Protein AF-A0A8X7XD67-F1 (afdb_monomer_lite)

InterPro domains:
  IPR020864 Membrane attack complex component/perforin (MACPF) domain [PF01823] (267-447)
  IPR057365 Up-regulator of cell proliferation-like domain [PF25496] (959-1195)
  IPR059914 Interferon-induced very large GTPase 1, N-terminal domain [PF26771] (10-146)
  IPR060180 Up-regulator of cell proliferation-like, N-terminal [PF26773] (855-926)

pLDDT: mean 71.25, std 17.4, range [23.64, 95.75]

Organism: Polypterus senegalus (NCBI:txid55291)

Secondary structure (DSSP, 8-state):
-------HHHHHHHHHHHHHTT--HHHHHHHHHHHH---SGGGGGG--HHHHHHHGGG-SSHHHHHHHHHHHT---HHHHHHHHHHHHHHHHHHHHHHHHHHHHHHHHHHHTT--TT-HHHHHHHHHHHHHTT--GGGS--TTS-HHHHHHHHHHHHHHHHHHHT------HHHHHHHGGGTGGGB-B--SS-HHHHHS---B-EEPPSS--PBPPSSPPEEEEEEESSHHHHHHHHHHHHHHBHHHHHHHHTTTTS--TTTSHHHHHHHS-SS--------EEEEEEEEEEEEEEEE---GGG-EE-HHHHHHHHHHHHHHHH---HHHHHHHHHHHHHHT-SEEEEE-EEEEEEEEEEEEEEEE-GGGHHHHHHHHHHHHHHHHHHHHHT------TT-----------TTHHHHHHHHTTEEEEEEEESS-TT--SHHHHHHHHHH-GGG-EEEE--SEEEEHHHHHHHHSTTSSSSHHHHHHHHHHHHHHHH-PPPPSS-HHHHHHHHHHHHHHHHHHTT--TTSHHHHHHHHHHHHHHHHHHHSSSHHIIIIITT-HHHHHHHHHHHHHHHHS--TTHHHHHHHHHHHHTTGGGT-S--TTHHHHHHHHHHGGG-S-SS----SHHHHHHHHHHHHHHHHH--SHHHHHHHHHHHHHHHHHHHHHHHHHHHHTT-HHHHHHHHHHHHHTTEETTTTEESSPPPHHHHHHHHHHHHHHHHHHHHHHHH-HHHHHHHHHHHHHH--SSSSPPPHHHHHHHHHHHHHHHTTT--HHHHHHHHHHHTS---HHHHHHHHHHHHTT------TT-TTHHHHHHHHHHT--PPPP----------PPP--S-HHHHHHHHTT-GGGTTTTB-HHHHSS--HHHHS-PPPSSGGGHHHHHHHHHHTT-TTTT-PPP--S------------------TTSSS----------------PPPPHHHHHHHHHHHB-HHHHHHHHHHHHHTTPPEEEEEE-TTT-PEE--HHHHTT-EEEEEE--TTSTT----EEEEEETTTS---EEEEEE-S--SS-HHHHHHHHT---SS-SS--TTSTT--S--SSSTTPEEEEEE---S-TT-S-SS-EEEEEE-S-GGG-HHHHHHHHHH-SEEEEEE-GGG--HHHHHHHHHHHHSSS-EEEEESS-S-----S-SSEEEEE-TT--HHHH-

Radius of gyration: 40.37 Å; chains: 1; bounding box: 104×101×108 Å

Foldseek 3Di:
DDDPDDPVVFLVVVCVLCVVLPHHSVLVVVVCCVQQVDDGLVLLQVQFPVSLVSCVVVDPDPSVSVSSCVSSVPDDQQVVLVVVLVVVVVLLVVLLVVLVVLLVVLVVCVVVVDFCPDPVNVVSLVVSCVSLVPDPLLADDPPDGSVLLSVLSVVLSVLLVVLLVDADADAQVCLCCPFLNNLQQFAAADFLDLVSRLDDADGWFDFDPDDDWGFDPDAKDKDKDKDWDPVLVVSLVSCQSRAFDPVSVCLCVCNSNHHSPPVVVVVVPPPDPDDDDDDFQKTKMKMKMKIDHFGTWDFADLQRGDTDPVLLVLLQVLLVCLVPHPPLVVSLVSLVVSCSHRRFWRFRDRWTKFKMKMKMKMFIRDAPQCVVVLVVLSVVVSSNVSSCLSSSVDPPDDPPDFDQDDDDDDDPVVPVSRVSNSRMDIDMDMRFFDPPQPGPSSRRSRRSRYSVRMHGNHRDDDIGGPLSSCVNHVVPVHPHSLSSSLSSQVSSCVVRVDHDPDAGSVLVVVLLVVLVVLLVCLLVDDLPDCQVVLVVLLVNQVVCCVSVVDNVCCLPPVQLDPSNLVSLVSNLVVCVVPPDPCPLLVLQSVLLNCPPSVVVHSRRPSCSVSVVSSVVPLPPPDPDDQLQDVVVLLVLLVVLLVVLVPDDDPVVNVVSLSVSQSVSLSNLLSNLVNCVVVVVLLLNLLSCLQVVLLQADPVSSGRNDRDDNLSSVSSSVVSVVLVVLLVVLVVVDPQLSLLSSLLCSLADHSDPDGRDPVNSVVSNVVSCVSCVVPDDPVVVVLVVVQVPDDHPPVVSNVQSVCSNVVVDDDDDPDCPPPVVVVVLVVLQDDDDDDDDDDDDDDDDADPDDPDVLVVLLVQLPLVSLAAANDEPVSQPGCHPLLPDVDADPGSVCLLNNLSNCLVVLPLCSLQRADDPPDDDDDDDDDDDDDDDDDDCVVVDDDDDDDDPDDPDDDDPFQAQSVSSVLSSVRSHHLVVLLVSQQSLVSSLAWHWQWFQDPRPRDIDGSLVSQQVDKDKAWAFDPPDPRRGDTDIDIDRPSPDDAAEEEEAEADDFPDWRQVLVQLLLDDDPDRRYDTCPRNRHGPDDDRLQQTKTKGWRGHRPHPPRPDRHIYIYIYGHHHVLVHVPSLVVCLVRHQEYEYEYEPVRCDPSNVVSVVSVVPRPHAYEYEHRPDPDDDADPDPRYGYHYDPPDDSVRVD

Structure (mmCIF, N/CA/C/O backbone):
data_AF-A0A8X7XD67-F1
#
_entry.id   AF-A0A8X7XD67-F1
#
loop_
_atom_site.group_PDB
_atom_site.id
_atom_site.type_symbol
_atom_site.label_atom_id
_atom_site.label_alt_id
_atom_site.label_comp_id
_atom_site.label_asym_id
_atom_site.label_entity_id
_atom_site.label_seq_id
_atom_site.pdbx_PDB_ins_code
_atom_site.Cartn_x
_atom_site.Cartn_y
_atom_site.Cartn_z
_atom_site.occupancy
_atom_site.B_iso_or_equiv
_atom_site.auth_seq_id
_atom_site.auth_comp_id
_atom_site.auth_asym_id
_atom_site.auth_atom_id
_atom_site.pdbx_PDB_model_num
ATOM 1 N N . MET A 1 1 ? 4.253 32.088 -60.524 1.00 39.94 1 MET A N 1
ATOM 2 C CA . MET A 1 1 ? 2.808 32.058 -60.224 1.00 39.94 1 MET A CA 1
ATOM 3 C C . MET A 1 1 ? 2.293 30.677 -60.571 1.00 39.94 1 MET A C 1
ATOM 5 O O . MET A 1 1 ? 2.347 30.355 -61.746 1.00 39.94 1 MET A O 1
ATOM 9 N N . SER A 1 2 ? 1.889 29.899 -59.561 1.00 25.52 2 SER A N 1
ATOM 10 C CA . SER A 1 2 ? 0.824 28.875 -59.599 1.00 25.52 2 SER A CA 1
ATOM 11 C C . SER A 1 2 ? 0.939 27.979 -58.355 1.00 25.52 2 SER A C 1
ATOM 13 O O . SER A 1 2 ? 1.775 27.080 -58.300 1.00 25.52 2 SER A O 1
ATOM 15 N N . ASP A 1 3 ? 0.150 28.329 -57.341 1.00 34.78 3 ASP A N 1
ATOM 16 C CA . ASP A 1 3 ? -0.615 27.446 -56.453 1.00 34.78 3 ASP A CA 1
ATOM 17 C C . ASP A 1 3 ? 0.008 26.113 -56.007 1.00 34.78 3 ASP A C 1
ATOM 19 O O . ASP A 1 3 ? -0.166 25.072 -56.634 1.00 34.78 3 ASP A O 1
ATOM 23 N N . SER A 1 4 ? 0.601 26.122 -54.809 1.00 32.75 4 SER A N 1
ATOM 24 C CA . SER A 1 4 ? 0.446 24.993 -53.882 1.00 32.75 4 SER A CA 1
ATOM 25 C C . SER A 1 4 ? -0.585 25.410 -52.837 1.00 32.75 4 SER A C 1
ATOM 27 O O . SER A 1 4 ? -0.278 26.033 -51.821 1.00 32.75 4 SER A O 1
ATOM 29 N N . SER A 1 5 ? -1.850 25.150 -53.159 1.00 34.75 5 SER A N 1
ATOM 30 C CA . SER A 1 5 ? -2.978 25.327 -52.253 1.00 34.75 5 SER A CA 1
ATOM 31 C C . SER A 1 5 ? -2.705 24.558 -50.959 1.00 34.75 5 SER A C 1
ATOM 33 O O . SER A 1 5 ? -2.696 23.324 -50.940 1.00 34.75 5 SER A O 1
ATOM 35 N N . ILE A 1 6 ? -2.464 25.300 -49.880 1.00 39.66 6 ILE A N 1
ATOM 36 C CA . ILE A 1 6 ? -2.603 24.805 -48.510 1.00 39.66 6 ILE A CA 1
ATOM 37 C C . ILE A 1 6 ? -4.014 24.204 -48.435 1.00 39.66 6 ILE A C 1
ATOM 39 O O . ILE A 1 6 ? -4.943 24.883 -48.874 1.00 39.66 6 ILE A O 1
ATOM 43 N N . PRO A 1 7 ? -4.225 22.970 -47.942 1.00 41.72 7 PRO A N 1
ATOM 44 C CA . PRO A 1 7 ? -5.586 22.501 -47.735 1.00 41.72 7 PRO A CA 1
ATOM 45 C C . PRO A 1 7 ? -6.246 23.467 -46.745 1.00 41.72 7 PRO A C 1
ATOM 47 O O . PRO A 1 7 ? -5.810 23.561 -45.595 1.00 41.72 7 PRO A O 1
ATOM 50 N N . GLU A 1 8 ? -7.238 24.228 -47.219 1.00 47.94 8 GLU A N 1
ATOM 51 C CA . GLU A 1 8 ? -7.879 25.348 -46.508 1.00 47.94 8 GLU A CA 1
ATOM 52 C C . GLU A 1 8 ? -8.275 24.975 -45.066 1.00 47.94 8 GLU A C 1
ATOM 54 O O . GLU A 1 8 ? -8.147 25.794 -44.159 1.00 47.94 8 GLU A O 1
ATOM 59 N N . GLN A 1 9 ? -8.583 23.697 -44.821 1.00 48.31 9 GLN A N 1
ATOM 60 C CA . GLN A 1 9 ? -8.954 23.131 -43.521 1.00 48.31 9 GLN A CA 1
ATOM 61 C C . GLN A 1 9 ? -7.887 23.234 -42.405 1.00 48.31 9 GLN A C 1
ATOM 63 O O . GLN A 1 9 ? -8.247 23.397 -41.238 1.00 48.31 9 GLN A O 1
ATOM 68 N N . GLU A 1 10 ? -6.580 23.147 -42.694 1.00 46.81 10 GLU A N 1
ATOM 69 C CA . GLU A 1 10 ? -5.537 23.207 -41.639 1.00 46.81 10 GLU A CA 1
ATOM 70 C C . GLU A 1 10 ? -5.157 24.649 -41.274 1.00 46.81 10 GLU A C 1
ATOM 72 O O . GLU A 1 10 ? -4.902 24.950 -40.102 1.00 46.81 10 GLU A O 1
ATOM 77 N N . ALA A 1 11 ? -5.185 25.551 -42.261 1.00 55.28 11 ALA A N 1
ATOM 78 C CA . ALA A 1 11 ? -5.056 26.986 -42.031 1.00 55.28 11 ALA A CA 1
ATOM 79 C C . ALA A 1 11 ? -6.266 27.520 -41.249 1.00 55.28 11 ALA A C 1
ATOM 81 O O . ALA A 1 11 ? -6.082 28.315 -40.330 1.00 55.28 11 ALA A O 1
ATOM 82 N N . GLU A 1 12 ? -7.475 27.030 -41.538 1.00 60.22 12 GLU A N 1
ATOM 83 C CA . GLU A 1 12 ? -8.691 27.357 -40.785 1.00 60.22 12 GLU A CA 1
ATOM 84 C C . GLU A 1 12 ? -8.606 26.943 -39.312 1.00 60.22 12 GLU A C 1
ATOM 86 O O . GLU A 1 12 ? -8.985 27.726 -38.442 1.00 60.22 12 GLU A O 1
ATOM 91 N N . GLY A 1 13 ? -8.060 25.763 -38.998 1.00 65.00 13 GLY A N 1
ATOM 92 C CA . GLY A 1 13 ? -7.904 25.308 -37.610 1.00 65.00 13 GLY A CA 1
ATOM 93 C C . GLY A 1 13 ? -6.952 26.185 -36.785 1.00 65.00 13 GLY A C 1
ATOM 94 O O . GLY A 1 13 ? -7.247 26.528 -35.638 1.00 65.00 13 GLY A O 1
ATOM 95 N N . LEU A 1 14 ? -5.829 26.596 -37.380 1.00 70.38 14 LEU A N 1
ATOM 96 C CA . LEU A 1 14 ? -4.864 27.517 -36.767 1.00 70.38 14 LEU A CA 1
ATOM 97 C C . LEU A 1 14 ? -5.452 28.930 -36.645 1.00 70.38 14 LEU A C 1
ATOM 99 O O . LEU A 1 14 ? -5.344 29.552 -35.590 1.00 70.38 14 LEU A O 1
ATOM 103 N N . GLN A 1 15 ? -6.137 29.415 -37.685 1.00 76.00 15 GLN A N 1
ATOM 104 C CA . GLN A 1 15 ? -6.839 30.699 -37.651 1.00 76.00 15 GLN A CA 1
ATOM 105 C C . GLN A 1 15 ? -7.918 30.733 -36.569 1.00 76.00 15 GLN A C 1
ATOM 107 O O . GLN A 1 15 ? -8.034 31.735 -35.866 1.00 76.00 15 GLN A O 1
ATOM 112 N N . LYS A 1 16 ? -8.683 29.649 -36.412 1.00 77.88 16 LYS A N 1
ATOM 113 C CA . LYS A 1 16 ? -9.718 29.522 -35.385 1.00 77.88 16 LYS A CA 1
ATOM 114 C C . LYS A 1 16 ? -9.111 29.607 -33.987 1.00 77.88 16 LYS A C 1
ATOM 116 O O . LYS A 1 16 ? -9.526 30.454 -33.210 1.00 77.88 16 LYS A O 1
ATOM 121 N N . ARG A 1 17 ? -8.044 28.848 -33.713 1.00 76.25 17 ARG A N 1
ATOM 122 C CA . ARG A 1 17 ? -7.380 28.851 -32.398 1.00 76.25 17 ARG A CA 1
ATOM 123 C C . ARG A 1 17 ? -6.777 30.211 -32.024 1.00 76.25 17 ARG A C 1
ATOM 125 O O . ARG A 1 17 ? -6.766 30.561 -30.853 1.00 76.25 17 ARG A O 1
ATOM 132 N N . PHE A 1 18 ? -6.287 30.980 -32.998 1.00 78.19 18 PHE A N 1
ATOM 133 C CA . PHE A 1 18 ? -5.796 32.345 -32.763 1.00 78.19 18 PHE A CA 1
ATOM 134 C C . PHE A 1 18 ? -6.949 33.337 -32.549 1.00 78.19 18 PHE A C 1
ATOM 136 O O . PHE A 1 18 ? -6.882 34.142 -31.621 1.00 78.19 18 PHE A O 1
ATOM 143 N N . LYS A 1 19 ? -8.037 33.224 -33.327 1.00 79.94 19 LYS A N 1
ATOM 144 C CA . LYS A 1 19 ? -9.262 34.021 -33.134 1.00 79.94 19 LYS A CA 1
ATOM 145 C C . LYS A 1 19 ? -9.919 33.771 -31.776 1.00 79.94 19 LYS A C 1
ATOM 147 O O . LYS A 1 19 ? -10.340 34.733 -31.144 1.00 79.94 19 LYS A O 1
ATOM 152 N N . ASP A 1 20 ? -9.952 32.523 -31.312 1.00 79.31 20 ASP A N 1
ATOM 153 C CA . ASP A 1 20 ? -10.550 32.132 -30.027 1.00 79.31 20 ASP A CA 1
ATOM 154 C C . ASP A 1 20 ? -9.861 32.812 -28.828 1.00 79.31 20 ASP A C 1
ATOM 156 O O . ASP A 1 20 ? -10.491 33.042 -27.798 1.00 79.31 20 ASP A O 1
ATOM 160 N N . VAL A 1 21 ? -8.584 33.189 -28.970 1.00 75.69 21 VAL A N 1
ATOM 161 C CA . VAL A 1 21 ? -7.804 33.907 -27.943 1.00 75.69 21 VAL A CA 1
ATOM 162 C C . VAL A 1 21 ? -7.593 35.390 -28.312 1.00 75.69 21 VAL A C 1
ATOM 164 O O . VAL A 1 21 ? -6.815 36.103 -27.680 1.00 75.69 21 VAL A O 1
ATOM 167 N N . GLY A 1 22 ? -8.299 35.886 -29.335 1.00 78.44 22 GLY A N 1
ATOM 168 C CA . GLY A 1 22 ? -8.300 37.295 -29.743 1.00 78.44 22 GLY A CA 1
ATOM 169 C C . GLY A 1 22 ? -7.055 37.769 -30.503 1.00 78.44 22 GLY A C 1
ATOM 170 O O . GLY A 1 22 ? -6.882 38.973 -30.681 1.00 78.44 22 GLY A O 1
ATOM 171 N N . LEU A 1 23 ? -6.185 36.863 -30.959 1.00 83.56 23 LEU A N 1
ATOM 172 C CA . LEU A 1 23 ? -5.009 37.197 -31.767 1.00 83.56 23 LEU A CA 1
ATOM 173 C C . LEU A 1 23 ? -5.374 37.273 -33.252 1.00 83.56 23 LEU A C 1
ATOM 175 O O . LEU A 1 23 ? -6.033 36.377 -33.775 1.00 83.56 23 LEU A O 1
ATOM 179 N N . ASP A 1 24 ? -4.885 38.303 -33.951 1.00 83.62 24 ASP A N 1
ATOM 180 C CA . ASP A 1 24 ? -5.079 38.444 -35.398 1.00 83.62 24 ASP A CA 1
ATOM 181 C C . ASP A 1 24 ? -4.300 37.358 -36.171 1.00 83.62 24 ASP A C 1
ATOM 183 O O . ASP A 1 24 ? -3.059 37.391 -36.209 1.00 83.62 24 ASP A O 1
ATOM 187 N N . PRO A 1 25 ? -4.986 36.403 -36.828 1.00 78.94 25 PRO A N 1
ATOM 188 C CA . PRO A 1 25 ? -4.314 35.338 -37.558 1.00 78.94 25 PRO A CA 1
ATOM 189 C C . PRO A 1 25 ? -3.517 35.845 -38.763 1.00 78.94 25 PRO A C 1
ATOM 191 O O . PRO A 1 25 ? -2.508 35.233 -39.118 1.00 78.94 25 PRO A O 1
ATOM 194 N N . ALA A 1 26 ? -3.929 36.959 -39.381 1.00 78.31 26 ALA A N 1
ATOM 195 C CA . ALA A 1 26 ? -3.240 37.518 -40.543 1.00 78.31 26 ALA A CA 1
ATOM 196 C C . ALA A 1 26 ? -1.841 38.039 -40.175 1.00 78.31 26 ALA A C 1
ATOM 198 O O . ALA A 1 26 ? -0.909 37.951 -40.975 1.00 78.31 26 ALA A O 1
ATOM 199 N N . TYR A 1 27 ? -1.675 38.521 -38.941 1.00 82.31 27 TYR A N 1
ATOM 200 C CA . TYR A 1 27 ? -0.399 38.998 -38.417 1.00 82.31 27 TYR A CA 1
ATOM 201 C C . TYR A 1 27 ? 0.482 37.869 -37.850 1.00 82.31 27 TYR A C 1
ATOM 203 O O . TYR A 1 27 ? 1.698 37.860 -38.076 1.00 82.31 27 TYR A O 1
ATOM 211 N N . TRP A 1 28 ? -0.103 36.905 -37.128 1.00 82.62 28 TRP A N 1
ATOM 212 C CA . TRP A 1 28 ? 0.661 35.897 -36.377 1.00 82.62 28 TRP A CA 1
ATOM 213 C C . TRP A 1 28 ? 1.049 34.646 -37.178 1.00 82.62 28 TRP A C 1
ATOM 215 O O . TRP A 1 28 ? 2.154 34.129 -36.989 1.00 82.62 28 TRP A O 1
ATOM 225 N N . LEU A 1 29 ? 0.216 34.177 -38.115 1.00 78.12 29 LEU A N 1
ATOM 226 C CA . LEU A 1 29 ? 0.505 32.956 -38.886 1.00 78.12 29 LEU A CA 1
ATOM 227 C C . LEU A 1 29 ? 1.773 33.046 -39.755 1.00 78.12 29 LEU A C 1
ATOM 229 O O . LEU A 1 29 ? 2.564 32.099 -39.741 1.00 78.12 29 LEU A O 1
ATOM 233 N N . PRO A 1 30 ? 2.059 34.164 -40.456 1.00 77.50 30 PRO A N 1
ATOM 234 C CA . PRO A 1 30 ? 3.307 34.299 -41.208 1.00 77.50 30 PRO A CA 1
ATOM 235 C C . PRO A 1 30 ? 4.548 34.262 -40.306 1.00 77.50 30 PRO A C 1
ATOM 237 O O . PRO A 1 30 ? 5.578 33.709 -40.687 1.00 77.50 30 PRO A O 1
ATOM 240 N N . LYS A 1 31 ? 4.459 34.815 -39.089 1.00 80.06 31 LYS A N 1
ATOM 241 C CA . LYS A 1 31 ? 5.576 34.852 -38.133 1.00 80.06 31 LYS A CA 1
ATOM 242 C C . LYS A 1 31 ? 5.866 33.480 -37.538 1.00 80.06 31 LYS A C 1
ATOM 244 O O . LYS A 1 31 ? 7.032 33.113 -37.436 1.00 80.06 31 LYS A O 1
ATOM 249 N N . LEU A 1 32 ? 4.826 32.711 -37.226 1.00 74.31 32 LEU A N 1
ATOM 250 C CA . LEU A 1 32 ? 4.948 31.318 -36.786 1.00 74.31 32 LEU A CA 1
ATOM 251 C C . LEU A 1 32 ? 5.610 30.444 -37.846 1.00 74.31 32 LEU A C 1
ATOM 253 O O . LEU A 1 32 ? 6.533 29.693 -37.538 1.00 74.31 32 LEU A O 1
ATOM 257 N N . LYS A 1 33 ? 5.205 30.617 -39.107 1.00 72.00 33 LYS A N 1
ATOM 258 C CA . LYS A 1 33 ? 5.792 29.900 -40.239 1.00 72.00 33 LYS A CA 1
ATOM 259 C C . LYS A 1 33 ? 7.269 30.243 -40.443 1.00 72.00 33 LYS A C 1
ATOM 261 O O . LYS A 1 33 ? 8.074 29.348 -40.659 1.00 72.00 33 LYS A O 1
ATOM 266 N N . VAL A 1 34 ? 7.634 31.524 -40.375 1.00 72.75 34 VAL A N 1
ATOM 267 C CA . VAL A 1 34 ? 9.013 31.978 -40.637 1.00 72.75 34 VAL A CA 1
ATOM 268 C C . VAL A 1 34 ? 9.956 31.706 -39.464 1.00 72.75 34 VAL A C 1
ATOM 270 O O . VAL A 1 34 ? 11.125 31.417 -39.693 1.00 72.75 34 VAL A O 1
ATOM 273 N N . LYS A 1 35 ? 9.486 31.832 -38.218 1.00 72.31 35 LYS A N 1
ATOM 274 C CA . LYS A 1 35 ? 10.349 31.745 -37.028 1.00 72.31 35 LYS A CA 1
ATOM 275 C C . LYS A 1 35 ? 10.373 30.377 -36.369 1.00 72.31 35 LYS A C 1
ATOM 277 O O . LYS A 1 35 ? 11.411 30.023 -35.830 1.00 72.31 35 LYS A O 1
ATOM 282 N N . LEU A 1 36 ? 9.270 29.634 -36.421 1.00 67.44 36 LEU A N 1
ATOM 283 C CA . LEU A 1 36 ? 9.145 28.323 -35.777 1.00 67.44 36 LEU A CA 1
ATOM 284 C C . LEU A 1 36 ? 8.804 27.197 -36.768 1.00 67.44 36 LEU A C 1
ATOM 286 O O . LEU A 1 36 ? 8.666 26.049 -36.364 1.00 67.44 36 LEU A O 1
ATOM 290 N N . GLY A 1 37 ? 8.633 27.498 -38.062 1.00 63.41 37 GLY A N 1
ATOM 291 C CA . GLY A 1 37 ? 8.278 26.495 -39.075 1.00 63.41 37 GLY A CA 1
ATOM 292 C C . GLY A 1 37 ? 6.864 25.920 -38.929 1.00 63.41 37 GLY A C 1
ATOM 293 O O . GLY A 1 37 ? 6.525 24.957 -39.613 1.00 63.41 37 GLY A O 1
ATOM 294 N N . ILE A 1 38 ? 6.029 26.497 -38.059 1.00 69.75 38 ILE A N 1
ATOM 295 C CA . ILE A 1 38 ? 4.715 25.948 -37.714 1.00 69.75 38 ILE A CA 1
ATOM 296 C C . ILE A 1 38 ? 3.708 26.270 -38.816 1.00 69.75 38 ILE A C 1
ATOM 298 O O . ILE A 1 38 ? 3.419 27.433 -39.101 1.00 69.75 38 ILE A O 1
ATOM 302 N N . ILE A 1 39 ? 3.149 25.216 -39.407 1.00 62.94 39 ILE A N 1
ATOM 303 C CA . ILE A 1 39 ? 2.135 25.290 -40.468 1.00 62.94 39 ILE A CA 1
ATOM 304 C C . ILE A 1 39 ? 0.844 24.526 -40.137 1.00 62.94 39 ILE A C 1
ATOM 306 O O . ILE A 1 39 ? -0.133 24.674 -40.865 1.00 62.94 39 ILE A O 1
ATOM 310 N N . SER A 1 40 ? 0.804 23.747 -39.047 1.00 64.12 40 SER A N 1
ATOM 311 C CA . SER A 1 40 ? -0.374 22.966 -38.636 1.00 64.12 40 SER A CA 1
ATOM 312 C C . SER A 1 40 ? -0.681 23.094 -37.136 1.00 64.12 40 SER A C 1
ATOM 314 O O . SER A 1 40 ? 0.205 23.334 -36.315 1.00 64.12 40 SER A O 1
ATOM 316 N N . VAL A 1 41 ? -1.955 22.902 -36.766 1.00 60.69 41 VAL A N 1
ATOM 317 C CA . VAL A 1 41 ? -2.435 22.918 -35.365 1.00 60.69 41 VAL A CA 1
ATOM 318 C C . VAL A 1 41 ? -1.756 21.831 -34.520 1.00 60.69 41 VAL A C 1
ATOM 320 O O . VAL A 1 41 ? -1.542 22.014 -33.325 1.00 60.69 41 VAL A O 1
ATOM 323 N N . GLN A 1 42 ? -1.377 20.716 -35.147 1.00 56.06 42 GLN A N 1
ATOM 324 C CA . GLN A 1 42 ? -0.753 19.555 -34.504 1.00 56.06 42 GLN A CA 1
ATOM 325 C C . GLN A 1 42 ? 0.664 19.841 -33.994 1.00 56.06 42 GLN A C 1
ATOM 327 O O . GLN A 1 42 ? 1.158 19.101 -33.153 1.00 56.06 42 GLN A O 1
ATOM 332 N N . ALA A 1 43 ? 1.312 20.906 -34.473 1.00 62.00 43 ALA A N 1
ATOM 333 C CA . ALA A 1 43 ? 2.626 21.324 -33.993 1.00 62.00 43 ALA A CA 1
ATOM 334 C C . ALA A 1 43 ? 2.555 22.173 -32.706 1.00 62.00 43 ALA A C 1
ATOM 336 O O . ALA A 1 43 ? 3.553 22.302 -32.004 1.00 62.00 43 ALA A O 1
ATOM 337 N N . LEU A 1 44 ? 1.381 22.730 -32.371 1.00 68.75 44 LEU A N 1
ATOM 338 C CA . LEU A 1 44 ? 1.201 23.634 -31.227 1.00 68.75 44 LEU A CA 1
ATOM 339 C C . LEU A 1 44 ? 1.475 23.003 -29.844 1.00 68.75 44 LEU A C 1
ATOM 341 O O . LEU A 1 44 ? 1.997 23.727 -29.001 1.00 68.75 44 LEU A O 1
ATOM 345 N N . PRO A 1 45 ? 1.171 21.713 -29.575 1.00 61.34 45 PRO A N 1
ATOM 346 C CA . PRO A 1 45 ? 1.494 21.072 -28.294 1.00 61.34 45 PRO A CA 1
ATOM 347 C C . PRO A 1 45 ? 2.995 20.902 -28.033 1.00 61.34 45 PRO A C 1
ATOM 349 O O . PRO A 1 45 ? 3.385 20.658 -26.898 1.00 61.34 45 PRO A O 1
ATOM 352 N N . TYR A 1 46 ? 3.829 21.003 -29.070 1.00 59.50 46 TYR A N 1
ATOM 353 C CA . TYR A 1 46 ? 5.276 20.799 -28.974 1.00 59.50 46 TYR A CA 1
ATOM 354 C C . TYR A 1 46 ? 6.054 22.110 -28.791 1.00 59.50 46 TYR A C 1
ATOM 356 O O . TYR A 1 46 ? 7.281 22.084 -28.761 1.00 59.50 46 TYR A O 1
ATOM 364 N N . VAL A 1 47 ? 5.358 23.249 -28.687 1.00 65.56 47 VAL A N 1
ATOM 365 C CA . VAL A 1 47 ? 5.964 24.576 -28.515 1.00 65.56 47 VAL A CA 1
ATOM 366 C C . VAL A 1 47 ? 6.328 24.785 -27.045 1.00 65.56 47 VAL A C 1
ATOM 368 O O . VAL A 1 47 ? 5.453 24.980 -26.202 1.00 65.56 47 VAL A O 1
ATOM 371 N N . GLY A 1 48 ? 7.628 24.743 -26.747 1.00 59.44 48 GLY A N 1
ATOM 372 C CA . GLY A 1 48 ? 8.173 24.955 -25.405 1.00 59.44 48 GLY A CA 1
ATOM 373 C C . GLY A 1 48 ? 8.350 26.433 -25.027 1.00 59.44 48 GLY A C 1
ATOM 374 O O . GLY A 1 48 ? 8.084 27.347 -25.813 1.00 59.44 48 GLY A O 1
ATOM 375 N N . ARG A 1 49 ? 8.843 26.679 -23.804 1.00 58.88 49 ARG A N 1
ATOM 376 C CA . ARG A 1 49 ? 9.091 28.035 -23.269 1.00 58.88 49 ARG A CA 1
ATOM 377 C C . ARG A 1 49 ? 10.113 28.814 -24.111 1.00 58.88 49 ARG A C 1
ATOM 379 O O . ARG A 1 49 ? 9.904 29.995 -24.370 1.00 58.88 49 ARG A O 1
ATOM 386 N N . GLU A 1 50 ? 11.146 28.144 -24.608 1.00 54.50 50 GLU A N 1
ATOM 387 C CA . GLU A 1 50 ? 12.213 28.745 -25.422 1.00 54.50 50 GLU A CA 1
ATOM 388 C C . GLU A 1 50 ? 11.727 29.178 -26.819 1.00 54.50 50 GLU A C 1
ATOM 390 O O . GLU A 1 50 ? 12.094 30.239 -27.325 1.00 54.50 50 GLU A O 1
ATOM 395 N N . ASP A 1 51 ? 10.828 28.409 -27.439 1.00 66.06 51 ASP A N 1
ATOM 396 C CA . ASP A 1 51 ? 10.212 28.777 -28.720 1.00 66.06 51 ASP A CA 1
ATOM 397 C C . ASP A 1 51 ? 9.219 29.936 -28.571 1.00 66.06 51 ASP A C 1
ATOM 399 O O . ASP A 1 51 ? 9.122 30.806 -29.443 1.00 66.06 51 ASP A O 1
ATOM 403 N N . TYR A 1 52 ? 8.523 29.997 -27.435 1.00 73.44 52 TYR A N 1
ATOM 404 C CA . TYR A 1 52 ? 7.702 31.145 -27.062 1.00 73.44 52 TYR A CA 1
ATOM 405 C C . TYR A 1 52 ? 8.548 32.417 -26.874 1.00 73.44 52 TYR A C 1
ATOM 407 O O . TYR A 1 52 ? 8.147 33.493 -27.327 1.00 73.44 52 TYR A O 1
ATOM 415 N N . GLU A 1 53 ? 9.749 32.310 -26.299 1.00 69.88 53 GLU A N 1
ATOM 416 C CA . GLU A 1 53 ? 10.673 33.441 -26.149 1.00 69.88 53 GLU A CA 1
ATOM 417 C C . GLU A 1 53 ? 11.143 34.015 -27.492 1.00 69.88 53 GLU A C 1
ATOM 419 O O . GLU A 1 53 ? 11.216 35.237 -27.639 1.00 69.88 53 GLU A O 1
ATOM 424 N N . LYS A 1 54 ? 11.337 33.179 -28.523 1.00 74.69 54 LYS A N 1
ATOM 425 C CA . LYS A 1 54 ? 11.652 33.634 -29.896 1.00 74.69 54 LYS A CA 1
ATOM 426 C C . LYS A 1 54 ? 10.530 34.487 -30.517 1.00 74.69 54 LYS A C 1
ATOM 428 O O . LYS A 1 54 ? 10.790 35.270 -31.436 1.00 74.69 54 LYS A O 1
ATOM 433 N N . LEU A 1 55 ? 9.289 34.355 -30.034 1.00 76.69 55 LEU A N 1
ATOM 434 C CA . LEU A 1 55 ? 8.119 35.108 -30.504 1.00 76.69 55 LEU A CA 1
ATOM 435 C C . LEU A 1 55 ? 7.853 36.398 -29.710 1.00 76.69 55 LEU A C 1
ATOM 437 O O . LEU A 1 55 ? 7.240 37.319 -30.257 1.00 76.69 55 LEU A O 1
ATOM 441 N N . LEU A 1 56 ? 8.350 36.503 -28.471 1.00 76.81 56 LEU A N 1
ATOM 442 C CA . LEU A 1 56 ? 8.166 37.668 -27.591 1.00 76.81 56 LEU A CA 1
ATOM 443 C C . LEU A 1 56 ? 8.534 39.026 -28.222 1.00 76.81 56 LEU A C 1
ATOM 445 O O . LEU A 1 56 ? 7.783 39.979 -27.997 1.00 76.81 56 LEU A O 1
ATOM 449 N N . PRO A 1 57 ? 9.609 39.159 -29.031 1.00 79.88 57 PRO A N 1
ATOM 450 C CA . PRO A 1 57 ? 9.971 40.432 -29.664 1.00 79.88 57 PRO A CA 1
ATOM 451 C C . PRO A 1 57 ? 8.942 40.945 -30.680 1.00 79.88 57 PRO A C 1
ATOM 453 O O . PRO A 1 57 ? 9.007 42.100 -31.093 1.00 79.88 57 PRO A O 1
ATOM 456 N N . TYR A 1 58 ? 8.010 40.095 -31.122 1.00 78.88 58 TYR A N 1
ATOM 457 C CA . TYR A 1 58 ? 6.996 40.445 -32.117 1.00 78.88 58 TYR A CA 1
ATOM 458 C C . TYR A 1 58 ? 5.629 40.783 -31.504 1.00 78.88 58 TYR A C 1
ATOM 460 O O . TYR A 1 58 ? 4.732 41.195 -32.250 1.00 78.88 58 TYR A O 1
ATOM 468 N N . CYS A 1 59 ? 5.485 40.630 -30.180 1.00 81.31 59 CYS A N 1
ATOM 469 C CA . CYS A 1 59 ? 4.306 41.032 -29.416 1.00 81.31 59 CYS A CA 1
ATOM 470 C C . CYS A 1 59 ? 4.289 42.554 -29.248 1.00 81.31 59 CYS A C 1
ATOM 472 O O . CYS A 1 59 ? 5.231 43.140 -28.717 1.00 81.31 59 CYS A O 1
ATOM 474 N N . LYS A 1 60 ? 3.196 43.193 -29.658 1.00 79.06 60 LYS A N 1
ATOM 475 C CA . LYS A 1 60 ? 2.978 44.638 -29.530 1.00 79.06 60 LYS A CA 1
ATOM 476 C C . LYS A 1 60 ? 2.409 45.021 -28.164 1.00 79.06 60 LYS A C 1
ATOM 478 O O . LYS A 1 60 ? 2.565 46.164 -27.749 1.00 79.06 60 LYS A O 1
ATOM 483 N N . ALA A 1 61 ? 1.757 44.086 -27.468 1.00 73.94 61 ALA A N 1
ATOM 484 C CA . ALA A 1 61 ? 1.151 44.327 -26.160 1.00 73.94 61 ALA A CA 1
ATOM 485 C C . ALA A 1 61 ? 1.260 43.115 -25.217 1.00 73.94 61 ALA A C 1
ATOM 487 O O . ALA A 1 61 ? 1.323 41.964 -25.648 1.00 73.94 61 ALA A O 1
ATOM 488 N N . ASP A 1 62 ? 1.227 43.358 -23.903 1.00 66.31 62 ASP A N 1
ATOM 489 C CA . ASP A 1 62 ? 1.386 42.305 -22.885 1.00 66.31 62 ASP A CA 1
ATOM 490 C C . ASP A 1 62 ? 0.216 41.313 -22.815 1.00 66.31 62 ASP A C 1
ATOM 492 O O . ASP A 1 62 ? 0.356 40.201 -22.302 1.00 66.31 62 ASP A O 1
ATOM 496 N N . TRP A 1 63 ? -0.954 41.675 -23.343 1.00 76.81 63 TRP A N 1
ATOM 497 C CA . TRP A 1 63 ? -2.060 40.729 -23.479 1.00 76.81 63 TRP A CA 1
ATOM 498 C C . TRP A 1 63 ? -1.813 39.720 -24.611 1.00 76.81 63 TRP A C 1
ATOM 500 O O . TRP A 1 63 ? -2.200 38.566 -24.458 1.00 76.81 63 TRP A O 1
ATOM 510 N N . GLU A 1 64 ? -1.095 40.094 -25.681 1.00 79.69 64 GLU A N 1
ATOM 511 C CA . GLU A 1 64 ? -0.744 39.173 -26.774 1.00 79.69 64 GLU A CA 1
ATOM 512 C C . GLU A 1 64 ? 0.230 38.094 -26.294 1.00 79.69 64 GLU A C 1
ATOM 514 O O . GLU A 1 64 ? 0.110 36.932 -26.671 1.00 79.69 64 GLU A O 1
ATOM 519 N N . LYS A 1 65 ? 1.142 38.456 -25.382 1.00 76.75 65 LYS A N 1
ATOM 520 C CA . LYS A 1 65 ? 2.029 37.513 -24.683 1.00 76.75 65 LYS A CA 1
ATOM 521 C C . LYS A 1 65 ? 1.214 36.448 -23.938 1.00 76.75 65 LYS A C 1
ATOM 523 O O . LYS A 1 65 ? 1.428 35.253 -24.117 1.00 76.75 65 LYS A O 1
ATOM 528 N N . ARG A 1 66 ? 0.218 36.872 -23.150 1.00 72.00 66 ARG A N 1
ATOM 529 C CA . ARG A 1 66 ? -0.679 35.961 -22.412 1.00 72.00 66 ARG A CA 1
ATOM 530 C C . ARG A 1 66 ? -1.550 35.113 -23.342 1.00 72.00 66 ARG A C 1
ATOM 532 O O . ARG A 1 66 ? -1.716 33.922 -23.093 1.00 72.00 66 ARG A O 1
ATOM 539 N N . ALA A 1 67 ? -2.057 35.703 -24.421 1.00 76.62 67 ALA A N 1
ATOM 540 C CA . ALA A 1 67 ? -2.846 34.996 -25.422 1.00 76.62 67 ALA A CA 1
ATOM 541 C C . ALA A 1 67 ? -2.021 33.907 -26.129 1.00 76.62 67 ALA A C 1
ATOM 543 O O . ALA A 1 67 ? -2.468 32.770 -26.238 1.00 76.62 67 ALA A O 1
ATOM 544 N N . LEU A 1 68 ? -0.777 34.205 -26.514 1.00 79.50 68 LEU A N 1
ATOM 545 C CA . LEU A 1 68 ? 0.137 33.219 -27.095 1.00 79.50 68 LEU A CA 1
ATOM 546 C C . LEU A 1 68 ? 0.465 32.085 -26.114 1.00 79.50 68 LEU A C 1
ATOM 548 O O . LEU A 1 68 ? 0.423 30.923 -26.512 1.00 79.50 68 LEU A O 1
ATOM 552 N N . LYS A 1 69 ? 0.705 32.379 -24.826 1.00 72.00 69 LYS A N 1
ATOM 553 C CA . LYS A 1 69 ? 0.893 31.330 -23.802 1.00 72.00 69 LYS A CA 1
ATOM 554 C C . LYS A 1 69 ? -0.314 30.400 -23.697 1.00 72.00 69 LYS A C 1
ATOM 556 O O . LYS A 1 69 ? -0.137 29.189 -23.610 1.00 72.00 69 LYS A O 1
ATOM 561 N N . SER A 1 70 ? -1.528 30.953 -23.755 1.00 73.56 70 SER A N 1
ATOM 562 C CA . SER A 1 70 ? -2.769 30.168 -23.759 1.00 73.56 70 SER A CA 1
ATOM 563 C C . SER A 1 70 ? -2.893 29.295 -25.010 1.00 73.56 70 SER A C 1
ATOM 565 O O . SER A 1 70 ? -3.254 28.125 -24.901 1.00 73.56 70 SER A O 1
ATOM 567 N N . VAL A 1 71 ? -2.520 29.813 -26.185 1.00 76.38 71 VAL A N 1
ATOM 568 C CA . VAL A 1 71 ? -2.505 29.031 -27.429 1.00 76.38 71 VAL A CA 1
ATOM 569 C C . VAL A 1 71 ? -1.500 27.872 -27.352 1.00 76.38 71 VAL A C 1
ATOM 571 O O . VAL A 1 71 ? -1.811 26.771 -27.806 1.00 76.38 71 VAL A O 1
ATOM 574 N N . PHE A 1 72 ? -0.321 28.070 -26.761 1.00 75.00 72 PHE A N 1
ATOM 575 C CA . PHE A 1 72 ? 0.708 27.023 -26.634 1.00 75.00 72 PHE A CA 1
ATOM 576 C C . PHE A 1 72 ? 0.568 26.148 -25.380 1.00 75.00 72 PHE A C 1
ATOM 578 O O . PHE A 1 72 ? 1.326 25.202 -25.213 1.00 75.00 72 PHE A O 1
ATOM 585 N N . ASN A 1 73 ? -0.420 26.419 -24.520 1.00 66.38 73 ASN A N 1
ATOM 586 C CA . ASN A 1 73 ? -0.650 25.702 -23.261 1.00 66.38 73 ASN A CA 1
ATOM 587 C C . ASN A 1 73 ? 0.562 25.727 -22.297 1.00 66.38 73 ASN A C 1
ATOM 589 O O . ASN A 1 73 ? 0.811 24.767 -21.569 1.00 66.38 73 ASN A O 1
ATOM 593 N N . ILE A 1 74 ? 1.323 26.828 -22.297 1.00 62.91 74 ILE A N 1
ATOM 594 C CA . ILE A 1 74 ? 2.516 27.011 -21.455 1.00 62.91 74 ILE A CA 1
ATOM 595 C C . ILE A 1 74 ? 2.082 27.527 -20.075 1.00 62.91 74 ILE A C 1
ATOM 597 O O . ILE A 1 74 ? 1.503 28.612 -19.976 1.00 62.91 74 ILE A O 1
ATOM 601 N N . LYS A 1 75 ? 2.372 26.765 -19.010 1.00 53.22 75 LYS A N 1
ATOM 602 C CA . LYS A 1 75 ? 2.072 27.138 -17.614 1.00 53.22 75 LYS A CA 1
ATOM 603 C C . LYS A 1 75 ? 3.061 28.185 -17.082 1.00 53.22 75 LYS A C 1
ATOM 605 O O . LYS A 1 75 ? 4.263 28.130 -17.357 1.00 53.22 75 LYS A O 1
ATOM 610 N N . ASP A 1 76 ? 2.535 29.154 -16.337 1.00 50.72 76 ASP A N 1
ATOM 611 C CA . ASP A 1 76 ? 3.253 30.341 -15.862 1.00 50.72 76 ASP A CA 1
ATOM 612 C C . ASP A 1 76 ? 3.456 30.262 -14.334 1.00 50.72 76 ASP A C 1
ATOM 614 O O . ASP A 1 76 ? 2.763 30.930 -13.566 1.00 50.72 76 ASP A O 1
ATOM 618 N N . ASP A 1 77 ? 4.406 29.436 -13.879 1.00 47.97 77 ASP A N 1
ATOM 619 C CA . ASP A 1 77 ? 4.588 29.125 -12.444 1.00 47.97 77 ASP A CA 1
ATOM 620 C C . ASP A 1 77 ? 4.846 30.364 -11.567 1.00 47.97 77 ASP A C 1
ATOM 622 O O . ASP A 1 77 ? 4.403 30.428 -10.423 1.00 47.97 77 ASP A O 1
ATOM 626 N N . LYS A 1 78 ? 5.499 31.404 -12.107 1.00 43.62 78 LYS A N 1
ATOM 627 C CA . LYS A 1 78 ? 5.803 32.640 -11.359 1.00 43.62 78 LYS A CA 1
ATOM 628 C C . LYS A 1 78 ? 4.589 33.542 -11.121 1.00 43.62 78 LYS A C 1
ATOM 630 O O . LYS A 1 78 ? 4.518 34.210 -10.096 1.00 43.62 78 LYS A O 1
ATOM 635 N N . SER A 1 79 ? 3.638 33.587 -12.056 1.00 47.97 79 SER A N 1
ATOM 636 C CA . SER A 1 79 ? 2.460 34.461 -11.953 1.00 47.97 79 SER A CA 1
ATOM 637 C C . SER A 1 79 ? 1.362 33.843 -11.095 1.00 47.97 79 SER A C 1
ATOM 639 O O . SER A 1 79 ? 0.557 34.584 -10.530 1.00 47.97 79 SER A O 1
ATOM 641 N N . GLU A 1 80 ? 1.272 32.513 -11.040 1.00 48.06 80 GLU A N 1
ATOM 642 C CA . GLU A 1 80 ? 0.218 31.835 -10.293 1.00 48.06 80 GLU A CA 1
ATOM 643 C C . GLU A 1 80 ? 0.460 31.863 -8.791 1.00 48.06 80 GLU A C 1
ATOM 645 O O . GLU A 1 80 ? -0.505 32.048 -8.068 1.00 48.06 80 GLU A O 1
ATOM 650 N N . VAL A 1 81 ? 1.699 31.761 -8.300 1.00 44.31 81 VAL A N 1
ATOM 651 C CA . VAL A 1 81 ? 1.972 31.735 -6.850 1.00 44.31 81 VAL A CA 1
ATOM 652 C C . VAL A 1 81 ? 1.690 33.079 -6.190 1.00 44.31 81 VAL A C 1
ATOM 654 O O . VAL A 1 81 ? 0.957 33.123 -5.204 1.00 44.31 81 VAL A O 1
ATOM 657 N N . GLU A 1 82 ? 2.176 34.187 -6.758 1.00 47.97 82 GLU A N 1
ATOM 658 C CA . GLU A 1 82 ? 1.865 35.527 -6.241 1.00 47.97 82 GLU A CA 1
ATOM 659 C C . GLU A 1 82 ? 0.367 35.844 -6.347 1.00 47.97 82 GLU A C 1
ATOM 661 O O . GLU A 1 82 ? -0.211 36.469 -5.453 1.00 47.97 82 GLU A O 1
ATOM 666 N N . LYS A 1 83 ? -0.285 35.387 -7.425 1.00 54.41 83 LYS A N 1
ATOM 667 C CA . LYS A 1 83 ? -1.728 35.557 -7.618 1.00 54.41 83 LYS A CA 1
ATOM 668 C C . LYS A 1 83 ? -2.531 34.685 -6.655 1.00 54.41 83 LYS A C 1
ATOM 670 O O . LYS A 1 83 ? -3.474 35.192 -6.069 1.00 54.41 83 LYS A O 1
ATOM 675 N N . LEU A 1 84 ? -2.133 33.435 -6.420 1.00 53.28 84 LEU A N 1
ATOM 676 C CA . LEU A 1 84 ? -2.737 32.511 -5.456 1.00 53.28 84 LEU A CA 1
ATOM 677 C C . LEU A 1 84 ? -2.538 32.997 -4.025 1.00 53.28 84 LEU A C 1
ATOM 679 O O . LEU A 1 84 ? -3.458 32.876 -3.228 1.00 53.28 84 LEU A O 1
ATOM 683 N N . GLN A 1 85 ? -1.380 33.558 -3.679 1.00 51.34 85 GLN A N 1
ATOM 684 C CA . GLN A 1 85 ? -1.139 34.140 -2.358 1.00 51.34 85 GLN A CA 1
ATOM 685 C C . GLN A 1 85 ? -1.989 35.396 -2.140 1.00 51.34 85 GLN A C 1
ATOM 687 O O . GLN A 1 85 ? -2.640 35.507 -1.102 1.00 51.34 85 GLN A O 1
ATOM 692 N N . LYS A 1 86 ? -2.065 36.299 -3.129 1.00 56.00 86 LYS A N 1
ATOM 693 C CA . LYS A 1 86 ? -2.961 37.469 -3.074 1.00 56.00 86 LYS A CA 1
ATOM 694 C C . LYS A 1 86 ? -4.433 37.063 -3.028 1.00 56.00 86 LYS A C 1
ATOM 696 O O . LYS A 1 86 ? -5.171 37.571 -2.194 1.00 56.00 86 LYS A O 1
ATOM 701 N N . GLU A 1 87 ? -4.847 36.103 -3.848 1.00 61.31 87 GLU A N 1
ATOM 702 C CA . GLU A 1 87 ? -6.217 35.587 -3.887 1.00 61.31 87 GLU A CA 1
ATOM 703 C C . GLU A 1 87 ? -6.577 34.841 -2.594 1.00 61.31 87 GLU A C 1
ATOM 705 O O . GLU A 1 87 ? -7.695 34.965 -2.102 1.00 61.31 87 GLU A O 1
ATOM 710 N N . ARG A 1 88 ? -5.640 34.099 -1.990 1.00 57.12 88 ARG A N 1
ATOM 711 C CA . ARG A 1 88 ? -5.824 33.474 -0.670 1.00 57.12 88 ARG A CA 1
ATOM 712 C C . ARG A 1 88 ? -5.934 34.523 0.432 1.00 57.12 88 ARG A C 1
ATOM 714 O O . ARG A 1 88 ? -6.790 34.368 1.295 1.00 57.12 88 ARG A O 1
ATOM 721 N N . LEU A 1 89 ? -5.135 35.591 0.383 1.00 55.69 89 LEU A N 1
ATOM 722 C CA . LEU A 1 89 ? -5.224 36.703 1.332 1.00 55.69 89 LEU A CA 1
ATOM 723 C C . LEU A 1 89 ? -6.559 37.454 1.193 1.00 55.69 89 LEU A C 1
ATOM 725 O O . LEU A 1 89 ? -7.194 37.765 2.197 1.00 55.69 89 LEU A O 1
ATOM 729 N N . GLU A 1 90 ? -7.024 37.699 -0.033 1.00 65.88 90 GLU A N 1
ATOM 730 C CA . GLU A 1 90 ? -8.335 38.306 -0.298 1.00 65.88 90 GLU A CA 1
ATOM 731 C C . GLU A 1 90 ? -9.491 37.396 0.129 1.00 65.88 90 GLU A C 1
ATOM 733 O O . GLU A 1 90 ? -10.429 37.862 0.773 1.00 65.88 90 GLU A O 1
ATOM 738 N N . LYS A 1 91 ? -9.411 36.089 -0.151 1.00 66.56 91 LYS A N 1
ATOM 739 C CA . LYS A 1 91 ? -10.391 35.104 0.331 1.00 66.56 91 LYS A CA 1
ATOM 740 C C . LYS A 1 91 ? -10.406 35.028 1.854 1.00 66.56 91 LYS A C 1
ATOM 742 O O . LYS A 1 91 ? -11.486 34.982 2.428 1.00 66.56 91 LYS A O 1
ATOM 747 N N . ALA A 1 92 ? -9.248 35.062 2.513 1.00 59.56 92 ALA A N 1
ATOM 748 C CA . ALA A 1 92 ? -9.162 35.070 3.971 1.00 59.56 92 ALA A CA 1
ATOM 749 C C . ALA A 1 92 ? -9.817 36.326 4.570 1.00 59.56 92 ALA A C 1
ATOM 751 O O . ALA A 1 92 ? -10.626 36.207 5.487 1.00 59.56 92 ALA A O 1
ATOM 752 N N . LYS A 1 93 ? -9.553 37.509 3.996 1.00 65.75 93 LYS A N 1
ATOM 753 C CA . LYS A 1 93 ? -10.220 38.764 4.387 1.00 65.75 93 LYS A CA 1
ATOM 754 C C . LYS A 1 93 ? -11.732 38.705 4.167 1.00 65.75 93 LYS A C 1
ATOM 756 O O . LYS A 1 93 ? -12.496 39.078 5.049 1.00 65.75 93 LYS A O 1
ATOM 761 N N . LYS A 1 94 ? -12.177 38.183 3.020 1.00 74.12 94 LYS A N 1
ATOM 762 C CA . LYS A 1 94 ? -13.603 38.038 2.700 1.00 74.12 94 LYS A CA 1
ATOM 763 C C . LYS A 1 94 ? -14.321 37.099 3.676 1.00 74.12 94 LYS A C 1
ATOM 765 O O . LYS A 1 94 ? -15.371 37.458 4.195 1.00 74.12 94 LYS A O 1
ATOM 770 N N . ARG A 1 95 ? -13.732 35.938 3.979 1.00 67.06 95 ARG A N 1
ATOM 771 C CA . ARG A 1 95 ? -14.274 34.988 4.967 1.00 67.06 95 ARG A CA 1
ATOM 772 C C . ARG A 1 95 ? -14.344 35.586 6.371 1.00 67.06 95 ARG A C 1
ATOM 774 O O . ARG A 1 95 ? -15.278 35.292 7.113 1.00 67.06 95 ARG A O 1
ATOM 781 N N . GLN A 1 96 ? -13.384 36.436 6.738 1.00 66.75 96 GLN A N 1
ATOM 782 C CA . GLN A 1 96 ? -13.391 37.148 8.018 1.00 66.75 96 GLN A CA 1
ATOM 783 C C . GLN A 1 96 ? -14.567 38.135 8.109 1.00 66.75 96 GLN A C 1
ATOM 785 O O . GLN A 1 96 ? -15.272 38.151 9.119 1.00 66.75 96 GLN A O 1
ATOM 790 N N . GLU A 1 97 ? -14.816 38.908 7.049 1.00 74.06 97 GLU A N 1
ATOM 791 C CA . GLU A 1 97 ? -15.951 39.840 6.963 1.00 74.06 97 GLU A CA 1
ATOM 792 C C . GLU A 1 97 ? -17.296 39.095 7.046 1.00 74.06 97 GLU A C 1
ATOM 794 O O . GLU A 1 97 ? -18.189 39.459 7.814 1.00 74.06 97 GLU A O 1
ATOM 799 N N . GLU A 1 98 ? -17.417 37.986 6.311 1.00 77.44 98 GLU A N 1
ATOM 800 C CA . GLU A 1 98 ? -18.601 37.122 6.327 1.00 77.44 98 GLU A CA 1
ATOM 801 C C . GLU A 1 98 ? -18.819 36.486 7.710 1.00 77.44 98 GLU A C 1
ATOM 803 O O . GLU A 1 98 ? -19.946 36.457 8.206 1.00 77.44 98 GLU A O 1
ATOM 808 N N . SER A 1 99 ? -17.745 36.071 8.390 1.00 75.06 99 SER A N 1
ATOM 809 C CA . SER A 1 99 ? -17.801 35.549 9.763 1.00 75.06 99 SER A CA 1
ATOM 810 C C . SER A 1 99 ? -18.241 36.617 10.776 1.00 75.06 99 SER A C 1
ATOM 812 O O . SER A 1 99 ? -19.006 36.308 11.692 1.00 75.06 99 SER A O 1
ATOM 814 N N . ARG A 1 100 ? -17.836 37.888 10.603 1.00 76.06 100 ARG A N 1
ATOM 815 C CA . ARG A 1 100 ? -18.333 39.013 11.425 1.00 76.06 100 ARG A CA 1
ATOM 816 C C . ARG A 1 100 ? -19.827 39.237 11.232 1.00 76.06 100 ARG A C 1
ATOM 818 O O . ARG A 1 100 ? -20.538 39.423 12.221 1.00 76.06 100 ARG A O 1
ATOM 825 N N . CYS A 1 101 ? -20.291 39.222 9.984 1.00 78.88 101 CYS A N 1
ATOM 826 C CA . CYS A 1 101 ? -21.706 39.392 9.657 1.00 78.88 101 CYS A CA 1
ATOM 827 C C . CYS A 1 101 ? -22.554 38.286 10.306 1.00 78.88 101 CYS A C 1
ATOM 829 O O . CYS A 1 101 ? -23.536 38.571 10.990 1.00 78.88 101 CYS A O 1
ATOM 831 N N . MET A 1 102 ? -22.102 37.032 10.216 1.00 79.62 102 MET A N 1
ATOM 832 C CA . MET A 1 102 ? -22.781 35.902 10.857 1.00 79.62 102 MET A CA 1
ATOM 833 C C . MET A 1 102 ? -22.757 35.979 12.393 1.00 79.62 102 MET A C 1
ATOM 835 O O . MET A 1 102 ? -23.737 35.605 13.031 1.00 79.62 102 MET A O 1
ATOM 839 N N . LEU A 1 103 ? -21.690 36.500 13.017 1.00 78.88 103 LEU A N 1
ATOM 840 C CA . LEU A 1 103 ? -21.677 36.733 14.471 1.00 78.88 103 LEU A CA 1
ATOM 841 C C . LEU A 1 103 ? -22.631 37.837 14.918 1.00 78.88 103 LEU A C 1
ATOM 843 O O . LEU A 1 103 ? -23.214 37.738 15.998 1.00 78.88 103 LEU A O 1
ATOM 847 N N . THR A 1 104 ? -22.786 38.891 14.117 1.00 82.00 104 THR A N 1
ATOM 848 C CA . THR A 1 104 ? -23.744 39.962 14.424 1.00 82.00 104 THR A CA 1
ATOM 849 C C . THR A 1 104 ? -25.176 39.443 14.334 1.00 82.00 104 THR A C 1
ATOM 851 O O . THR A 1 104 ? -25.986 39.743 15.208 1.00 82.00 104 THR A O 1
ATOM 854 N N . GLU A 1 105 ? -25.459 38.587 13.352 1.00 83.12 105 GLU A N 1
ATOM 855 C CA . GLU A 1 105 ? -26.732 37.874 13.227 1.00 83.12 105 GLU A CA 1
ATOM 856 C C . GLU A 1 105 ? -26.974 36.917 14.411 1.00 83.12 105 GLU A C 1
ATOM 858 O O . GLU A 1 105 ? -28.047 36.935 15.013 1.00 83.12 105 GLU A O 1
ATOM 863 N N . LEU A 1 106 ? -25.954 36.157 14.833 1.00 81.50 106 LEU A N 1
ATOM 864 C CA . LEU A 1 106 ? -26.043 35.270 16.001 1.00 81.50 106 LEU A CA 1
ATOM 865 C C . LEU A 1 106 ? -26.316 36.048 17.302 1.00 81.50 106 LEU A C 1
ATOM 867 O O . LEU A 1 106 ? -27.101 35.599 18.138 1.00 81.50 106 LEU A O 1
ATOM 871 N N . ARG A 1 107 ? -25.692 37.225 17.474 1.00 83.31 107 ARG A N 1
ATOM 872 C CA . ARG A 1 107 ? -25.938 38.115 18.621 1.00 83.31 107 ARG A CA 1
ATOM 873 C C . ARG A 1 107 ? -27.362 38.672 18.605 1.00 83.31 107 ARG A C 1
ATOM 875 O O . ARG A 1 107 ? -28.000 38.672 19.652 1.00 83.31 107 ARG A O 1
ATOM 882 N N . ALA A 1 108 ? -27.879 39.066 17.442 1.00 83.81 108 ALA A N 1
ATOM 883 C CA . ALA A 1 108 ? -29.254 39.543 17.312 1.00 83.81 108 ALA A CA 1
ATOM 884 C C . ALA A 1 108 ? -30.284 38.456 17.672 1.00 83.81 108 ALA A C 1
ATOM 886 O O . ALA A 1 108 ? -31.262 38.741 18.359 1.00 83.81 108 ALA A O 1
ATOM 887 N N . LEU A 1 109 ? -30.054 37.200 17.269 1.00 83.56 109 LEU A N 1
ATOM 888 C CA . LEU A 1 109 ? -30.922 36.075 17.645 1.00 83.56 109 LEU A CA 1
ATOM 889 C C . LEU A 1 109 ? -30.858 35.773 19.149 1.00 83.56 109 LEU A C 1
ATOM 891 O O . LEU A 1 109 ? -31.887 35.504 19.764 1.00 83.56 109 LEU A O 1
ATOM 895 N N . TYR A 1 110 ? -29.672 35.872 19.755 1.00 80.94 110 TYR A N 1
ATOM 896 C CA . TYR A 1 110 ? -29.517 35.743 21.205 1.00 80.94 110 TYR A CA 1
ATOM 897 C C . TYR A 1 110 ? -30.259 36.855 21.970 1.00 80.94 110 TYR A C 1
ATOM 899 O O . TYR A 1 110 ? -30.944 36.577 22.951 1.00 80.94 110 TYR A O 1
ATOM 907 N N . GLU A 1 111 ? -30.186 38.107 21.506 1.00 83.25 111 GLU A N 1
ATOM 908 C CA . GLU A 1 111 ? -30.917 39.245 22.091 1.00 83.25 111 GLU A CA 1
ATOM 909 C C . GLU A 1 111 ? -32.445 39.123 21.939 1.00 83.25 111 GLU A C 1
ATOM 911 O O . GLU A 1 111 ? -33.190 39.660 22.757 1.00 83.25 111 GLU A O 1
ATOM 916 N N . GLN A 1 112 ? -32.921 38.363 20.947 1.00 84.81 112 GLN A N 1
ATOM 917 C CA . GLN A 1 112 ? -34.334 37.997 20.773 1.00 84.81 112 GLN A CA 1
ATOM 918 C C . GLN A 1 112 ? -34.793 36.854 21.698 1.00 84.81 112 GLN A C 1
ATOM 920 O O . GLN A 1 112 ? -35.953 36.451 21.635 1.00 84.81 112 GLN A O 1
ATOM 925 N N . GLY A 1 113 ? -33.910 36.325 22.550 1.00 75.88 113 GLY A N 1
ATOM 926 C CA . GLY A 1 113 ? -34.226 35.251 23.492 1.00 75.88 113 GLY A CA 1
ATOM 927 C C . GLY A 1 113 ? -34.223 33.847 22.884 1.00 75.88 113 GLY A C 1
ATOM 928 O O . GLY A 1 113 ? -34.739 32.932 23.520 1.00 75.88 113 GLY A O 1
ATOM 929 N N . LYS A 1 114 ? -33.660 33.660 21.680 1.00 79.62 114 LYS A N 1
ATOM 930 C CA . LYS A 1 114 ? -33.525 32.334 21.057 1.00 79.62 114 LYS A CA 1
ATOM 931 C C . LYS A 1 114 ? -32.448 31.496 21.744 1.00 79.62 114 LYS A C 1
ATOM 933 O O . LYS A 1 114 ? -31.381 31.996 22.114 1.00 79.62 114 LYS A O 1
ATOM 938 N N . GLU A 1 115 ? -32.726 30.207 21.896 1.00 71.88 115 GLU A N 1
ATOM 939 C CA . GLU A 1 115 ? -31.849 29.256 22.575 1.00 71.88 115 GLU A CA 1
ATOM 940 C C . GLU A 1 115 ? -30.892 28.561 21.596 1.00 71.88 115 GLU A C 1
ATOM 942 O O . GLU A 1 115 ? -31.007 28.641 20.375 1.00 71.88 115 GLU A O 1
ATOM 947 N N . ARG A 1 116 ? -29.897 27.842 22.131 1.00 65.94 116 ARG A N 1
ATOM 948 C CA . ARG A 1 116 ? -28.891 27.130 21.321 1.00 65.94 116 ARG A CA 1
ATOM 949 C C . ARG A 1 116 ? -29.500 26.040 20.422 1.00 65.94 116 ARG A C 1
ATOM 951 O O . ARG A 1 116 ? -28.856 25.660 19.449 1.00 65.94 116 ARG A O 1
ATOM 958 N N . SER A 1 117 ? -30.676 25.522 20.774 1.00 65.88 117 SER A N 1
ATOM 959 C CA . SER A 1 117 ? -31.425 24.480 20.060 1.00 65.88 117 SER A CA 1
ATOM 960 C C . SER A 1 117 ? -32.284 25.016 18.910 1.00 65.88 117 SER A C 1
ATOM 962 O O . SER A 1 117 ? -32.822 24.212 18.148 1.00 65.88 117 SER A O 1
ATOM 964 N N . ASP A 1 118 ? -32.415 26.340 18.762 1.00 79.75 118 ASP A N 1
ATOM 965 C CA . ASP A 1 118 ? -33.186 26.932 17.674 1.00 79.75 118 ASP A CA 1
ATOM 966 C C . ASP A 1 118 ? -32.553 26.632 16.313 1.00 79.75 118 ASP A C 1
ATOM 968 O O . ASP A 1 118 ? -31.348 26.792 16.101 1.00 79.75 118 ASP A O 1
ATOM 972 N N . HIS A 1 119 ? -33.400 26.247 15.358 1.00 77.94 119 HIS A N 1
ATOM 973 C CA . HIS A 1 119 ? -32.984 25.855 14.012 1.00 77.94 119 HIS A CA 1
ATOM 974 C C . HIS A 1 119 ? -32.180 26.960 13.301 1.00 77.94 119 HIS A C 1
ATOM 976 O O . HIS A 1 119 ? -31.180 26.676 12.642 1.00 77.94 119 HIS A O 1
ATOM 982 N N . ASP A 1 120 ? -32.570 28.226 13.478 1.00 77.75 120 ASP A N 1
ATOM 983 C CA . ASP A 1 120 ? -31.881 29.378 12.877 1.00 77.75 120 ASP A CA 1
ATOM 984 C C . ASP A 1 120 ? -30.488 29.602 13.489 1.00 77.75 120 ASP A C 1
ATOM 986 O O . ASP A 1 120 ? -29.522 29.891 12.781 1.00 77.75 120 ASP A O 1
ATOM 990 N N . VAL A 1 121 ? -30.368 29.416 14.809 1.00 79.44 121 VAL A N 1
ATOM 991 C CA . VAL A 1 121 ? -29.102 29.540 15.545 1.00 79.44 121 VAL A CA 1
ATOM 992 C C . VAL A 1 121 ? -28.149 28.415 15.137 1.00 79.44 121 VAL A C 1
ATOM 994 O O . VAL A 1 121 ? -26.959 28.655 14.923 1.00 79.44 121 VAL A O 1
ATOM 997 N N . GLU A 1 122 ? -28.661 27.195 14.968 1.00 77.75 122 GLU A N 1
ATOM 998 C CA . GLU A 1 122 ? -27.861 26.046 14.545 1.00 77.75 122 GLU A CA 1
ATOM 999 C C . GLU A 1 122 ? -27.408 26.162 13.080 1.00 77.75 122 GLU A C 1
ATOM 1001 O O . GLU A 1 122 ? -26.251 25.868 12.770 1.00 77.75 122 GLU A O 1
ATOM 1006 N N . ALA A 1 123 ? -28.259 26.681 12.189 1.00 80.94 123 ALA A N 1
ATOM 1007 C CA . ALA A 1 123 ? -27.906 26.930 10.792 1.00 80.94 123 ALA A CA 1
ATOM 1008 C C . ALA A 1 123 ? -26.765 27.954 10.650 1.00 80.94 123 ALA A C 1
ATOM 1010 O O . ALA A 1 123 ? -25.809 27.720 9.901 1.00 80.94 123 ALA A O 1
ATOM 1011 N N . ILE A 1 124 ? -26.819 29.062 11.401 1.00 80.50 124 ILE A N 1
ATOM 1012 C CA . ILE A 1 124 ? -25.755 30.079 11.397 1.00 80.50 124 ILE A CA 1
ATOM 1013 C C . ILE A 1 124 ? -24.477 29.515 12.020 1.00 80.50 124 ILE A C 1
ATOM 1015 O O . ILE A 1 124 ? -23.402 29.692 11.450 1.00 80.50 124 ILE A O 1
ATOM 1019 N N . LYS A 1 125 ? -24.570 28.755 13.119 1.00 75.00 125 LYS A N 1
ATOM 1020 C CA . LYS A 1 125 ? -23.411 28.076 13.726 1.00 75.00 125 LYS A CA 1
ATOM 1021 C C . LYS A 1 125 ? -22.724 27.116 12.754 1.00 75.00 125 LYS A C 1
ATOM 1023 O O . LYS A 1 125 ? -21.503 27.160 12.642 1.00 75.00 125 LYS A O 1
ATOM 1028 N N . GLN A 1 126 ? -23.474 26.296 12.019 1.00 75.88 126 GLN A N 1
ATOM 1029 C CA . GLN A 1 126 ? -22.909 25.383 11.017 1.00 75.88 126 GLN A CA 1
ATOM 1030 C C . GLN A 1 126 ? -22.268 26.115 9.832 1.00 75.88 126 GLN A C 1
ATOM 1032 O O . GLN A 1 126 ? -21.300 25.627 9.246 1.00 75.88 126 GLN A O 1
ATOM 1037 N N . LYS A 1 127 ? -22.814 27.271 9.442 1.00 79.31 127 LYS A N 1
ATOM 1038 C CA . LYS A 1 127 ? -22.235 28.107 8.385 1.00 79.31 127 LYS A CA 1
ATOM 1039 C C . LYS A 1 127 ? -20.930 28.755 8.857 1.00 79.31 127 LYS A C 1
ATOM 1041 O O . LYS A 1 127 ? -19.927 28.686 8.158 1.00 79.31 127 LYS A O 1
ATOM 1046 N N . LEU A 1 128 ? -20.921 29.270 10.083 1.00 74.75 128 LEU A N 1
ATOM 1047 C CA . LEU A 1 128 ? -19.762 29.890 10.722 1.00 74.75 128 LEU A CA 1
ATOM 1048 C C . LEU A 1 128 ? -18.630 28.878 10.966 1.00 74.75 128 LEU A C 1
ATOM 1050 O O . LEU A 1 128 ? -17.462 29.168 10.728 1.00 74.75 128 LEU A O 1
ATOM 1054 N N . GLN A 1 129 ? -18.980 27.648 11.340 1.00 74.75 129 GLN A N 1
ATOM 1055 C CA . GLN A 1 129 ? -18.049 26.527 11.430 1.00 74.75 129 GLN A CA 1
ATOM 1056 C C . GLN A 1 129 ? -17.350 26.226 10.092 1.00 74.75 129 GLN A C 1
ATOM 1058 O O . GLN A 1 129 ? -16.141 25.986 10.067 1.00 74.75 129 GLN A O 1
ATOM 1063 N N . ARG A 1 130 ? -18.108 26.227 8.985 1.00 73.19 130 ARG A N 1
ATOM 1064 C CA . ARG A 1 130 ? -17.573 25.991 7.636 1.00 73.19 130 ARG A CA 1
ATOM 1065 C C . ARG A 1 130 ? -16.622 27.104 7.201 1.00 73.19 130 ARG A C 1
ATOM 1067 O O . ARG A 1 130 ? -15.565 26.793 6.662 1.00 73.19 130 ARG A O 1
ATOM 1074 N N . GLU A 1 131 ? -16.956 28.363 7.480 1.00 72.44 131 GLU A N 1
ATOM 1075 C CA . GLU A 1 131 ? -16.105 29.507 7.118 1.00 72.44 131 GLU A CA 1
ATOM 1076 C C . GLU A 1 131 ? -14.799 29.577 7.925 1.00 72.44 131 GLU A C 1
ATOM 1078 O O . GLU A 1 131 ? -13.760 29.968 7.390 1.00 72.44 131 GLU A O 1
ATOM 1083 N N . LEU A 1 132 ? -14.817 29.132 9.186 1.00 67.25 132 LEU A N 1
ATOM 1084 C CA . LEU A 1 132 ? -13.619 29.036 10.031 1.00 67.25 132 LEU A CA 1
ATOM 1085 C C . LEU A 1 132 ? -12.797 27.751 9.799 1.00 67.25 132 LEU A C 1
ATOM 1087 O O . LEU A 1 132 ? -11.769 27.558 10.451 1.00 67.25 132 LEU A O 1
ATOM 1091 N N . GLU A 1 133 ? -13.222 26.884 8.870 1.00 67.31 133 GLU A N 1
ATOM 1092 C CA . GLU A 1 133 ? -12.581 25.601 8.535 1.00 67.31 133 GLU A CA 1
ATOM 1093 C C . GLU A 1 133 ? -12.372 24.688 9.763 1.00 67.31 133 GLU A C 1
ATOM 1095 O O . GLU A 1 133 ? -11.328 24.047 9.918 1.00 67.31 133 GLU A O 1
ATOM 1100 N N . ILE A 1 134 ? -13.363 24.640 10.661 1.00 68.75 134 ILE A N 1
ATOM 1101 C CA . ILE A 1 134 ? -13.312 23.831 11.887 1.00 68.75 134 ILE A CA 1
ATOM 1102 C C . ILE A 1 134 ? -13.892 22.438 11.598 1.00 68.75 134 ILE A C 1
ATOM 1104 O O . ILE A 1 134 ? -15.060 22.346 11.202 1.00 68.75 134 ILE A O 1
ATOM 1108 N N . PRO A 1 135 ? -13.139 21.339 11.815 1.00 66.75 135 PRO A N 1
ATOM 1109 C CA . PRO A 1 135 ? -13.658 19.999 11.559 1.00 66.75 135 PRO A CA 1
ATOM 1110 C C . PRO A 1 135 ? -14.922 19.689 12.388 1.00 66.75 135 PRO A C 1
ATOM 1112 O O . PRO A 1 135 ? -15.002 20.091 13.553 1.00 66.75 135 PRO A O 1
ATOM 1115 N N . PRO A 1 136 ? -15.903 18.956 11.825 1.00 65.12 136 PRO A N 1
ATOM 1116 C CA . PRO A 1 136 ? -17.177 18.640 12.484 1.00 65.12 136 PRO A CA 1
ATOM 1117 C C . PRO A 1 136 ? -17.037 17.884 13.797 1.00 65.12 136 PRO A C 1
ATOM 1119 O O . PRO A 1 136 ? -17.808 18.123 14.719 1.00 65.12 136 PRO A O 1
ATOM 1122 N N . GLU A 1 137 ? -16.004 17.059 13.913 1.00 62.44 137 GLU A N 1
ATOM 1123 C CA . GLU A 1 137 ? -15.684 16.287 15.116 1.00 62.44 137 GLU A CA 1
ATOM 1124 C C . GLU A 1 137 ? -15.325 17.162 16.332 1.00 62.44 137 GLU A C 1
ATOM 1126 O O . GLU A 1 137 ? -15.407 16.695 17.466 1.00 62.44 137 GLU A O 1
ATOM 1131 N N . TYR A 1 138 ? -14.933 18.423 16.109 1.00 61.62 138 TYR A N 1
ATOM 1132 C CA . TYR A 1 138 ? -14.408 19.330 17.138 1.00 61.62 138 TYR A CA 1
ATOM 1133 C C . TYR A 1 138 ? -15.306 20.537 17.416 1.00 61.62 138 TYR A C 1
ATOM 1135 O O . TYR A 1 138 ? -14.954 21.405 18.218 1.00 61.62 138 TYR A O 1
ATOM 1143 N N . TRP A 1 139 ? -16.472 20.603 16.772 1.00 63.19 139 TRP A N 1
ATOM 1144 C CA . TRP A 1 139 ? -17.454 21.648 17.026 1.00 63.19 139 TRP A CA 1
ATOM 1145 C C . TRP A 1 139 ? -18.178 21.389 18.353 1.00 63.19 139 TRP A C 1
ATOM 1147 O O . TRP A 1 139 ? -18.664 20.292 18.607 1.00 63.19 139 TRP A O 1
ATOM 1157 N N . SER A 1 140 ? -18.204 22.406 19.222 1.00 55.91 140 SER A N 1
ATOM 1158 C CA . SER A 1 140 ? -18.573 22.299 20.645 1.00 55.91 140 SER A CA 1
ATOM 1159 C C . SER A 1 140 ? -19.816 21.444 20.961 1.00 55.91 140 SER A C 1
ATOM 1161 O O . SER A 1 140 ? -20.879 21.619 20.359 1.00 55.91 140 SER A O 1
ATOM 1163 N N . THR A 1 141 ? -19.709 20.620 22.008 1.00 50.19 141 THR A N 1
ATOM 1164 C CA . THR A 1 141 ? -20.823 19.919 22.666 1.00 50.19 141 THR A CA 1
ATOM 1165 C C . THR A 1 141 ? -21.747 20.894 23.416 1.00 50.19 141 THR A C 1
ATOM 1167 O O . THR A 1 141 ? -21.389 22.039 23.708 1.00 50.19 141 THR A O 1
ATOM 1170 N N . SER A 1 142 ? -22.986 20.462 23.671 1.00 49.38 142 SER A N 1
ATOM 1171 C CA . SER A 1 142 ? -24.158 21.253 24.095 1.00 49.38 142 SER A CA 1
ATOM 1172 C C . SER A 1 142 ? -24.057 22.001 25.435 1.00 49.38 142 SER A C 1
ATOM 1174 O O . SER A 1 142 ? -24.996 22.705 25.794 1.00 49.38 142 SER A O 1
ATOM 1176 N N . THR A 1 143 ? -22.950 21.897 26.171 1.00 49.94 143 THR A N 1
ATOM 1177 C CA . THR A 1 143 ? -22.846 22.305 27.584 1.00 49.94 143 THR A CA 1
ATOM 1178 C C . THR A 1 143 ? -22.476 23.775 27.819 1.00 49.94 143 THR A C 1
ATOM 1180 O O . THR A 1 143 ? -22.552 24.250 28.948 1.00 49.94 143 THR A O 1
ATOM 1183 N N . VAL A 1 144 ? -22.095 24.524 26.777 1.00 60.75 144 VAL A N 1
ATOM 1184 C CA . VAL A 1 144 ? -21.661 25.932 26.893 1.00 60.75 144 VAL A CA 1
ATOM 1185 C C . VAL A 1 144 ? -22.793 26.908 26.515 1.00 60.75 144 VAL A C 1
ATOM 1187 O O . VAL A 1 144 ? -23.380 26.742 25.436 1.00 60.75 144 VAL A O 1
ATOM 1190 N N . PRO A 1 145 ? -23.077 27.955 27.323 1.00 70.94 145 PRO A N 1
ATOM 1191 C CA . PRO A 1 145 ? -24.090 28.968 27.007 1.00 70.94 145 PRO A CA 1
ATOM 1192 C C . PRO A 1 145 ? -23.810 29.719 25.697 1.00 70.94 145 PRO A C 1
ATOM 1194 O O . PRO A 1 145 ? -22.667 30.089 25.421 1.00 70.94 145 PRO A O 1
ATOM 1197 N N . LEU A 1 146 ? -24.860 30.022 24.921 1.00 72.25 146 LEU A N 1
ATOM 1198 C CA . LEU A 1 146 ? -24.761 30.702 23.616 1.00 72.25 146 LEU A CA 1
ATOM 1199 C C . LEU A 1 146 ? -24.017 32.050 23.698 1.00 72.25 146 LEU A C 1
ATOM 1201 O O . LEU A 1 146 ? -23.207 32.363 22.829 1.00 72.25 146 LEU A O 1
ATOM 1205 N N . LYS A 1 147 ? -24.204 32.798 24.792 1.00 77.00 147 LYS A N 1
ATOM 1206 C CA . LYS A 1 147 ? -23.488 34.053 25.071 1.00 77.00 147 LYS A CA 1
ATOM 1207 C C . LYS A 1 147 ? -21.966 33.884 25.094 1.00 77.00 147 LYS A C 1
ATOM 1209 O O . LYS A 1 147 ? -21.252 34.660 24.466 1.00 77.00 147 LYS A O 1
ATOM 1214 N N . ALA A 1 148 ? -21.480 32.852 25.783 1.00 67.00 148 ALA A N 1
ATOM 1215 C CA . ALA A 1 148 ? -20.051 32.590 25.904 1.00 67.00 148 ALA A CA 1
ATOM 1216 C C . ALA A 1 148 ? -19.445 32.173 24.555 1.00 67.00 148 ALA A C 1
ATOM 1218 O O . ALA A 1 148 ? -18.308 32.518 24.260 1.00 67.00 148 ALA A O 1
ATOM 1219 N N . VAL A 1 149 ? -20.218 31.489 23.702 1.00 68.06 149 VAL A N 1
ATOM 1220 C CA . VAL A 1 149 ? -19.810 31.156 22.327 1.00 68.06 149 VAL A CA 1
ATOM 1221 C C . VAL A 1 149 ? -19.645 32.427 21.479 1.00 68.06 149 VAL A C 1
ATOM 1223 O O . VAL A 1 149 ? -18.625 32.573 20.808 1.00 68.06 149 VAL A O 1
ATOM 1226 N N . ILE A 1 150 ? -20.594 33.370 21.557 1.00 73.81 150 ILE A N 1
ATOM 1227 C CA . ILE A 1 150 ? -20.547 34.652 20.826 1.00 73.81 150 ILE A CA 1
ATOM 1228 C C . ILE A 1 150 ? -19.337 35.491 21.250 1.00 73.81 150 ILE A C 1
ATOM 1230 O O . ILE A 1 150 ? -18.582 35.962 20.401 1.00 73.81 150 ILE A O 1
ATOM 1234 N N . GLU A 1 151 ? -19.137 35.677 22.558 1.00 72.62 151 GLU A N 1
ATOM 1235 C CA . GLU A 1 151 ? -18.036 36.489 23.097 1.00 72.62 151 GLU A CA 1
ATOM 1236 C C . GLU A 1 151 ? -16.663 35.924 22.709 1.00 72.62 151 GLU A C 1
ATOM 1238 O O . GLU A 1 151 ? -15.742 36.675 22.386 1.00 72.62 151 GLU A O 1
ATOM 1243 N N . ASN A 1 152 ? -16.535 34.598 22.673 1.00 67.69 152 ASN A N 1
ATOM 1244 C CA . ASN A 1 152 ? -15.284 33.936 22.335 1.00 67.69 152 ASN A CA 1
ATOM 1245 C C . ASN A 1 152 ? -14.944 34.035 20.847 1.00 67.69 152 ASN A C 1
ATOM 1247 O O . ASN A 1 152 ? -13.825 34.377 20.471 1.00 67.69 152 ASN A O 1
ATOM 1251 N N . MET A 1 153 ? -15.935 33.800 19.987 1.00 70.88 153 MET A N 1
ATOM 1252 C CA . MET A 1 153 ? -15.775 33.967 18.543 1.00 70.88 153 MET A CA 1
ATOM 1253 C C . MET A 1 153 ? -15.471 35.419 18.168 1.00 70.88 153 MET A C 1
ATOM 1255 O O . MET A 1 153 ? -14.691 35.664 17.251 1.00 70.88 153 MET A O 1
ATOM 1259 N N . GLN A 1 154 ? -16.023 36.383 18.906 1.00 73.69 154 GLN A N 1
ATOM 1260 C CA . GLN A 1 154 ? -15.695 37.789 18.708 1.00 73.69 154 GLN A CA 1
ATOM 1261 C C . GLN A 1 154 ? -14.243 38.094 19.095 1.00 73.69 154 GLN A C 1
ATOM 1263 O O . GLN A 1 154 ? -13.511 38.668 18.292 1.00 73.69 154 GLN A O 1
ATOM 1268 N N . LYS A 1 155 ? -13.787 37.605 20.255 1.00 70.19 155 LYS A N 1
ATOM 1269 C CA . LYS A 1 155 ? -12.384 37.720 20.680 1.00 70.19 155 LYS A CA 1
ATOM 1270 C C . LYS A 1 155 ? -11.413 37.106 19.661 1.00 70.19 155 LYS A C 1
ATOM 1272 O O . LYS A 1 155 ? -10.352 37.672 19.412 1.00 70.19 155 LYS A O 1
ATOM 1277 N N . HIS A 1 156 ? -11.782 35.986 19.036 1.00 66.56 156 HIS A N 1
ATOM 1278 C CA . HIS A 1 156 ? -10.997 35.362 17.963 1.00 66.56 156 HIS A CA 1
ATOM 1279 C C . HIS A 1 156 ? -10.860 36.236 16.722 1.00 66.56 156 HIS A C 1
ATOM 1281 O O . HIS A 1 156 ? -9.750 36.398 16.216 1.00 66.56 156 HIS A O 1
ATOM 1287 N N . LEU A 1 157 ? -11.966 36.800 16.230 1.00 69.62 157 LEU A N 1
ATOM 1288 C CA . LEU A 1 157 ? -11.941 37.660 15.045 1.00 69.62 157 LEU A CA 1
ATOM 1289 C C . LEU A 1 157 ? -11.137 38.943 15.292 1.00 69.62 157 LEU A C 1
ATOM 1291 O O . LEU A 1 157 ? -10.370 39.345 14.415 1.00 69.62 157 LEU A O 1
ATOM 1295 N N . ASP A 1 158 ? -11.245 39.524 16.490 1.00 68.38 158 ASP A N 1
ATOM 1296 C CA . ASP A 1 158 ? -10.468 40.701 16.896 1.00 68.38 158 ASP A CA 1
ATOM 1297 C C . ASP A 1 158 ? -8.957 40.368 16.988 1.00 68.38 158 ASP A C 1
ATOM 1299 O O . ASP A 1 158 ? -8.097 41.139 16.549 1.00 68.38 158 ASP A O 1
ATOM 1303 N N . CYS A 1 159 ? -8.599 39.173 17.482 1.00 61.50 159 CYS A N 1
ATOM 1304 C CA . CYS A 1 159 ? -7.213 38.687 17.496 1.00 61.50 159 CYS A CA 1
ATOM 1305 C C . CYS A 1 159 ? -6.645 38.460 16.082 1.00 61.50 159 CYS A C 1
ATOM 1307 O O . CYS A 1 159 ? -5.490 38.823 15.830 1.00 61.50 159 CYS A O 1
ATOM 1309 N N . MET A 1 160 ? -7.430 37.908 15.149 1.00 60.69 160 MET A N 1
ATOM 1310 C CA . MET A 1 160 ? -7.017 37.731 13.748 1.00 60.69 160 MET A CA 1
ATOM 1311 C C . MET A 1 160 ? -6.666 39.073 13.088 1.00 60.69 160 MET A C 1
ATOM 1313 O O . MET A 1 160 ? -5.655 39.173 12.388 1.00 60.69 160 MET A O 1
ATOM 1317 N N . GLU A 1 161 ? -7.441 40.122 13.361 1.00 60.69 161 GLU A N 1
ATOM 1318 C CA . GLU A 1 161 ? -7.262 41.460 12.787 1.00 60.69 161 GLU A CA 1
ATOM 1319 C C . GLU A 1 161 ? -5.933 42.110 13.210 1.00 60.69 161 GLU A C 1
ATOM 1321 O O . GLU A 1 161 ? -5.210 42.661 12.377 1.00 60.69 161 GLU A O 1
ATOM 1326 N N . SER A 1 162 ? -5.534 41.934 14.474 1.00 57.97 162 SER A N 1
ATOM 1327 C CA . SER A 1 162 ? -4.240 42.419 14.981 1.00 57.97 162 SER A CA 1
ATOM 1328 C C . SER A 1 162 ? -3.021 41.749 14.317 1.00 57.97 162 SER A C 1
ATOM 1330 O O . SER A 1 162 ? -1.958 42.362 14.201 1.00 57.97 162 SER A O 1
ATOM 1332 N N . SER A 1 163 ? -3.169 40.499 13.851 1.00 56.81 163 SER A N 1
ATOM 1333 C CA . SER A 1 163 ? -2.095 39.721 13.209 1.00 56.81 163 SER A CA 1
ATOM 1334 C C . SER A 1 163 ? -1.892 40.073 11.729 1.00 56.81 163 SER A C 1
ATOM 1336 O O . SER A 1 163 ? -0.765 40.043 11.236 1.00 56.81 163 SER A O 1
ATOM 1338 N N . LEU A 1 164 ? -2.958 40.490 11.039 1.00 56.56 164 LEU A N 1
ATOM 1339 C CA . LEU A 1 164 ? -2.936 40.896 9.628 1.00 56.56 164 LEU A CA 1
ATOM 1340 C C . LEU A 1 164 ? -2.267 42.263 9.402 1.00 56.56 164 LEU A C 1
ATOM 1342 O O . LEU A 1 164 ? -1.822 42.553 8.294 1.00 56.56 164 LEU A O 1
ATOM 1346 N N . GLN A 1 165 ? -2.166 43.098 10.440 1.00 53.25 165 GLN A N 1
ATOM 1347 C CA . GLN A 1 165 ? -1.555 44.432 10.366 1.00 53.25 165 GLN A CA 1
ATOM 1348 C C . GLN A 1 165 ? -0.009 44.410 10.370 1.00 53.25 165 GLN A C 1
ATOM 1350 O O . GLN A 1 165 ? 0.609 45.442 10.122 1.00 53.25 165 GLN A O 1
ATOM 1355 N N . LYS A 1 166 ? 0.629 43.252 10.620 1.00 53.53 166 LYS A N 1
ATOM 1356 C CA . LYS A 1 166 ? 2.097 43.083 10.717 1.00 53.53 166 LYS A CA 1
ATOM 1357 C C . LYS A 1 166 ? 2.664 42.118 9.659 1.00 53.53 166 LYS A C 1
ATOM 1359 O O . LYS A 1 166 ? 3.387 41.183 9.997 1.00 53.53 166 LYS A O 1
ATOM 1364 N N . SER A 1 167 ? 2.328 42.297 8.380 1.00 55.09 167 SER A N 1
ATOM 1365 C CA . SER A 1 167 ? 2.839 41.435 7.301 1.00 55.09 167 SER A CA 1
ATOM 1366 C C . SER A 1 167 ? 4.198 41.915 6.768 1.00 55.09 167 SER A C 1
ATOM 1368 O O . SER A 1 167 ? 4.263 42.881 6.008 1.00 55.09 167 SER A O 1
ATOM 1370 N N . GLU A 1 168 ? 5.278 41.214 7.115 1.00 59.81 168 GLU A N 1
ATOM 1371 C CA . GLU A 1 168 ? 6.560 41.274 6.396 1.00 59.81 168 GLU A CA 1
ATOM 1372 C C . GLU A 1 168 ? 6.715 39.999 5.557 1.00 59.81 168 GLU A C 1
ATOM 1374 O O . GLU A 1 168 ? 6.658 38.892 6.103 1.00 59.81 168 GLU A O 1
ATOM 1379 N N . ASN A 1 169 ? 6.918 40.140 4.246 1.00 67.44 169 ASN A N 1
ATOM 1380 C CA . ASN A 1 169 ? 7.201 39.020 3.348 1.00 67.44 169 ASN A CA 1
ATOM 1381 C C . ASN A 1 169 ? 8.677 39.046 2.948 1.00 67.44 169 ASN A C 1
ATOM 1383 O O . ASN A 1 169 ? 9.175 40.067 2.478 1.00 67.44 169 ASN A O 1
ATOM 1387 N N . LEU A 1 170 ? 9.359 37.920 3.146 1.00 73.12 170 LEU A N 1
ATOM 1388 C CA . LEU A 1 170 ? 10.713 37.689 2.648 1.00 73.12 170 LEU A CA 1
ATOM 1389 C C . LEU A 1 170 ? 10.674 37.300 1.170 1.00 73.12 170 LEU A C 1
ATOM 1391 O O . LEU A 1 170 ? 9.670 36.765 0.693 1.00 73.12 170 LEU A O 1
ATOM 1395 N N . SER A 1 171 ? 11.780 37.526 0.461 1.00 78.44 171 SER A N 1
ATOM 1396 C CA . SER A 1 171 ? 11.944 36.985 -0.890 1.00 78.44 171 SER A CA 1
ATOM 1397 C C . SER A 1 171 ? 12.032 35.454 -0.861 1.00 78.44 171 SER A C 1
ATOM 1399 O O . SER A 1 171 ? 12.555 34.879 0.093 1.00 78.44 171 SER A O 1
ATOM 1401 N N . ASP A 1 172 ? 11.591 34.778 -1.926 1.00 78.94 172 ASP A N 1
ATOM 1402 C CA . ASP A 1 172 ? 11.639 33.310 -2.045 1.00 78.94 172 ASP A CA 1
ATOM 1403 C C . ASP A 1 172 ? 13.015 32.726 -1.685 1.00 78.94 172 ASP A C 1
ATOM 1405 O O . ASP A 1 172 ? 13.125 31.725 -0.977 1.00 78.94 172 ASP A O 1
ATOM 1409 N N . ARG A 1 173 ? 14.087 33.398 -2.117 1.00 78.19 173 ARG A N 1
ATOM 1410 C CA . ARG A 1 173 ? 15.467 32.992 -1.833 1.00 78.19 173 ARG A CA 1
ATOM 1411 C C . ARG A 1 173 ? 15.820 33.109 -0.351 1.00 78.19 173 ARG A C 1
ATOM 1413 O O . ARG A 1 173 ? 16.534 32.258 0.173 1.00 78.19 173 ARG A O 1
ATOM 1420 N N . GLU A 1 174 ? 15.361 34.161 0.318 1.00 79.62 174 GLU A N 1
ATOM 1421 C CA . GLU A 1 174 ? 15.565 34.337 1.759 1.00 79.62 174 GLU A CA 1
ATOM 1422 C C . GLU A 1 174 ? 14.748 33.329 2.561 1.00 79.62 174 GLU A C 1
ATOM 1424 O O . GLU A 1 174 ? 15.255 32.811 3.549 1.00 79.62 174 GLU A O 1
ATOM 1429 N N . ILE A 1 175 ? 13.534 32.987 2.115 1.00 82.75 175 ILE A N 1
ATOM 1430 C CA . ILE A 1 175 ? 12.740 31.910 2.722 1.00 82.75 175 ILE A CA 1
ATOM 1431 C C . ILE A 1 175 ? 13.522 30.599 2.642 1.00 82.75 175 ILE A C 1
ATOM 1433 O O . ILE A 1 175 ? 13.732 29.951 3.661 1.00 82.75 175 ILE A O 1
ATOM 1437 N N . PHE A 1 176 ? 14.030 30.240 1.462 1.00 81.12 176 PHE A N 1
ATOM 1438 C CA . PHE A 1 176 ? 14.768 28.990 1.278 1.00 81.12 176 PHE A CA 1
ATOM 1439 C C . PHE A 1 176 ? 16.067 28.929 2.098 1.00 81.12 176 PHE A C 1
ATOM 1441 O O . PHE A 1 176 ? 16.429 27.870 2.606 1.00 81.12 176 PHE A O 1
ATOM 1448 N N . LYS A 1 177 ? 16.767 30.063 2.252 1.00 82.12 177 LYS A N 1
ATOM 1449 C CA . LYS A 1 177 ? 18.003 30.152 3.046 1.00 82.12 177 LYS A CA 1
ATOM 1450 C C . LYS A 1 177 ? 17.767 30.182 4.555 1.00 82.12 177 LYS A C 1
ATOM 1452 O O . LYS A 1 177 ? 18.585 29.646 5.294 1.00 82.12 177 LYS A O 1
ATOM 1457 N N . ASN A 1 178 ? 16.695 30.823 5.012 1.00 80.81 178 ASN A N 1
ATOM 1458 C CA . ASN A 1 178 ? 16.503 31.120 6.433 1.00 80.81 178 ASN A CA 1
ATOM 1459 C C . ASN A 1 178 ? 15.529 30.155 7.120 1.00 80.81 178 ASN A C 1
ATOM 1461 O O . ASN A 1 178 ? 15.655 29.927 8.325 1.00 80.81 178 ASN A O 1
ATOM 1465 N N . ALA A 1 179 ? 14.570 29.576 6.387 1.00 83.06 179 ALA A N 1
ATOM 1466 C CA . ALA A 1 179 ? 13.582 28.665 6.958 1.00 83.06 179 ALA A CA 1
ATOM 1467 C C . ALA A 1 179 ? 14.267 27.459 7.617 1.00 83.06 179 ALA A C 1
ATOM 1469 O O . ALA A 1 179 ? 15.174 26.843 7.049 1.00 83.06 179 ALA A O 1
ATOM 1470 N N . SER A 1 180 ? 13.847 27.146 8.846 1.00 82.00 180 SER A N 1
ATOM 1471 C CA . SER A 1 180 ? 14.439 26.091 9.684 1.00 82.00 180 SER A CA 1
ATOM 1472 C C . SER A 1 180 ? 15.973 26.177 9.807 1.00 82.00 180 SER A C 1
ATOM 1474 O O . SER A 1 180 ? 16.645 25.158 9.944 1.00 82.00 180 SER A O 1
ATOM 1476 N N . GLY A 1 181 ? 16.545 27.385 9.730 1.00 79.56 181 GLY A N 1
ATOM 1477 C CA . GLY A 1 181 ? 17.990 27.606 9.828 1.00 79.56 181 GLY A CA 1
ATOM 1478 C C . GLY A 1 181 ? 18.795 27.150 8.607 1.00 79.56 181 GLY A C 1
ATOM 1479 O O . GLY A 1 181 ? 19.982 26.874 8.760 1.00 79.56 181 GLY A O 1
ATOM 1480 N N . GLY A 1 182 ? 18.167 27.060 7.429 1.00 82.62 182 GLY A N 1
ATOM 1481 C CA . GLY A 1 182 ? 18.818 26.641 6.182 1.00 82.62 182 GLY A CA 1
ATOM 1482 C C . GLY A 1 182 ? 18.744 25.141 5.902 1.00 82.62 182 GLY A C 1
ATOM 1483 O O . GLY A 1 182 ? 19.434 24.650 5.011 1.00 82.62 182 GLY A O 1
ATOM 1484 N N . LEU A 1 183 ? 17.870 24.417 6.610 1.00 87.31 183 LEU A N 1
ATOM 1485 C CA . LEU A 1 183 ? 17.715 22.960 6.527 1.00 87.31 183 LEU A CA 1
ATOM 1486 C C . LEU A 1 183 ? 17.500 22.430 5.096 1.00 87.31 183 LEU A C 1
ATOM 1488 O O . LEU A 1 183 ? 17.914 21.318 4.779 1.00 87.31 183 LEU A O 1
ATOM 1492 N N . ALA A 1 184 ? 16.871 23.218 4.219 1.00 86.12 184 ALA A N 1
ATOM 1493 C CA . ALA A 1 184 ? 16.652 22.849 2.819 1.00 86.12 184 ALA A CA 1
ATOM 1494 C C . ALA A 1 184 ? 17.963 22.690 2.019 1.00 86.12 184 ALA A C 1
ATOM 1496 O O . ALA A 1 184 ? 17.989 21.951 1.038 1.00 86.12 184 ALA A O 1
ATOM 1497 N N . LEU A 1 185 ? 19.043 23.351 2.449 1.00 88.44 185 LEU A N 1
ATOM 1498 C CA . LEU A 1 185 ? 20.353 23.360 1.789 1.00 88.44 185 LEU A CA 1
ATOM 1499 C C . LEU A 1 185 ? 21.363 22.387 2.426 1.00 88.44 185 LEU A C 1
ATOM 1501 O O . LEU A 1 185 ? 22.440 22.157 1.869 1.00 88.44 185 LEU A O 1
ATOM 1505 N N . GLU A 1 186 ? 21.040 21.837 3.598 1.00 91.00 186 GLU A N 1
ATOM 1506 C CA . GLU A 1 186 ? 21.868 20.847 4.292 1.00 91.00 186 GLU A CA 1
ATOM 1507 C C . GLU A 1 186 ? 21.802 19.492 3.570 1.00 91.00 186 GLU A C 1
ATOM 1509 O O . GLU A 1 186 ? 20.735 19.064 3.122 1.00 91.00 186 GLU A O 1
ATOM 1514 N N . GLY A 1 187 ? 22.922 18.776 3.477 1.00 89.19 187 GLY A N 1
ATOM 1515 C CA . GLY A 1 187 ? 22.913 17.403 2.973 1.00 89.19 187 GLY A CA 1
ATOM 1516 C C . GLY A 1 187 ? 22.429 16.393 4.017 1.00 89.19 187 GLY A C 1
ATOM 1517 O O . GLY A 1 187 ? 22.333 16.671 5.212 1.00 89.19 187 GLY A O 1
ATOM 1518 N N . ILE A 1 188 ? 22.102 15.191 3.551 1.00 89.38 188 ILE A N 1
ATOM 1519 C CA . ILE A 1 188 ? 21.600 14.078 4.357 1.00 89.38 188 ILE A CA 1
ATOM 1520 C C . ILE A 1 188 ? 22.639 12.959 4.344 1.00 89.38 188 ILE A C 1
ATOM 1522 O O . ILE A 1 188 ? 23.049 12.469 3.283 1.00 89.38 188 ILE A O 1
ATOM 1526 N N . TYR A 1 189 ? 23.065 12.515 5.528 1.00 89.50 189 TYR A N 1
ATOM 1527 C CA . TYR A 1 189 ? 23.857 11.295 5.641 1.00 89.50 189 TYR A CA 1
ATOM 1528 C C . TYR A 1 189 ? 22.931 10.095 5.809 1.00 89.50 189 TYR A C 1
ATOM 1530 O O . TYR A 1 189 ? 22.356 9.868 6.870 1.00 89.50 189 TYR A O 1
ATOM 1538 N N . LYS A 1 190 ? 22.741 9.353 4.721 1.00 83.62 190 LYS A N 1
ATOM 1539 C CA . LYS A 1 190 ? 21.865 8.189 4.693 1.00 83.62 190 LYS A CA 1
ATOM 1540 C C . LYS A 1 190 ? 22.670 6.965 5.112 1.00 83.62 190 LYS A C 1
ATOM 1542 O O . LYS A 1 190 ? 23.460 6.469 4.318 1.00 83.62 190 LYS A O 1
ATOM 1547 N N . THR A 1 191 ? 22.474 6.471 6.326 1.00 80.44 191 THR A N 1
ATOM 1548 C CA . THR A 1 191 ? 23.106 5.233 6.815 1.00 80.44 191 THR A CA 1
ATOM 1549 C C . THR A 1 191 ? 22.041 4.281 7.358 1.00 80.44 191 THR A C 1
ATOM 1551 O O . THR A 1 191 ? 20.850 4.489 7.137 1.00 80.44 191 THR A O 1
ATOM 1554 N N . ASN A 1 192 ? 22.462 3.220 8.044 1.00 70.00 192 ASN A N 1
ATOM 1555 C CA . ASN A 1 192 ? 21.609 2.339 8.840 1.00 70.00 192 ASN A CA 1
ATOM 1556 C C . ASN A 1 192 ? 21.465 2.799 10.308 1.00 70.00 192 ASN A C 1
ATOM 1558 O O . ASN A 1 192 ? 20.914 2.055 11.123 1.00 70.00 192 ASN A O 1
ATOM 1562 N N . LYS A 1 193 ? 21.938 4.007 10.654 1.00 75.00 193 LYS A N 1
ATOM 1563 C CA . LYS A 1 193 ? 21.774 4.640 11.971 1.00 75.00 193 LYS A CA 1
ATOM 1564 C C . LYS A 1 193 ? 20.850 5.850 11.860 1.00 75.00 193 LYS A C 1
ATOM 1566 O O . LYS A 1 193 ? 21.028 6.705 10.996 1.00 75.00 193 LYS A O 1
ATOM 1571 N N . LEU A 1 194 ? 19.851 5.925 12.737 1.00 73.50 194 LEU A N 1
ATOM 1572 C CA . LEU A 1 194 ? 18.856 6.997 12.694 1.00 73.50 194 LEU A CA 1
ATOM 1573 C C . LEU A 1 194 ? 19.464 8.339 13.132 1.00 73.50 194 LEU A C 1
ATOM 1575 O O . LEU A 1 194 ? 19.050 9.393 12.657 1.00 73.50 194 LEU A O 1
ATOM 1579 N N . GLU A 1 195 ? 20.475 8.308 14.001 1.00 79.19 195 GLU A N 1
ATOM 1580 C CA . GLU A 1 195 ? 21.198 9.492 14.472 1.00 79.19 195 GLU A CA 1
ATOM 1581 C C . GLU A 1 195 ? 21.867 10.248 13.323 1.00 79.19 195 GLU A C 1
ATOM 1583 O O . GLU A 1 195 ? 21.813 11.478 13.275 1.00 79.19 195 GLU A O 1
ATOM 1588 N N . ASP A 1 196 ? 22.419 9.519 12.350 1.00 81.88 196 ASP A N 1
ATOM 1589 C CA . ASP A 1 196 ? 23.090 10.119 11.201 1.00 81.88 196 ASP A CA 1
ATOM 1590 C C . ASP A 1 196 ? 22.107 10.931 10.347 1.00 81.88 196 ASP A C 1
ATOM 1592 O O . ASP A 1 196 ? 22.491 11.961 9.798 1.00 81.88 196 ASP A O 1
ATOM 1596 N N . LEU A 1 197 ? 20.823 10.569 10.309 1.00 77.12 197 LEU A N 1
ATOM 1597 C CA . LEU A 1 197 ? 19.792 11.346 9.612 1.00 77.12 197 LEU A CA 1
ATOM 1598 C C . LEU A 1 197 ? 19.407 12.639 10.350 1.00 77.12 197 LEU A C 1
ATOM 1600 O O . LEU A 1 197 ? 18.965 13.593 9.715 1.00 77.12 197 LEU A O 1
ATOM 1604 N N . MET A 1 198 ? 19.568 12.687 11.676 1.00 78.56 198 MET A N 1
ATOM 1605 C CA . MET A 1 198 ? 19.100 13.799 12.519 1.00 78.56 198 MET A CA 1
ATOM 1606 C C . MET A 1 198 ? 20.172 14.862 12.802 1.00 78.56 198 MET A C 1
ATOM 1608 O O . MET A 1 198 ? 19.840 15.973 13.228 1.00 78.56 198 MET A O 1
ATOM 1612 N N . ASN A 1 199 ? 21.450 14.540 12.585 1.00 85.25 199 ASN A N 1
ATOM 1613 C CA . ASN A 1 199 ? 22.556 15.459 12.844 1.00 85.25 199 ASN A CA 1
ATOM 1614 C C . ASN A 1 199 ? 22.487 16.701 11.944 1.00 85.25 199 ASN A C 1
ATOM 1616 O O . ASN A 1 199 ? 22.285 16.605 10.732 1.00 85.25 199 ASN A O 1
ATOM 1620 N N . LYS A 1 200 ? 22.687 17.876 12.552 1.00 85.25 200 LYS A N 1
ATOM 1621 C CA . LYS A 1 200 ? 22.802 19.144 11.823 1.00 85.25 200 LYS A CA 1
ATOM 1622 C C . LYS A 1 200 ? 24.107 19.158 11.031 1.00 85.25 200 LYS A C 1
ATOM 1624 O O . LYS A 1 200 ? 25.143 18.791 11.583 1.00 85.25 200 LYS A O 1
ATOM 1629 N N . ARG A 1 201 ? 24.051 19.602 9.775 1.00 88.50 201 ARG A N 1
ATOM 1630 C CA . ARG A 1 201 ? 25.203 19.596 8.865 1.00 88.50 201 ARG A CA 1
ATOM 1631 C C . ARG A 1 201 ? 25.457 20.949 8.241 1.00 88.50 201 ARG A C 1
ATOM 1633 O O . ARG A 1 201 ? 24.645 21.866 8.335 1.00 88.50 201 ARG A O 1
ATOM 1640 N N . GLU A 1 202 ? 26.626 21.071 7.632 1.00 91.19 202 GLU A N 1
ATOM 1641 C CA . GLU A 1 202 ? 26.942 22.238 6.827 1.00 91.19 202 GLU A CA 1
ATOM 1642 C C . GLU A 1 202 ? 26.169 22.223 5.505 1.00 91.19 202 GLU A C 1
ATOM 1644 O O . GLU A 1 202 ? 25.667 21.199 5.033 1.00 91.1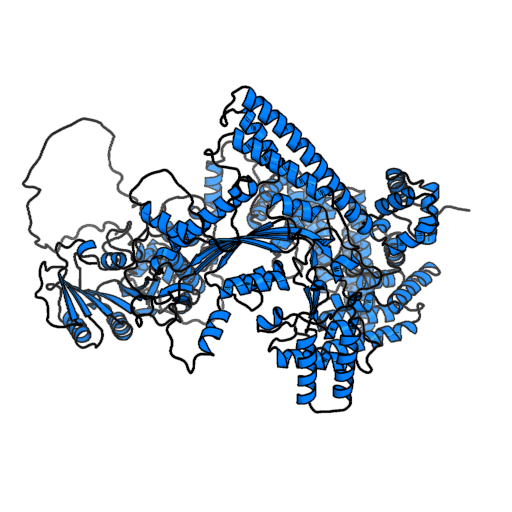9 202 GLU A O 1
ATOM 1649 N N . GLN A 1 203 ? 26.070 23.406 4.907 1.00 91.25 203 GLN A N 1
ATOM 1650 C CA . GLN A 1 203 ? 25.384 23.613 3.644 1.00 91.25 203 GLN A CA 1
ATOM 1651 C C . GLN A 1 203 ? 26.082 22.824 2.522 1.00 91.25 203 GLN A C 1
ATOM 1653 O O . GLN A 1 203 ? 27.227 23.118 2.169 1.00 91.25 203 GLN A O 1
ATOM 1658 N N . LEU A 1 204 ? 25.384 21.844 1.943 1.00 92.00 204 LEU A N 1
ATOM 1659 C CA . LEU A 1 204 ? 25.901 21.025 0.843 1.00 92.00 204 LEU A CA 1
ATOM 1660 C C . LEU A 1 204 ? 25.599 21.670 -0.515 1.00 92.00 204 LEU A C 1
ATOM 1662 O O . LEU A 1 204 ? 26.457 21.661 -1.393 1.00 92.00 204 LEU A O 1
ATOM 1666 N N . ILE A 1 205 ? 24.401 22.243 -0.672 1.00 89.62 205 ILE A N 1
ATOM 1667 C CA . ILE A 1 205 ? 23.878 22.748 -1.951 1.00 89.62 205 ILE A CA 1
ATOM 1668 C C . ILE A 1 205 ? 23.960 24.277 -1.990 1.00 89.62 205 ILE A C 1
ATOM 1670 O O . ILE A 1 205 ? 23.598 24.932 -1.011 1.00 89.62 205 ILE A O 1
ATOM 1674 N N . ASP A 1 206 ? 24.383 24.860 -3.111 1.00 84.44 206 ASP A N 1
ATOM 1675 C CA . ASP A 1 206 ? 24.262 26.296 -3.382 1.00 84.44 206 ASP A CA 1
ATOM 1676 C C . ASP A 1 206 ? 23.069 26.595 -4.307 1.00 84.44 206 ASP A C 1
ATOM 1678 O O . ASP A 1 206 ? 22.624 25.762 -5.091 1.00 84.44 206 ASP A O 1
ATOM 1682 N N . LEU A 1 207 ? 22.505 27.798 -4.192 1.00 73.69 207 LEU A N 1
ATOM 1683 C CA . LEU A 1 207 ? 21.322 28.199 -4.957 1.00 73.69 207 LEU A CA 1
ATOM 1684 C C . LEU A 1 207 ? 21.707 28.986 -6.205 1.00 73.69 207 LEU A C 1
ATOM 1686 O O . LEU A 1 207 ? 22.336 30.046 -6.101 1.00 73.69 207 LEU A O 1
ATOM 1690 N N . HIS A 1 208 ? 21.211 28.540 -7.364 1.00 68.12 208 HIS A N 1
ATOM 1691 C CA . HIS A 1 208 ? 21.308 29.284 -8.619 1.00 68.12 208 HIS A CA 1
ATOM 1692 C C . HIS A 1 208 ? 20.658 30.681 -8.518 1.00 68.12 208 HIS A C 1
ATOM 1694 O O . HIS A 1 208 ? 19.773 30.932 -7.694 1.00 68.12 208 HIS A O 1
ATOM 1700 N N . GLN A 1 209 ? 21.091 31.623 -9.365 1.00 56.22 209 GLN A N 1
ATOM 1701 C CA . GLN A 1 209 ? 20.662 33.032 -9.300 1.00 56.22 209 GLN A CA 1
ATOM 1702 C C . GLN A 1 209 ? 19.165 33.238 -9.604 1.00 56.22 209 GLN A C 1
ATOM 1704 O O . GLN A 1 209 ? 18.583 34.235 -9.179 1.00 56.22 209 GLN A O 1
ATOM 1709 N N . SER A 1 210 ? 18.530 32.293 -10.298 1.00 56.72 210 SER A N 1
ATOM 1710 C CA . SER A 1 210 ? 17.122 32.324 -10.708 1.00 56.72 210 SER A CA 1
ATOM 1711 C C . SER A 1 210 ? 16.267 31.360 -9.874 1.00 56.72 210 SER A C 1
ATOM 1713 O O . SER A 1 210 ? 15.847 30.319 -10.369 1.00 56.72 210 SER A O 1
ATOM 1715 N N . PHE A 1 211 ? 16.009 31.696 -8.609 1.00 68.19 211 PHE A N 1
ATOM 1716 C CA . PHE A 1 211 ? 15.213 30.873 -7.688 1.00 68.19 211 PHE A CA 1
ATOM 1717 C C . PHE A 1 211 ? 13.794 31.442 -7.490 1.00 68.19 211 PHE A C 1
ATOM 1719 O O . PHE A 1 211 ? 13.650 32.647 -7.276 1.00 68.19 211 PHE A O 1
ATOM 1726 N N . SER A 1 212 ? 12.759 30.593 -7.538 1.00 69.94 212 SER A N 1
ATOM 1727 C CA . SER A 1 212 ? 11.372 30.956 -7.189 1.00 69.94 212 SER A CA 1
ATOM 1728 C C . SER A 1 212 ? 10.589 29.755 -6.664 1.00 69.94 212 SER A C 1
ATOM 1730 O O . SER A 1 212 ? 10.678 28.671 -7.241 1.00 69.94 212 SER A O 1
ATOM 1732 N N . LEU A 1 213 ? 9.797 29.960 -5.613 1.00 75.31 213 LEU A N 1
ATOM 1733 C CA . LEU A 1 213 ? 8.958 28.924 -5.013 1.00 75.31 213 LEU A CA 1
ATOM 1734 C C . LEU A 1 213 ? 7.689 28.698 -5.847 1.00 75.31 213 LEU A C 1
ATOM 1736 O O . LEU A 1 213 ? 7.092 29.640 -6.365 1.00 75.31 213 LEU A O 1
ATOM 1740 N N . ALA A 1 214 ? 7.262 27.440 -5.949 1.00 73.88 214 ALA A N 1
ATOM 1741 C CA . ALA A 1 214 ? 6.006 27.043 -6.574 1.00 73.88 214 ALA A CA 1
ATOM 1742 C C . ALA A 1 214 ? 4.879 26.928 -5.526 1.00 73.88 214 ALA A C 1
ATOM 1744 O O . ALA A 1 214 ? 5.108 26.960 -4.311 1.00 73.88 214 ALA A O 1
ATOM 1745 N N . GLY A 1 215 ? 3.636 26.767 -5.991 1.00 68.25 215 GLY A N 1
ATOM 1746 C CA . GLY A 1 215 ? 2.496 26.477 -5.116 1.00 68.25 215 GLY A CA 1
ATOM 1747 C C . GLY A 1 215 ? 2.701 25.171 -4.331 1.00 68.25 215 GLY A C 1
ATOM 1748 O O . GLY A 1 215 ? 3.536 24.350 -4.714 1.00 68.25 215 GLY A O 1
ATOM 1749 N N . PRO A 1 216 ? 1.979 24.952 -3.220 1.00 75.06 216 PRO A N 1
ATOM 1750 C CA . PRO A 1 216 ? 2.131 23.724 -2.450 1.00 75.06 216 PRO A CA 1
ATOM 1751 C C . PRO A 1 216 ? 1.633 22.531 -3.277 1.00 75.06 216 PRO A C 1
ATOM 1753 O O . PRO A 1 216 ? 0.516 22.566 -3.793 1.00 75.06 216 PRO A O 1
ATOM 1756 N N . GLN A 1 217 ? 2.462 21.490 -3.402 1.00 73.00 217 GLN A N 1
ATOM 1757 C CA . GLN A 1 217 ? 2.062 20.226 -4.034 1.00 73.00 217 GLN A CA 1
ATOM 1758 C C . GLN A 1 217 ? 1.147 19.389 -3.124 1.00 73.00 217 GLN A C 1
ATOM 1760 O O . GLN A 1 217 ? 0.293 18.661 -3.626 1.00 73.00 217 GLN A O 1
ATOM 1765 N N . ASP A 1 218 ? 1.281 19.541 -1.801 1.00 73.75 218 ASP A N 1
ATOM 1766 C CA . ASP A 1 218 ? 0.469 18.830 -0.807 1.00 73.75 218 ASP A CA 1
ATOM 1767 C C . ASP A 1 218 ? -0.714 19.686 -0.330 1.00 73.75 218 ASP A C 1
ATOM 1769 O O . ASP A 1 218 ? -0.695 20.918 -0.396 1.00 73.75 218 ASP A O 1
ATOM 1773 N N . THR A 1 219 ? -1.746 19.026 0.198 1.00 77.75 219 THR A N 1
ATOM 1774 C CA . THR A 1 219 ? -2.894 19.668 0.854 1.00 77.75 219 THR A CA 1
ATOM 1775 C C . THR A 1 219 ? -2.742 19.682 2.376 1.00 77.75 219 THR A C 1
ATOM 1777 O O . THR A 1 219 ? -1.890 18.994 2.935 1.00 77.75 219 THR A O 1
ATOM 1780 N N . GLN A 1 220 ? -3.591 20.448 3.070 1.00 82.38 220 GLN A N 1
ATOM 1781 C CA . GLN A 1 220 ? -3.660 20.406 4.533 1.00 82.38 220 GLN A CA 1
ATOM 1782 C C . GLN A 1 220 ? -4.113 19.019 5.018 1.00 82.38 220 GLN A C 1
ATOM 1784 O O . GLN A 1 220 ? -5.063 18.457 4.469 1.00 82.38 220 GLN A O 1
ATOM 1789 N N . ILE A 1 221 ? -3.450 18.475 6.042 1.00 80.81 221 ILE A N 1
ATOM 1790 C CA . ILE A 1 221 ? -3.695 17.117 6.557 1.00 80.81 221 ILE A CA 1
ATOM 1791 C C . ILE A 1 221 ? -3.735 17.124 8.090 1.00 80.81 221 ILE A C 1
ATOM 1793 O O . ILE A 1 221 ? -2.975 17.842 8.741 1.00 80.81 221 ILE A O 1
ATOM 1797 N N . PHE A 1 222 ? -4.603 16.282 8.659 1.00 81.62 222 PHE A N 1
ATOM 1798 C CA . PHE A 1 222 ? -4.646 15.969 10.087 1.00 81.62 222 PHE A CA 1
ATOM 1799 C C . PHE A 1 222 ? -4.248 14.513 10.313 1.00 81.62 222 PHE A C 1
ATOM 1801 O O . PHE A 1 222 ? -4.906 13.606 9.808 1.00 81.62 222 PHE A O 1
ATOM 1808 N N . GLU A 1 223 ? -3.217 14.285 11.119 1.00 80.88 223 GLU A N 1
ATOM 1809 C CA . GLU A 1 223 ? -2.741 12.941 11.451 1.00 80.88 223 GLU A CA 1
ATOM 1810 C C . GLU A 1 223 ? -2.533 12.780 12.956 1.00 80.88 223 GLU A C 1
ATOM 1812 O O . GLU A 1 223 ? -2.216 13.735 13.665 1.00 80.88 223 GLU A O 1
ATOM 1817 N N . GLN A 1 224 ? -2.724 11.552 13.442 1.00 83.06 224 GLN A N 1
ATOM 1818 C CA . GLN A 1 224 ? -2.537 11.180 14.841 1.00 83.06 224 GLN A CA 1
ATOM 1819 C C . GLN A 1 224 ? -1.468 10.091 14.963 1.00 83.06 224 GLN A C 1
ATOM 1821 O O . GLN A 1 224 ? -1.442 9.107 14.218 1.00 83.06 224 GLN A O 1
ATOM 1826 N N . VAL A 1 225 ? -0.575 10.268 15.929 1.00 83.88 225 VAL A N 1
ATOM 1827 C CA . VAL A 1 225 ? 0.544 9.384 16.232 1.00 83.88 225 VAL A CA 1
ATOM 1828 C C . VAL A 1 225 ? 0.518 9.072 17.720 1.00 83.88 225 VAL A C 1
ATOM 1830 O O . VAL A 1 225 ? 0.408 9.971 18.545 1.00 83.88 225 VAL A O 1
ATOM 1833 N N . GLU A 1 226 ? 0.610 7.792 18.058 1.00 83.56 226 GLU A N 1
ATOM 1834 C CA . GLU A 1 226 ? 0.731 7.327 19.437 1.00 83.56 226 GLU A CA 1
ATOM 1835 C C . GLU A 1 226 ? 2.135 6.758 19.638 1.00 83.56 226 GLU A C 1
ATOM 1837 O O . GLU A 1 226 ? 2.638 6.040 18.771 1.00 83.56 226 GLU A O 1
ATOM 1842 N N . VAL A 1 227 ? 2.757 7.100 20.764 1.00 81.69 227 VAL A N 1
ATOM 1843 C CA . VAL A 1 227 ? 4.066 6.599 21.191 1.00 81.69 227 VAL A CA 1
ATOM 1844 C C . VAL A 1 227 ? 4.013 6.213 22.667 1.00 81.69 227 VAL A C 1
ATOM 1846 O O . VAL A 1 227 ? 3.323 6.844 23.469 1.00 81.69 227 VAL A O 1
ATOM 1849 N N . SER A 1 228 ? 4.750 5.167 23.031 1.00 78.38 228 SER A N 1
ATOM 1850 C CA . SER A 1 228 ? 4.733 4.575 24.376 1.00 78.38 228 SER A CA 1
ATOM 1851 C C . SER A 1 228 ? 5.993 4.861 25.201 1.00 78.38 228 SER A C 1
ATOM 1853 O O . SER A 1 228 ? 6.174 4.285 26.269 1.00 78.38 228 SER A O 1
ATOM 1855 N N . SER A 1 229 ? 6.898 5.720 24.720 1.00 80.19 229 SER A N 1
ATOM 1856 C CA . SER A 1 229 ? 8.089 6.131 25.471 1.00 80.19 229 SER A CA 1
ATOM 1857 C C . SER A 1 229 ? 8.452 7.596 25.208 1.00 80.19 229 SER A C 1
ATOM 1859 O O . SER A 1 229 ? 8.193 8.121 24.121 1.00 80.19 229 SER A O 1
ATOM 1861 N N . HIS A 1 230 ? 9.069 8.246 26.202 1.00 79.75 230 HIS A N 1
ATOM 1862 C CA . HIS A 1 230 ? 9.599 9.612 26.082 1.00 79.75 230 HIS A CA 1
ATOM 1863 C C . HIS A 1 230 ? 10.656 9.719 24.974 1.00 79.75 230 HIS A C 1
ATOM 1865 O O . HIS A 1 230 ? 10.699 10.705 24.241 1.00 79.75 230 HIS A O 1
ATOM 1871 N N . GLU A 1 231 ? 11.493 8.690 24.816 1.00 76.88 231 GLU A N 1
ATOM 1872 C CA . GLU A 1 231 ? 12.560 8.683 23.813 1.00 76.88 231 GLU A CA 1
ATOM 1873 C C . GLU A 1 231 ? 12.012 8.489 22.392 1.00 76.88 231 GLU A C 1
ATOM 1875 O O . GLU A 1 231 ? 12.433 9.197 21.477 1.00 76.88 231 GLU A O 1
ATOM 1880 N N . SER A 1 232 ? 11.021 7.609 22.200 1.00 75.56 232 SER A N 1
ATOM 1881 C CA . SER A 1 232 ? 10.326 7.432 20.914 1.00 75.56 232 SER A CA 1
ATOM 1882 C C . SER A 1 232 ? 9.611 8.713 20.497 1.00 75.56 232 SER A C 1
ATOM 1884 O O . SER A 1 232 ? 9.632 9.084 19.326 1.00 75.56 232 SER A O 1
ATOM 1886 N N . GLU A 1 233 ? 9.006 9.417 21.452 1.00 82.19 233 GLU A N 1
ATOM 1887 C CA . GLU A 1 233 ? 8.368 10.700 21.190 1.00 82.19 233 GLU A CA 1
ATOM 1888 C C . GLU A 1 233 ? 9.374 11.771 20.760 1.00 82.19 233 GLU A C 1
ATOM 1890 O O . GLU A 1 233 ? 9.198 12.405 19.718 1.00 82.19 233 GLU A O 1
ATOM 1895 N N . ALA A 1 234 ? 10.452 11.944 21.531 1.00 83.69 234 ALA A N 1
ATOM 1896 C CA . ALA A 1 234 ? 11.505 12.898 21.209 1.00 83.69 234 ALA A CA 1
ATOM 1897 C C . ALA A 1 234 ? 12.161 12.570 19.858 1.00 83.69 234 ALA A C 1
ATOM 1899 O O . ALA A 1 234 ? 12.465 13.474 19.081 1.00 83.69 234 ALA A O 1
ATOM 1900 N N . THR A 1 235 ? 12.343 11.283 19.556 1.00 82.44 235 THR A N 1
ATOM 1901 C CA . THR A 1 235 ? 12.883 10.809 18.277 1.00 82.44 235 THR A CA 1
ATOM 1902 C C . THR A 1 235 ? 11.930 11.118 17.127 1.00 82.44 235 THR A C 1
ATOM 1904 O O . THR A 1 235 ? 12.358 11.689 16.128 1.00 82.44 235 THR A O 1
ATOM 1907 N N . PHE A 1 236 ? 10.635 10.820 17.267 1.00 84.50 236 PHE A N 1
ATOM 1908 C CA . PHE A 1 236 ? 9.635 11.144 16.247 1.00 84.50 236 PHE A CA 1
ATOM 1909 C C . PHE A 1 236 ? 9.560 12.655 15.984 1.00 84.50 236 PHE A C 1
ATOM 1911 O O . PHE A 1 236 ? 9.592 13.075 14.827 1.00 84.50 236 PHE A O 1
ATOM 1918 N N . GLY A 1 237 ? 9.541 13.475 17.042 1.00 84.69 237 GLY A N 1
ATOM 1919 C CA . GLY A 1 237 ? 9.564 14.936 16.930 1.00 84.69 237 GLY A CA 1
ATOM 1920 C C . GLY A 1 237 ? 10.804 15.451 16.194 1.00 84.69 237 GLY A C 1
ATOM 1921 O O . GLY A 1 237 ? 10.677 16.238 15.258 1.00 84.69 237 GLY A O 1
ATOM 1922 N N . LYS A 1 238 ? 11.995 14.944 16.542 1.00 86.12 238 LYS A N 1
ATOM 1923 C CA . LYS A 1 238 ? 13.258 15.302 15.872 1.00 86.12 238 LYS A CA 1
ATOM 1924 C C . LYS A 1 238 ? 13.294 14.877 14.405 1.00 86.12 238 LYS A C 1
ATOM 1926 O O . LYS A 1 238 ? 13.741 15.653 13.564 1.00 86.12 238 LYS A O 1
ATOM 1931 N N . VAL A 1 239 ? 12.824 13.672 14.075 1.00 86.31 239 VAL A N 1
ATOM 1932 C CA . VAL A 1 239 ? 12.750 13.205 12.680 1.00 86.31 239 VAL A CA 1
ATOM 1933 C C . VAL A 1 239 ? 11.790 14.080 11.880 1.00 86.31 239 VAL A C 1
ATOM 1935 O O . VAL A 1 239 ? 12.127 14.481 10.767 1.00 86.31 239 VAL A O 1
ATOM 1938 N N . MET A 1 240 ? 10.634 14.438 12.444 1.00 87.00 240 MET A N 1
ATOM 1939 C CA . MET A 1 240 ? 9.700 15.337 11.771 1.00 87.00 240 MET A CA 1
ATOM 1940 C C . MET A 1 240 ? 10.302 16.732 11.551 1.00 87.00 240 MET A C 1
ATOM 1942 O O . MET A 1 240 ? 10.147 17.293 10.473 1.00 87.00 240 MET A O 1
ATOM 1946 N N . GLU A 1 241 ? 11.024 17.277 12.530 1.00 87.62 241 GLU A N 1
ATOM 1947 C CA . GLU A 1 241 ? 11.686 18.583 12.412 1.00 87.62 241 GLU A CA 1
ATOM 1948 C C . GLU A 1 241 ? 12.806 18.581 11.355 1.00 87.62 241 GLU A C 1
ATOM 1950 O O . GLU A 1 241 ? 12.973 19.558 10.626 1.00 87.62 241 GLU A O 1
ATOM 1955 N N . LYS A 1 242 ? 13.581 17.491 11.258 1.00 87.31 242 LYS A N 1
ATOM 1956 C CA . LYS A 1 242 ? 14.771 17.406 10.390 1.00 87.31 242 LYS A CA 1
ATOM 1957 C C . LYS A 1 242 ? 14.505 16.892 8.980 1.00 87.31 242 LYS A C 1
ATOM 1959 O O . LYS A 1 242 ? 15.180 17.322 8.043 1.00 87.31 242 LYS A O 1
ATOM 1964 N N . MET A 1 243 ? 13.565 15.965 8.831 1.00 83.69 243 MET A N 1
ATOM 1965 C CA . MET A 1 243 ? 13.291 15.261 7.574 1.00 83.69 243 MET A CA 1
ATOM 1966 C C . MET A 1 243 ? 11.889 15.541 7.037 1.00 83.69 243 MET A C 1
ATOM 1968 O O . MET A 1 243 ? 11.673 15.440 5.832 1.00 83.69 243 MET A O 1
ATOM 1972 N N . GLY A 1 244 ? 10.955 15.931 7.905 1.00 86.69 244 GLY A N 1
ATOM 1973 C CA . GLY A 1 244 ? 9.586 16.235 7.518 1.00 86.69 244 GLY A CA 1
ATOM 1974 C C . GLY A 1 244 ? 8.659 15.025 7.420 1.00 86.69 244 GLY A C 1
ATOM 1975 O O . GLY A 1 244 ? 9.047 13.883 7.691 1.00 86.69 244 GLY A O 1
ATOM 1976 N N . ARG A 1 245 ? 7.396 15.292 7.062 1.00 86.50 245 ARG A N 1
ATOM 1977 C CA . ARG A 1 245 ? 6.288 14.324 7.153 1.00 86.50 245 ARG A CA 1
ATOM 1978 C C . ARG A 1 245 ? 6.543 13.032 6.379 1.00 86.50 245 ARG A C 1
ATOM 1980 O O . ARG A 1 245 ? 6.370 11.951 6.941 1.00 86.50 245 ARG A O 1
ATOM 1987 N N . SER A 1 246 ? 6.949 13.132 5.114 1.00 81.69 246 SER A N 1
ATOM 1988 C CA . SER A 1 246 ? 7.061 11.982 4.209 1.00 81.69 246 SER A CA 1
ATOM 1989 C C . SER A 1 246 ? 8.015 10.906 4.732 1.00 81.69 246 SER A C 1
ATOM 1991 O O . SER A 1 246 ? 7.684 9.723 4.715 1.00 81.69 246 SER A O 1
ATOM 1993 N N . ILE A 1 247 ? 9.172 11.310 5.260 1.00 78.50 247 ILE A N 1
ATOM 1994 C CA . ILE A 1 247 ? 10.169 10.382 5.813 1.00 78.50 247 ILE A CA 1
ATOM 1995 C C . ILE A 1 247 ? 9.783 9.946 7.232 1.00 78.50 247 ILE A C 1
ATOM 1997 O O . ILE A 1 247 ? 9.927 8.770 7.570 1.00 78.50 247 ILE A O 1
ATOM 2001 N N . ALA A 1 248 ? 9.232 10.842 8.061 1.00 80.94 248 ALA A N 1
ATOM 2002 C CA . ALA A 1 248 ? 8.764 10.489 9.405 1.00 80.94 248 ALA A CA 1
ATOM 2003 C C . ALA A 1 248 ? 7.687 9.385 9.377 1.00 80.94 248 ALA A C 1
ATOM 2005 O O . ALA A 1 248 ? 7.709 8.469 10.205 1.00 80.94 248 ALA A O 1
ATOM 2006 N N . ALA A 1 249 ? 6.786 9.421 8.390 1.00 74.12 249 ALA A N 1
ATOM 2007 C CA . ALA A 1 249 ? 5.775 8.389 8.179 1.00 74.12 249 ALA A CA 1
ATOM 2008 C C . ALA A 1 249 ? 6.386 7.025 7.805 1.00 74.12 249 ALA A C 1
ATOM 2010 O O . ALA A 1 249 ? 5.932 5.987 8.291 1.00 74.12 249 ALA A O 1
ATOM 2011 N N . GLU A 1 250 ? 7.441 7.001 6.988 1.00 68.38 250 GLU A N 1
ATOM 2012 C CA . GLU A 1 250 ? 8.107 5.759 6.578 1.00 68.38 250 GLU A CA 1
ATOM 2013 C C . GLU A 1 250 ? 8.992 5.153 7.669 1.00 68.38 250 GLU A C 1
ATOM 2015 O O . GLU A 1 250 ? 9.040 3.926 7.784 1.00 68.38 250 GLU A O 1
ATOM 2020 N N . VAL A 1 251 ? 9.638 5.986 8.495 1.00 65.75 251 VAL A N 1
ATOM 2021 C CA . VAL A 1 251 ? 10.383 5.557 9.696 1.00 65.75 251 VAL A CA 1
ATOM 2022 C C . VAL A 1 251 ? 9.430 4.974 10.744 1.00 65.75 251 VAL A C 1
ATOM 2024 O O . VAL A 1 251 ? 9.732 3.955 11.363 1.00 65.75 251 VAL A O 1
ATOM 2027 N N . LYS A 1 252 ? 8.235 5.555 10.908 1.00 62.38 252 LYS A N 1
ATOM 2028 C CA . LYS A 1 252 ? 7.178 4.963 11.743 1.00 62.38 252 LYS A CA 1
ATOM 2029 C C . LYS A 1 252 ? 6.660 3.643 11.155 1.00 62.38 252 LYS A C 1
ATOM 2031 O O . LYS A 1 252 ? 6.413 2.695 11.889 1.00 62.38 252 LYS A O 1
ATOM 2036 N N . GLY A 1 253 ? 6.497 3.573 9.833 1.00 51.34 253 GLY A N 1
ATOM 2037 C CA . GLY A 1 253 ? 5.987 2.395 9.123 1.00 51.34 253 GLY A CA 1
ATOM 2038 C C . GLY A 1 253 ? 7.010 1.283 8.853 1.00 51.34 253 GLY A C 1
ATOM 2039 O O . GLY A 1 253 ? 6.645 0.278 8.243 1.00 51.34 253 GLY A O 1
ATOM 2040 N N . GLY A 1 254 ? 8.279 1.451 9.243 1.00 52.06 254 GLY A N 1
ATOM 2041 C CA . GLY A 1 254 ? 9.341 0.468 9.004 1.00 52.06 254 GLY A CA 1
ATOM 2042 C C . GLY A 1 254 ? 9.819 0.356 7.548 1.00 52.06 254 GLY A C 1
ATOM 2043 O O . GLY A 1 254 ? 10.577 -0.557 7.229 1.00 52.06 254 GLY A O 1
ATOM 2044 N N . ARG A 1 255 ? 9.367 1.236 6.640 1.00 40.81 255 ARG A N 1
ATOM 2045 C CA . ARG A 1 255 ? 9.613 1.135 5.184 1.00 40.81 255 ARG A CA 1
ATOM 2046 C C . ARG A 1 255 ? 10.919 1.782 4.725 1.00 40.81 255 ARG A C 1
ATOM 2048 O O . ARG A 1 255 ? 11.418 1.423 3.665 1.00 40.81 255 ARG A O 1
ATOM 2055 N N . TRP A 1 256 ? 11.496 2.669 5.536 1.00 43.09 256 TRP A N 1
ATOM 2056 C CA . TRP A 1 256 ? 12.765 3.352 5.239 1.00 43.09 256 TRP A CA 1
ATOM 2057 C C . TRP A 1 256 ? 14.008 2.623 5.794 1.00 43.09 256 TRP A C 1
ATOM 2059 O O . TRP A 1 256 ? 15.096 3.185 5.828 1.00 43.09 256 TRP A O 1
ATOM 2069 N N . GLY A 1 257 ? 13.861 1.376 6.267 1.00 41.19 257 GLY A N 1
ATOM 2070 C CA . GLY A 1 257 ? 14.953 0.590 6.873 1.00 41.19 257 GLY A CA 1
ATOM 2071 C C . GLY A 1 257 ? 15.154 0.813 8.378 1.00 41.19 257 GLY A C 1
ATOM 2072 O O . GLY A 1 257 ? 16.000 0.163 8.986 1.00 41.19 257 GLY A O 1
ATOM 2073 N N . PHE A 1 258 ? 14.336 1.675 8.985 1.00 50.94 258 PHE A N 1
ATOM 2074 C CA . PHE A 1 258 ? 14.326 1.996 10.410 1.00 50.94 258 PHE A CA 1
ATOM 2075 C C . PHE A 1 258 ? 12.931 1.780 10.979 1.00 50.94 258 PHE A C 1
ATOM 2077 O O . PHE A 1 258 ? 11.953 2.105 10.311 1.00 50.94 258 PHE A O 1
ATOM 2084 N N . SER A 1 259 ? 12.837 1.275 12.208 1.00 45.97 259 SER A N 1
ATOM 2085 C CA . SER A 1 259 ? 11.580 1.237 12.956 1.00 45.97 259 SER A CA 1
ATOM 2086 C C . SER A 1 259 ? 11.773 1.924 14.301 1.00 45.97 259 SER A C 1
ATOM 2088 O O . SER A 1 259 ? 12.670 1.552 15.064 1.00 45.97 259 SER A O 1
ATOM 2090 N N . LEU A 1 260 ? 10.908 2.908 14.568 1.00 53.25 260 LEU A N 1
ATOM 2091 C CA . LEU A 1 260 ? 10.863 3.699 15.805 1.00 53.25 260 LEU A CA 1
ATOM 2092 C C . LEU A 1 260 ? 10.798 2.828 17.070 1.00 53.25 260 LEU A C 1
ATOM 2094 O O . LEU A 1 260 ? 11.303 3.244 18.105 1.00 53.25 260 LEU A O 1
ATOM 2098 N N . ASP A 1 261 ? 10.257 1.611 16.976 1.00 46.09 261 ASP A N 1
ATOM 2099 C CA . ASP A 1 261 ? 10.109 0.699 18.116 1.00 46.09 261 ASP A CA 1
ATOM 2100 C C . ASP A 1 261 ? 11.257 -0.326 18.239 1.00 46.09 261 ASP A C 1
ATOM 2102 O O . ASP A 1 261 ? 11.478 -0.886 19.310 1.00 46.09 261 ASP A O 1
ATOM 2106 N N . VAL A 1 262 ? 12.016 -0.584 17.163 1.00 42.72 262 VAL A N 1
ATOM 2107 C CA . VAL A 1 262 ? 13.013 -1.679 17.105 1.00 42.72 262 VAL A CA 1
ATOM 2108 C C . VAL A 1 262 ? 14.424 -1.215 17.481 1.00 42.72 262 VAL A C 1
ATOM 2110 O O . VAL A 1 262 ? 15.155 -1.955 18.136 1.00 42.72 262 VAL A O 1
ATOM 2113 N N . GLN A 1 263 ? 14.827 0.004 17.112 1.00 43.66 263 GLN A N 1
ATOM 2114 C CA . GLN A 1 263 ? 16.189 0.496 17.391 1.00 43.66 263 GLN A CA 1
ATOM 2115 C C . GLN A 1 263 ? 16.400 0.971 18.837 1.00 43.66 263 GLN A C 1
ATOM 2117 O O . GLN A 1 263 ? 17.522 0.925 19.342 1.00 43.66 263 GLN A O 1
ATOM 2122 N N . LEU A 1 264 ? 15.331 1.344 19.545 1.00 42.06 264 LEU A N 1
ATOM 2123 C CA . LEU A 1 264 ? 15.396 1.766 20.951 1.00 42.06 264 LEU A CA 1
ATOM 2124 C C . LEU A 1 264 ? 15.573 0.589 21.932 1.00 42.06 264 LEU A C 1
ATOM 2126 O O . LEU A 1 264 ? 16.097 0.771 23.030 1.00 42.06 264 LEU A O 1
ATOM 2130 N N . GLN A 1 265 ? 15.253 -0.642 21.513 1.00 35.56 265 GLN A N 1
ATOM 2131 C CA . GLN A 1 265 ? 15.586 -1.853 22.278 1.00 35.56 265 GLN A CA 1
ATOM 2132 C C . GLN A 1 265 ? 17.067 -2.251 22.171 1.00 35.56 265 GLN A C 1
ATOM 2134 O O . GLN A 1 265 ? 17.567 -2.989 23.015 1.00 35.56 265 GLN A O 1
ATOM 2139 N N . GLN A 1 266 ? 17.796 -1.768 21.156 1.00 35.22 266 GLN A N 1
ATOM 2140 C CA . GLN A 1 266 ? 19.229 -2.055 21.026 1.00 35.22 266 GLN A CA 1
ATOM 2141 C C . GLN A 1 266 ? 20.078 -1.144 21.920 1.00 35.22 266 GLN A C 1
ATOM 2143 O O . GLN A 1 266 ? 20.986 -1.643 22.586 1.00 35.22 266 GLN A O 1
ATOM 2148 N N . LYS A 1 267 ? 19.737 0.149 22.032 1.00 34.53 267 LYS A N 1
ATOM 2149 C CA . LYS A 1 267 ? 20.443 1.099 22.917 1.00 34.53 267 LYS A CA 1
ATOM 2150 C C . LYS A 1 267 ? 20.314 0.776 24.406 1.00 34.53 267 LYS A C 1
ATOM 2152 O O . LYS A 1 267 ? 21.260 0.985 25.155 1.00 34.53 267 LYS A O 1
ATOM 2157 N N . THR A 1 268 ? 19.201 0.181 24.829 1.00 30.59 268 THR A N 1
ATOM 2158 C CA . THR A 1 268 ? 19.008 -0.285 26.214 1.00 30.59 268 THR A CA 1
ATOM 2159 C C . THR A 1 268 ? 19.838 -1.528 26.565 1.00 30.59 268 THR A C 1
ATOM 2161 O O . THR A 1 268 ? 19.987 -1.841 27.743 1.00 30.59 268 THR A O 1
ATOM 2164 N N . SER A 1 269 ? 20.428 -2.215 25.578 1.00 30.00 269 SER A N 1
ATOM 2165 C CA . SER A 1 269 ? 21.226 -3.432 25.802 1.00 30.00 269 SER A CA 1
ATOM 2166 C C . SER A 1 269 ? 22.747 -3.226 25.769 1.00 30.00 269 SER A C 1
ATOM 2168 O O . SER A 1 269 ? 23.474 -4.075 26.282 1.00 30.00 269 SER A O 1
ATOM 2170 N N . SER A 1 270 ? 23.248 -2.119 25.201 1.00 29.53 270 SER A N 1
ATOM 2171 C CA . SER A 1 270 ? 24.690 -1.928 24.957 1.00 29.53 270 SER A CA 1
ATOM 2172 C C . SER A 1 270 ? 25.424 -1.005 25.940 1.00 29.53 270 SER A C 1
ATOM 2174 O O . SER A 1 270 ? 26.649 -0.970 25.905 1.00 29.53 270 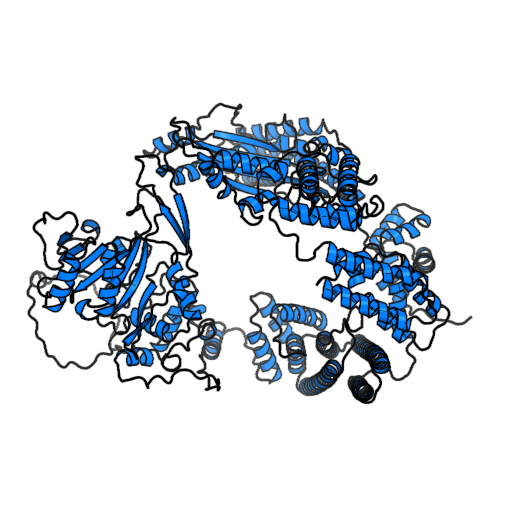SER A O 1
ATOM 2176 N N . GLU A 1 271 ? 24.733 -0.302 26.842 1.00 31.42 271 GLU A N 1
ATOM 2177 C CA . GLU A 1 271 ? 25.367 0.572 27.846 1.00 31.42 271 GLU A CA 1
ATOM 2178 C C . GLU A 1 271 ? 24.833 0.321 29.265 1.00 31.42 271 GLU A C 1
ATOM 2180 O O . GLU A 1 271 ? 24.293 1.217 29.889 1.00 31.42 271 GLU A O 1
ATOM 2185 N N . PHE A 1 272 ? 24.978 -0.889 29.816 1.00 29.11 272 PHE A N 1
ATOM 2186 C CA . PHE A 1 272 ? 24.874 -1.087 31.274 1.00 29.11 272 PHE A CA 1
ATOM 2187 C C . PHE A 1 272 ? 25.746 -2.256 31.756 1.00 29.11 272 PHE A C 1
ATOM 2189 O O . PHE A 1 272 ? 25.282 -3.251 32.305 1.00 29.11 272 PHE A O 1
ATOM 2196 N N . THR A 1 273 ? 27.062 -2.111 31.612 1.00 31.50 273 THR A N 1
ATOM 2197 C CA . THR A 1 273 ? 28.011 -2.728 32.548 1.00 31.50 273 THR A CA 1
ATOM 2198 C C . THR A 1 273 ? 28.545 -1.635 33.463 1.00 31.50 273 THR A C 1
ATOM 2200 O O . THR A 1 273 ? 29.501 -0.948 33.119 1.00 31.50 273 THR A O 1
ATOM 2203 N N . GLY A 1 274 ? 27.917 -1.479 34.630 1.00 31.53 274 GLY A N 1
ATOM 2204 C CA . GLY A 1 274 ? 28.468 -0.702 35.742 1.00 31.53 274 GLY A CA 1
ATOM 2205 C C . GLY A 1 274 ? 27.700 0.565 36.112 1.00 31.53 274 GLY A C 1
ATOM 2206 O O . GLY A 1 274 ? 28.168 1.658 35.839 1.00 31.53 274 GLY A O 1
ATOM 2207 N N . ALA A 1 275 ? 26.565 0.410 36.796 1.00 26.91 275 ALA A N 1
ATOM 2208 C CA . ALA A 1 275 ? 26.192 1.188 37.985 1.00 26.91 275 ALA A CA 1
ATOM 2209 C C . ALA A 1 275 ? 24.777 0.784 38.413 1.00 26.91 275 ALA A C 1
ATOM 2211 O O . ALA A 1 275 ? 23.785 1.089 37.757 1.00 26.91 275 ALA A O 1
ATOM 2212 N N . SER A 1 276 ? 24.692 0.083 39.537 1.00 36.72 276 SER A N 1
ATOM 2213 C CA . SER A 1 276 ? 23.463 -0.115 40.292 1.00 36.72 276 SER A CA 1
ATOM 2214 C C . SER A 1 276 ? 22.887 1.239 40.711 1.00 36.72 276 SER A C 1
ATOM 2216 O O . SER A 1 276 ? 23.530 1.927 41.498 1.00 36.72 276 SER A O 1
ATOM 2218 N N . ASN A 1 277 ? 21.702 1.600 40.214 1.00 29.52 277 ASN A N 1
ATOM 2219 C CA . ASN A 1 277 ? 20.693 2.374 40.940 1.00 29.52 277 ASN A CA 1
ATOM 2220 C C . ASN A 1 277 ? 19.343 2.284 40.214 1.00 29.52 277 ASN A C 1
ATOM 2222 O O . ASN A 1 277 ? 19.235 2.470 39.007 1.00 29.52 277 ASN A O 1
ATOM 2226 N N . SER A 1 278 ? 18.315 1.961 40.988 1.00 35.44 278 SER A N 1
ATOM 2227 C CA . SER A 1 278 ? 16.918 1.794 40.603 1.00 35.44 278 SER A CA 1
ATOM 2228 C C . SER A 1 278 ? 16.310 3.049 39.967 1.00 35.44 278 SER A C 1
ATOM 2230 O O . SER A 1 278 ? 16.139 4.059 40.650 1.00 35.44 278 SER A O 1
ATOM 2232 N N . LEU A 1 279 ? 15.862 2.951 38.716 1.00 35.62 279 LEU A N 1
ATOM 2233 C CA . LEU A 1 279 ? 14.784 3.784 38.191 1.00 35.62 279 LEU A CA 1
ATOM 2234 C C . LEU A 1 279 ? 13.680 2.848 37.705 1.00 35.62 279 LEU A C 1
ATOM 2236 O O . LEU A 1 279 ? 13.823 2.136 36.720 1.00 35.62 279 LEU A O 1
ATOM 2240 N N . THR A 1 280 ? 12.595 2.816 38.468 1.00 38.91 280 THR A N 1
ATOM 2241 C CA . THR A 1 280 ? 11.312 2.227 38.085 1.00 38.91 280 THR A CA 1
ATOM 2242 C C . THR A 1 280 ? 10.926 2.715 36.686 1.00 38.91 280 THR A C 1
ATOM 2244 O O . THR A 1 280 ? 10.764 3.925 36.513 1.00 38.91 280 THR A O 1
ATOM 2247 N N . GLU A 1 281 ? 10.768 1.820 35.708 1.00 44.97 281 GLU A N 1
ATOM 2248 C CA . GLU A 1 281 ? 10.161 2.155 34.414 1.00 44.97 281 GLU A CA 1
ATOM 2249 C C . GLU A 1 281 ? 8.738 2.657 34.668 1.00 44.97 281 GLU A C 1
ATOM 2251 O O . GLU A 1 281 ? 7.813 1.897 34.957 1.00 44.97 281 GLU A O 1
ATOM 2256 N N . LYS A 1 282 ? 8.559 3.975 34.642 1.00 57.56 282 LYS A N 1
ATOM 2257 C CA . LYS A 1 282 ? 7.238 4.584 34.721 1.00 57.56 282 LYS A CA 1
ATOM 2258 C C . LYS A 1 282 ? 6.582 4.422 33.353 1.00 57.56 282 LYS A C 1
ATOM 2260 O O . LYS A 1 282 ? 7.109 4.925 32.364 1.00 57.56 282 LYS A O 1
ATOM 2265 N N . SER A 1 283 ? 5.442 3.734 33.291 1.00 76.00 283 SER A N 1
ATOM 2266 C CA . SER A 1 283 ? 4.655 3.607 32.059 1.00 76.00 283 SER A CA 1
ATOM 2267 C C . SER A 1 283 ? 4.340 4.991 31.488 1.00 76.00 283 SER A C 1
ATOM 2269 O O . SER A 1 283 ? 3.927 5.880 32.240 1.00 76.00 283 SER A O 1
ATOM 2271 N N . TYR A 1 284 ? 4.524 5.159 30.178 1.00 84.81 284 TYR A N 1
ATOM 2272 C CA . TYR A 1 284 ? 4.301 6.406 29.453 1.00 84.81 284 TYR A CA 1
ATOM 2273 C C . TYR A 1 284 ? 3.415 6.153 28.232 1.00 84.81 284 TYR A C 1
ATOM 2275 O O . TYR A 1 284 ? 3.648 5.218 27.471 1.00 84.81 284 TYR A O 1
ATOM 2283 N N . ILE A 1 285 ? 2.400 6.986 28.031 1.00 85.38 285 ILE A N 1
ATOM 2284 C CA . ILE A 1 285 ? 1.641 7.051 26.778 1.00 85.38 285 ILE A CA 1
ATOM 2285 C C . ILE A 1 285 ? 1.602 8.507 26.361 1.00 85.38 285 ILE A C 1
ATOM 2287 O O . ILE A 1 285 ? 1.195 9.362 27.145 1.00 85.38 285 ILE A O 1
ATOM 2291 N N . CYS A 1 286 ? 1.956 8.771 25.109 1.00 86.50 286 CYS A N 1
ATOM 2292 C CA . CYS A 1 286 ? 1.770 10.058 24.473 1.00 86.50 286 CYS A CA 1
ATOM 2293 C C . CYS A 1 286 ? 0.993 9.883 23.174 1.00 86.50 286 CYS A C 1
ATOM 2295 O O . CYS A 1 286 ? 1.391 9.140 22.278 1.00 86.50 286 CYS A O 1
ATOM 2297 N N . THR A 1 287 ? -0.124 10.592 23.071 1.00 87.12 287 THR A N 1
ATOM 2298 C CA . THR A 1 287 ? -0.874 10.731 21.827 1.00 87.12 287 THR A CA 1
ATOM 2299 C C . THR A 1 287 ? -0.669 12.140 21.302 1.00 87.12 287 THR A C 1
ATOM 2301 O O . THR A 1 287 ? -0.986 13.118 21.980 1.00 87.12 287 THR A O 1
ATOM 2304 N N . THR A 1 288 ? -0.160 12.234 20.081 1.00 86.44 288 THR A N 1
ATOM 2305 C CA . THR A 1 288 ? 0.117 13.491 19.398 1.00 86.44 288 THR A CA 1
ATOM 2306 C C . THR A 1 288 ? -0.726 13.567 18.136 1.00 86.44 288 THR A C 1
ATOM 2308 O O . THR A 1 288 ? -0.634 12.703 17.267 1.00 86.44 288 THR A O 1
ATOM 2311 N N . LYS A 1 289 ? -1.546 14.606 18.009 1.00 88.75 289 LYS A N 1
ATOM 2312 C CA . LYS A 1 289 ? -2.258 14.941 16.773 1.00 88.75 289 LYS A CA 1
ATOM 2313 C C . LYS A 1 289 ? -1.651 16.212 16.205 1.00 88.75 289 LYS A C 1
ATOM 2315 O O . LYS A 1 289 ? -1.347 17.127 16.963 1.00 88.75 289 LYS A O 1
ATOM 2320 N N . TYR A 1 290 ? -1.463 16.283 14.896 1.00 88.50 290 TYR A N 1
ATOM 2321 C CA . TYR A 1 290 ? -0.882 17.465 14.272 1.00 88.50 290 TYR A CA 1
ATOM 2322 C C . TYR A 1 290 ? -1.637 17.898 13.020 1.00 88.50 290 TYR A C 1
ATOM 2324 O O . TYR A 1 290 ? -2.252 17.085 12.329 1.00 88.50 290 TYR A O 1
ATOM 2332 N N . ASN A 1 291 ? -1.612 19.205 12.768 1.00 88.56 291 ASN A N 1
ATOM 2333 C CA . ASN A 1 291 ? -2.203 19.858 11.609 1.00 88.56 291 ASN A CA 1
ATOM 2334 C C . ASN A 1 291 ? -1.086 20.371 10.695 1.00 88.56 291 ASN A C 1
ATOM 2336 O O . ASN A 1 291 ? -0.403 21.338 11.036 1.00 88.56 291 ASN A O 1
ATOM 2340 N N . TYR A 1 292 ? -0.903 19.707 9.558 1.00 88.19 292 TYR A N 1
ATOM 2341 C CA . TYR A 1 292 ? 0.121 20.000 8.559 1.00 88.19 292 TYR A CA 1
ATOM 2342 C C . TYR A 1 292 ? -0.432 20.975 7.513 1.00 88.19 292 TYR A C 1
ATOM 2344 O O . TYR A 1 292 ? -1.396 20.636 6.827 1.00 88.19 292 TYR A O 1
ATOM 2352 N N . ILE A 1 293 ? 0.156 22.172 7.385 1.00 87.44 293 ILE A N 1
ATOM 2353 C CA . ILE A 1 293 ? -0.295 23.220 6.453 1.00 87.44 293 ILE A CA 1
ATOM 2354 C C . ILE A 1 293 ? 0.848 23.612 5.499 1.00 87.44 293 ILE A C 1
ATOM 2356 O O . ILE A 1 293 ? 1.693 24.437 5.865 1.00 87.44 293 ILE A O 1
ATOM 2360 N N . PRO A 1 294 ? 0.870 23.075 4.265 1.00 88.56 294 PRO A N 1
ATOM 2361 C CA . PRO A 1 294 ? 1.820 23.477 3.233 1.00 88.56 294 PRO A CA 1
ATOM 2362 C C . PRO A 1 294 ? 1.358 24.750 2.511 1.00 88.56 294 PRO A C 1
ATOM 2364 O O . PRO A 1 294 ? 0.203 24.881 2.099 1.00 88.56 294 PRO A O 1
ATOM 2367 N N . LEU A 1 295 ? 2.274 25.702 2.335 1.00 82.75 295 LEU A N 1
ATOM 2368 C CA . LEU A 1 295 ? 2.007 27.002 1.710 1.00 82.75 295 LEU A CA 1
ATOM 2369 C C . LEU A 1 295 ? 2.768 27.217 0.405 1.00 82.75 295 LEU A C 1
ATOM 2371 O O . LEU A 1 295 ? 2.237 27.875 -0.488 1.00 82.75 295 LEU A O 1
ATOM 2375 N N . ALA A 1 296 ? 3.956 26.635 0.279 1.00 84.62 296 ALA A N 1
ATOM 2376 C CA . ALA A 1 296 ? 4.757 26.656 -0.936 1.00 84.62 296 ALA A CA 1
ATOM 2377 C C . ALA A 1 296 ? 5.533 25.346 -1.079 1.00 84.62 296 ALA A C 1
ATOM 2379 O O . ALA A 1 296 ? 5.743 24.633 -0.093 1.00 84.62 296 ALA A O 1
ATOM 2380 N N . SER A 1 297 ? 5.965 25.032 -2.298 1.00 85.38 297 SER A N 1
ATOM 2381 C CA . SER A 1 297 ? 6.864 23.908 -2.533 1.00 85.38 297 SER A CA 1
ATOM 2382 C C . SER A 1 297 ? 7.933 24.213 -3.575 1.00 85.38 297 SER A C 1
ATOM 2384 O O . SER A 1 297 ? 7.809 25.157 -4.355 1.00 85.38 297 SER A O 1
ATOM 2386 N N . TYR A 1 298 ? 9.008 23.432 -3.571 1.00 84.75 298 TYR A N 1
ATOM 2387 C CA . TYR A 1 298 ? 10.070 23.528 -4.563 1.00 84.75 298 TYR A CA 1
ATOM 2388 C C . TYR A 1 298 ? 10.655 22.155 -4.869 1.00 84.75 298 TYR A C 1
ATOM 2390 O O . TYR A 1 298 ? 10.912 21.365 -3.961 1.00 84.75 298 TYR A O 1
ATOM 2398 N N . PHE A 1 299 ? 10.886 21.884 -6.149 1.00 82.75 299 PHE A N 1
ATOM 2399 C CA . PHE A 1 299 ? 11.583 20.693 -6.612 1.00 82.75 299 PHE A CA 1
ATOM 2400 C C . PHE A 1 299 ? 12.855 21.139 -7.329 1.00 82.75 299 PHE A C 1
ATOM 2402 O O . PHE A 1 299 ? 12.794 21.992 -8.213 1.00 82.75 299 PHE A O 1
ATOM 2409 N N . ILE A 1 300 ? 14.004 20.608 -6.920 1.00 80.50 300 ILE A N 1
ATOM 2410 C CA . ILE A 1 300 ? 15.299 20.986 -7.484 1.00 80.50 300 ILE A CA 1
ATOM 2411 C C . ILE A 1 300 ? 15.571 20.108 -8.708 1.00 80.50 300 ILE A C 1
ATOM 2413 O O . ILE A 1 300 ? 15.616 18.881 -8.606 1.00 80.50 300 ILE A O 1
ATOM 2417 N N . ASN A 1 301 ? 15.778 20.710 -9.877 1.00 77.25 301 ASN A N 1
ATOM 2418 C CA . ASN A 1 301 ? 16.200 19.944 -11.048 1.00 77.25 301 ASN A CA 1
ATOM 2419 C C . ASN A 1 301 ? 17.621 19.412 -10.852 1.00 77.25 301 ASN A C 1
ATOM 2421 O O . ASN A 1 301 ? 18.455 20.046 -10.207 1.00 77.25 301 ASN A O 1
ATOM 2425 N N . LYS A 1 302 ? 17.924 18.251 -11.443 1.00 70.81 302 LYS A N 1
ATOM 2426 C CA . LYS A 1 302 ? 19.242 17.613 -11.282 1.00 70.81 302 LYS A CA 1
ATOM 2427 C C . LYS A 1 302 ? 20.385 18.483 -11.830 1.00 70.81 302 LYS A C 1
ATOM 2429 O O . LYS A 1 302 ? 21.458 18.489 -11.241 1.00 70.81 302 LYS A O 1
ATOM 2434 N N . SER A 1 303 ? 20.134 19.253 -12.891 1.00 68.62 303 SER A N 1
ATOM 2435 C CA . SER A 1 303 ? 21.071 20.238 -13.461 1.00 68.62 303 SER A CA 1
ATOM 2436 C C . SER A 1 303 ? 21.352 21.428 -12.542 1.00 68.62 303 SER A C 1
ATOM 2438 O O . SER A 1 303 ? 22.408 22.045 -12.641 1.00 68.62 303 SER A O 1
ATOM 2440 N N . ASP A 1 304 ? 20.414 21.746 -11.649 1.00 73.88 304 ASP A N 1
ATOM 2441 C CA . ASP A 1 304 ? 20.456 22.946 -10.809 1.00 73.88 304 ASP A CA 1
ATOM 2442 C C . ASP A 1 304 ? 21.056 22.652 -9.422 1.00 73.88 304 ASP A C 1
ATOM 2444 O O . ASP A 1 304 ? 21.275 23.568 -8.629 1.00 73.88 304 ASP A O 1
ATOM 2448 N N . LEU A 1 305 ? 21.334 21.375 -9.123 1.00 83.50 305 LEU A N 1
ATOM 2449 C CA . LEU A 1 305 ? 22.054 20.943 -7.929 1.00 83.50 305 LEU A CA 1
ATOM 2450 C C . LEU A 1 305 ? 23.541 21.268 -8.087 1.00 83.50 305 LEU A C 1
ATOM 2452 O O . LEU A 1 305 ? 24.286 20.513 -8.713 1.00 83.50 305 LEU A O 1
ATOM 2456 N N . THR A 1 306 ? 23.977 22.377 -7.496 1.00 86.75 306 THR A N 1
ATOM 2457 C CA . THR A 1 306 ? 25.392 22.750 -7.405 1.00 86.75 306 THR A CA 1
ATOM 2458 C C . THR A 1 306 ? 25.878 22.637 -5.966 1.00 86.75 306 THR A C 1
ATOM 2460 O O . THR A 1 306 ? 25.153 22.937 -5.018 1.00 86.75 306 THR A O 1
ATOM 2463 N N . LEU A 1 307 ? 27.104 22.157 -5.781 1.00 90.50 307 LEU A N 1
ATOM 2464 C CA . LEU A 1 307 ? 27.727 22.010 -4.473 1.00 90.50 307 LEU A CA 1
ATOM 2465 C C . LEU A 1 307 ? 28.321 23.337 -4.003 1.00 90.50 307 LEU A C 1
ATOM 2467 O O . LEU A 1 307 ? 28.825 24.135 -4.796 1.00 90.50 307 LEU A O 1
ATOM 2471 N N . THR A 1 308 ? 28.310 23.565 -2.690 1.00 91.69 308 THR A N 1
ATOM 2472 C CA . THR A 1 308 ? 28.966 24.740 -2.111 1.00 91.69 308 THR A CA 1
ATOM 2473 C C . THR A 1 308 ? 30.478 24.685 -2.320 1.00 91.69 308 THR A C 1
ATOM 2475 O O . THR A 1 308 ? 31.095 23.619 -2.355 1.00 91.69 308 THR A O 1
ATOM 2478 N N . LYS A 1 309 ? 31.115 25.860 -2.387 1.00 89.69 309 LYS A N 1
ATOM 2479 C CA . LYS A 1 309 ? 32.577 25.958 -2.513 1.00 89.69 309 LYS A CA 1
ATOM 2480 C C . LYS A 1 309 ? 33.315 25.180 -1.414 1.00 89.69 309 LYS A C 1
ATOM 2482 O O . LYS A 1 309 ? 34.316 24.537 -1.697 1.00 89.69 309 LYS A O 1
ATOM 2487 N N . ALA A 1 310 ? 32.798 25.200 -0.184 1.00 91.44 310 ALA A N 1
ATOM 2488 C CA . ALA A 1 310 ? 33.378 24.465 0.936 1.00 91.44 310 ALA A CA 1
ATOM 2489 C C . ALA A 1 310 ? 33.353 22.941 0.713 1.00 91.44 310 ALA A C 1
ATOM 2491 O O . ALA A 1 310 ? 34.369 22.284 0.940 1.00 91.44 310 ALA A O 1
ATOM 2492 N N . ALA A 1 311 ? 32.235 22.396 0.219 1.00 92.75 311 ALA A N 1
ATOM 2493 C CA . ALA A 1 311 ? 32.125 20.979 -0.121 1.00 92.75 311 ALA A CA 1
ATOM 2494 C C . ALA A 1 311 ? 33.042 20.609 -1.301 1.00 92.75 311 ALA A C 1
ATOM 2496 O O . ALA A 1 311 ? 33.737 19.596 -1.252 1.00 92.75 311 ALA A O 1
ATOM 2497 N N . LEU A 1 312 ? 33.112 21.456 -2.335 1.00 91.38 312 LEU A N 1
ATOM 2498 C CA . LEU A 1 312 ? 33.999 21.250 -3.488 1.00 91.38 312 LEU A CA 1
ATOM 2499 C C . LEU A 1 312 ? 35.481 21.262 -3.104 1.00 91.38 312 LEU A C 1
ATOM 2501 O O . LEU A 1 312 ? 36.239 20.419 -3.580 1.00 91.38 312 LEU A O 1
ATOM 2505 N N . ASP A 1 313 ? 35.902 22.186 -2.241 1.00 90.19 313 ASP A N 1
ATOM 2506 C CA . ASP A 1 313 ? 37.288 22.269 -1.773 1.00 90.19 313 ASP A CA 1
ATOM 2507 C C . ASP A 1 313 ? 37.690 21.007 -0.982 1.00 90.19 313 ASP A C 1
ATOM 2509 O O . ASP A 1 313 ? 38.838 20.569 -1.060 1.00 90.19 313 ASP A O 1
ATOM 2513 N N . GLU A 1 314 ? 36.759 20.382 -0.255 1.00 90.75 314 GLU A N 1
ATOM 2514 C CA . GLU A 1 314 ? 36.994 19.127 0.470 1.00 90.75 314 GLU A CA 1
ATOM 2515 C C . GLU A 1 314 ? 37.016 17.907 -0.463 1.00 90.75 314 GLU A C 1
ATOM 2517 O O . GLU A 1 314 ? 37.920 17.076 -0.377 1.00 90.75 314 GLU A O 1
ATOM 2522 N N . LEU A 1 315 ? 36.120 17.858 -1.452 1.00 91.50 315 LEU A N 1
ATOM 2523 C CA . LEU A 1 315 ? 36.149 16.837 -2.504 1.00 91.50 315 LEU A CA 1
ATOM 2524 C C . LEU A 1 315 ? 37.435 16.904 -3.342 1.00 91.50 315 LEU A C 1
ATOM 2526 O O . LEU A 1 315 ? 37.986 15.867 -3.707 1.00 91.50 315 LEU A O 1
ATOM 2530 N N . LYS A 1 316 ? 37.972 18.105 -3.593 1.00 89.56 316 LYS A N 1
ATOM 2531 C CA . LYS A 1 316 ? 39.270 18.296 -4.266 1.00 89.56 316 LYS A CA 1
ATOM 2532 C C . LYS A 1 316 ? 40.447 17.784 -3.424 1.00 89.56 316 LYS A C 1
ATOM 2534 O O . LYS A 1 316 ? 41.436 17.313 -3.984 1.00 89.56 316 LYS A O 1
ATOM 2539 N N . LYS A 1 317 ? 40.355 17.805 -2.087 1.00 88.12 317 LYS A N 1
ATOM 2540 C CA . LYS A 1 317 ? 41.352 17.147 -1.217 1.00 88.12 317 LYS A CA 1
ATOM 2541 C C . LYS A 1 317 ? 41.277 15.626 -1.341 1.00 88.12 317 LYS A C 1
ATOM 2543 O O . LYS A 1 317 ? 42.320 14.988 -1.473 1.00 88.12 317 LYS A O 1
ATOM 2548 N N . ILE A 1 318 ? 40.065 15.065 -1.361 1.00 88.12 318 ILE A N 1
ATOM 2549 C CA . ILE A 1 318 ? 39.848 13.628 -1.580 1.00 88.12 318 ILE A CA 1
ATOM 2550 C C . ILE A 1 318 ? 40.395 13.219 -2.953 1.00 88.12 318 ILE A C 1
ATOM 2552 O O . ILE A 1 318 ? 41.118 12.232 -3.045 1.00 88.12 318 ILE A O 1
ATOM 2556 N N . GLU A 1 319 ? 40.158 14.015 -4.001 1.00 89.31 319 GLU A N 1
ATOM 2557 C CA . GLU A 1 319 ? 40.752 13.788 -5.323 1.00 89.31 319 GLU A CA 1
ATOM 2558 C C . GLU A 1 319 ? 42.283 13.717 -5.256 1.00 89.31 319 GLU A C 1
ATOM 2560 O O . GLU A 1 319 ? 42.881 12.763 -5.750 1.00 89.31 319 GLU A O 1
ATOM 2565 N N . MET A 1 320 ? 42.935 14.683 -4.606 1.00 85.06 320 MET A N 1
ATOM 2566 C CA . MET A 1 320 ? 44.394 14.681 -4.472 1.00 85.06 320 MET A CA 1
ATOM 2567 C C . MET A 1 320 ? 44.920 13.439 -3.738 1.00 85.06 320 MET A C 1
ATOM 2569 O O . MET A 1 320 ? 45.991 12.945 -4.089 1.00 85.06 320 MET A O 1
ATOM 2573 N N . LEU A 1 321 ? 44.191 12.909 -2.757 1.00 84.31 321 LEU A N 1
ATOM 2574 C CA . LEU A 1 321 ? 44.575 11.689 -2.039 1.00 84.31 321 LEU A CA 1
ATOM 2575 C C . LEU A 1 321 ? 44.370 10.427 -2.877 1.00 84.31 321 LEU A C 1
ATOM 2577 O O . LEU A 1 321 ? 45.248 9.566 -2.902 1.00 84.31 321 LEU A O 1
ATOM 2581 N N . VAL A 1 322 ? 43.257 10.344 -3.607 1.00 83.88 322 VAL A N 1
ATOM 2582 C CA . VAL A 1 322 ? 42.964 9.232 -4.522 1.00 83.88 322 VAL A CA 1
ATOM 2583 C C . VAL A 1 322 ? 44.001 9.156 -5.647 1.00 83.88 322 VAL A C 1
ATOM 2585 O O . VAL A 1 322 ? 44.372 8.062 -6.064 1.00 83.88 322 VAL A O 1
ATOM 2588 N N . MET A 1 323 ? 44.511 10.302 -6.109 1.00 78.88 323 MET A N 1
ATOM 2589 C CA . MET A 1 323 ? 45.496 10.357 -7.197 1.00 78.88 323 MET A CA 1
ATOM 2590 C C . MET A 1 323 ? 46.945 10.132 -6.742 1.00 78.88 323 MET A C 1
ATOM 2592 O O . MET A 1 323 ? 47.746 9.628 -7.526 1.00 78.88 323 MET A O 1
ATOM 2596 N N . ASN A 1 324 ? 47.311 10.517 -5.512 1.00 76.38 324 ASN A N 1
ATOM 2597 C CA . ASN A 1 324 ? 48.713 10.531 -5.068 1.00 76.38 324 ASN A CA 1
ATOM 2598 C C . ASN A 1 324 ? 49.072 9.438 -4.048 1.00 76.38 324 ASN A C 1
ATOM 2600 O O . ASN A 1 324 ? 50.251 9.270 -3.735 1.00 76.38 324 ASN A O 1
ATOM 2604 N N . THR A 1 325 ? 48.104 8.722 -3.469 1.00 69.94 325 THR A N 1
ATOM 2605 C CA . THR A 1 325 ? 48.361 7.784 -2.363 1.00 69.94 325 THR A CA 1
ATOM 2606 C C . THR A 1 325 ? 47.487 6.534 -2.486 1.00 69.94 325 THR A C 1
ATOM 2608 O O . THR A 1 325 ? 46.286 6.641 -2.677 1.00 69.94 325 THR A O 1
ATOM 2611 N N . ASN A 1 326 ? 48.065 5.337 -2.321 1.00 73.12 326 ASN A N 1
ATOM 2612 C CA . ASN A 1 326 ? 47.331 4.054 -2.329 1.00 73.12 326 ASN A CA 1
ATOM 2613 C C . ASN A 1 326 ? 46.803 3.636 -0.941 1.00 73.12 326 ASN A C 1
ATOM 2615 O O . ASN A 1 326 ? 46.376 2.494 -0.751 1.00 73.12 326 ASN A O 1
ATOM 2619 N N . ASP A 1 327 ? 46.860 4.538 0.037 1.00 81.12 327 ASP A N 1
ATOM 2620 C CA . ASP A 1 327 ? 46.396 4.299 1.399 1.00 81.12 327 ASP A CA 1
ATOM 2621 C C . ASP A 1 327 ? 44.867 4.403 1.459 1.00 81.12 327 ASP A C 1
ATOM 2623 O O . ASP A 1 327 ? 44.286 5.484 1.573 1.00 81.12 327 ASP A O 1
ATOM 2627 N N . LYS A 1 328 ? 44.215 3.244 1.344 1.00 79.06 328 LYS A N 1
ATOM 2628 C CA . LYS A 1 328 ? 42.754 3.127 1.361 1.00 79.06 328 LYS A CA 1
ATOM 2629 C C . LYS A 1 328 ? 42.141 3.519 2.706 1.00 79.06 328 LYS A C 1
ATOM 2631 O O . LYS A 1 328 ? 40.982 3.921 2.730 1.00 79.06 328 LYS A O 1
ATOM 2636 N N . GLU A 1 329 ? 42.882 3.404 3.807 1.00 81.38 329 GLU A N 1
ATOM 2637 C CA . GLU A 1 329 ? 42.376 3.717 5.147 1.00 81.38 329 GLU A CA 1
ATOM 2638 C C . GLU A 1 329 ? 42.313 5.233 5.356 1.00 81.38 329 GLU A C 1
ATOM 2640 O O . GLU A 1 329 ? 41.292 5.763 5.802 1.00 81.38 329 GLU A O 1
ATOM 2645 N N . LEU A 1 330 ? 43.355 5.949 4.920 1.00 85.19 330 LEU A N 1
ATOM 2646 C CA . LEU A 1 330 ? 43.363 7.411 4.916 1.00 85.19 330 LEU A CA 1
ATOM 2647 C C . LEU A 1 330 ? 42.281 7.986 3.988 1.00 85.19 330 LEU A C 1
ATOM 2649 O O . LEU A 1 330 ? 41.573 8.914 4.375 1.00 85.19 330 LEU A O 1
ATOM 2653 N N . GLN A 1 331 ? 42.105 7.408 2.794 1.00 84.62 331 GLN A N 1
ATOM 2654 C CA . GLN A 1 331 ? 41.037 7.804 1.866 1.00 84.62 331 GLN A CA 1
ATOM 2655 C C . GLN A 1 331 ? 39.646 7.635 2.493 1.00 84.62 331 GLN A C 1
ATOM 2657 O O . GLN A 1 331 ? 38.824 8.548 2.421 1.00 84.62 331 GLN A O 1
ATOM 2662 N N . LEU A 1 332 ? 39.391 6.496 3.146 1.00 86.44 332 LEU A N 1
ATOM 2663 C CA . LEU A 1 332 ? 38.107 6.211 3.785 1.00 86.44 332 LEU A CA 1
ATOM 2664 C C . LEU A 1 332 ? 37.813 7.177 4.943 1.00 86.44 332 LEU A C 1
ATOM 2666 O O . LEU A 1 332 ? 36.679 7.625 5.096 1.00 86.44 332 LEU A O 1
ATOM 2670 N N . LYS A 1 333 ? 38.835 7.543 5.725 1.00 88.12 333 LYS A N 1
ATOM 2671 C CA . LYS A 1 333 ? 38.713 8.495 6.838 1.00 88.12 333 LYS A CA 1
ATOM 2672 C C . LYS A 1 333 ? 38.340 9.905 6.373 1.00 88.12 333 LYS A C 1
ATOM 2674 O O . LYS A 1 333 ? 37.504 10.562 6.994 1.00 88.12 333 LYS A O 1
ATOM 2679 N N . GLU A 1 334 ? 38.931 10.371 5.278 1.00 88.81 334 GLU A N 1
ATOM 2680 C CA . GLU A 1 334 ? 38.604 11.682 4.705 1.00 88.81 334 GLU A CA 1
ATOM 2681 C C . GLU A 1 334 ? 37.200 11.684 4.079 1.00 88.81 334 GLU A C 1
ATOM 2683 O O . GLU A 1 334 ? 36.449 12.640 4.255 1.00 88.81 334 GLU A O 1
ATOM 2688 N N . MET A 1 335 ? 36.781 10.582 3.444 1.00 91.12 335 MET A N 1
ATOM 2689 C CA . MET A 1 335 ? 35.397 10.426 2.969 1.00 91.12 335 MET A CA 1
ATOM 2690 C C . MET A 1 335 ? 34.388 10.403 4.117 1.00 91.12 335 MET A C 1
ATOM 2692 O O . MET A 1 335 ? 33.327 11.013 4.011 1.00 91.12 335 MET A O 1
ATOM 2696 N N . GLN A 1 336 ? 34.716 9.733 5.224 1.00 89.56 336 GLN A N 1
ATOM 2697 C CA . GLN A 1 336 ? 33.884 9.748 6.422 1.00 89.56 336 GLN A CA 1
ATOM 2698 C C . GLN A 1 336 ? 33.758 11.168 6.981 1.00 89.56 336 GLN A C 1
ATOM 2700 O O . GLN A 1 336 ? 32.650 11.607 7.270 1.00 89.56 336 GLN A O 1
ATOM 2705 N N . THR A 1 337 ? 34.870 11.906 7.052 1.00 91.38 337 THR A N 1
ATOM 2706 C CA . THR A 1 337 ? 34.883 13.309 7.499 1.00 91.38 337 THR A CA 1
ATOM 2707 C C . THR A 1 337 ? 33.968 14.171 6.625 1.00 91.38 337 THR A C 1
ATOM 2709 O O . THR A 1 337 ? 33.149 14.929 7.148 1.00 91.38 337 THR A O 1
ATOM 2712 N N . PHE A 1 338 ? 34.021 13.976 5.305 1.00 94.06 338 PHE A N 1
ATOM 2713 C CA . PHE A 1 338 ? 33.133 14.653 4.366 1.00 94.06 338 PHE A CA 1
ATOM 2714 C C . PHE A 1 338 ? 31.651 14.301 4.600 1.00 94.06 338 PHE A C 1
ATOM 2716 O O . PHE A 1 338 ? 30.807 15.198 4.680 1.00 94.06 338 PHE A O 1
ATOM 2723 N N . PHE A 1 339 ? 31.308 13.014 4.739 1.00 93.00 339 PHE A N 1
ATOM 2724 C CA . PHE A 1 339 ? 29.922 12.583 4.965 1.00 93.00 339 PHE A CA 1
ATOM 2725 C C . PHE A 1 339 ? 29.370 13.019 6.326 1.00 93.00 339 PHE A C 1
ATOM 2727 O O . PHE A 1 339 ? 28.195 13.387 6.420 1.00 93.00 339 PHE A O 1
ATOM 2734 N N . ASP A 1 340 ? 30.200 13.043 7.365 1.00 89.69 340 ASP A N 1
ATOM 2735 C CA . ASP A 1 340 ? 29.811 13.538 8.684 1.00 89.69 340 ASP A CA 1
ATOM 2736 C C . ASP A 1 340 ? 29.506 15.041 8.632 1.00 89.69 340 ASP A C 1
ATOM 2738 O O . ASP A 1 340 ? 28.510 15.491 9.206 1.00 89.69 340 ASP A O 1
ATOM 2742 N N . ARG A 1 341 ? 30.302 15.803 7.872 1.00 92.44 341 ARG A N 1
ATOM 2743 C CA . ARG A 1 341 ? 30.217 17.265 7.780 1.00 92.44 341 ARG A CA 1
ATOM 2744 C C . ARG A 1 341 ? 29.117 17.776 6.847 1.00 92.44 341 ARG A C 1
ATOM 2746 O O . ARG A 1 341 ? 28.336 18.642 7.245 1.00 92.44 341 ARG A O 1
ATOM 2753 N N . PHE A 1 342 ? 29.041 17.252 5.623 1.00 92.12 342 PHE A N 1
ATOM 2754 C CA . PHE A 1 342 ? 28.115 17.725 4.582 1.00 92.12 342 PHE A CA 1
ATOM 2755 C C . PHE A 1 342 ? 26.997 16.736 4.255 1.00 92.12 342 PHE A C 1
ATOM 2757 O O . PHE A 1 342 ? 25.944 17.143 3.773 1.00 92.12 342 PHE A O 1
ATOM 2764 N N . GLY A 1 343 ? 27.186 15.448 4.543 1.00 91.69 343 GLY A N 1
ATOM 2765 C CA . GLY A 1 343 ? 26.241 14.393 4.189 1.00 91.69 343 GLY A CA 1
ATOM 2766 C C . GLY A 1 343 ? 26.573 13.701 2.867 1.00 91.69 343 GLY A C 1
ATOM 2767 O O . GLY A 1 343 ? 27.359 14.164 2.048 1.00 91.69 343 GLY A O 1
ATOM 2768 N N . SER A 1 344 ? 25.950 12.543 2.670 1.00 90.56 344 SER A N 1
ATOM 2769 C CA . SER A 1 344 ? 26.138 11.680 1.491 1.00 90.56 344 SER A CA 1
ATOM 2770 C C . SER A 1 344 ? 25.223 12.014 0.307 1.00 90.56 344 SER A C 1
ATOM 2772 O O . SER A 1 344 ? 25.547 11.686 -0.832 1.00 90.56 344 SER A O 1
ATOM 2774 N N . HIS A 1 345 ? 24.061 12.617 0.573 1.00 90.94 345 HIS A N 1
ATOM 2775 C CA . HIS A 1 345 ? 23.009 12.865 -0.410 1.00 90.94 345 HIS A CA 1
ATOM 2776 C C . HIS A 1 345 ? 22.483 14.300 -0.295 1.00 90.94 345 HIS A C 1
ATOM 2778 O O . HIS A 1 345 ? 22.316 14.823 0.805 1.00 90.94 345 HIS A O 1
ATOM 2784 N N . ALA A 1 346 ? 22.164 14.912 -1.428 1.00 90.12 346 ALA A N 1
ATOM 2785 C CA . ALA A 1 346 ? 21.407 16.150 -1.525 1.00 90.12 346 ALA A CA 1
ATOM 2786 C C . ALA A 1 346 ? 19.908 15.856 -1.628 1.00 90.12 346 ALA A C 1
ATOM 2788 O O . ALA A 1 346 ? 19.495 14.803 -2.121 1.00 90.12 346 ALA A O 1
ATOM 2789 N N . ASN A 1 347 ? 19.089 16.803 -1.186 1.00 86.62 347 ASN A N 1
ATOM 2790 C CA . ASN A 1 347 ? 17.647 16.690 -1.302 1.00 86.62 347 ASN A CA 1
ATOM 2791 C C . ASN A 1 347 ? 17.153 17.290 -2.627 1.00 86.62 347 ASN A C 1
ATOM 2793 O O . ASN A 1 347 ? 17.447 18.446 -2.918 1.00 86.62 347 ASN A O 1
ATOM 2797 N N . GLN A 1 348 ? 16.403 16.509 -3.406 1.00 83.62 348 GLN A N 1
ATOM 2798 C CA . GLN A 1 348 ? 15.810 16.951 -4.668 1.00 83.62 348 GLN A CA 1
ATOM 2799 C C . GLN A 1 348 ? 14.362 17.443 -4.503 1.00 83.62 348 GLN A C 1
ATOM 2801 O O . GLN A 1 348 ? 13.919 18.325 -5.236 1.00 83.62 348 GLN A O 1
ATOM 2806 N N . GLY A 1 349 ? 13.635 16.909 -3.518 1.00 76.81 349 GLY A N 1
ATOM 2807 C CA . GLY A 1 349 ? 12.290 17.334 -3.142 1.00 76.81 349 GLY A CA 1
ATOM 2808 C C . GLY A 1 349 ? 11.181 16.307 -3.439 1.00 76.81 349 GLY A C 1
ATOM 2809 O O . GLY A 1 349 ? 11.443 15.112 -3.614 1.00 76.81 349 GLY A O 1
ATOM 2810 N N . PRO A 1 350 ? 9.910 16.742 -3.478 1.00 82.31 350 PRO A N 1
ATOM 2811 C CA . PRO A 1 350 ? 9.463 18.120 -3.270 1.00 82.31 350 PRO A CA 1
ATOM 2812 C C . PRO A 1 350 ? 9.700 18.595 -1.830 1.00 82.31 350 PRO A C 1
ATOM 2814 O O . PRO A 1 350 ? 9.382 17.898 -0.872 1.00 82.31 350 PRO A O 1
ATOM 2817 N N . LEU A 1 351 ? 10.292 19.781 -1.699 1.00 88.00 351 LEU A N 1
ATOM 2818 C CA . LEU A 1 351 ? 10.467 20.497 -0.437 1.00 88.00 351 LEU A CA 1
ATOM 2819 C C . LEU A 1 351 ? 9.209 21.320 -0.176 1.00 88.00 351 LEU A C 1
ATOM 2821 O O . LEU A 1 351 ? 8.833 22.114 -1.036 1.00 88.00 351 LEU A O 1
ATOM 2825 N N . HIS A 1 352 ? 8.598 21.201 1.000 1.00 90.06 352 HIS A N 1
ATOM 2826 C CA . HIS A 1 352 ? 7.418 21.980 1.379 1.00 90.06 352 HIS A CA 1
ATOM 2827 C C . HIS A 1 352 ? 7.737 22.960 2.502 1.00 90.06 352 HIS A C 1
ATOM 2829 O O . HIS A 1 352 ? 8.371 22.618 3.505 1.00 90.06 352 HIS A O 1
ATOM 2835 N N . PHE A 1 353 ? 7.222 24.178 2.342 1.00 89.75 353 PHE A N 1
ATOM 2836 C CA . PHE A 1 353 ? 7.336 25.273 3.297 1.00 89.75 353 PHE A CA 1
ATOM 2837 C C . PHE A 1 353 ? 5.961 25.621 3.855 1.00 89.75 353 PHE A C 1
ATOM 2839 O O . PHE A 1 353 ? 4.978 25.702 3.112 1.00 89.75 353 PHE A O 1
ATOM 2846 N N . GLY A 1 354 ? 5.889 25.846 5.161 1.00 90.12 354 GLY A N 1
ATOM 2847 C CA . GLY A 1 354 ? 4.648 26.196 5.838 1.00 90.12 354 GLY A CA 1
ATOM 2848 C C . GLY A 1 354 ? 4.779 26.047 7.344 1.00 90.12 354 GLY A C 1
ATOM 2849 O O . GLY A 1 354 ? 5.771 26.495 7.923 1.00 90.12 354 GLY A O 1
ATOM 2850 N N . GLY A 1 355 ? 3.778 25.435 7.975 1.00 90.50 355 GLY A N 1
ATOM 2851 C CA . GLY A 1 355 ? 3.784 25.213 9.417 1.00 90.50 355 GLY A CA 1
ATOM 2852 C C . GLY A 1 355 ? 3.030 23.959 9.847 1.00 90.50 355 GLY A C 1
ATOM 2853 O O . GLY A 1 355 ? 2.137 23.476 9.148 1.00 90.50 355 GLY A O 1
ATOM 2854 N N . ILE A 1 356 ? 3.394 23.447 11.020 1.00 90.62 356 ILE A N 1
ATOM 2855 C CA . ILE A 1 356 ? 2.750 22.313 11.681 1.00 90.62 356 ILE A CA 1
ATOM 2856 C C . ILE A 1 356 ? 2.341 22.739 13.090 1.00 90.62 356 ILE A C 1
ATOM 2858 O O . ILE A 1 356 ? 3.166 23.228 13.861 1.00 90.62 356 ILE A O 1
ATOM 2862 N N . TYR A 1 357 ? 1.073 22.536 13.432 1.00 88.25 357 TYR A N 1
ATOM 2863 C CA . TYR A 1 357 ? 0.573 22.741 14.791 1.00 88.25 357 TYR A CA 1
ATOM 2864 C C . TYR A 1 357 ? 0.375 21.394 15.475 1.00 88.25 357 TYR A C 1
ATOM 2866 O O . TYR A 1 357 ? -0.285 20.522 14.911 1.00 88.25 357 TYR A O 1
ATOM 2874 N N . TRP A 1 358 ? 0.914 21.228 16.677 1.00 86.94 358 TRP A N 1
ATOM 2875 C CA . TRP A 1 358 ? 0.928 19.966 17.408 1.00 86.94 358 TRP A CA 1
ATOM 2876 C C . TRP A 1 358 ? 0.080 20.065 18.673 1.00 86.94 358 TRP A C 1
ATOM 2878 O O . TRP A 1 358 ? 0.287 20.951 19.500 1.00 86.94 358 TRP A O 1
ATOM 2888 N N . TRP A 1 359 ? -0.819 19.106 18.861 1.00 88.12 359 TRP A N 1
ATOM 2889 C CA . TRP A 1 359 ? -1.484 18.842 20.130 1.00 88.12 359 TRP A CA 1
ATOM 2890 C C . TRP A 1 359 ? -0.955 17.540 20.698 1.00 88.12 359 TRP A C 1
ATOM 2892 O O . TRP A 1 359 ? -0.999 16.505 20.032 1.00 88.12 359 TRP A O 1
ATOM 2902 N N . LYS A 1 360 ? -0.496 17.580 21.940 1.00 88.88 360 LYS A N 1
ATOM 2903 C CA . LYS A 1 360 ? 0.056 16.429 22.638 1.00 88.88 360 LYS A CA 1
ATOM 2904 C C . LYS A 1 360 ? -0.690 16.213 23.946 1.00 88.88 360 LYS A C 1
ATOM 2906 O O . LYS A 1 360 ? -0.874 17.144 24.726 1.00 88.88 360 LYS A O 1
ATOM 2911 N N . ALA A 1 361 ? -1.065 14.967 24.200 1.00 89.56 361 ALA A N 1
ATOM 2912 C CA . ALA A 1 361 ? -1.552 14.504 25.488 1.00 89.56 361 ALA A CA 1
ATOM 2913 C C . ALA A 1 361 ? -0.659 13.360 25.961 1.00 89.56 361 ALA A C 1
ATOM 2915 O O . ALA A 1 361 ? -0.572 12.331 25.291 1.00 89.56 361 ALA A O 1
ATOM 2916 N N . SER A 1 362 ? -0.004 13.539 27.103 1.00 88.38 362 SER A N 1
ATOM 2917 C CA . SER A 1 362 ? 0.861 12.530 27.707 1.00 88.38 362 SER A CA 1
ATOM 2918 C C . SER A 1 362 ? 0.407 12.171 29.113 1.00 88.38 362 SER A C 1
ATOM 2920 O O . SER A 1 362 ? -0.029 13.029 29.872 1.00 88.38 362 SER A O 1
ATOM 2922 N N . CYS A 1 363 ? 0.529 10.903 29.477 1.00 86.81 363 CYS A N 1
ATOM 2923 C CA . CYS A 1 363 ? 0.303 10.417 30.832 1.00 86.81 363 CYS A CA 1
ATOM 2924 C C . CYS A 1 363 ? 1.513 9.580 31.249 1.00 86.81 363 CYS A C 1
ATOM 2926 O O . CYS A 1 363 ? 2.015 8.790 30.450 1.00 86.81 363 CYS A O 1
ATOM 2928 N N . GLU A 1 364 ? 1.982 9.756 32.484 1.00 85.06 364 GLU A N 1
ATOM 2929 C CA . GLU A 1 364 ? 3.114 9.017 33.050 1.00 85.06 364 GLU A CA 1
ATOM 2930 C C . GLU A 1 364 ? 2.741 8.430 34.419 1.00 85.06 364 GLU A C 1
ATOM 2932 O O . GLU A 1 364 ? 1.946 9.004 35.168 1.00 85.06 364 GLU A O 1
ATOM 2937 N N . GLY A 1 365 ? 3.337 7.290 34.777 1.00 74.94 365 GLY A N 1
ATOM 2938 C CA . GLY A 1 365 ? 3.235 6.742 36.133 1.00 74.94 365 GLY A CA 1
ATOM 2939 C C . GLY A 1 365 ? 1.875 6.102 36.421 1.00 74.94 365 GLY A C 1
ATOM 2940 O O . GLY A 1 365 ? 1.339 6.223 37.531 1.00 74.94 365 GLY A O 1
ATOM 2941 N N . PHE A 1 366 ? 1.307 5.453 35.404 1.00 78.75 366 PHE A N 1
ATOM 2942 C CA . PHE A 1 366 ? 0.158 4.553 35.510 1.00 78.75 366 PHE A CA 1
ATOM 2943 C C . PHE A 1 366 ? 0.622 3.090 35.505 1.00 78.75 366 PHE A C 1
ATOM 2945 O O . PHE A 1 366 ? 1.721 2.764 35.041 1.00 78.75 366 PHE A O 1
ATOM 2952 N N . HIS A 1 367 ? -0.197 2.194 36.047 1.00 72.56 367 HIS A N 1
ATOM 2953 C CA . HIS A 1 367 ? 0.146 0.774 36.094 1.00 72.56 367 HIS A CA 1
ATOM 2954 C C . HIS A 1 367 ? -0.041 0.154 34.707 1.00 72.56 367 HIS A C 1
ATOM 2956 O O . HIS A 1 367 ? -0.967 0.515 33.986 1.00 72.56 367 HIS A O 1
ATOM 2962 N N . SER A 1 368 ? 0.783 -0.829 34.336 1.00 64.62 368 SER A N 1
ATOM 2963 C CA . SER A 1 368 ? 0.700 -1.505 33.026 1.00 64.62 368 SER A CA 1
ATOM 2964 C C . SER A 1 368 ? -0.693 -2.071 32.711 1.00 64.62 368 SER A C 1
ATOM 2966 O O . SER A 1 368 ? -1.094 -2.146 31.551 1.00 64.62 368 SER A O 1
ATOM 2968 N N . GLN A 1 369 ? -1.473 -2.400 33.738 1.00 67.12 369 GLN A N 1
ATOM 2969 C CA . GLN A 1 369 ? -2.835 -2.907 33.598 1.00 67.12 369 GLN A CA 1
ATOM 2970 C C . GLN A 1 369 ? -3.880 -1.821 33.268 1.00 67.12 369 GLN A C 1
ATOM 2972 O O . GLN A 1 369 ? -4.999 -2.146 32.889 1.00 67.12 369 GLN A O 1
ATOM 2977 N N . GLU A 1 370 ? -3.533 -0.542 33.420 1.00 70.69 370 GLU A N 1
ATOM 2978 C CA . GLU A 1 370 ? -4.389 0.612 33.114 1.00 70.69 370 GLU A CA 1
ATOM 2979 C C . GLU A 1 370 ? -4.137 1.138 31.688 1.00 70.69 370 GLU A C 1
ATOM 2981 O O . GLU A 1 370 ? -4.811 2.063 31.257 1.00 70.69 370 GLU A O 1
ATOM 2986 N N . THR A 1 371 ? -3.199 0.555 30.929 1.00 76.00 371 THR A N 1
ATOM 2987 C CA . THR A 1 371 ? -2.704 1.076 29.637 1.00 76.00 371 THR A CA 1
ATOM 2988 C C . THR A 1 371 ? -3.804 1.327 28.598 1.00 76.00 371 THR A C 1
ATOM 2990 O O . THR A 1 371 ? -3.795 2.369 27.946 1.00 76.00 371 THR A O 1
ATOM 2993 N N . GLU A 1 372 ? -4.763 0.411 28.424 1.00 76.88 372 GLU A N 1
ATOM 2994 C CA . GLU A 1 372 ? -5.856 0.598 27.451 1.00 76.88 372 GLU A CA 1
ATOM 2995 C C . GLU A 1 372 ? -6.841 1.687 27.890 1.00 76.88 372 GLU A C 1
ATOM 2997 O O . GLU A 1 372 ? -7.279 2.497 27.070 1.00 76.88 372 GLU A O 1
ATOM 3002 N N . GLU A 1 373 ? -7.127 1.762 29.191 1.00 78.88 373 GLU A N 1
ATOM 3003 C CA . GLU A 1 373 ? -7.988 2.798 29.757 1.00 78.88 373 GLU A CA 1
ATOM 3004 C C . GLU A 1 373 ? -7.303 4.167 29.707 1.00 78.88 373 GLU A C 1
ATOM 3006 O O . GLU A 1 373 ? -7.910 5.147 29.285 1.00 78.88 373 GLU A O 1
ATOM 3011 N N . VAL A 1 374 ? -6.011 4.237 30.029 1.00 81.75 374 VAL A N 1
ATOM 3012 C CA . VAL A 1 374 ? -5.196 5.449 29.904 1.00 81.75 374 VAL A CA 1
ATOM 3013 C C . VAL A 1 374 ? -5.117 5.893 28.449 1.00 81.75 374 VAL A C 1
ATOM 3015 O O . VAL A 1 374 ? -5.336 7.069 28.185 1.00 81.75 374 VAL A O 1
ATOM 3018 N N . ARG A 1 375 ? -4.906 4.988 27.483 1.00 83.00 375 ARG A N 1
ATOM 3019 C CA . ARG A 1 375 ? -4.938 5.324 26.046 1.00 83.00 375 ARG A CA 1
ATOM 3020 C C . ARG A 1 375 ? -6.271 5.955 25.647 1.00 83.00 375 ARG A C 1
ATOM 3022 O O . ARG A 1 375 ? -6.285 6.967 24.939 1.00 83.00 375 ARG A O 1
ATOM 3029 N N . ARG A 1 376 ? -7.386 5.381 26.111 1.00 82.62 376 ARG A N 1
ATOM 3030 C CA . ARG A 1 376 ? -8.730 5.911 25.857 1.00 82.62 376 ARG A CA 1
ATOM 3031 C C . ARG A 1 376 ? -8.910 7.293 26.483 1.00 82.62 376 ARG A C 1
ATOM 3033 O O . ARG A 1 376 ? -9.285 8.217 25.772 1.00 82.62 376 ARG A O 1
ATOM 3040 N N . ILE A 1 377 ? -8.590 7.462 27.768 1.00 80.12 377 ILE A N 1
ATOM 3041 C CA . ILE A 1 377 ? -8.744 8.739 28.485 1.00 80.12 377 ILE A CA 1
ATOM 3042 C C . ILE A 1 377 ? -7.813 9.814 27.904 1.00 80.12 377 ILE A C 1
ATOM 3044 O O . ILE A 1 377 ? -8.240 10.955 27.742 1.00 80.12 377 ILE A O 1
ATOM 3048 N N . VAL A 1 378 ? -6.571 9.475 27.546 1.00 84.81 378 VAL A N 1
ATOM 3049 C CA . VAL A 1 378 ? -5.619 10.376 26.870 1.00 84.81 378 VAL A CA 1
ATOM 3050 C C . VAL A 1 378 ? -6.173 10.821 25.517 1.00 84.81 378 VAL A C 1
ATOM 3052 O O . VAL A 1 378 ? -6.162 12.014 25.227 1.00 84.81 378 VAL A O 1
ATOM 3055 N N . SER A 1 379 ? -6.735 9.903 24.725 1.00 84.19 379 SER A N 1
ATOM 3056 C CA . SER A 1 379 ? -7.353 10.230 23.431 1.00 84.19 379 SER A CA 1
ATOM 3057 C C . SER A 1 379 ? -8.631 11.069 23.574 1.00 84.19 379 SER A C 1
ATOM 3059 O O . SER A 1 379 ? -8.812 12.041 22.841 1.00 84.19 379 SER A O 1
ATOM 3061 N N . GLU A 1 380 ? -9.510 10.739 24.529 1.00 81.19 380 GLU A N 1
ATOM 3062 C CA . GLU A 1 380 ? -10.710 11.526 24.862 1.00 81.19 380 GLU A CA 1
ATOM 3063 C C . GLU A 1 380 ? -10.324 12.945 25.307 1.00 81.19 380 GLU A C 1
ATOM 3065 O O . GLU A 1 380 ? -10.878 13.929 24.814 1.00 81.19 380 GLU A O 1
ATOM 3070 N N . SER A 1 381 ? -9.327 13.057 26.190 1.00 79.94 381 SER A N 1
ATOM 3071 C CA . SER A 1 381 ? -8.841 14.336 26.719 1.00 79.94 381 SER A CA 1
ATOM 3072 C C . SER A 1 381 ? -8.178 15.175 25.630 1.00 79.94 381 SER A C 1
ATOM 3074 O O . SER A 1 381 ? -8.439 16.373 25.549 1.00 79.94 381 SER A O 1
ATOM 3076 N N . LEU A 1 382 ? -7.388 14.555 24.745 1.00 83.38 382 LEU A N 1
ATOM 3077 C CA . LEU A 1 382 ? -6.777 15.222 23.596 1.00 83.38 382 LEU A CA 1
ATOM 3078 C C . LEU A 1 382 ? -7.837 15.759 22.632 1.00 83.38 382 LEU A C 1
ATOM 3080 O O . LEU A 1 382 ? -7.773 16.918 22.242 1.00 83.38 382 LEU A O 1
ATOM 3084 N N . ASN A 1 383 ? -8.834 14.951 22.267 1.00 81.75 383 ASN A N 1
ATOM 3085 C CA . ASN A 1 383 ? -9.903 15.387 21.366 1.00 81.75 383 ASN A CA 1
ATOM 3086 C C . ASN A 1 383 ? -10.746 16.511 21.979 1.00 81.75 383 ASN A C 1
ATOM 3088 O O . ASN A 1 383 ? -11.054 17.490 21.296 1.00 81.75 383 ASN A O 1
ATOM 3092 N N . SER A 1 384 ? -11.055 16.418 23.277 1.00 72.56 384 SER A N 1
ATOM 3093 C CA . SER A 1 384 ? -11.714 17.500 24.013 1.00 72.56 384 SER A CA 1
ATOM 3094 C C . SER A 1 384 ? -10.867 18.776 24.018 1.00 72.56 384 SER A C 1
ATOM 3096 O O . SER A 1 384 ? -11.399 19.871 23.839 1.00 72.56 384 SER A O 1
ATOM 3098 N 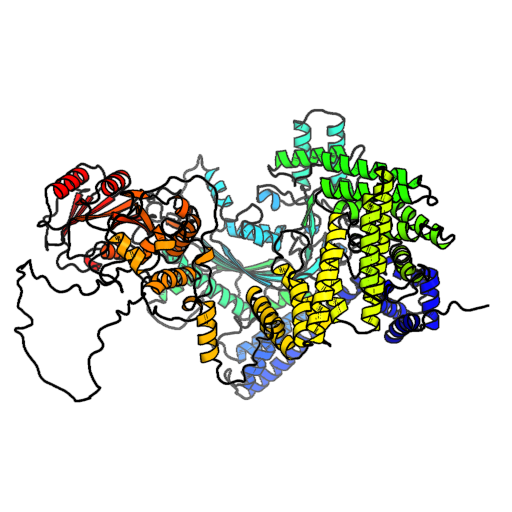N . TYR A 1 385 ? -9.550 18.651 24.188 1.00 76.88 385 TYR A N 1
ATOM 3099 C CA . TYR A 1 385 ? -8.613 19.773 24.189 1.00 76.88 385 TYR A CA 1
ATOM 3100 C C . TYR A 1 385 ? -8.453 20.422 22.804 1.00 76.88 385 TYR A C 1
ATOM 3102 O O . TYR A 1 385 ? -8.402 21.648 22.687 1.00 76.88 385 TYR A O 1
ATOM 3110 N N . ILE A 1 386 ? -8.452 19.625 21.734 1.00 78.38 386 ILE A N 1
ATOM 3111 C CA . ILE A 1 386 ? -8.472 20.122 20.353 1.00 78.38 386 ILE A CA 1
ATOM 3112 C C . ILE A 1 386 ? -9.768 20.903 20.099 1.00 78.38 386 ILE A C 1
ATOM 3114 O O . ILE A 1 386 ? -9.712 22.031 19.610 1.00 78.38 386 ILE A O 1
ATOM 3118 N N . GLY A 1 387 ? -10.927 20.373 20.507 1.00 70.06 387 GLY A N 1
ATOM 3119 C CA . GLY A 1 387 ? -12.205 21.092 20.426 1.00 70.06 387 GLY A CA 1
ATOM 3120 C C . GLY A 1 387 ? -12.216 22.408 21.216 1.00 70.06 387 GLY A C 1
ATOM 3121 O O . GLY A 1 387 ? -12.702 23.437 20.733 1.00 70.06 387 GLY A O 1
ATOM 3122 N N . ALA A 1 388 ? -11.605 22.425 22.403 1.00 67.06 388 ALA A N 1
ATOM 3123 C CA . ALA A 1 388 ? -11.417 23.644 23.193 1.00 67.06 388 ALA A CA 1
ATOM 3124 C C . ALA A 1 388 ? -10.511 24.672 22.477 1.00 67.06 388 ALA A C 1
ATOM 3126 O O . ALA A 1 388 ? -10.807 25.869 22.474 1.00 67.06 388 ALA A O 1
ATOM 3127 N N . SER A 1 389 ? -9.464 24.201 21.788 1.00 67.81 389 SER A N 1
ATOM 3128 C CA . SER A 1 389 ? -8.532 25.039 21.016 1.00 67.81 389 SER A CA 1
ATOM 3129 C C . SER A 1 389 ? -9.208 25.757 19.841 1.00 67.81 389 SER A C 1
ATOM 3131 O O . SER A 1 389 ? -8.879 26.907 19.556 1.00 67.81 389 SER A O 1
ATOM 3133 N N . TYR A 1 390 ? -10.172 25.109 19.176 1.00 65.75 390 TYR A N 1
ATOM 3134 C CA . TYR A 1 390 ? -10.957 25.711 18.090 1.00 65.75 390 TYR A CA 1
ATOM 3135 C C . TYR A 1 390 ? -12.060 26.651 18.585 1.00 65.75 390 TYR A C 1
ATOM 3137 O O . TYR A 1 390 ? -12.377 27.637 17.927 1.00 65.75 390 TYR A O 1
ATOM 3145 N N . SER A 1 391 ? -12.649 26.360 19.745 1.00 57.62 391 SER A N 1
ATOM 3146 C CA . SER A 1 391 ? -13.757 27.146 20.300 1.00 57.62 391 SER A CA 1
ATOM 3147 C C . SER A 1 391 ? -13.308 28.384 21.080 1.00 57.62 391 SER A C 1
ATOM 3149 O O . SER A 1 391 ? -14.147 29.217 21.404 1.00 57.62 391 SER A O 1
ATOM 3151 N N . GLY A 1 392 ? -12.004 28.533 21.355 1.00 50.25 392 GLY A N 1
ATOM 3152 C CA . GLY A 1 392 ? -11.429 29.651 22.117 1.00 50.25 392 GLY A CA 1
ATOM 3153 C C . GLY A 1 392 ? -11.573 29.560 23.613 1.00 50.25 392 GLY A C 1
ATOM 3154 O O . GLY A 1 392 ? -11.229 30.503 24.326 1.00 50.25 392 GLY A O 1
ATOM 3155 N N . PHE A 1 393 ? -12.149 28.472 24.115 1.00 48.53 393 PHE A N 1
ATOM 3156 C CA . PHE A 1 393 ? -12.191 28.197 25.542 1.00 48.53 393 PHE A CA 1
ATOM 3157 C C . PHE A 1 393 ? -10.781 27.779 25.950 1.00 48.53 393 PHE A C 1
ATOM 3159 O O . PHE A 1 393 ? -10.476 26.603 26.115 1.00 48.53 393 PHE A O 1
ATOM 3166 N N . GLY A 1 394 ? -9.887 28.766 26.006 1.00 40.34 394 GLY A N 1
ATOM 3167 C CA . GLY A 1 394 ? -8.507 28.586 26.404 1.00 40.34 394 GLY A CA 1
ATOM 3168 C C . GLY A 1 394 ? -8.467 28.101 27.844 1.00 40.34 394 GLY A C 1
ATOM 3169 O O . GLY A 1 394 ? -8.659 28.881 28.772 1.00 40.34 394 GLY A O 1
ATOM 3170 N N . LEU A 1 395 ? -8.182 26.816 28.031 1.00 35.75 395 LEU A N 1
ATOM 3171 C CA . LEU A 1 395 ? -7.474 26.374 29.222 1.00 35.75 395 LEU A CA 1
ATOM 3172 C C . LEU A 1 395 ? -6.077 26.991 29.117 1.00 35.75 395 LEU A C 1
ATOM 3174 O O . LEU A 1 395 ? -5.252 26.531 28.329 1.00 35.75 395 LEU A O 1
ATOM 3178 N N . ASN A 1 396 ? -5.849 28.093 29.835 1.00 31.97 396 ASN A N 1
ATOM 3179 C CA . ASN A 1 396 ? -4.526 28.696 29.967 1.00 31.97 396 ASN A CA 1
ATOM 3180 C C . ASN A 1 396 ? -3.592 27.666 30.608 1.00 31.97 396 ASN A C 1
ATOM 3182 O O . ASN A 1 396 ? -3.589 27.526 31.827 1.00 31.97 396 ASN A O 1
ATOM 3186 N N . VAL A 1 397 ? -2.801 26.956 29.809 1.00 30.39 397 VAL A N 1
ATOM 3187 C CA . VAL A 1 397 ? -1.724 26.108 30.322 1.00 30.39 397 VAL A CA 1
ATOM 3188 C C . VAL A 1 397 ? -0.424 26.867 30.113 1.00 30.39 397 VAL A C 1
ATOM 3190 O O . VAL A 1 397 ? 0.123 26.918 29.013 1.00 30.39 397 VAL A O 1
ATOM 3193 N N . SER A 1 398 ? 0.054 27.493 31.187 1.00 27.53 398 SER A N 1
ATOM 3194 C CA . SER A 1 398 ? 1.459 27.861 31.300 1.00 27.53 398 SER A CA 1
ATOM 3195 C C . SER A 1 398 ? 2.308 26.590 31.256 1.00 27.53 398 SER A C 1
ATOM 3197 O O . SER A 1 398 ? 1.895 25.527 31.728 1.00 27.53 398 SER A O 1
ATOM 3199 N N . ALA A 1 399 ? 3.510 26.693 30.690 1.00 25.42 399 ALA A N 1
ATOM 3200 C CA . ALA A 1 399 ? 4.484 25.612 30.700 1.00 25.42 399 ALA A CA 1
ATOM 3201 C C . ALA A 1 399 ? 4.724 25.132 32.149 1.00 25.42 399 ALA A C 1
ATOM 3203 O O . ALA A 1 399 ? 5.388 25.812 32.927 1.00 25.42 399 ALA A O 1
ATOM 3204 N N . GLY A 1 400 ? 4.158 23.975 32.511 1.00 27.25 400 GLY A N 1
ATOM 3205 C CA . GLY A 1 400 ? 4.471 23.257 33.753 1.00 27.25 400 GLY A CA 1
ATOM 3206 C C . GLY A 1 400 ? 3.373 23.114 34.819 1.00 27.25 400 GLY A C 1
ATOM 3207 O O . GLY A 1 400 ? 3.672 22.542 35.861 1.00 27.25 400 GLY A O 1
ATOM 3208 N N . GLY A 1 401 ? 2.130 23.564 34.612 1.00 23.66 401 GLY A N 1
ATOM 3209 C CA . GLY A 1 401 ? 1.049 23.404 35.606 1.00 23.66 401 GLY A CA 1
ATOM 3210 C C . GLY A 1 401 ? -0.082 22.485 35.137 1.00 23.66 401 GLY A C 1
ATOM 3211 O O . GLY A 1 401 ? -0.729 22.787 34.138 1.00 23.66 401 GLY A O 1
ATOM 3212 N N . GLY A 1 402 ? -0.335 21.376 35.843 1.00 27.33 402 GLY A N 1
ATOM 3213 C CA . GLY A 1 402 ? -1.502 20.512 35.598 1.00 27.33 402 GLY A CA 1
ATOM 3214 C C . GLY A 1 402 ? -2.823 21.233 35.901 1.00 27.33 402 GLY A C 1
ATOM 3215 O O . GLY A 1 402 ? -2.868 22.068 36.803 1.00 27.33 402 GLY A O 1
ATOM 3216 N N . ILE A 1 403 ? -3.892 20.925 35.154 1.00 33.00 403 ILE A N 1
ATOM 3217 C CA . ILE A 1 403 ? -5.221 21.529 35.352 1.00 33.00 403 ILE A CA 1
ATOM 3218 C C . ILE A 1 403 ? -6.291 20.453 35.562 1.00 33.00 403 ILE A C 1
ATOM 3220 O O . ILE A 1 403 ? -6.422 19.518 34.773 1.00 33.00 403 ILE A O 1
ATOM 3224 N N . GLU A 1 404 ? -7.081 20.646 36.622 1.00 28.66 404 GLU A N 1
ATOM 3225 C CA . GLU A 1 404 ? -8.324 19.938 36.927 1.00 28.66 404 GLU A CA 1
ATOM 3226 C C . GLU A 1 404 ? -9.444 20.327 35.948 1.00 28.66 404 GLU A C 1
ATOM 3228 O O . GLU A 1 404 ? -9.803 21.496 35.812 1.00 28.66 404 GLU A O 1
ATOM 3233 N N . MET A 1 405 ? -10.041 19.326 35.298 1.00 30.56 405 MET A N 1
ATOM 3234 C CA . MET A 1 405 ? -11.298 19.456 34.555 1.00 30.56 405 MET A CA 1
ATOM 3235 C C . MET A 1 405 ? -12.452 19.046 35.474 1.00 30.56 405 MET A C 1
ATOM 3237 O O . MET A 1 405 ? -12.549 17.876 35.843 1.00 30.56 405 MET A O 1
ATOM 3241 N N . SER A 1 406 ? -13.340 19.975 35.834 1.00 28.23 406 SER A N 1
ATOM 3242 C CA . SER A 1 406 ? -14.552 19.656 36.592 1.00 28.23 406 SER A CA 1
ATOM 3243 C C . SER A 1 406 ? -15.572 18.944 35.696 1.00 28.23 406 SER A C 1
ATOM 3245 O O . SER A 1 406 ? -16.051 19.498 34.708 1.00 28.23 406 SER A O 1
ATOM 3247 N N . SER A 1 407 ? -15.929 17.702 36.036 1.00 29.00 407 SER A N 1
ATOM 3248 C CA . SER A 1 407 ? -17.085 17.011 35.457 1.00 29.00 407 SER A CA 1
ATOM 3249 C C . SER A 1 407 ? -18.126 16.748 36.536 1.00 29.00 407 SER A C 1
ATOM 3251 O O . SER A 1 407 ? -17.892 15.963 37.450 1.00 29.00 407 SER A O 1
ATOM 3253 N N . SER A 1 408 ? -19.281 17.398 36.418 1.00 33.16 408 SER A N 1
ATOM 3254 C CA . SER A 1 408 ? -20.502 17.008 37.117 1.00 33.16 408 SER A CA 1
ATOM 3255 C C . SER A 1 408 ? -21.123 15.808 36.401 1.00 33.16 408 SER A C 1
ATOM 3257 O O . SER A 1 408 ? -21.639 15.976 35.301 1.00 33.16 408 SER A O 1
ATOM 3259 N N . GLU A 1 409 ? -21.032 14.623 37.000 1.00 29.48 409 GLU A N 1
ATOM 3260 C CA . GLU A 1 409 ? -22.093 13.602 37.064 1.00 29.48 409 GLU A CA 1
ATOM 3261 C C . GLU A 1 409 ? -21.580 12.410 37.891 1.00 29.48 409 GLU A C 1
ATOM 3263 O O . GLU A 1 409 ? -20.599 11.748 37.548 1.00 29.48 409 GLU A O 1
ATOM 3268 N N . GLU A 1 410 ? -22.217 12.182 39.041 1.00 27.25 410 GLU A N 1
ATOM 3269 C CA . GLU A 1 410 ? -21.841 11.163 40.020 1.00 27.25 410 GLU A CA 1
ATOM 3270 C C . GLU A 1 410 ? -22.233 9.749 39.565 1.00 27.25 410 GLU A C 1
ATOM 3272 O O . GLU A 1 410 ? -23.408 9.405 39.451 1.00 27.25 410 GLU A O 1
ATOM 3277 N N . SER A 1 411 ? -21.231 8.881 39.416 1.00 29.77 411 SER A N 1
ATOM 3278 C CA . SER A 1 411 ? -21.365 7.435 39.626 1.00 29.77 411 SER A CA 1
ATOM 3279 C C . SER A 1 411 ? -20.042 6.862 40.152 1.00 29.77 411 SER A C 1
ATOM 3281 O O . SER A 1 411 ? -18.965 7.417 39.931 1.00 29.77 411 SER A O 1
ATOM 3283 N N . VAL A 1 412 ? -20.113 5.759 40.901 1.00 34.44 412 VAL A N 1
ATOM 3284 C CA . VAL A 1 412 ? -19.029 5.214 41.750 1.00 34.44 412 VAL A CA 1
ATOM 3285 C C . VAL A 1 412 ? -17.754 4.810 40.970 1.00 34.44 412 VAL A C 1
ATOM 3287 O O . VAL A 1 412 ? -16.685 4.696 41.564 1.00 34.44 412 VAL A O 1
ATOM 3290 N N . THR A 1 413 ? -17.813 4.701 39.637 1.00 34.62 413 THR A N 1
ATOM 3291 C CA . THR A 1 413 ? -16.658 4.514 38.731 1.00 34.62 413 THR A CA 1
ATOM 3292 C C . THR A 1 413 ? -15.862 5.798 38.424 1.00 34.62 413 THR A C 1
ATOM 3294 O O . THR A 1 413 ? -14.805 5.721 37.802 1.00 34.62 413 THR A O 1
ATOM 3297 N N . GLY A 1 414 ? -16.332 6.978 38.855 1.00 46.34 414 GLY A N 1
ATOM 3298 C CA . GLY A 1 414 ? -15.723 8.284 38.552 1.00 46.34 414 GLY A CA 1
ATOM 3299 C C . GLY A 1 414 ? -14.367 8.540 39.221 1.00 46.34 414 GLY A C 1
ATOM 3300 O O . GLY A 1 414 ? -13.458 9.060 38.580 1.00 46.34 414 GLY A O 1
ATOM 3301 N N . LYS A 1 415 ? -14.160 8.068 40.460 1.00 49.16 415 LYS A N 1
ATOM 3302 C CA . LYS A 1 415 ? -12.960 8.400 41.259 1.00 49.16 415 LYS A CA 1
ATOM 3303 C C . LYS A 1 415 ? -11.638 8.000 40.592 1.00 49.16 415 LYS A C 1
ATOM 3305 O O . LYS A 1 415 ? -10.673 8.753 40.656 1.00 49.16 415 LYS A O 1
ATOM 3310 N N . THR A 1 416 ? -11.576 6.841 39.937 1.00 50.22 416 THR A N 1
ATOM 3311 C CA . THR A 1 416 ? -10.357 6.370 39.252 1.00 50.22 416 THR A CA 1
ATOM 3312 C C . THR A 1 416 ? -10.115 7.125 37.941 1.00 50.22 416 THR A C 1
ATOM 3314 O O . THR A 1 416 ? -8.972 7.448 37.622 1.00 50.22 416 THR A O 1
ATOM 3317 N N . LYS A 1 417 ? -11.188 7.464 37.207 1.00 56.84 417 LYS A N 1
ATOM 3318 C CA . LYS A 1 417 ? -11.120 8.261 35.970 1.00 56.84 417 LYS A CA 1
ATOM 3319 C C . LYS A 1 417 ? -10.649 9.690 36.262 1.00 56.84 417 LYS A C 1
ATOM 3321 O O . LYS A 1 417 ? -9.862 10.229 35.491 1.00 56.84 417 LYS A O 1
ATOM 3326 N N . ASP A 1 418 ? -11.049 10.261 37.395 1.00 59.69 418 ASP A N 1
ATOM 3327 C CA . ASP A 1 418 ? -10.649 11.610 37.812 1.00 59.69 418 ASP A CA 1
ATOM 3328 C C . ASP A 1 418 ? -9.183 11.673 38.275 1.00 59.69 418 ASP A C 1
ATOM 3330 O O . ASP A 1 418 ? -8.465 12.609 37.922 1.00 59.69 418 ASP A O 1
ATOM 3334 N N . ILE A 1 419 ? -8.691 10.634 38.966 1.00 64.12 419 ILE A N 1
ATOM 3335 C CA . ILE A 1 419 ? -7.267 10.504 39.338 1.00 64.12 419 ILE A CA 1
ATOM 3336 C C . ILE A 1 419 ? -6.373 10.329 38.100 1.00 64.12 419 ILE A C 1
ATOM 3338 O O . ILE A 1 419 ? -5.254 10.834 38.065 1.00 64.12 419 ILE A O 1
ATOM 3342 N N . LEU A 1 420 ? -6.830 9.601 37.077 1.00 64.31 420 LEU A N 1
ATOM 3343 C CA . LEU A 1 420 ? -6.068 9.443 35.834 1.00 64.31 420 LEU A CA 1
ATOM 3344 C C . LEU A 1 420 ? -6.110 10.713 34.981 1.00 64.31 420 LEU A C 1
ATOM 3346 O O . LEU A 1 420 ? -5.080 11.103 34.439 1.00 64.31 420 LEU A O 1
ATOM 3350 N N . LYS A 1 421 ? -7.256 11.401 34.915 1.00 65.94 421 LYS A N 1
ATOM 3351 C CA . LYS A 1 421 ? -7.372 12.704 34.243 1.00 65.94 421 LYS A CA 1
ATOM 3352 C C . LYS A 1 421 ? -6.433 13.751 34.841 1.00 65.94 421 LYS A C 1
ATOM 3354 O O . LYS A 1 421 ? -5.823 14.492 34.079 1.00 65.94 421 LYS A O 1
ATOM 3359 N N . SER A 1 422 ? -6.257 13.784 36.165 1.00 69.38 422 SER A N 1
ATOM 3360 C CA . SER A 1 422 ? -5.338 14.733 36.814 1.00 69.38 422 SER A CA 1
ATOM 3361 C C . SER A 1 422 ? -3.852 14.444 36.550 1.00 69.38 422 SER A C 1
ATOM 3363 O O . SER A 1 422 ? -3.018 15.328 36.734 1.00 69.38 422 SER A O 1
ATOM 3365 N N . LYS A 1 423 ? -3.511 13.241 36.064 1.00 76.31 423 LYS A N 1
ATOM 3366 C CA . LYS A 1 423 ? -2.157 12.862 35.620 1.00 76.31 423 LYS A CA 1
ATOM 3367 C C . LYS A 1 423 ? -1.885 13.139 34.137 1.00 76.31 423 LYS A C 1
ATOM 3369 O O . LYS A 1 423 ? -0.763 12.914 33.685 1.00 76.31 423 LYS A O 1
ATOM 3374 N N . ILE A 1 424 ? -2.884 13.562 33.358 1.00 83.00 424 ILE A N 1
ATOM 3375 C CA . ILE A 1 424 ? -2.699 13.851 31.932 1.00 83.00 424 ILE A CA 1
ATOM 3376 C C . ILE A 1 424 ? -2.119 15.252 31.777 1.00 83.00 424 ILE A C 1
ATOM 3378 O O . ILE A 1 424 ? -2.703 16.248 32.197 1.00 83.00 424 ILE A O 1
ATOM 3382 N N . GLN A 1 425 ? -0.978 15.325 31.108 1.00 83.56 425 GLN A N 1
ATOM 3383 C CA . GLN A 1 425 ? -0.354 16.562 30.692 1.00 83.56 425 GLN A CA 1
ATOM 3384 C C . GLN A 1 425 ? -0.739 16.857 29.241 1.00 83.56 425 GLN A C 1
ATOM 3386 O O . GLN A 1 425 ? -0.407 16.105 28.324 1.00 83.56 425 GLN A O 1
ATOM 3391 N N . LEU A 1 426 ? -1.440 17.969 29.033 1.00 81.50 426 LEU A N 1
ATOM 3392 C CA . LEU A 1 426 ? -1.775 18.490 27.711 1.00 81.50 426 LEU A CA 1
ATOM 3393 C C . LEU A 1 426 ? -0.773 19.582 27.344 1.00 81.50 426 LEU A C 1
ATOM 3395 O O . LEU A 1 426 ? -0.533 20.500 28.126 1.00 81.50 426 LEU A O 1
ATOM 3399 N N . THR A 1 427 ? -0.170 19.475 26.165 1.00 82.75 427 THR A N 1
ATOM 3400 C CA . THR A 1 427 ? 0.802 20.447 25.658 1.00 82.75 427 THR A CA 1
ATOM 3401 C C . THR A 1 427 ? 0.543 20.755 24.193 1.00 82.75 427 THR A C 1
ATOM 3403 O O . THR A 1 427 ? -0.019 19.949 23.449 1.00 82.75 427 THR A O 1
ATOM 3406 N N . VAL A 1 428 ? 0.962 21.947 23.785 1.00 84.31 428 VAL A N 1
ATOM 3407 C CA . VAL A 1 428 ? 0.936 22.400 22.399 1.00 84.31 428 VAL A CA 1
ATOM 3408 C C . VAL A 1 428 ? 2.351 22.764 21.996 1.00 84.31 428 VAL A C 1
ATOM 3410 O O . VAL A 1 428 ? 3.043 23.471 22.729 1.00 84.31 428 VAL A O 1
ATOM 3413 N N . SER A 1 429 ? 2.761 22.326 20.814 1.00 84.50 429 SER A N 1
ATOM 3414 C CA . SER A 1 429 ? 3.985 22.792 20.168 1.00 84.50 429 SER A CA 1
ATOM 3415 C C . SER A 1 429 ? 3.691 23.229 18.735 1.00 84.50 429 SER A C 1
ATOM 3417 O O . SER A 1 429 ? 2.635 22.941 18.169 1.00 84.50 429 SER A O 1
ATOM 3419 N N . LYS A 1 430 ? 4.591 24.021 18.158 1.00 86.75 430 LYS A N 1
ATOM 3420 C CA . LYS A 1 430 ? 4.410 24.652 16.847 1.00 86.75 430 LYS A CA 1
ATOM 3421 C C . LYS A 1 430 ? 5.717 24.530 16.076 1.00 86.75 430 LYS A C 1
ATOM 3423 O O . LYS A 1 430 ? 6.782 24.763 16.640 1.00 86.75 430 LYS A O 1
ATOM 3428 N N . THR A 1 431 ? 5.631 24.184 14.801 1.00 86.38 431 THR A N 1
ATOM 3429 C CA . THR A 1 431 ? 6.749 24.202 13.855 1.00 86.38 431 THR A CA 1
ATOM 3430 C C . THR A 1 431 ? 6.412 25.232 12.790 1.00 86.38 431 THR A C 1
ATOM 3432 O O . THR A 1 431 ? 5.447 25.055 12.050 1.00 86.38 431 THR A O 1
ATOM 3435 N N . GLY A 1 432 ? 7.164 26.328 12.732 1.00 83.00 432 GLY A N 1
ATOM 3436 C CA . GLY A 1 432 ? 6.794 27.495 11.931 1.00 83.00 432 GLY A CA 1
ATOM 3437 C C . GLY A 1 432 ? 5.597 28.263 12.498 1.00 83.00 432 GLY A C 1
ATOM 3438 O O . GLY A 1 432 ? 4.993 27.877 13.498 1.00 83.00 432 GLY A O 1
ATOM 3439 N N . GLY A 1 433 ? 5.261 29.375 11.854 1.00 83.50 433 GLY A N 1
ATOM 3440 C CA . GLY A 1 433 ? 4.289 30.363 12.316 1.00 83.50 433 GLY A CA 1
ATOM 3441 C C . GLY A 1 433 ? 4.846 31.291 13.411 1.00 83.50 433 GLY A C 1
ATOM 3442 O O . GLY A 1 433 ? 5.989 31.144 13.842 1.00 83.50 433 GLY A O 1
ATOM 3443 N N . PRO A 1 434 ? 4.077 32.304 13.837 1.00 79.75 434 PRO A N 1
ATOM 3444 C CA . PRO A 1 434 ? 4.542 33.271 14.826 1.00 79.75 434 PRO A CA 1
ATOM 3445 C C . PRO A 1 434 ? 4.648 32.660 16.227 1.00 79.75 434 PRO A C 1
ATOM 3447 O O . PRO A 1 434 ? 3.673 32.113 16.744 1.00 79.75 434 PRO A O 1
ATOM 3450 N N . GLU A 1 435 ? 5.805 32.829 16.874 1.00 68.69 435 GLU A N 1
ATOM 3451 C CA . GLU A 1 435 ? 6.071 32.300 18.224 1.00 68.69 435 GLU A CA 1
ATOM 3452 C C . GLU A 1 435 ? 5.118 32.871 19.285 1.00 68.69 435 GLU A C 1
ATOM 3454 O O . GLU A 1 435 ? 4.648 32.138 20.149 1.00 68.69 435 GLU A O 1
ATOM 3459 N N . ALA A 1 436 ? 4.764 34.156 19.171 1.00 66.25 436 ALA A N 1
ATOM 3460 C CA . ALA A 1 436 ? 3.899 34.862 20.121 1.00 66.25 436 ALA A CA 1
ATOM 3461 C C . ALA A 1 436 ? 2.397 34.509 20.014 1.00 66.25 436 ALA A C 1
ATOM 3463 O O . ALA A 1 436 ? 1.587 35.064 20.752 1.00 66.25 436 ALA A O 1
ATOM 3464 N N . ALA A 1 437 ? 1.996 33.656 19.063 1.00 68.12 437 ALA A N 1
ATOM 3465 C CA . ALA A 1 437 ? 0.592 33.322 18.832 1.00 68.12 437 ALA A CA 1
ATOM 3466 C C . ALA A 1 437 ? 0.200 32.044 19.578 1.00 68.12 437 ALA A C 1
ATOM 3468 O O . ALA A 1 437 ? 0.400 30.946 19.063 1.00 68.12 437 ALA A O 1
ATOM 3469 N N . ASP A 1 438 ? -0.359 32.163 20.782 1.00 63.94 438 ASP A N 1
ATOM 3470 C CA . ASP A 1 438 ? -0.695 31.014 21.640 1.00 63.94 438 ASP A CA 1
ATOM 3471 C C . ASP A 1 438 ? -1.896 30.199 21.148 1.00 63.94 438 ASP A C 1
ATOM 3473 O O . ASP A 1 438 ? -1.961 28.987 21.356 1.00 63.94 438 ASP A O 1
ATOM 3477 N N . GLN A 1 439 ? -2.808 30.833 20.412 1.00 69.88 439 GLN A N 1
ATOM 3478 C CA . GLN A 1 439 ? -4.025 30.201 19.908 1.00 69.88 439 GLN A CA 1
ATOM 3479 C C . GLN A 1 439 ? -3.868 29.708 18.465 1.00 69.88 439 GLN A C 1
ATOM 3481 O O . GLN A 1 439 ? -3.244 30.365 17.632 1.00 69.88 439 GLN A O 1
ATOM 3486 N N . LEU A 1 440 ? -4.490 28.567 18.147 1.00 75.75 440 LEU A N 1
ATOM 3487 C CA . LEU A 1 440 ? -4.424 27.929 16.825 1.00 75.75 440 LEU A CA 1
ATOM 3488 C C . LEU A 1 440 ? -4.817 28.872 15.681 1.00 75.75 440 LEU A C 1
ATOM 3490 O O . LEU A 1 440 ? -4.130 28.922 14.663 1.00 75.75 440 LEU A O 1
ATOM 3494 N N . LEU A 1 441 ? -5.926 29.601 15.833 1.00 71.12 441 LEU A N 1
ATOM 3495 C CA . LEU A 1 441 ? -6.434 30.484 14.783 1.00 71.12 441 LEU A CA 1
ATOM 3496 C C . LEU A 1 441 ? -5.482 31.660 14.532 1.00 71.12 441 LEU A C 1
ATOM 3498 O O . LEU A 1 441 ? -5.165 31.944 13.382 1.00 71.12 441 LEU A O 1
ATOM 3502 N N . GLN A 1 442 ? -4.965 32.273 15.601 1.00 72.56 442 GLN A N 1
ATOM 3503 C CA . GLN A 1 442 ? -3.975 33.353 15.535 1.00 72.56 442 GLN A CA 1
ATOM 3504 C C . GLN A 1 442 ? -2.655 32.880 14.909 1.00 72.56 442 GLN A C 1
ATOM 3506 O O . GLN A 1 442 ? -2.023 33.596 14.130 1.00 72.56 442 GLN A O 1
ATOM 3511 N N . TRP A 1 443 ? -2.235 31.656 15.230 1.00 83.19 443 TRP A N 1
ATOM 3512 C CA . TRP A 1 443 ? -1.069 31.034 14.617 1.00 83.19 443 TRP A CA 1
ATOM 3513 C C . TRP A 1 443 ? -1.296 30.783 13.120 1.00 83.19 443 TRP A C 1
ATOM 3515 O O . TRP A 1 443 ? -0.446 31.145 12.308 1.00 83.19 443 TRP A O 1
ATOM 3525 N N . LYS A 1 444 ? -2.464 30.241 12.739 1.00 79.25 444 LYS A N 1
ATOM 3526 C CA . LYS A 1 444 ? -2.831 29.960 11.341 1.00 79.25 444 LYS A CA 1
ATOM 3527 C C . LYS A 1 444 ? -2.898 31.243 10.512 1.00 79.25 444 LYS A C 1
ATOM 3529 O O . LYS A 1 444 ? -2.339 31.278 9.417 1.00 79.25 444 LYS A O 1
ATOM 3534 N N . THR A 1 445 ? -3.516 32.309 11.029 1.00 72.69 445 THR A N 1
ATOM 3535 C CA . THR A 1 445 ? -3.554 33.601 10.328 1.00 72.69 445 THR A CA 1
ATOM 3536 C C . THR A 1 445 ? -2.168 34.195 10.179 1.00 72.69 445 THR A C 1
ATOM 3538 O O . THR A 1 445 ? -1.802 34.598 9.075 1.00 72.69 445 THR A O 1
ATOM 3541 N N . GLY A 1 446 ? -1.368 34.193 11.244 1.00 74.00 446 GLY A N 1
ATOM 3542 C CA . GLY A 1 446 ? 0.005 34.679 11.206 1.00 74.00 446 GLY A CA 1
ATOM 3543 C C . GLY A 1 446 ? 0.888 33.921 10.209 1.00 74.00 446 GLY A C 1
ATOM 3544 O O . GLY A 1 446 ? 1.618 34.550 9.444 1.00 74.00 446 GLY A O 1
ATOM 3545 N N . LEU A 1 447 ? 0.740 32.595 10.136 1.00 81.56 447 LEU A N 1
ATOM 3546 C CA . LEU A 1 447 ? 1.435 31.737 9.173 1.00 81.56 447 LEU A CA 1
ATOM 3547 C C . LEU A 1 447 ? 1.072 32.088 7.719 1.00 81.56 447 LEU A C 1
ATOM 3549 O O . LEU A 1 447 ? 1.944 32.156 6.854 1.00 81.56 447 LEU A O 1
ATOM 3553 N N . THR A 1 448 ? -0.208 32.348 7.438 1.00 75.62 448 THR A N 1
ATOM 3554 C CA . THR A 1 448 ? -0.655 32.760 6.093 1.00 75.62 448 THR A CA 1
ATOM 3555 C C . THR A 1 448 ? -0.328 34.213 5.747 1.00 75.62 448 THR A C 1
ATOM 3557 O O . THR A 1 448 ? -0.285 34.557 4.569 1.00 75.62 448 THR A O 1
ATOM 3560 N N . SER A 1 449 ? -0.104 35.065 6.751 1.00 70.12 449 SER A N 1
ATOM 3561 C CA . SER A 1 449 ? 0.058 36.514 6.567 1.00 70.12 449 SER A CA 1
ATOM 3562 C C . SER A 1 449 ? 1.513 36.961 6.420 1.00 70.12 449 SER A C 1
ATOM 3564 O O . SER A 1 449 ? 1.751 38.052 5.909 1.00 70.12 449 SER A O 1
ATOM 3566 N N . SER A 1 450 ? 2.485 36.161 6.873 1.00 76.75 450 SER A N 1
ATOM 3567 C CA . SER A 1 450 ? 3.910 36.502 6.792 1.00 76.75 450 SER A CA 1
ATOM 3568 C C . SER A 1 450 ? 4.759 35.291 6.418 1.00 76.75 450 SER A C 1
ATOM 3570 O O . SER A 1 450 ? 4.892 34.341 7.198 1.00 76.75 450 SER A O 1
ATOM 3572 N N . SER A 1 451 ? 5.411 35.364 5.254 1.00 77.44 451 SER A N 1
ATOM 3573 C CA . SER A 1 451 ? 6.319 34.309 4.780 1.00 77.44 451 SER A CA 1
ATOM 3574 C C . SER A 1 451 ? 7.588 34.151 5.626 1.00 77.44 451 SER A C 1
ATOM 3576 O O . SER A 1 451 ? 8.212 33.093 5.620 1.00 77.44 451 SER A O 1
ATOM 3578 N N . LYS A 1 452 ? 7.931 35.161 6.438 1.00 79.38 452 LYS A N 1
ATOM 3579 C CA . LYS A 1 452 ? 9.033 35.124 7.416 1.00 79.38 452 LYS A CA 1
ATOM 3580 C C . LYS A 1 452 ? 8.857 34.041 8.479 1.00 79.38 452 LYS A C 1
ATOM 3582 O O . LYS A 1 452 ? 9.832 33.584 9.062 1.00 79.38 452 LYS A O 1
ATOM 3587 N N . THR A 1 453 ? 7.613 33.655 8.744 1.00 82.38 453 THR A N 1
ATOM 3588 C CA . THR A 1 453 ? 7.288 32.659 9.766 1.00 82.38 453 THR A CA 1
ATOM 3589 C C . THR A 1 453 ? 7.313 31.225 9.234 1.00 82.38 453 THR A C 1
ATOM 3591 O O . THR A 1 453 ? 7.085 30.286 9.992 1.00 82.38 453 THR A O 1
ATOM 3594 N N . TRP A 1 454 ? 7.571 31.016 7.941 1.00 88.12 454 TRP A N 1
ATOM 3595 C CA . TRP A 1 454 ? 7.543 29.680 7.354 1.00 88.12 454 TRP A CA 1
ATOM 3596 C C . TRP A 1 454 ? 8.748 28.848 7.782 1.00 88.12 454 TRP A C 1
ATOM 3598 O O . TRP A 1 454 ? 9.871 29.332 7.903 1.00 88.12 454 TRP A O 1
ATOM 3608 N N . SER A 1 455 ? 8.503 27.561 7.991 1.00 89.56 455 SER A N 1
ATOM 3609 C CA . SER A 1 455 ? 9.528 26.554 8.251 1.00 89.56 455 SER A CA 1
ATOM 3610 C C . SER A 1 455 ? 9.504 25.491 7.160 1.00 89.56 455 SER A C 1
ATOM 3612 O O . SER A 1 455 ? 8.500 25.323 6.463 1.00 89.56 455 SER A O 1
ATOM 3614 N N . VAL A 1 456 ? 10.615 24.773 7.007 1.00 91.19 456 VAL A N 1
ATOM 3615 C CA . VAL A 1 456 ? 10.656 23.545 6.206 1.00 91.19 456 VAL A CA 1
ATOM 3616 C C . VAL A 1 456 ? 9.849 22.490 6.960 1.00 91.19 456 VAL A C 1
ATOM 3618 O O . VAL A 1 456 ? 10.191 22.158 8.094 1.00 91.19 456 VAL A O 1
ATOM 3621 N N . ILE A 1 457 ? 8.762 22.012 6.355 1.00 90.56 457 ILE A N 1
ATOM 3622 C CA . ILE A 1 457 ? 7.827 21.050 6.969 1.00 90.56 457 ILE A CA 1
ATOM 3623 C C . ILE A 1 457 ? 7.862 19.679 6.291 1.00 90.56 457 ILE A C 1
ATOM 3625 O O . ILE A 1 457 ? 7.478 18.677 6.897 1.00 90.56 457 ILE A O 1
ATOM 3629 N N . ASP A 1 458 ? 8.315 19.627 5.038 1.00 90.62 458 ASP A N 1
ATOM 3630 C CA . ASP A 1 458 ? 8.645 18.380 4.363 1.00 90.62 458 ASP A CA 1
ATOM 3631 C C . ASP A 1 458 ? 9.877 18.552 3.480 1.00 90.62 458 ASP A C 1
ATOM 3633 O O . ASP A 1 458 ? 10.036 19.581 2.822 1.00 90.62 458 ASP A O 1
ATOM 3637 N N . ARG A 1 459 ? 10.763 17.557 3.497 1.00 87.31 459 ARG A N 1
ATOM 3638 C CA . ARG A 1 459 ? 11.913 17.492 2.600 1.00 87.31 459 ARG A CA 1
ATOM 3639 C C . ARG A 1 459 ? 11.696 16.500 1.456 1.00 87.31 459 ARG A C 1
ATOM 3641 O O . ARG A 1 459 ? 12.530 16.434 0.566 1.00 87.31 459 ARG A O 1
ATOM 3648 N N . GLY A 1 460 ? 10.603 15.742 1.440 1.00 79.88 460 GLY A N 1
ATOM 3649 C CA . GLY A 1 460 ? 10.326 14.775 0.382 1.00 79.88 460 GLY A CA 1
ATOM 3650 C C . GLY A 1 460 ? 11.280 13.574 0.401 1.00 79.88 460 GLY A C 1
ATOM 3651 O O . GLY A 1 460 ? 12.178 13.466 1.235 1.00 79.88 460 GLY A O 1
ATOM 3652 N N . GLN A 1 461 ? 11.057 12.633 -0.518 1.00 77.31 461 GLN A N 1
ATOM 3653 C CA . GLN A 1 461 ? 11.736 11.327 -0.522 1.00 77.31 461 GLN A CA 1
ATOM 3654 C C . GLN A 1 461 ? 12.857 11.206 -1.569 1.00 77.31 461 GLN A C 1
ATOM 3656 O O . GLN A 1 461 ? 13.649 10.265 -1.508 1.00 77.31 461 GLN A O 1
ATOM 3661 N N . HIS A 1 462 ? 12.950 12.135 -2.528 1.00 80.12 462 HIS A N 1
ATOM 3662 C CA . HIS A 1 462 ? 13.943 12.061 -3.602 1.00 80.12 462 HIS A CA 1
ATOM 3663 C C . HIS A 1 462 ? 15.287 12.618 -3.133 1.00 80.12 462 HIS A C 1
ATOM 3665 O O . HIS A 1 462 ? 15.442 13.819 -2.896 1.00 80.12 462 HIS A O 1
ATOM 3671 N N . LEU A 1 463 ? 16.265 11.723 -3.006 1.00 83.81 463 LEU A N 1
ATOM 3672 C CA . LEU A 1 463 ? 17.628 12.033 -2.589 1.00 83.81 463 LEU A CA 1
ATOM 3673 C C . LEU A 1 463 ? 18.598 11.700 -3.722 1.00 83.81 463 LEU A C 1
ATOM 3675 O O . LEU A 1 463 ? 18.545 10.598 -4.265 1.00 83.81 463 LEU A O 1
ATOM 3679 N N . VAL A 1 464 ? 19.499 12.626 -4.040 1.00 85.81 464 VAL A N 1
ATOM 3680 C CA . VAL A 1 464 ? 20.523 12.455 -5.082 1.00 85.81 464 VAL A CA 1
ATOM 3681 C C . VAL A 1 464 ? 21.888 12.338 -4.406 1.00 85.81 464 VAL A C 1
ATOM 3683 O O . VAL A 1 464 ? 22.239 13.217 -3.616 1.00 85.81 464 VAL A O 1
ATOM 3686 N N . PRO A 1 465 ? 22.669 11.277 -4.649 1.00 90.00 465 PRO A N 1
ATOM 3687 C CA . PRO A 1 465 ? 23.957 11.111 -3.989 1.00 90.00 465 PRO A CA 1
ATOM 3688 C C . PRO A 1 465 ? 25.007 12.096 -4.515 1.00 90.00 465 PRO A C 1
ATOM 3690 O O . PRO A 1 465 ? 25.004 12.465 -5.689 1.00 90.00 465 PRO A O 1
ATOM 3693 N N . VAL A 1 466 ? 25.961 12.481 -3.663 1.00 91.50 466 VAL A N 1
ATOM 3694 C CA . VAL A 1 466 ? 27.008 13.462 -4.016 1.00 91.50 466 VAL A CA 1
ATOM 3695 C C . VAL A 1 466 ? 27.839 13.020 -5.226 1.00 91.50 466 VAL A C 1
ATOM 3697 O O . VAL A 1 466 ? 28.172 13.854 -6.066 1.00 91.50 466 VAL A O 1
ATOM 3700 N N . TRP A 1 467 ? 28.122 11.720 -5.371 1.00 89.62 467 TRP A N 1
ATOM 3701 C CA . TRP A 1 467 ? 28.872 11.200 -6.521 1.00 89.62 467 TRP A CA 1
ATOM 3702 C C . TRP A 1 467 ? 28.118 11.327 -7.854 1.00 89.62 467 TRP A C 1
ATOM 3704 O O . TRP A 1 467 ? 28.756 11.416 -8.895 1.00 89.62 467 TRP A O 1
ATOM 3714 N N . GLU A 1 468 ? 26.784 11.407 -7.853 1.00 82.94 468 GLU A N 1
ATOM 3715 C CA . GLU A 1 468 ? 26.025 11.743 -9.066 1.00 82.94 468 GLU A CA 1
ATOM 3716 C C . GLU A 1 468 ? 26.038 13.245 -9.359 1.00 82.94 468 GLU A C 1
ATOM 3718 O O . GLU A 1 468 ? 26.081 13.631 -10.524 1.00 82.94 468 GLU A O 1
ATOM 3723 N N . ILE A 1 469 ? 26.031 14.089 -8.321 1.00 85.81 469 ILE A N 1
ATOM 3724 C CA . ILE A 1 469 ? 26.040 15.555 -8.463 1.00 85.81 469 ILE A CA 1
ATOM 3725 C C . ILE A 1 469 ? 27.370 16.035 -9.047 1.00 85.81 469 ILE A C 1
ATOM 3727 O O . ILE A 1 469 ? 27.389 16.925 -9.894 1.00 85.81 469 ILE A O 1
ATOM 3731 N N . ILE A 1 470 ? 28.494 15.439 -8.636 1.00 86.50 470 ILE A N 1
ATOM 3732 C CA . ILE A 1 470 ? 29.795 15.788 -9.224 1.00 86.50 470 ILE A CA 1
ATOM 3733 C C . ILE A 1 470 ? 29.895 15.358 -10.690 1.00 86.50 470 ILE A C 1
ATOM 3735 O O . ILE A 1 470 ? 30.503 16.077 -11.478 1.00 86.50 470 ILE A O 1
ATOM 3739 N N . LEU A 1 471 ? 29.274 14.233 -11.065 1.00 82.31 471 LEU A N 1
ATOM 3740 C CA . LEU A 1 471 ? 29.242 13.756 -12.448 1.00 82.31 471 LEU A CA 1
ATOM 3741 C C . LEU A 1 471 ? 28.365 14.648 -13.333 1.00 82.31 471 LEU A C 1
ATOM 3743 O O . LEU A 1 471 ? 28.743 14.907 -14.472 1.00 82.31 471 LEU A O 1
ATOM 3747 N N . SER A 1 472 ? 27.235 15.149 -12.820 1.00 78.06 472 SER A N 1
ATOM 3748 C CA . SER A 1 472 ? 26.333 16.010 -13.592 1.00 78.06 472 SER A CA 1
ATOM 3749 C C . SER A 1 472 ? 26.781 17.472 -13.631 1.00 78.06 472 SER A C 1
ATOM 3751 O O . SER A 1 472 ? 26.874 18.058 -14.705 1.00 78.06 472 SER A O 1
ATOM 3753 N N . SER A 1 473 ? 27.059 18.067 -12.470 1.00 78.56 473 SER A N 1
ATOM 3754 C CA . SER A 1 473 ? 27.136 19.528 -12.311 1.00 78.56 473 SER A CA 1
ATOM 3755 C C . SER A 1 473 ? 28.564 20.062 -12.164 1.00 78.56 473 SER A C 1
ATOM 3757 O O . SER A 1 473 ? 28.792 21.249 -12.377 1.00 78.56 473 SER A O 1
ATOM 3759 N N . HIS A 1 474 ? 29.536 19.208 -11.815 1.00 81.00 474 HIS A N 1
ATOM 3760 C CA . HIS A 1 474 ? 30.928 19.612 -11.552 1.00 81.00 474 HIS A CA 1
ATOM 3761 C C . HIS A 1 474 ? 31.963 18.775 -12.319 1.00 81.00 474 HIS A C 1
ATOM 3763 O O . HIS A 1 474 ? 33.127 18.709 -11.923 1.00 81.00 474 HIS A O 1
ATOM 3769 N N . SER A 1 475 ? 31.577 18.158 -13.438 1.00 78.06 475 SER A N 1
ATOM 3770 C CA . SER A 1 475 ? 32.432 17.233 -14.198 1.00 78.06 475 SER A CA 1
ATOM 3771 C C . SER A 1 475 ? 33.754 17.851 -14.671 1.00 78.06 475 SER A C 1
ATOM 3773 O O . SER A 1 475 ? 34.765 17.158 -14.747 1.00 78.06 475 SER A O 1
ATOM 3775 N N . THR A 1 476 ? 33.774 19.162 -14.931 1.00 78.62 476 THR A N 1
ATOM 3776 C CA . THR A 1 476 ? 34.956 19.909 -15.392 1.00 78.62 476 THR A CA 1
ATOM 3777 C C . THR A 1 476 ? 35.861 20.422 -14.268 1.00 78.62 476 THR A C 1
ATOM 3779 O O . THR A 1 476 ? 36.932 20.956 -14.548 1.00 78.62 476 THR A O 1
ATOM 3782 N N . GLU A 1 477 ? 35.442 20.325 -13.003 1.00 82.25 477 GLU A N 1
ATOM 3783 C CA . GLU A 1 477 ? 36.195 20.865 -11.860 1.00 82.25 477 GLU A CA 1
ATOM 3784 C C . GLU A 1 477 ? 37.215 19.891 -11.257 1.00 82.25 477 GLU A C 1
ATOM 3786 O O . GLU A 1 477 ? 38.047 20.302 -10.444 1.00 82.25 477 GLU A O 1
ATOM 3791 N N . PHE A 1 478 ? 37.154 18.625 -11.666 1.00 83.00 478 PHE A N 1
ATOM 3792 C CA . PHE A 1 478 ? 38.021 17.541 -11.216 1.00 83.00 478 PHE A CA 1
ATOM 3793 C C . PHE A 1 478 ? 38.909 17.073 -12.376 1.00 83.00 478 PHE A C 1
ATOM 3795 O O . PHE A 1 478 ? 38.486 17.040 -13.531 1.00 83.00 478 PHE A O 1
ATOM 3802 N N . ARG A 1 479 ? 40.150 16.679 -12.080 1.00 80.25 479 ARG A N 1
ATOM 3803 C CA . ARG A 1 479 ? 41.075 16.073 -13.053 1.00 80.25 479 ARG A CA 1
ATOM 3804 C C . ARG A 1 479 ? 40.578 14.709 -13.526 1.00 80.25 479 ARG A C 1
ATOM 3806 O O . ARG A 1 479 ? 40.778 14.365 -14.688 1.00 80.25 479 ARG A O 1
ATOM 3813 N N . ASN A 1 480 ? 39.967 13.924 -12.634 1.00 79.69 480 ASN A N 1
ATOM 3814 C CA . ASN A 1 480 ? 39.357 12.638 -12.978 1.00 79.69 480 ASN A CA 1
ATOM 3815 C C . ASN A 1 480 ? 38.118 12.371 -12.109 1.00 79.69 480 ASN A C 1
ATOM 3817 O O . ASN A 1 480 ? 38.156 11.613 -11.136 1.00 79.69 480 ASN A O 1
ATOM 3821 N N . VAL A 1 481 ? 37.007 13.004 -12.500 1.00 83.06 481 VAL A N 1
ATOM 3822 C CA . VAL A 1 481 ? 35.718 12.939 -11.794 1.00 83.06 481 VAL A CA 1
ATOM 3823 C C . VAL A 1 481 ? 35.209 11.507 -11.614 1.00 83.06 481 VAL A C 1
ATOM 3825 O O . VAL A 1 481 ? 34.679 11.181 -10.556 1.00 83.06 481 VAL A O 1
ATOM 3828 N N . GLN A 1 482 ? 35.437 10.628 -12.596 1.00 77.81 482 GLN A N 1
ATOM 3829 C CA . GLN A 1 482 ? 34.953 9.248 -12.556 1.00 77.81 482 GLN A CA 1
ATOM 3830 C C . GLN A 1 482 ? 35.592 8.461 -11.415 1.00 77.81 482 GLN A C 1
ATOM 3832 O O . GLN A 1 482 ? 34.915 7.782 -10.651 1.00 77.81 482 GLN A O 1
ATOM 3837 N N . THR A 1 483 ? 36.909 8.601 -11.261 1.00 81.69 483 THR A N 1
ATOM 3838 C CA . THR A 1 483 ? 37.645 7.888 -10.212 1.00 81.69 483 THR A CA 1
ATOM 3839 C C . THR A 1 483 ? 37.228 8.381 -8.831 1.00 81.69 483 THR A C 1
ATOM 3841 O O . THR A 1 483 ? 37.085 7.579 -7.913 1.00 81.69 483 THR A O 1
ATOM 3844 N N . VAL A 1 484 ? 36.989 9.687 -8.680 1.00 85.44 484 VAL A N 1
ATOM 3845 C CA . VAL A 1 484 ? 36.514 10.276 -7.420 1.00 85.44 484 VAL A CA 1
ATOM 3846 C C . VAL A 1 484 ? 35.091 9.810 -7.099 1.00 85.44 484 VAL A C 1
ATOM 3848 O O . VAL A 1 484 ? 34.835 9.399 -5.970 1.00 85.44 484 VAL A O 1
ATOM 3851 N N . ALA A 1 485 ? 34.189 9.797 -8.084 1.00 85.75 485 ALA A N 1
ATOM 3852 C CA . ALA A 1 485 ? 32.818 9.307 -7.933 1.00 85.75 485 ALA A CA 1
ATOM 3853 C C . ALA A 1 485 ? 32.773 7.827 -7.519 1.00 85.75 485 ALA A C 1
ATOM 3855 O O . ALA A 1 485 ? 32.102 7.480 -6.547 1.00 85.75 485 ALA A O 1
ATOM 3856 N N . ASP A 1 486 ? 33.551 6.972 -8.186 1.00 83.12 486 ASP A N 1
ATOM 3857 C CA . ASP A 1 486 ? 33.667 5.547 -7.859 1.00 83.12 486 ASP A CA 1
ATOM 3858 C C . ASP A 1 486 ? 34.215 5.326 -6.449 1.00 83.12 486 ASP A C 1
ATOM 3860 O O . ASP A 1 486 ? 33.782 4.419 -5.734 1.00 83.12 486 ASP A O 1
ATOM 3864 N N . CYS A 1 487 ? 35.194 6.142 -6.055 1.00 85.62 487 CYS A N 1
ATOM 3865 C CA . CYS A 1 487 ? 35.812 6.065 -4.741 1.00 85.62 487 CYS A CA 1
ATOM 3866 C C . CYS A 1 487 ? 34.825 6.480 -3.643 1.00 85.62 487 CYS A C 1
ATOM 3868 O O . CYS A 1 487 ? 34.700 5.773 -2.648 1.00 85.62 487 CYS A O 1
ATOM 3870 N N . LEU A 1 488 ? 34.057 7.554 -3.859 1.00 88.50 488 LEU A N 1
ATOM 3871 C CA . LEU A 1 488 ? 33.002 8.000 -2.945 1.00 88.50 488 LEU A CA 1
ATOM 3872 C C . LEU A 1 488 ? 31.875 6.973 -2.817 1.00 88.50 488 LEU A C 1
ATOM 3874 O O . LEU A 1 488 ? 31.439 6.703 -1.701 1.00 88.50 488 LEU A O 1
ATOM 3878 N N . ALA A 1 489 ? 31.435 6.372 -3.926 1.00 85.50 489 ALA A N 1
ATOM 3879 C CA . ALA A 1 489 ? 30.409 5.332 -3.910 1.00 85.50 489 ALA A CA 1
ATOM 3880 C C . ALA A 1 489 ? 30.880 4.096 -3.121 1.00 85.50 489 ALA A C 1
ATOM 3882 O O . ALA A 1 489 ? 30.200 3.654 -2.199 1.00 85.50 489 ALA A O 1
ATOM 3883 N N . LYS A 1 490 ? 32.089 3.588 -3.398 1.00 84.50 490 LYS A N 1
ATOM 3884 C CA . LYS A 1 490 ? 32.673 2.445 -2.664 1.00 84.50 490 LYS A CA 1
ATOM 3885 C C . LYS A 1 490 ? 32.954 2.767 -1.195 1.00 84.50 490 LYS A C 1
ATOM 3887 O O . LYS A 1 490 ? 32.738 1.924 -0.322 1.00 84.50 490 LYS A O 1
ATOM 3892 N N . GLY A 1 491 ? 33.434 3.977 -0.912 1.00 85.25 491 GLY A N 1
ATOM 3893 C CA . GLY A 1 491 ? 33.651 4.468 0.446 1.00 85.25 491 GLY A CA 1
ATOM 3894 C C . GLY A 1 491 ? 32.341 4.537 1.225 1.00 85.25 491 GLY A C 1
ATOM 3895 O O . GLY A 1 491 ? 32.270 4.059 2.354 1.00 85.25 491 GLY A O 1
ATOM 3896 N N . TYR A 1 492 ? 31.274 5.025 0.592 1.00 88.88 492 TYR A N 1
ATOM 3897 C CA . TYR A 1 492 ? 29.931 5.040 1.161 1.00 88.88 492 TYR A CA 1
ATOM 3898 C C . TYR A 1 492 ? 29.399 3.633 1.459 1.00 88.88 492 TYR A C 1
ATOM 3900 O O . TYR A 1 492 ? 28.896 3.408 2.559 1.00 88.88 492 TYR A O 1
ATOM 3908 N N . GLU A 1 493 ? 29.538 2.670 0.543 1.00 85.94 493 GLU A N 1
ATOM 3909 C CA . GLU A 1 493 ? 29.130 1.274 0.791 1.00 85.94 493 GLU A CA 1
ATOM 3910 C C . GLU A 1 493 ? 29.881 0.669 1.981 1.00 85.94 493 GLU A C 1
ATOM 3912 O O . GLU A 1 493 ? 29.288 0.000 2.828 1.00 85.94 493 GLU A O 1
ATOM 3917 N N . THR A 1 494 ? 31.182 0.953 2.071 1.00 84.31 494 THR A N 1
ATOM 3918 C CA . THR A 1 494 ? 32.049 0.462 3.148 1.00 84.31 494 THR A CA 1
ATOM 3919 C C . THR A 1 494 ? 31.673 1.072 4.503 1.00 84.31 494 THR A C 1
ATOM 3921 O O . THR A 1 494 ? 31.659 0.364 5.507 1.00 84.31 494 THR A O 1
ATOM 3924 N N . LEU A 1 495 ? 31.343 2.369 4.543 1.00 82.81 495 LEU A N 1
ATOM 3925 C CA . LEU A 1 495 ? 31.010 3.098 5.774 1.00 82.81 495 LEU A CA 1
ATOM 3926 C C . LEU A 1 495 ? 29.567 2.870 6.248 1.00 82.81 495 LEU A C 1
ATOM 3928 O O . LEU A 1 495 ? 29.318 2.794 7.449 1.00 82.81 495 LEU A O 1
ATOM 3932 N N . SER A 1 496 ? 28.611 2.773 5.321 1.00 77.25 496 SER A N 1
ATOM 3933 C CA . SER A 1 496 ? 27.177 2.686 5.637 1.00 77.25 496 SER A CA 1
ATOM 3934 C C . SER A 1 496 ? 26.634 1.254 5.674 1.00 77.25 496 SER A C 1
ATOM 3936 O O . SER A 1 496 ? 25.579 1.018 6.265 1.00 77.25 496 SER A O 1
ATOM 3938 N N . GLY A 1 497 ? 27.315 0.298 5.029 1.00 67.31 497 GLY A N 1
ATOM 3939 C CA . GLY A 1 497 ? 26.831 -1.074 4.841 1.00 67.31 497 GLY A CA 1
ATOM 3940 C C . GLY A 1 497 ? 25.638 -1.199 3.881 1.00 67.31 497 GLY A C 1
ATOM 3941 O O . GLY A 1 497 ? 25.075 -2.287 3.746 1.00 67.31 497 GLY A O 1
ATOM 3942 N N . LEU A 1 498 ? 25.233 -0.106 3.226 1.00 70.06 498 LEU A N 1
ATOM 3943 C CA . LEU A 1 498 ? 24.159 -0.074 2.235 1.00 70.06 498 LEU A CA 1
ATOM 3944 C C . LEU A 1 498 ? 24.754 -0.210 0.832 1.00 70.06 498 LEU A C 1
ATOM 3946 O O . LEU A 1 498 ? 25.706 0.488 0.496 1.00 70.06 498 LEU A O 1
ATOM 3950 N N . LYS A 1 499 ? 24.182 -1.091 0.003 1.00 66.06 499 LYS A N 1
ATOM 3951 C CA . LYS A 1 499 ? 24.585 -1.218 -1.404 1.00 66.06 499 LYS A CA 1
ATOM 3952 C C . LYS A 1 499 ? 24.096 -0.012 -2.203 1.00 66.06 499 LYS A C 1
ATOM 3954 O O . LYS A 1 499 ? 22.933 0.377 -2.067 1.00 66.06 499 LYS A O 1
ATOM 3959 N N . THR A 1 500 ? 24.950 0.532 -3.065 1.00 59.44 500 THR A N 1
ATOM 3960 C CA . THR A 1 500 ? 24.488 1.401 -4.150 1.00 59.44 500 THR A CA 1
ATOM 3961 C C . THR A 1 500 ? 23.668 0.547 -5.131 1.00 59.44 500 THR A C 1
ATOM 3963 O O . THR A 1 500 ? 23.942 -0.640 -5.300 1.00 59.44 500 THR A O 1
ATOM 3966 N N . SER A 1 501 ? 22.570 1.077 -5.682 1.00 47.34 501 SER A N 1
ATOM 3967 C CA . SER A 1 501 ? 21.714 0.348 -6.639 1.00 47.34 501 SER A CA 1
ATOM 3968 C C . SER A 1 501 ? 22.535 -0.203 -7.813 1.00 47.34 501 SER A C 1
ATOM 3970 O O . SER A 1 501 ? 23.471 0.476 -8.208 1.00 47.34 501 SER A O 1
ATOM 3972 N N . ASP A 1 502 ? 22.135 -1.363 -8.358 1.00 42.00 502 ASP A N 1
ATOM 3973 C CA . ASP A 1 502 ? 22.810 -2.338 -9.260 1.00 42.00 502 ASP A CA 1
ATOM 3974 C C . ASP A 1 502 ? 23.694 -1.874 -10.456 1.00 42.00 502 ASP A C 1
ATOM 3976 O O . ASP A 1 502 ? 24.026 -2.691 -11.311 1.00 42.00 502 ASP A O 1
ATOM 3980 N N . LEU A 1 503 ? 24.126 -0.619 -10.549 1.00 45.53 503 LEU A N 1
ATOM 3981 C CA . LEU A 1 503 ? 25.141 -0.155 -11.494 1.00 45.53 503 LEU A CA 1
ATOM 3982 C C . LEU A 1 503 ? 26.261 0.549 -10.730 1.00 45.53 503 LEU A C 1
ATOM 3984 O O . LEU A 1 503 ? 26.070 1.614 -10.141 1.00 45.53 503 LEU A O 1
ATOM 3988 N N . THR A 1 504 ? 27.449 -0.049 -10.758 1.00 43.56 504 THR A N 1
ATOM 3989 C CA . THR A 1 504 ? 28.646 0.565 -10.179 1.00 43.56 504 THR A CA 1
ATOM 3990 C C . THR A 1 504 ? 29.068 1.787 -11.000 1.00 43.56 504 THR A C 1
ATOM 3992 O O . THR A 1 504 ? 28.871 1.841 -12.216 1.00 43.56 504 THR A O 1
ATOM 3995 N N . GLY A 1 505 ? 29.706 2.775 -10.366 1.00 40.78 505 GLY A N 1
ATOM 3996 C CA . GLY A 1 505 ? 30.211 3.952 -11.081 1.00 40.78 505 GLY A CA 1
ATOM 3997 C C . GLY A 1 505 ? 31.223 3.612 -12.195 1.00 40.78 505 GLY A C 1
ATOM 3998 O O . GLY A 1 505 ? 31.281 4.318 -13.196 1.00 40.78 505 GLY A O 1
ATOM 3999 N N . ALA A 1 506 ? 31.918 2.472 -12.122 1.00 42.28 506 ALA A N 1
ATOM 4000 C CA . ALA A 1 506 ? 32.793 1.993 -13.194 1.00 42.28 506 ALA A CA 1
ATOM 4001 C C . ALA A 1 506 ? 32.007 1.539 -14.441 1.00 42.28 506 ALA A C 1
ATOM 4003 O O . ALA A 1 506 ? 32.414 1.823 -15.565 1.00 42.28 506 ALA A O 1
ATOM 4004 N N . GLU A 1 507 ? 30.867 0.868 -14.259 1.00 41.03 507 GLU A N 1
ATOM 4005 C CA . GLU A 1 507 ? 29.989 0.437 -15.357 1.00 41.03 507 GLU A CA 1
ATOM 4006 C C . GLU A 1 507 ? 29.283 1.633 -15.997 1.00 41.03 507 GLU A C 1
ATOM 4008 O O . GLU A 1 507 ? 29.242 1.734 -17.222 1.00 41.03 507 GLU A O 1
ATOM 4013 N N . LEU A 1 508 ? 28.822 2.591 -15.185 1.00 48.22 508 LEU A N 1
ATOM 4014 C CA . LEU A 1 508 ? 28.303 3.863 -15.685 1.00 48.22 508 LEU A CA 1
ATOM 4015 C C . LEU A 1 508 ? 29.391 4.659 -16.409 1.00 48.22 508 LEU A C 1
ATOM 4017 O O . LEU A 1 508 ? 29.131 5.170 -17.486 1.00 48.22 508 LEU A O 1
ATOM 4021 N N . GLY A 1 509 ? 30.617 4.716 -15.889 1.00 48.56 509 GLY A N 1
ATOM 4022 C CA . GLY A 1 509 ? 31.743 5.409 -16.519 1.00 48.56 509 GLY A CA 1
ATOM 4023 C C . GLY A 1 509 ? 32.149 4.821 -17.869 1.00 48.56 509 GLY A C 1
ATOM 4024 O O . GLY A 1 509 ? 32.453 5.572 -18.792 1.00 48.56 509 GLY A O 1
ATOM 4025 N N . ILE A 1 510 ? 32.109 3.492 -18.018 1.00 58.62 510 ILE A N 1
ATOM 4026 C CA . ILE A 1 510 ? 32.320 2.818 -19.309 1.00 58.62 510 ILE A CA 1
ATOM 4027 C C . ILE A 1 510 ? 31.182 3.162 -20.274 1.00 58.62 510 ILE A C 1
ATOM 4029 O O . ILE A 1 510 ? 31.447 3.518 -21.418 1.00 58.62 510 ILE A O 1
ATOM 4033 N N . ILE A 1 511 ? 29.934 3.128 -19.805 1.00 54.31 511 ILE A N 1
ATOM 4034 C CA . ILE A 1 511 ? 28.753 3.480 -20.603 1.00 54.31 511 ILE A CA 1
ATOM 4035 C C . ILE A 1 511 ? 28.800 4.955 -21.039 1.00 54.31 511 ILE A C 1
ATOM 4037 O O . ILE A 1 511 ? 28.599 5.255 -22.211 1.00 54.31 511 ILE A O 1
ATOM 4041 N N . PHE A 1 512 ? 29.139 5.878 -20.138 1.00 57.81 512 PHE A N 1
ATOM 4042 C CA . PHE A 1 512 ? 29.291 7.303 -20.432 1.00 57.81 512 PHE A CA 1
ATOM 4043 C C . PHE A 1 512 ? 30.455 7.575 -21.378 1.00 57.81 512 PHE A C 1
ATOM 4045 O O . PHE A 1 512 ? 30.341 8.435 -22.245 1.00 57.81 512 PHE A O 1
ATOM 4052 N N . LYS A 1 513 ? 31.559 6.832 -21.260 1.00 64.06 513 LYS A N 1
ATOM 4053 C CA . LYS A 1 513 ? 32.691 6.944 -22.180 1.00 64.06 513 LYS A CA 1
ATOM 4054 C C . LYS A 1 513 ? 32.344 6.421 -23.575 1.00 64.06 513 LYS A C 1
ATOM 4056 O O . LYS A 1 513 ? 32.661 7.100 -24.542 1.00 64.06 513 LYS A O 1
ATOM 4061 N N . GLU A 1 514 ? 31.645 5.289 -23.684 1.00 65.81 514 GLU A N 1
ATOM 4062 C CA . GLU A 1 514 ? 31.113 4.775 -24.958 1.00 65.81 514 GLU A CA 1
ATOM 4063 C C . GLU A 1 514 ? 30.152 5.790 -25.609 1.00 65.81 514 GLU A C 1
ATOM 4065 O O . GLU A 1 514 ? 30.240 6.054 -26.808 1.00 65.81 514 GLU A O 1
ATOM 4070 N N . VAL A 1 515 ? 29.278 6.421 -24.816 1.00 68.31 515 VAL A N 1
ATOM 4071 C CA . VAL A 1 515 ? 28.368 7.479 -25.285 1.00 68.31 515 VAL A CA 1
ATOM 4072 C C . VAL A 1 515 ? 29.141 8.714 -25.746 1.00 68.31 515 VAL A C 1
ATOM 4074 O O . VAL A 1 515 ? 28.914 9.191 -26.853 1.00 68.31 515 VAL A O 1
ATOM 4077 N N . GLN A 1 516 ? 30.089 9.210 -24.950 1.00 67.19 516 GLN A N 1
ATOM 4078 C CA . GLN A 1 516 ? 30.904 10.384 -25.280 1.00 67.19 516 GLN A CA 1
ATOM 4079 C C . GLN A 1 516 ? 31.820 10.143 -26.488 1.00 67.19 516 GLN A C 1
ATOM 4081 O O . GLN A 1 516 ? 31.991 11.043 -27.309 1.00 67.19 516 GLN A O 1
ATOM 4086 N N . GLU A 1 517 ? 32.371 8.936 -26.653 1.00 72.12 517 GLU A N 1
ATOM 4087 C CA . GLU A 1 517 ? 33.145 8.556 -27.838 1.00 72.12 517 GLU A CA 1
ATOM 4088 C C . GLU A 1 517 ? 32.275 8.648 -29.093 1.00 72.12 517 GLU A C 1
ATOM 4090 O O . GLU A 1 517 ? 32.649 9.349 -30.035 1.00 72.12 517 GLU A O 1
ATOM 4095 N N . VAL A 1 518 ? 31.075 8.059 -29.088 1.00 68.38 518 VAL A N 1
ATOM 4096 C CA . VAL A 1 518 ? 30.165 8.162 -30.237 1.00 68.38 518 VAL A CA 1
ATOM 4097 C C . VAL A 1 518 ? 29.714 9.605 -30.463 1.00 68.38 518 VAL A C 1
ATOM 4099 O O . VAL A 1 518 ? 29.848 10.092 -31.584 1.00 68.38 518 VAL A O 1
ATOM 4102 N N . LEU A 1 519 ? 29.291 10.336 -29.425 1.00 71.50 519 LEU A N 1
ATOM 4103 C CA . LEU A 1 519 ? 28.882 11.746 -29.531 1.00 71.50 519 LEU A CA 1
ATOM 4104 C C . LEU A 1 519 ? 30.006 12.646 -30.074 1.00 71.50 519 LEU A C 1
ATOM 4106 O O . LEU A 1 519 ? 29.752 13.545 -30.879 1.00 71.50 519 LEU A O 1
ATOM 4110 N N . SER A 1 520 ? 31.265 12.380 -29.714 1.00 67.94 520 SER A N 1
ATOM 4111 C CA . SER A 1 520 ? 32.419 13.126 -30.230 1.00 67.94 520 SER A CA 1
ATOM 4112 C C . SER A 1 520 ? 32.633 12.921 -31.735 1.00 67.94 520 SER A C 1
ATOM 4114 O O . SER A 1 520 ? 33.027 13.859 -32.433 1.00 67.94 520 SER A O 1
ATOM 4116 N N . THR A 1 521 ? 32.301 11.734 -32.260 1.00 71.56 521 THR A N 1
ATOM 4117 C CA . THR A 1 521 ? 32.408 11.436 -33.696 1.00 71.56 521 THR A CA 1
ATOM 4118 C C . THR A 1 521 ? 31.315 12.106 -34.528 1.00 71.56 521 THR A C 1
ATOM 4120 O O . THR A 1 521 ? 31.565 12.412 -35.694 1.00 71.56 521 THR A O 1
ATOM 4123 N N . ILE A 1 522 ? 30.161 12.443 -33.936 1.00 73.19 522 ILE A N 1
ATOM 4124 C CA . ILE A 1 522 ? 29.014 13.055 -34.636 1.00 73.19 522 ILE A CA 1
ATOM 4125 C C . ILE A 1 522 ? 29.382 14.379 -35.310 1.00 73.19 522 ILE A C 1
ATOM 4127 O O . ILE A 1 522 ? 28.911 14.673 -36.406 1.00 73.19 522 ILE A O 1
ATOM 4131 N N . LYS A 1 523 ? 30.288 15.163 -34.713 1.00 66.88 523 LYS A N 1
ATOM 4132 C CA . LYS A 1 523 ? 30.757 16.436 -35.295 1.00 66.88 523 LYS A CA 1
ATOM 4133 C C . LYS A 1 523 ? 31.453 16.267 -36.652 1.00 66.88 523 LYS A C 1
ATOM 4135 O O . LYS A 1 523 ? 31.567 17.237 -37.395 1.00 66.88 523 LYS A O 1
ATOM 4140 N N . SER A 1 524 ? 31.931 15.059 -36.958 1.00 66.19 524 SER A N 1
ATOM 4141 C CA . SER A 1 524 ? 32.601 14.714 -38.218 1.00 66.19 524 SER A CA 1
ATOM 4142 C C . SER A 1 524 ? 31.686 14.029 -39.239 1.00 66.19 524 SER A C 1
ATOM 4144 O O . SER A 1 524 ? 32.118 13.759 -40.360 1.00 66.19 524 SER A O 1
ATOM 4146 N N . TRP A 1 525 ? 30.435 13.736 -38.873 1.00 74.75 525 TRP A N 1
ATOM 4147 C CA . TRP A 1 525 ? 29.501 13.019 -39.735 1.00 74.75 525 TRP A CA 1
ATOM 4148 C C . TRP A 1 525 ? 28.943 13.930 -40.827 1.00 74.75 525 TRP A C 1
ATOM 4150 O O . TRP A 1 525 ? 28.600 15.090 -40.596 1.00 74.75 525 TRP A O 1
ATOM 4160 N N . ASN A 1 526 ? 28.844 13.391 -42.040 1.00 61.47 526 ASN A N 1
ATOM 4161 C CA . ASN A 1 526 ? 28.328 14.124 -43.187 1.00 61.47 526 ASN A CA 1
ATOM 4162 C C . ASN A 1 526 ? 26.823 13.862 -43.342 1.00 61.47 526 ASN A C 1
ATOM 4164 O O . ASN A 1 526 ? 26.396 12.720 -43.487 1.00 61.47 526 ASN A O 1
ATOM 4168 N N . ALA A 1 527 ? 26.023 14.928 -43.394 1.00 59.81 527 ALA A N 1
ATOM 4169 C CA . ALA A 1 527 ? 24.576 14.860 -43.618 1.00 59.81 527 ALA A CA 1
ATOM 4170 C C . ALA A 1 527 ? 24.176 14.375 -45.030 1.00 59.81 527 ALA A C 1
ATOM 4172 O O . ALA A 1 527 ? 22.991 14.208 -45.304 1.00 59.81 527 ALA A O 1
ATOM 4173 N N . SER A 1 528 ? 25.147 14.164 -45.927 1.00 56.62 528 SER A N 1
ATOM 4174 C CA . SER A 1 528 ? 24.916 13.725 -47.311 1.00 56.62 528 SER A CA 1
ATOM 4175 C C . SER A 1 528 ? 24.588 12.229 -47.445 1.00 56.62 528 SER A C 1
ATOM 4177 O O . SER A 1 528 ? 23.947 11.856 -48.424 1.00 56.62 528 SER A O 1
ATOM 4179 N N . ASP A 1 529 ? 25.005 11.390 -46.485 1.00 63.19 529 ASP A N 1
ATOM 4180 C CA . ASP A 1 529 ? 24.694 9.949 -46.437 1.00 63.19 529 ASP A CA 1
ATOM 4181 C C . ASP A 1 529 ? 24.317 9.519 -45.000 1.00 63.19 529 ASP A C 1
ATOM 4183 O O . ASP A 1 529 ? 25.121 8.944 -44.261 1.00 63.19 529 ASP A O 1
ATOM 4187 N N . PRO A 1 530 ? 23.109 9.884 -44.532 1.00 66.12 530 PRO A N 1
ATOM 4188 C CA . PRO A 1 530 ? 22.722 9.736 -43.128 1.00 66.12 530 PRO A CA 1
ATOM 4189 C C . PRO A 1 530 ? 22.367 8.297 -42.724 1.00 66.12 530 PRO A C 1
ATOM 4191 O O . PRO A 1 530 ? 22.122 8.035 -41.548 1.00 66.12 530 PRO A O 1
ATOM 4194 N N . GLU A 1 531 ? 22.311 7.354 -43.663 1.00 65.56 531 GLU A N 1
ATOM 4195 C CA . GLU A 1 531 ? 21.734 6.025 -43.441 1.00 65.56 531 GLU A CA 1
ATOM 4196 C C . GLU A 1 531 ? 22.586 5.168 -42.505 1.00 65.56 531 GLU A C 1
ATOM 4198 O O . GLU A 1 531 ? 22.067 4.618 -41.532 1.00 65.56 531 GLU A O 1
ATOM 4203 N N . GLN A 1 532 ? 23.900 5.117 -42.734 1.00 68.00 532 GLN A N 1
ATOM 4204 C CA . GLN A 1 532 ? 24.818 4.366 -41.871 1.00 68.00 532 GLN A CA 1
ATOM 4205 C C . GLN A 1 532 ? 24.918 4.980 -40.470 1.00 68.00 532 GLN A C 1
ATOM 4207 O O . GLN A 1 532 ? 24.975 4.263 -39.471 1.00 68.00 532 GLN A O 1
ATOM 4212 N N . HIS A 1 533 ? 24.876 6.308 -40.389 1.00 75.06 533 HIS A N 1
ATOM 4213 C CA . HIS A 1 533 ? 24.960 7.044 -39.132 1.00 75.06 533 HIS A CA 1
ATOM 4214 C C . HIS A 1 533 ? 23.700 6.878 -38.266 1.00 75.06 533 HIS A C 1
ATOM 4216 O O . HIS A 1 533 ? 23.798 6.739 -37.047 1.00 75.06 533 HIS A O 1
ATOM 4222 N N . LEU A 1 534 ? 22.510 6.812 -38.873 1.00 73.38 534 LEU A N 1
ATOM 4223 C CA . LEU A 1 534 ? 21.261 6.545 -38.149 1.00 73.38 534 LEU A CA 1
ATOM 4224 C C . LEU A 1 534 ? 21.170 5.098 -37.630 1.00 73.38 534 LEU A C 1
ATOM 4226 O O . LEU A 1 534 ? 20.610 4.873 -36.553 1.00 73.38 534 LEU A O 1
ATOM 4230 N N . ILE A 1 535 ? 21.752 4.128 -38.346 1.00 67.75 535 ILE A N 1
ATOM 4231 C CA . ILE A 1 535 ? 21.859 2.736 -37.875 1.00 67.75 535 ILE A CA 1
ATOM 4232 C C . ILE A 1 535 ? 22.777 2.659 -36.649 1.00 67.75 535 ILE A C 1
ATOM 4234 O O . ILE A 1 535 ? 22.381 2.093 -35.632 1.00 67.75 535 ILE A O 1
ATOM 4238 N N . GLN A 1 536 ? 23.946 3.306 -36.696 1.00 71.69 536 GLN A N 1
ATOM 4239 C CA . GLN A 1 536 ? 24.879 3.354 -35.561 1.00 71.69 536 GLN A CA 1
ATOM 4240 C C . GLN A 1 536 ? 24.242 3.956 -34.298 1.00 71.69 536 GLN A C 1
ATOM 4242 O O . GLN A 1 536 ? 24.424 3.436 -33.197 1.00 71.69 536 GLN A O 1
ATOM 4247 N N . LEU A 1 537 ? 23.443 5.019 -34.442 1.00 76.25 537 LEU A N 1
ATOM 4248 C CA . LEU A 1 537 ? 22.718 5.611 -33.312 1.00 76.25 537 LEU A CA 1
ATOM 4249 C C . LEU A 1 537 ? 21.618 4.686 -32.763 1.00 76.25 537 LEU A C 1
ATOM 4251 O O . LEU A 1 537 ? 21.376 4.664 -31.555 1.00 76.25 537 LEU A O 1
ATOM 4255 N N . SER A 1 538 ? 20.972 3.904 -33.629 1.00 71.62 538 SER A N 1
ATOM 4256 C CA . SER A 1 538 ? 19.947 2.933 -33.225 1.00 71.62 538 SER A CA 1
ATOM 4257 C C . SER A 1 538 ? 20.551 1.756 -32.450 1.00 71.62 538 SER A C 1
ATOM 4259 O O . SER A 1 538 ? 20.004 1.348 -31.425 1.00 71.62 538 SER A O 1
ATOM 4261 N N . GLU A 1 539 ? 21.707 1.249 -32.884 1.00 71.62 539 GLU A N 1
ATOM 4262 C CA . GLU A 1 539 ? 22.462 0.213 -32.165 1.00 71.62 539 GLU A CA 1
ATOM 4263 C C . GLU A 1 539 ? 22.928 0.703 -30.789 1.00 71.62 539 GLU A C 1
ATOM 4265 O O . GLU A 1 539 ? 22.791 -0.016 -29.795 1.00 71.62 539 GLU A O 1
ATOM 4270 N N . LEU A 1 540 ? 23.403 1.951 -30.702 1.00 74.75 540 LEU A N 1
ATOM 4271 C CA . LEU A 1 540 ? 23.793 2.565 -29.433 1.00 74.75 540 LEU A CA 1
ATOM 4272 C C . LEU A 1 540 ? 22.606 2.669 -28.466 1.00 74.75 540 LEU A C 1
ATOM 4274 O O . LEU A 1 540 ? 22.730 2.282 -27.305 1.00 74.75 540 LEU A O 1
ATOM 4278 N N . LYS A 1 541 ? 21.436 3.113 -28.940 1.00 76.31 541 LYS A N 1
ATOM 4279 C CA . LYS A 1 541 ? 20.210 3.175 -28.130 1.00 76.31 541 LYS A CA 1
ATOM 4280 C C . LYS A 1 541 ? 19.828 1.803 -27.561 1.00 76.31 541 LYS A C 1
ATOM 4282 O O . LYS A 1 541 ? 19.553 1.693 -26.368 1.00 76.31 541 LYS A O 1
ATOM 4287 N N . ILE A 1 542 ? 19.846 0.754 -28.387 1.00 67.69 542 ILE A N 1
ATOM 4288 C CA . ILE A 1 542 ? 19.518 -0.617 -27.960 1.00 67.69 542 ILE A CA 1
ATOM 4289 C C . ILE A 1 542 ? 20.522 -1.120 -26.912 1.00 67.69 542 ILE A C 1
ATOM 4291 O O . ILE A 1 542 ? 20.114 -1.651 -25.879 1.00 67.69 542 ILE A O 1
ATOM 4295 N N . ASN A 1 543 ? 21.821 -0.908 -27.139 1.00 70.31 543 ASN A N 1
ATOM 4296 C CA . ASN A 1 543 ? 22.884 -1.320 -26.221 1.00 70.31 543 ASN A CA 1
ATOM 4297 C C . ASN A 1 543 ? 22.772 -0.618 -24.854 1.00 70.31 543 ASN A C 1
ATOM 4299 O O . ASN A 1 543 ? 22.886 -1.254 -23.808 1.00 70.31 543 ASN A O 1
ATOM 4303 N N . LEU A 1 544 ? 22.462 0.683 -24.845 1.00 69.62 544 LEU A N 1
ATOM 4304 C CA . LEU A 1 544 ? 22.244 1.440 -23.610 1.00 69.62 544 LEU A CA 1
ATOM 4305 C C . LEU A 1 544 ? 21.053 0.922 -22.809 1.00 69.62 544 LEU A C 1
ATOM 4307 O O . LEU A 1 544 ? 21.165 0.749 -21.595 1.00 69.62 544 LEU A O 1
ATOM 4311 N N . ILE A 1 545 ? 19.927 0.654 -23.472 1.00 67.94 545 ILE A N 1
ATOM 4312 C CA . ILE A 1 545 ? 18.727 0.125 -22.815 1.00 67.94 545 ILE A CA 1
ATOM 4313 C C . ILE A 1 545 ? 19.004 -1.272 -22.247 1.00 67.94 545 ILE A C 1
ATOM 4315 O O . ILE A 1 545 ? 18.570 -1.575 -21.135 1.00 67.94 545 ILE A O 1
ATOM 4319 N N . ASP A 1 546 ? 19.759 -2.112 -22.959 1.00 64.25 546 ASP A N 1
ATOM 4320 C CA . ASP A 1 546 ? 20.074 -3.460 -22.488 1.00 64.25 546 ASP A CA 1
ATOM 4321 C C . ASP A 1 546 ? 21.063 -3.465 -21.310 1.00 64.25 546 ASP A C 1
ATOM 4323 O O . ASP A 1 546 ? 20.850 -4.202 -20.341 1.00 64.25 546 ASP A O 1
ATOM 4327 N N . LYS A 1 547 ? 22.086 -2.598 -21.337 1.00 61.16 547 LYS A N 1
ATOM 4328 C CA . LYS A 1 547 ? 23.075 -2.460 -20.253 1.00 61.16 547 LYS A CA 1
ATOM 4329 C C . LYS A 1 547 ? 22.503 -1.795 -18.998 1.00 61.16 547 LYS A C 1
ATOM 4331 O O . LYS A 1 547 ? 22.807 -2.224 -17.892 1.00 61.16 547 LYS A O 1
ATOM 4336 N N . THR A 1 548 ? 21.674 -0.762 -19.150 1.00 53.81 548 THR A N 1
ATOM 4337 C CA . THR A 1 548 ? 21.173 0.042 -18.013 1.00 53.81 548 THR A CA 1
ATOM 4338 C C . THR A 1 548 ? 19.780 -0.368 -17.532 1.00 53.81 548 THR A C 1
ATOM 4340 O O . THR A 1 548 ? 19.307 0.133 -16.513 1.00 53.81 548 THR A O 1
ATOM 4343 N N . LYS A 1 549 ? 19.094 -1.244 -18.282 1.00 61.56 549 LYS A N 1
ATOM 4344 C CA . LYS A 1 549 ? 17.684 -1.629 -18.084 1.00 61.56 549 LYS A CA 1
ATOM 4345 C C . LYS A 1 549 ? 16.724 -0.429 -17.989 1.00 61.56 549 LYS A C 1
ATOM 4347 O O . LYS A 1 549 ? 15.623 -0.557 -17.456 1.00 61.56 549 LYS A O 1
ATOM 4352 N N . SER A 1 550 ? 17.121 0.736 -18.511 1.00 56.84 550 SER A N 1
ATOM 4353 C CA . SER A 1 550 ? 16.399 2.004 -18.395 1.00 56.84 550 SER A CA 1
ATOM 4354 C C . SER A 1 550 ? 16.603 2.877 -19.637 1.00 56.84 550 SER A C 1
ATOM 4356 O O . SER A 1 550 ? 17.708 2.995 -20.151 1.00 56.84 550 SER A O 1
ATOM 4358 N N . CYS A 1 551 ? 15.549 3.552 -20.105 1.00 60.25 551 CYS A N 1
ATOM 4359 C CA . CYS A 1 551 ? 15.649 4.494 -21.234 1.00 60.25 551 CYS A CA 1
ATOM 4360 C C . CYS A 1 551 ? 16.181 5.880 -20.816 1.00 60.25 551 CYS A C 1
ATOM 4362 O O . CYS A 1 551 ? 16.494 6.711 -21.665 1.00 60.25 551 CYS A O 1
ATOM 4364 N N . LYS A 1 552 ? 16.332 6.134 -19.507 1.00 62.00 552 LYS A N 1
ATOM 4365 C CA . LYS A 1 552 ? 16.671 7.462 -18.968 1.00 62.00 552 LYS A CA 1
ATOM 4366 C C . LYS A 1 552 ? 18.053 7.963 -19.383 1.00 62.00 552 LYS A C 1
ATOM 4368 O O . LYS A 1 552 ? 18.225 9.162 -19.552 1.00 62.00 552 LYS A O 1
ATOM 4373 N N . VAL A 1 553 ? 19.025 7.068 -19.564 1.00 65.75 553 VAL A N 1
ATOM 4374 C CA . VAL A 1 553 ? 20.385 7.451 -19.987 1.00 65.75 553 VAL A CA 1
ATOM 4375 C C . VAL A 1 553 ? 20.373 7.962 -21.431 1.00 65.75 553 VAL A C 1
ATOM 4377 O O . VAL A 1 553 ? 20.971 8.989 -21.722 1.00 65.75 553 VAL A O 1
ATOM 4380 N N . TRP A 1 554 ? 19.607 7.324 -22.321 1.00 76.50 554 TRP A N 1
ATOM 4381 C CA . TRP A 1 554 ? 19.416 7.801 -23.695 1.00 76.50 554 TRP A CA 1
ATOM 4382 C C . TRP A 1 554 ? 18.750 9.187 -23.742 1.00 76.50 554 TRP A C 1
ATOM 4384 O O . TRP A 1 554 ? 19.191 10.063 -24.486 1.00 76.50 554 TRP A O 1
ATOM 4394 N N . ILE A 1 555 ? 17.721 9.402 -22.917 1.00 65.81 555 ILE A N 1
ATOM 4395 C CA . ILE A 1 555 ? 16.972 10.666 -22.863 1.00 65.81 555 ILE A CA 1
ATOM 4396 C C . ILE A 1 555 ? 17.828 11.799 -22.294 1.00 65.81 555 ILE A C 1
ATOM 4398 O O . ILE A 1 555 ? 17.913 12.867 -22.895 1.00 65.81 555 ILE A O 1
ATOM 4402 N N . ASN A 1 556 ? 18.474 11.565 -21.153 1.00 62.09 556 ASN A N 1
ATOM 4403 C CA . ASN A 1 556 ? 19.163 12.625 -20.425 1.00 62.09 556 ASN A CA 1
ATOM 4404 C C . ASN A 1 556 ? 20.513 12.992 -21.044 1.00 62.09 556 ASN A C 1
ATOM 4406 O O . ASN A 1 556 ? 20.894 14.154 -20.965 1.00 62.09 556 ASN A O 1
ATOM 4410 N N . GLU A 1 557 ? 21.205 12.042 -21.675 1.00 66.25 557 GLU A N 1
ATOM 4411 C CA . GLU A 1 557 ? 22.611 12.207 -22.069 1.00 66.25 557 GLU A CA 1
ATOM 4412 C C . GLU A 1 557 ? 22.790 12.282 -23.583 1.00 66.25 557 GLU A C 1
ATOM 4414 O O . GLU A 1 557 ? 23.529 13.128 -24.073 1.00 66.25 557 GLU A O 1
ATOM 4419 N N . CYS A 1 558 ? 22.088 11.435 -24.347 1.00 71.81 558 CYS A N 1
ATOM 4420 C CA . CYS A 1 558 ? 22.192 11.451 -25.807 1.00 71.81 558 CYS A CA 1
ATOM 4421 C C . CYS A 1 558 ? 21.263 12.504 -26.419 1.00 71.81 558 CYS A C 1
ATOM 4423 O O . CYS A 1 558 ? 21.717 13.349 -27.185 1.00 71.81 558 CYS A O 1
ATOM 4425 N N . LEU A 1 559 ? 19.964 12.487 -26.090 1.00 72.50 559 LEU A N 1
ATOM 4426 C CA . LEU A 1 559 ? 18.997 13.423 -26.684 1.00 72.50 559 LEU A CA 1
ATOM 4427 C C . LEU A 1 559 ? 19.187 14.872 -26.215 1.00 72.50 559 LEU A C 1
ATOM 4429 O O . LEU A 1 559 ? 18.835 15.787 -26.959 1.00 72.50 559 LEU A O 1
ATOM 4433 N N . SER A 1 560 ? 19.783 15.088 -25.040 1.00 68.62 560 SER A N 1
ATOM 4434 C CA . SER A 1 560 ? 20.172 16.421 -24.557 1.00 68.62 560 SER A CA 1
ATOM 4435 C C . SER A 1 560 ? 21.460 16.963 -25.199 1.00 68.62 560 SER A C 1
ATOM 4437 O O . SER A 1 560 ? 21.764 18.139 -25.005 1.00 68.62 560 SER A O 1
ATOM 4439 N N . ASP A 1 561 ? 22.230 16.153 -25.942 1.00 75.62 561 ASP A N 1
ATOM 4440 C CA . ASP A 1 561 ? 23.511 16.589 -26.514 1.00 75.62 561 ASP A CA 1
ATOM 4441 C C . ASP A 1 561 ? 23.320 17.528 -27.731 1.00 75.62 561 ASP A C 1
ATOM 4443 O O . ASP A 1 561 ? 22.691 17.143 -28.727 1.00 75.62 561 ASP A O 1
ATOM 4447 N N . PRO A 1 562 ? 23.919 18.737 -27.726 1.00 73.06 562 PRO A N 1
ATOM 4448 C CA . PRO A 1 562 ? 23.780 19.698 -28.823 1.00 73.06 562 PRO A CA 1
ATOM 4449 C C . PRO A 1 562 ? 24.346 19.223 -30.169 1.00 73.06 562 PRO A C 1
ATOM 4451 O O . PRO A 1 562 ? 23.887 19.670 -31.221 1.00 73.06 562 PRO A O 1
ATOM 4454 N N . SER A 1 563 ? 25.349 18.338 -30.168 1.00 73.50 563 SER A N 1
ATOM 4455 C CA . SER A 1 563 ? 25.994 17.849 -31.395 1.00 73.50 563 SER A CA 1
ATOM 4456 C C . SER A 1 563 ? 25.086 16.860 -32.120 1.00 73.50 563 SER A C 1
ATOM 4458 O O . SER A 1 563 ? 24.922 16.957 -33.337 1.00 73.50 563 SER A O 1
ATOM 4460 N N . LEU A 1 564 ? 24.443 15.954 -31.374 1.00 78.25 564 LEU A N 1
ATOM 4461 C CA . LEU A 1 564 ? 23.423 15.056 -31.915 1.00 78.25 564 LEU A CA 1
ATOM 4462 C C . LEU A 1 564 ? 22.203 15.839 -32.415 1.00 78.25 564 LEU A C 1
ATOM 4464 O O . LEU A 1 564 ? 21.751 15.607 -33.538 1.00 78.25 564 LEU A O 1
ATOM 4468 N N . GLN A 1 565 ? 21.704 16.804 -31.633 1.00 76.06 565 GLN A N 1
ATOM 4469 C CA . GLN A 1 565 ? 20.593 17.666 -32.058 1.00 76.06 565 GLN A CA 1
ATOM 4470 C C . GLN A 1 565 ? 20.933 18.436 -33.348 1.00 76.06 565 GLN A C 1
ATOM 4472 O O . GLN A 1 565 ? 20.133 18.457 -34.286 1.00 76.06 565 GLN A O 1
ATOM 4477 N N . GLY A 1 566 ? 22.145 18.996 -33.442 1.00 74.81 566 GLY A N 1
ATOM 4478 C CA . GLY A 1 566 ? 22.635 19.696 -34.631 1.00 74.81 566 GLY A CA 1
ATOM 4479 C C . GLY A 1 566 ? 22.791 18.789 -35.855 1.00 74.81 566 GLY A C 1
ATOM 4480 O O . GLY A 1 566 ? 22.446 19.186 -36.969 1.00 74.81 566 GLY A O 1
ATOM 4481 N N . PHE A 1 567 ? 23.242 17.546 -35.666 1.00 79.75 567 PHE A N 1
ATOM 4482 C CA . PHE A 1 567 ? 23.312 16.558 -36.742 1.00 79.75 567 PHE A CA 1
ATOM 4483 C C . PHE A 1 567 ? 21.916 16.184 -37.255 1.00 79.75 567 PHE A C 1
ATOM 4485 O O . PHE A 1 567 ? 21.672 16.253 -38.461 1.00 79.75 567 PHE A O 1
ATOM 4492 N N . LEU A 1 568 ? 20.967 15.892 -36.358 1.00 78.69 568 LEU A N 1
ATOM 4493 C CA . LEU A 1 568 ? 19.578 15.604 -36.730 1.00 78.69 568 LEU A CA 1
ATOM 4494 C C . LEU A 1 568 ? 18.936 16.798 -37.458 1.00 78.69 568 LEU A C 1
ATOM 4496 O O . LEU A 1 568 ? 18.255 16.607 -38.465 1.00 78.69 568 LEU A O 1
ATOM 4500 N N . TYR A 1 569 ? 19.216 18.030 -37.025 1.00 78.19 569 TYR A N 1
ATOM 4501 C CA . TYR A 1 569 ? 18.804 19.246 -37.731 1.00 78.19 569 TYR A CA 1
ATOM 4502 C C . TYR A 1 569 ? 19.418 19.357 -39.135 1.00 78.19 569 TYR A C 1
ATOM 4504 O O . TYR A 1 569 ? 18.730 19.720 -40.096 1.00 78.19 569 TYR A O 1
ATOM 4512 N N . SER A 1 570 ? 20.703 19.024 -39.282 1.00 74.81 570 SER A N 1
ATOM 4513 C CA . SER A 1 570 ? 21.402 19.081 -40.569 1.00 74.81 570 SER A CA 1
ATOM 4514 C C . SER A 1 570 ? 20.832 18.085 -41.589 1.00 74.81 570 SER A C 1
ATOM 4516 O O . SER A 1 570 ? 20.668 18.443 -42.758 1.00 74.81 570 SER A O 1
ATOM 4518 N N . ILE A 1 571 ? 20.418 16.890 -41.146 1.00 75.56 571 ILE A N 1
ATOM 4519 C CA . ILE A 1 571 ? 19.711 15.892 -41.970 1.00 75.56 571 ILE A CA 1
ATOM 4520 C C . ILE A 1 571 ? 18.375 16.457 -42.460 1.00 75.56 571 ILE A C 1
ATOM 4522 O O . ILE A 1 571 ? 18.057 16.400 -43.647 1.00 75.56 571 ILE A O 1
ATOM 4526 N N . VAL A 1 572 ? 17.591 17.053 -41.560 1.00 73.62 572 VAL A N 1
ATOM 4527 C CA . VAL A 1 572 ? 16.296 17.647 -41.919 1.00 73.62 572 VAL A CA 1
ATOM 4528 C C . VAL A 1 572 ? 16.472 18.804 -42.906 1.00 73.62 572 VAL A C 1
ATOM 4530 O O . VAL A 1 572 ? 15.738 18.895 -43.890 1.00 73.62 572 VAL A O 1
ATOM 4533 N N . SER A 1 573 ? 17.469 19.661 -42.685 1.00 71.81 573 SER A N 1
ATOM 4534 C CA . SER A 1 573 ? 17.739 20.837 -43.519 1.00 71.81 573 SER A CA 1
ATOM 4535 C C . SER A 1 573 ? 18.211 20.473 -44.930 1.00 71.81 573 SER A C 1
ATOM 4537 O O . SER A 1 573 ? 17.721 21.043 -45.904 1.00 71.81 573 SER A O 1
ATOM 4539 N N . THR A 1 574 ? 19.112 19.496 -45.058 1.00 69.50 574 THR A N 1
ATOM 4540 C CA . THR A 1 574 ? 19.637 19.013 -46.352 1.00 69.50 574 THR A CA 1
ATOM 4541 C C . THR A 1 574 ? 18.575 18.279 -47.171 1.00 69.50 574 THR A C 1
ATOM 4543 O O . THR A 1 574 ? 18.421 18.526 -48.366 1.00 69.50 574 THR A O 1
ATOM 4546 N N . HIS A 1 575 ? 17.755 17.442 -46.537 1.00 66.62 575 HIS A N 1
ATOM 4547 C CA . HIS A 1 575 ? 16.671 16.751 -47.236 1.00 66.62 575 HIS A CA 1
ATOM 4548 C C . HIS A 1 575 ? 15.464 17.645 -47.560 1.00 66.62 575 HIS A C 1
ATOM 4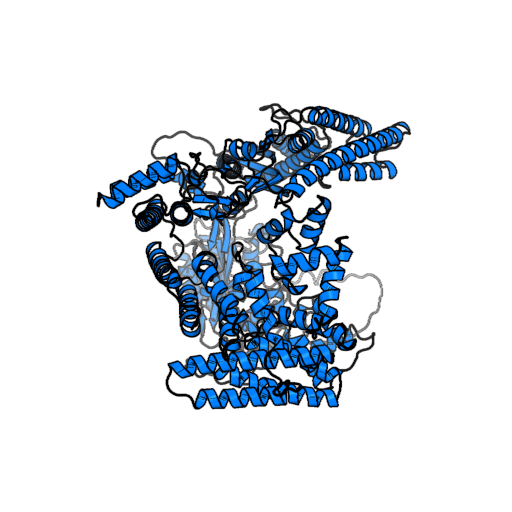550 O O . HIS A 1 575 ? 14.639 17.263 -48.393 1.00 66.62 575 HIS A O 1
ATOM 4556 N N . LYS A 1 576 ? 15.341 18.824 -46.932 1.00 62.91 576 LYS A N 1
ATOM 4557 C CA . LYS A 1 576 ? 14.327 19.835 -47.278 1.00 62.91 576 LYS A CA 1
ATOM 4558 C C . LYS A 1 576 ? 14.730 20.670 -48.500 1.00 62.91 576 LYS A C 1
ATOM 4560 O O . LYS A 1 576 ? 13.850 21.128 -49.223 1.00 62.91 576 LYS A O 1
ATOM 4565 N N . THR A 1 577 ? 16.029 20.848 -48.755 1.00 56.53 577 THR A N 1
ATOM 4566 C CA . THR A 1 577 ? 16.555 21.578 -49.925 1.00 56.53 577 THR A CA 1
ATOM 4567 C C . THR A 1 577 ? 16.789 20.681 -51.145 1.00 56.53 577 THR A C 1
ATOM 4569 O O . THR A 1 577 ? 16.602 21.145 -52.268 1.00 56.53 577 THR A O 1
ATOM 4572 N N . SER A 1 578 ? 17.124 19.399 -50.954 1.00 54.00 578 SER A N 1
ATOM 4573 C CA . SER A 1 578 ? 17.262 18.405 -52.031 1.00 54.00 578 SER A CA 1
ATOM 4574 C C . SER A 1 578 ? 16.632 17.053 -51.642 1.00 54.00 578 SER A C 1
ATOM 4576 O O . SER A 1 578 ? 17.271 16.247 -50.958 1.00 54.00 578 SER A O 1
ATOM 4578 N N . PRO A 1 579 ? 15.382 16.763 -52.050 1.00 55.56 579 PRO A N 1
ATOM 4579 C CA . PRO A 1 579 ? 14.716 15.508 -51.704 1.00 55.56 579 PRO A CA 1
ATOM 4580 C C . PRO A 1 579 ? 15.324 14.316 -52.468 1.00 55.56 579 PRO A C 1
ATOM 4582 O O . PRO A 1 579 ? 15.058 14.109 -53.651 1.00 55.56 579 PRO A O 1
ATOM 4585 N N . ASN A 1 580 ? 16.131 13.506 -51.777 1.00 57.19 580 ASN A N 1
ATOM 4586 C CA . ASN A 1 580 ? 16.663 12.235 -52.287 1.00 57.19 580 ASN A CA 1
ATOM 4587 C C . ASN A 1 580 ? 15.623 11.093 -52.251 1.00 57.19 580 ASN A C 1
ATOM 4589 O O . ASN A 1 580 ? 14.678 11.109 -51.453 1.00 57.19 580 ASN A O 1
ATOM 4593 N N . LYS A 1 581 ? 15.834 10.056 -53.085 1.00 51.44 581 LYS A N 1
ATOM 4594 C CA . LYS A 1 581 ? 14.965 8.860 -53.200 1.00 51.44 581 LYS A CA 1
ATOM 4595 C C . LYS A 1 581 ? 14.755 8.106 -51.872 1.00 51.44 581 LYS A C 1
ATOM 4597 O O . LYS A 1 581 ? 13.697 7.510 -51.703 1.00 51.44 581 LYS A O 1
ATOM 4602 N N . ASN A 1 582 ? 15.682 8.217 -50.918 1.00 55.34 582 ASN A N 1
ATOM 4603 C CA . ASN A 1 582 ? 15.625 7.529 -49.619 1.00 55.34 582 ASN A CA 1
ATOM 4604 C C . ASN A 1 582 ? 15.064 8.392 -48.468 1.00 55.34 582 ASN A C 1
ATOM 4606 O O . ASN A 1 582 ? 15.138 8.022 -47.298 1.00 55.34 582 ASN A O 1
ATOM 4610 N N . SER A 1 583 ? 14.441 9.538 -48.770 1.00 60.03 583 SER A N 1
ATOM 4611 C CA . SER A 1 583 ? 13.850 10.420 -47.747 1.00 60.03 583 SER A CA 1
ATOM 4612 C C . SER A 1 583 ? 12.810 9.728 -46.846 1.00 60.03 583 SER A C 1
ATOM 4614 O O . SER A 1 583 ? 12.718 10.056 -45.665 1.00 60.03 583 SER A O 1
ATOM 4616 N N . ALA A 1 584 ? 12.061 8.741 -47.354 1.00 55.91 584 ALA A N 1
ATOM 4617 C CA . ALA A 1 584 ? 11.104 7.956 -46.564 1.00 55.91 584 ALA A CA 1
ATOM 4618 C C . ALA A 1 584 ? 11.787 7.017 -45.549 1.00 55.91 584 ALA A C 1
ATOM 4620 O O . ALA A 1 584 ? 11.331 6.892 -44.407 1.00 55.91 584 ALA A O 1
ATOM 4621 N N . TYR A 1 585 ? 12.909 6.410 -45.944 1.00 60.38 585 TYR A N 1
ATOM 4622 C CA . TYR A 1 585 ? 13.729 5.543 -45.097 1.00 60.38 585 TYR A CA 1
ATOM 4623 C C . TYR A 1 585 ? 14.342 6.335 -43.936 1.00 60.38 585 TYR A C 1
ATOM 4625 O O . TYR A 1 585 ? 14.146 5.992 -42.771 1.00 60.38 585 TYR A O 1
ATOM 4633 N N . ILE A 1 586 ? 14.959 7.477 -44.244 1.00 67.31 586 ILE A N 1
ATOM 4634 C CA . ILE A 1 586 ? 15.597 8.369 -43.265 1.00 67.31 586 ILE A CA 1
ATOM 4635 C C . ILE A 1 586 ? 14.575 8.895 -42.249 1.00 67.31 586 ILE A C 1
ATOM 4637 O O . ILE A 1 586 ? 14.813 8.855 -41.043 1.00 67.31 586 ILE A O 1
ATOM 4641 N N . LYS A 1 587 ? 13.384 9.305 -42.709 1.00 68.06 587 LYS A N 1
ATOM 4642 C CA . LYS A 1 587 ? 12.286 9.717 -41.817 1.00 68.06 587 LYS A CA 1
ATOM 4643 C C . LYS A 1 587 ? 11.816 8.593 -40.897 1.00 68.06 587 LYS A C 1
ATOM 4645 O O . LYS A 1 587 ? 11.441 8.858 -39.760 1.00 68.06 587 LYS A O 1
ATOM 4650 N N . SER A 1 588 ? 11.815 7.352 -41.374 1.00 59.91 588 SER A N 1
ATOM 4651 C CA . SER A 1 588 ? 11.385 6.195 -40.579 1.00 59.91 588 SER A CA 1
ATOM 4652 C C . SER A 1 588 ? 12.414 5.837 -39.512 1.00 59.91 588 SER A C 1
ATOM 4654 O O . SER A 1 588 ? 12.043 5.639 -38.358 1.00 59.91 588 SER A O 1
ATOM 4656 N N . GLN A 1 589 ? 13.699 5.871 -39.867 1.00 63.38 589 GLN A N 1
ATOM 4657 C CA . GLN A 1 589 ? 14.802 5.689 -38.924 1.00 63.38 589 GLN A CA 1
ATOM 4658 C C . GLN A 1 589 ? 14.807 6.765 -37.832 1.00 63.38 589 GLN A C 1
ATOM 4660 O O . GLN A 1 589 ? 14.866 6.457 -36.645 1.00 63.38 589 GLN A O 1
ATOM 4665 N N . MET A 1 590 ? 14.627 8.035 -38.205 1.00 71.44 590 MET A N 1
ATOM 4666 C CA . MET A 1 590 ? 14.531 9.123 -37.228 1.00 71.44 590 MET A CA 1
ATOM 4667 C C . MET A 1 590 ? 13.325 8.979 -36.284 1.00 71.44 590 MET A C 1
ATOM 4669 O O . MET A 1 590 ? 13.420 9.359 -35.120 1.00 71.44 590 MET A O 1
ATOM 4673 N N . ARG A 1 591 ? 12.198 8.407 -36.737 1.00 66.81 591 ARG A N 1
ATOM 4674 C CA . ARG A 1 591 ? 11.037 8.142 -35.865 1.00 66.81 591 ARG A CA 1
ATOM 4675 C C . ARG A 1 591 ? 11.312 7.029 -34.854 1.00 66.81 591 ARG A C 1
ATOM 4677 O O . ARG A 1 591 ? 10.980 7.214 -33.689 1.00 66.81 591 ARG A O 1
ATOM 4684 N N . LEU A 1 592 ? 11.935 5.926 -35.275 1.00 62.69 592 LEU A N 1
ATOM 4685 C CA . LEU A 1 592 ? 12.354 4.837 -34.377 1.00 62.69 592 LEU A CA 1
ATOM 4686 C C . LEU A 1 592 ? 13.355 5.327 -33.318 1.00 62.69 592 LEU A C 1
ATOM 4688 O O . LEU A 1 592 ? 13.335 4.895 -32.163 1.00 62.69 592 LEU A O 1
ATOM 4692 N N . LEU A 1 593 ? 14.213 6.271 -33.706 1.00 72.69 593 LEU A N 1
ATOM 4693 C CA . LEU A 1 593 ? 15.199 6.855 -32.812 1.00 72.69 593 LEU A CA 1
ATOM 4694 C C . LEU A 1 593 ? 14.570 7.787 -31.761 1.00 72.69 593 LEU A C 1
ATOM 4696 O O . LEU A 1 593 ? 14.959 7.736 -30.592 1.00 72.69 593 LEU A O 1
ATOM 4700 N N . LEU A 1 594 ? 13.600 8.616 -32.165 1.00 71.00 594 LEU A N 1
ATOM 4701 C CA . LEU A 1 594 ? 13.086 9.733 -31.363 1.00 71.00 594 LEU A CA 1
ATOM 4702 C C . LEU A 1 594 ? 11.764 9.453 -30.621 1.00 71.00 594 LEU A C 1
ATOM 4704 O O . LEU A 1 594 ? 11.500 10.121 -29.629 1.00 71.00 594 LEU A O 1
ATOM 4708 N N . LEU A 1 595 ? 10.917 8.510 -31.051 1.00 60.41 595 LEU A N 1
ATOM 4709 C CA . LEU A 1 595 ? 9.602 8.269 -30.425 1.00 60.41 595 LEU A CA 1
ATOM 4710 C C . LEU A 1 595 ? 9.586 6.963 -29.607 1.00 60.41 595 LEU A C 1
ATOM 4712 O O . LEU A 1 595 ? 10.059 5.946 -30.116 1.00 60.41 595 LEU A O 1
ATOM 4716 N N . PRO A 1 596 ? 9.013 6.944 -28.380 1.00 51.34 596 PRO A N 1
ATOM 4717 C CA . PRO A 1 596 ? 8.281 8.022 -27.684 1.00 51.34 596 PRO A CA 1
ATOM 4718 C C . PRO A 1 596 ? 9.172 9.018 -26.909 1.00 51.34 596 PRO A C 1
ATOM 4720 O O . PRO A 1 596 ? 8.681 10.032 -26.421 1.00 51.34 596 PRO A O 1
ATOM 4723 N N . ASP A 1 597 ? 10.470 8.742 -26.820 1.00 58.12 597 ASP A N 1
ATOM 4724 C CA . ASP A 1 597 ? 11.420 9.335 -25.864 1.00 58.12 597 ASP A CA 1
ATOM 4725 C C . ASP A 1 597 ? 11.583 10.866 -25.947 1.00 58.12 597 ASP A C 1
ATOM 4727 O O . ASP A 1 597 ? 11.929 11.512 -24.960 1.00 58.12 597 ASP A O 1
ATOM 4731 N N . ILE A 1 598 ? 11.294 11.477 -27.101 1.00 59.84 598 ILE A N 1
ATOM 4732 C CA . ILE A 1 598 ? 11.349 12.936 -27.292 1.00 59.84 598 ILE A CA 1
ATOM 4733 C C . ILE A 1 598 ? 10.304 13.692 -26.454 1.00 59.84 598 ILE A C 1
ATOM 4735 O O . ILE A 1 598 ? 10.419 14.905 -26.295 1.00 59.84 598 ILE A O 1
ATOM 4739 N N . GLU A 1 599 ? 9.269 13.013 -25.938 1.00 53.34 599 GLU A N 1
ATOM 4740 C CA . GLU A 1 599 ? 8.272 13.626 -25.051 1.00 53.34 599 GLU A CA 1
ATOM 4741 C C . GLU A 1 599 ? 8.785 13.857 -23.627 1.00 53.34 599 GLU A C 1
ATOM 4743 O O . GLU A 1 599 ? 8.337 14.811 -22.994 1.00 53.34 599 GLU A O 1
ATOM 4748 N N . GLU A 1 600 ? 9.752 13.060 -23.165 1.00 50.31 600 GLU A N 1
ATOM 4749 C CA . GLU A 1 600 ? 10.332 13.148 -21.816 1.00 50.31 600 GLU A CA 1
ATOM 4750 C C . GLU A 1 600 ? 11.535 14.109 -21.728 1.00 50.31 600 GLU A C 1
ATOM 4752 O O . GLU A 1 600 ? 11.960 14.463 -20.631 1.00 50.31 600 GLU A O 1
ATOM 4757 N N . SER A 1 601 ? 12.081 14.559 -22.865 1.00 50.16 601 SER A N 1
ATOM 4758 C CA . SER A 1 601 ? 13.214 15.494 -22.919 1.00 50.16 601 SER A CA 1
ATOM 4759 C C . SER A 1 601 ? 12.736 16.952 -22.994 1.00 50.16 601 SER A C 1
ATOM 4761 O O . SER A 1 601 ? 12.134 17.374 -23.987 1.00 50.16 601 SER A O 1
ATOM 4763 N N . GLU A 1 602 ? 13.017 17.739 -21.949 1.00 47.56 602 GLU A N 1
ATOM 4764 C CA . GLU A 1 602 ? 12.700 19.179 -21.893 1.00 47.56 602 GLU A CA 1
ATOM 4765 C C . GLU A 1 602 ? 13.707 20.060 -22.667 1.00 47.56 602 GLU A C 1
ATOM 4767 O O . GLU A 1 602 ? 13.371 21.183 -23.032 1.00 47.56 602 GLU A O 1
ATOM 4772 N N . SER A 1 603 ? 14.912 19.554 -22.967 1.00 50.88 603 SER A N 1
ATOM 4773 C CA . SER A 1 603 ? 16.088 20.309 -23.452 1.00 50.88 603 SER A CA 1
ATOM 4774 C C . SER A 1 603 ? 16.317 20.283 -24.979 1.00 50.88 603 SER A C 1
ATOM 4776 O O . SER A 1 603 ? 17.391 20.650 -25.461 1.00 50.88 603 SER A O 1
ATOM 4778 N N . PHE A 1 604 ? 15.344 19.824 -25.773 1.00 64.88 604 PHE A N 1
ATOM 4779 C CA . PHE A 1 604 ? 15.509 19.640 -27.223 1.00 64.88 604 PHE A CA 1
ATOM 4780 C C . PHE A 1 604 ? 15.128 20.906 -28.028 1.00 64.88 604 PHE A C 1
ATOM 4782 O O . PHE A 1 604 ? 13.956 21.129 -28.341 1.00 64.88 604 PHE A O 1
ATOM 4789 N N . LEU A 1 605 ? 16.131 21.702 -28.431 1.00 55.81 605 LEU A N 1
ATOM 4790 C CA . LEU A 1 605 ? 16.009 23.074 -28.978 1.00 55.81 605 LEU A CA 1
ATOM 4791 C C . LEU A 1 605 ? 15.326 23.197 -30.362 1.00 55.81 605 LEU A C 1
ATOM 4793 O O . LEU A 1 605 ? 14.816 24.261 -30.720 1.00 55.81 605 LEU A O 1
ATOM 4797 N N . GLU A 1 606 ? 15.328 22.120 -31.153 1.00 65.44 606 GLU A N 1
ATOM 4798 C CA . GLU A 1 606 ? 14.870 22.063 -32.560 1.00 65.44 606 GLU A CA 1
ATOM 4799 C C . GLU A 1 606 ? 13.667 21.108 -32.745 1.00 65.44 606 GLU A C 1
ATOM 4801 O O . GLU A 1 606 ? 13.326 20.683 -33.855 1.00 65.44 606 GLU A O 1
ATOM 4806 N N . ARG A 1 607 ? 13.010 20.735 -31.637 1.00 66.56 607 ARG A N 1
ATOM 4807 C CA . ARG A 1 607 ? 12.014 19.649 -31.573 1.00 66.56 607 ARG A CA 1
ATOM 4808 C C . ARG A 1 607 ? 10.859 19.890 -32.527 1.00 66.56 607 ARG A C 1
ATOM 4810 O O . ARG A 1 607 ? 10.469 18.991 -33.271 1.00 66.56 607 ARG A O 1
ATOM 4817 N N . VAL A 1 608 ? 10.335 21.113 -32.528 1.00 58.66 608 VAL A N 1
ATOM 4818 C CA . VAL A 1 608 ? 9.218 21.514 -33.386 1.00 58.66 608 VAL A CA 1
ATOM 4819 C C . VAL A 1 608 ? 9.603 21.368 -34.856 1.00 58.66 608 VAL A C 1
ATOM 4821 O O . VAL A 1 608 ? 8.857 20.756 -35.615 1.00 58.66 608 VAL A O 1
ATOM 4824 N N . PHE A 1 609 ? 10.780 21.842 -35.267 1.00 68.81 609 PHE A N 1
ATOM 4825 C CA . PHE A 1 609 ? 11.220 21.802 -36.663 1.00 68.81 609 PHE A CA 1
ATOM 4826 C C . PHE A 1 609 ? 11.383 20.366 -37.185 1.00 68.81 609 PHE A C 1
ATOM 4828 O O . PHE A 1 609 ? 10.827 20.015 -38.233 1.00 68.81 609 PHE A O 1
ATOM 4835 N N . ILE A 1 610 ? 12.065 19.509 -36.419 1.00 70.56 610 ILE A N 1
ATOM 4836 C CA . ILE A 1 610 ? 12.302 18.105 -36.781 1.00 70.56 610 ILE A CA 1
ATOM 4837 C C . ILE A 1 610 ? 10.988 17.316 -36.790 1.00 70.56 610 ILE A C 1
ATOM 4839 O O . ILE A 1 610 ? 10.689 16.630 -37.771 1.00 70.56 610 ILE A O 1
ATOM 4843 N N . MET A 1 611 ? 10.153 17.457 -35.755 1.00 65.38 611 MET A N 1
ATOM 4844 C CA . MET A 1 611 ? 8.861 16.766 -35.683 1.00 65.38 611 MET A CA 1
ATOM 4845 C C . MET A 1 611 ? 7.905 17.215 -36.789 1.00 65.38 611 MET A C 1
ATOM 4847 O O . MET A 1 611 ? 7.181 16.390 -37.350 1.00 65.38 611 MET A O 1
ATOM 4851 N N . THR A 1 612 ? 7.936 18.495 -37.172 1.00 63.34 612 THR A N 1
ATOM 4852 C CA . THR A 1 612 ? 7.129 19.001 -38.289 1.00 63.34 612 THR A CA 1
ATOM 4853 C C . THR A 1 612 ? 7.562 18.347 -39.603 1.00 63.34 612 THR A C 1
ATOM 4855 O O . THR A 1 612 ? 6.713 17.822 -40.319 1.00 63.34 612 THR A O 1
ATOM 4858 N N . TRP A 1 613 ? 8.864 18.250 -39.892 1.00 70.00 613 TRP A N 1
ATOM 4859 C CA . TRP A 1 613 ? 9.361 17.590 -41.110 1.00 70.00 613 TRP A CA 1
ATOM 4860 C C . TRP A 1 613 ? 9.137 16.070 -41.138 1.00 70.00 613 TRP A C 1
ATOM 4862 O O . TRP A 1 613 ? 8.816 15.495 -42.192 1.00 70.00 613 TRP A O 1
ATOM 4872 N N . LEU A 1 614 ? 9.265 15.404 -39.985 1.00 65.25 614 LEU A N 1
ATOM 4873 C CA . LEU A 1 614 ? 8.892 13.997 -39.845 1.00 65.25 614 LEU A CA 1
ATOM 4874 C C . LEU A 1 614 ? 7.404 13.814 -40.162 1.00 65.25 614 LEU A C 1
ATOM 4876 O O . LEU A 1 614 ? 7.051 12.853 -40.844 1.00 65.25 614 LEU A O 1
ATOM 4880 N N . ASN A 1 615 ? 6.542 14.757 -39.783 1.00 58.22 615 ASN A N 1
ATOM 4881 C CA . ASN A 1 615 ? 5.103 14.705 -40.049 1.00 58.22 615 ASN A CA 1
ATOM 4882 C C . ASN A 1 615 ? 4.695 15.183 -41.466 1.00 58.22 615 ASN A C 1
ATOM 4884 O O . ASN A 1 615 ? 3.694 14.697 -41.992 1.00 58.22 615 ASN A O 1
ATOM 4888 N N . GLU A 1 616 ? 5.486 16.039 -42.132 1.00 56.09 616 GLU A N 1
ATOM 4889 C CA . GLU A 1 616 ? 5.226 16.589 -43.485 1.00 56.09 616 GLU A CA 1
ATOM 4890 C C . GLU A 1 616 ? 5.137 15.503 -44.591 1.00 56.09 616 GLU A C 1
ATOM 4892 O O . GLU A 1 616 ? 4.360 15.623 -45.536 1.00 56.09 616 GLU A O 1
ATOM 4897 N N . SER A 1 617 ? 5.886 14.399 -44.479 1.00 48.25 617 SER A N 1
ATOM 4898 C CA . SER A 1 617 ? 6.041 13.379 -45.550 1.00 48.25 617 SER A CA 1
ATOM 4899 C C . SER A 1 617 ? 4.861 12.449 -45.818 1.00 48.25 617 SER A C 1
ATOM 4901 O O . SER A 1 617 ? 4.907 11.684 -46.779 1.00 48.25 617 SER A O 1
ATOM 4903 N N . ARG A 1 618 ? 3.779 12.498 -45.039 1.00 47.19 618 ARG A N 1
ATOM 4904 C CA . ARG A 1 618 ? 2.608 11.645 -45.320 1.00 47.19 618 ARG A CA 1
ATOM 4905 C C . ARG A 1 618 ? 1.896 11.973 -46.634 1.00 47.19 618 ARG A C 1
ATOM 4907 O O . ARG A 1 618 ? 0.961 11.267 -46.994 1.00 47.19 618 ARG A O 1
ATOM 4914 N N . ARG A 1 619 ? 2.291 13.051 -47.320 1.00 41.59 619 ARG A N 1
ATOM 4915 C CA . ARG A 1 619 ? 1.633 13.549 -48.534 1.00 41.59 619 ARG A CA 1
ATOM 4916 C C . ARG A 1 619 ? 2.435 13.347 -49.830 1.00 41.59 619 ARG A C 1
ATOM 4918 O O . ARG A 1 619 ? 1.834 13.456 -50.890 1.00 41.59 619 ARG A O 1
ATOM 4925 N N . GLU A 1 620 ? 3.734 13.028 -49.774 1.00 39.00 620 GLU A N 1
ATOM 4926 C CA . GLU A 1 620 ? 4.613 13.010 -50.967 1.00 39.00 620 GLU A CA 1
ATOM 4927 C C . GLU A 1 620 ? 5.105 11.623 -51.415 1.00 39.00 620 GLU A C 1
ATOM 4929 O O . GLU A 1 620 ? 5.884 11.525 -52.365 1.00 39.00 620 GLU A O 1
ATOM 4934 N N . ILE A 1 621 ? 4.619 10.529 -50.815 1.00 41.31 621 ILE A N 1
ATOM 4935 C CA . ILE A 1 621 ? 4.738 9.223 -51.476 1.00 41.31 621 ILE A CA 1
ATOM 4936 C C . ILE A 1 621 ? 3.794 9.259 -52.677 1.00 41.31 621 ILE A C 1
ATOM 4938 O O . ILE A 1 621 ? 2.585 9.464 -52.550 1.00 41.31 621 ILE A O 1
ATOM 4942 N N . LYS A 1 622 ? 4.413 9.183 -53.854 1.00 37.03 622 LYS A N 1
ATOM 4943 C CA . LYS A 1 622 ? 3.795 9.306 -55.169 1.00 37.03 622 LYS A CA 1
ATOM 4944 C C . LYS A 1 622 ? 2.541 8.441 -55.288 1.00 37.03 622 LYS A C 1
ATOM 4946 O O . LYS A 1 622 ? 2.442 7.375 -54.702 1.00 37.03 622 LYS A O 1
ATOM 4951 N N . LYS A 1 623 ? 1.640 8.955 -56.125 1.00 38.81 623 LYS A N 1
ATOM 4952 C CA . LYS A 1 623 ? 0.440 8.412 -56.788 1.00 38.81 623 LYS A CA 1
ATOM 4953 C C . LYS A 1 623 ? 0.515 6.959 -57.327 1.00 38.81 623 LYS A C 1
ATOM 4955 O O . LYS A 1 623 ? -0.066 6.682 -58.369 1.00 38.81 623 LYS A O 1
ATOM 4960 N N . GLU A 1 624 ? 1.163 6.027 -56.650 1.00 40.28 624 GLU A N 1
ATOM 4961 C CA . GLU A 1 624 ? 1.066 4.597 -56.939 1.00 40.28 624 GLU A CA 1
ATOM 4962 C C . GLU A 1 624 ? 0.168 3.974 -55.868 1.00 40.28 624 GLU A C 1
ATOM 4964 O O . GLU A 1 624 ? 0.504 3.911 -54.693 1.00 40.28 624 GLU A O 1
ATOM 4969 N N . GLU A 1 625 ? -1.062 3.698 -56.308 1.00 48.50 625 GLU A N 1
ATOM 4970 C CA . GLU A 1 625 ? -2.160 3.009 -55.624 1.00 48.50 625 GLU A CA 1
ATOM 4971 C C . GLU A 1 625 ? -2.312 3.287 -54.122 1.00 48.50 625 GLU A C 1
ATOM 4973 O O . GLU A 1 625 ? -1.849 2.549 -53.260 1.00 48.50 625 GLU A O 1
ATOM 4978 N N . SER A 1 626 ? -3.085 4.329 -53.794 1.00 54.50 626 SER A N 1
ATOM 4979 C CA . SER A 1 626 ? -3.645 4.501 -52.451 1.00 54.50 626 SER A CA 1
ATOM 4980 C C . SER A 1 626 ? -4.253 3.178 -51.971 1.00 54.50 626 SER A C 1
ATOM 4982 O O . SER A 1 626 ? -5.241 2.729 -52.563 1.00 54.50 626 SER A O 1
ATOM 4984 N N . VAL A 1 627 ? -3.688 2.587 -50.917 1.00 60.47 627 VAL A N 1
ATOM 4985 C CA . VAL A 1 627 ? -4.256 1.420 -50.234 1.00 60.47 627 VAL A CA 1
ATOM 4986 C C . VAL A 1 627 ? -5.611 1.841 -49.672 1.00 60.47 627 VAL A C 1
ATOM 4988 O O . VAL A 1 627 ? -5.704 2.524 -48.655 1.00 60.47 627 VAL A O 1
ATOM 4991 N N . LYS A 1 628 ? -6.665 1.506 -50.410 1.00 68.38 628 LYS A N 1
ATOM 4992 C CA . LYS A 1 628 ? -8.065 1.815 -50.088 1.00 68.38 628 LYS A CA 1
ATOM 4993 C C . LYS A 1 628 ? -8.785 0.601 -49.530 1.00 68.38 628 LYS A C 1
ATOM 4995 O O . LYS A 1 628 ? -9.870 0.734 -48.980 1.00 68.38 628 LYS A O 1
ATOM 5000 N N . ASN A 1 629 ? -8.201 -0.582 -49.694 1.00 73.50 629 ASN A N 1
ATOM 5001 C CA . ASN A 1 629 ? -8.800 -1.821 -49.245 1.00 73.50 629 ASN A CA 1
ATOM 5002 C C . ASN A 1 629 ? -7.777 -2.709 -48.533 1.00 73.50 629 ASN A C 1
ATOM 5004 O O . ASN A 1 629 ? -6.588 -2.696 -48.849 1.00 73.50 629 ASN A O 1
ATOM 5008 N N . VAL A 1 630 ? -8.265 -3.518 -47.596 1.00 77.44 630 VAL A N 1
ATOM 5009 C CA . VAL A 1 630 ? -7.454 -4.444 -46.795 1.00 77.44 630 VAL A CA 1
ATOM 5010 C C . VAL A 1 630 ? -6.723 -5.454 -47.681 1.00 77.44 630 VAL A C 1
ATOM 5012 O O . VAL A 1 630 ? -5.571 -5.771 -47.414 1.00 77.44 630 VAL A O 1
ATOM 5015 N N . SER A 1 631 ? -7.332 -5.900 -48.783 1.00 76.69 631 SER A N 1
ATOM 5016 C CA . SER A 1 631 ? -6.694 -6.833 -49.723 1.00 76.69 631 SER A CA 1
ATOM 5017 C C . SER A 1 631 ? -5.390 -6.291 -50.317 1.00 76.69 631 SER A C 1
ATOM 5019 O O . SER A 1 631 ? -4.443 -7.048 -50.509 1.00 76.69 631 SER A O 1
ATOM 5021 N N . GLN A 1 632 ? -5.305 -4.979 -50.557 1.00 79.50 632 GLN A N 1
ATOM 5022 C CA . GLN A 1 632 ? -4.078 -4.339 -51.035 1.00 79.50 632 GLN A CA 1
ATOM 5023 C C . GLN A 1 632 ? -2.991 -4.356 -49.952 1.00 79.50 632 GLN A C 1
ATOM 5025 O O . GLN A 1 632 ? -1.840 -4.655 -50.252 1.00 79.50 632 GLN A O 1
ATOM 5030 N N . LEU A 1 633 ? -3.357 -4.119 -48.687 1.00 83.12 633 LEU A N 1
ATOM 5031 C CA . LEU A 1 633 ? -2.428 -4.218 -47.557 1.00 83.12 633 LEU A CA 1
ATOM 5032 C C . LEU A 1 633 ? -1.923 -5.657 -47.359 1.00 83.12 633 LEU A C 1
ATOM 5034 O O . LEU A 1 633 ? -0.732 -5.860 -47.138 1.00 83.12 633 LEU A O 1
ATOM 5038 N N . CYS A 1 634 ? -2.793 -6.659 -47.494 1.00 80.31 634 CYS A N 1
ATOM 5039 C CA . CYS A 1 634 ? -2.397 -8.065 -47.402 1.00 80.31 634 CYS A CA 1
ATOM 5040 C C . CYS A 1 634 ? -1.432 -8.468 -48.525 1.00 80.31 634 CYS A C 1
ATOM 5042 O O . CYS A 1 634 ? -0.442 -9.144 -48.259 1.00 80.31 634 CYS A O 1
ATOM 5044 N N . ASN A 1 635 ? -1.643 -7.976 -49.749 1.00 79.62 635 ASN A N 1
ATOM 5045 C CA . ASN A 1 635 ? -0.704 -8.196 -50.850 1.00 79.62 635 ASN A CA 1
ATOM 5046 C C . ASN A 1 635 ? 0.675 -7.576 -50.563 1.00 79.62 635 ASN A C 1
ATOM 5048 O O . ASN A 1 635 ? 1.691 -8.222 -50.807 1.00 79.62 635 ASN A O 1
ATOM 5052 N N . ILE A 1 636 ? 0.726 -6.365 -49.994 1.00 80.81 636 ILE A N 1
ATOM 5053 C CA . ILE A 1 636 ? 1.986 -5.706 -49.599 1.00 80.81 636 ILE A CA 1
ATOM 5054 C C . ILE A 1 636 ? 2.711 -6.522 -48.520 1.00 80.81 636 ILE A C 1
ATOM 5056 O O . ILE A 1 636 ? 3.913 -6.757 -48.621 1.00 80.81 636 ILE A O 1
ATOM 5060 N N . LEU A 1 637 ? 1.984 -7.031 -47.521 1.00 82.69 637 LEU A N 1
ATOM 5061 C CA . LEU A 1 637 ? 2.551 -7.905 -46.489 1.00 82.69 637 LEU A CA 1
ATOM 5062 C C . LEU A 1 637 ? 3.069 -9.234 -47.067 1.00 82.69 637 LEU A C 1
ATOM 5064 O O . LEU A 1 637 ? 4.104 -9.740 -46.630 1.00 82.69 637 LEU A O 1
ATOM 5068 N N . GLN A 1 638 ? 2.387 -9.790 -48.070 1.00 79.69 638 GLN A N 1
ATOM 5069 C CA . GLN A 1 638 ? 2.814 -11.009 -48.756 1.00 79.69 638 GLN A CA 1
ATOM 5070 C C . GLN A 1 638 ? 4.073 -10.786 -49.609 1.00 79.69 638 GLN A C 1
ATOM 5072 O O . GLN A 1 638 ? 4.962 -11.640 -49.611 1.00 79.69 638 GLN A O 1
ATOM 5077 N N . LEU A 1 639 ? 4.184 -9.641 -50.286 1.00 80.81 639 LEU A N 1
ATOM 5078 C CA . LEU A 1 639 ? 5.393 -9.250 -51.017 1.00 80.81 639 LEU A CA 1
ATOM 5079 C C . LEU A 1 639 ? 6.572 -9.036 -50.059 1.00 80.81 639 LEU A C 1
ATOM 5081 O O . LEU A 1 639 ? 7.636 -9.615 -50.273 1.00 80.81 639 LEU A O 1
ATOM 5085 N N . ALA A 1 640 ? 6.352 -8.334 -48.943 1.00 79.19 640 ALA A N 1
ATOM 5086 C CA . ALA A 1 640 ? 7.357 -8.135 -47.897 1.00 79.19 640 ALA A CA 1
ATOM 5087 C C . ALA A 1 640 ? 7.874 -9.467 -47.322 1.00 79.19 640 ALA A C 1
ATOM 5089 O O . ALA A 1 640 ? 9.072 -9.635 -47.089 1.00 79.19 640 ALA A O 1
ATOM 5090 N N . LYS A 1 641 ? 6.981 -10.452 -47.144 1.00 80.25 641 LYS A N 1
ATOM 5091 C CA . LYS A 1 641 ? 7.336 -11.813 -46.715 1.00 80.25 641 LYS A CA 1
ATOM 5092 C C . LYS A 1 641 ? 8.292 -12.492 -47.703 1.00 80.25 641 LYS A C 1
ATOM 5094 O O . LYS A 1 641 ? 9.278 -13.086 -47.273 1.00 80.25 641 LYS A O 1
ATOM 5099 N N . MET A 1 642 ? 8.010 -12.403 -49.005 1.00 78.94 642 MET A N 1
ATOM 5100 C CA . MET A 1 642 ? 8.852 -12.999 -50.051 1.00 78.94 642 MET A CA 1
ATOM 5101 C C . MET A 1 642 ? 10.207 -12.289 -50.173 1.00 78.94 642 MET A C 1
ATOM 5103 O O . MET A 1 642 ? 11.230 -12.944 -50.357 1.00 78.94 642 MET A O 1
ATOM 5107 N N . GLU A 1 643 ? 10.236 -10.965 -50.034 1.00 76.62 643 GLU A N 1
ATOM 5108 C CA . GLU A 1 643 ? 11.454 -10.161 -50.167 1.00 76.62 643 GLU A CA 1
ATOM 5109 C C . GLU A 1 643 ? 12.442 -10.421 -49.014 1.00 76.62 643 GLU A C 1
ATOM 5111 O O . GLU A 1 643 ? 13.631 -10.634 -49.256 1.00 76.62 643 GLU A O 1
ATOM 5116 N N . ILE A 1 644 ? 11.956 -10.564 -47.774 1.00 76.31 644 ILE A N 1
ATOM 5117 C CA . ILE A 1 644 ? 12.795 -10.938 -46.617 1.00 76.31 644 ILE A CA 1
ATOM 5118 C C . ILE A 1 644 ? 13.380 -12.353 -46.765 1.00 76.31 644 ILE A C 1
ATOM 5120 O O . ILE A 1 644 ? 14.513 -12.588 -46.350 1.00 76.31 644 ILE A O 1
ATOM 5124 N N . GLN A 1 645 ? 12.645 -13.297 -47.367 1.00 73.50 645 GLN A N 1
ATOM 5125 C CA . GLN A 1 645 ? 13.129 -14.671 -47.576 1.00 73.50 645 GLN A CA 1
ATOM 5126 C C . GLN A 1 645 ? 14.177 -14.792 -48.688 1.00 73.50 645 GLN A C 1
ATOM 5128 O O . GLN A 1 645 ? 15.013 -15.693 -48.635 1.00 73.50 645 GLN A O 1
ATOM 5133 N N . ASN A 1 646 ? 14.137 -13.905 -49.685 1.00 71.69 646 ASN A N 1
ATOM 5134 C CA . ASN A 1 646 ? 14.972 -13.995 -50.884 1.00 71.69 646 ASN A CA 1
ATOM 5135 C C . ASN A 1 646 ? 16.276 -13.173 -50.806 1.00 71.69 646 ASN A C 1
ATOM 5137 O O . ASN A 1 646 ? 17.086 -13.241 -51.730 1.00 71.69 646 ASN A O 1
ATOM 5141 N N . THR A 1 647 ? 16.503 -12.406 -49.733 1.00 65.44 647 THR A N 1
ATOM 5142 C CA . THR A 1 647 ? 17.646 -11.480 -49.621 1.00 65.44 647 THR A CA 1
ATOM 5143 C C . THR A 1 647 ? 18.843 -12.110 -48.886 1.00 65.44 647 THR A C 1
ATOM 5145 O O . THR A 1 647 ? 18.715 -12.562 -47.751 1.00 65.44 647 THR A O 1
ATOM 5148 N N . SER A 1 648 ? 20.031 -12.103 -49.507 1.00 50.38 648 SER A N 1
ATOM 5149 C CA . SER A 1 648 ? 21.333 -12.463 -48.902 1.00 50.38 648 SER A CA 1
ATOM 5150 C C . SER A 1 648 ? 22.425 -11.576 -49.520 1.00 50.38 648 SER A C 1
ATOM 5152 O O . SER A 1 648 ? 22.490 -11.570 -50.752 1.00 50.38 648 SER A O 1
ATOM 5154 N N . PRO A 1 649 ? 23.282 -10.848 -48.754 1.00 50.72 649 PRO A N 1
ATOM 5155 C CA . PRO A 1 649 ? 23.796 -11.090 -47.390 1.00 50.72 649 PRO A CA 1
ATOM 5156 C C . PRO A 1 649 ? 23.196 -10.219 -46.247 1.00 50.72 649 PRO A C 1
ATOM 5158 O O . PRO A 1 649 ? 22.313 -9.397 -46.455 1.00 50.72 649 PRO A O 1
ATOM 5161 N N . LEU A 1 650 ? 23.687 -10.414 -45.006 1.00 54.62 650 LEU A N 1
ATOM 5162 C CA . LEU A 1 650 ? 23.123 -9.900 -43.733 1.00 54.62 650 LEU A CA 1
ATOM 5163 C C . LEU A 1 650 ? 22.986 -8.362 -43.632 1.00 54.62 650 LEU A C 1
ATOM 5165 O O . LEU A 1 650 ? 22.075 -7.888 -42.956 1.00 54.62 650 LEU A O 1
ATOM 5169 N N . LYS A 1 651 ? 23.870 -7.588 -44.281 1.00 51.78 651 LYS A N 1
ATOM 5170 C CA . LYS A 1 651 ? 23.799 -6.112 -44.287 1.00 51.78 651 LYS A CA 1
ATOM 5171 C C . LYS A 1 651 ? 22.606 -5.605 -45.103 1.00 51.78 651 LYS A C 1
ATOM 5173 O O . LYS A 1 651 ? 21.846 -4.781 -44.605 1.00 51.78 651 LYS A O 1
ATOM 5178 N N . ASP A 1 652 ? 22.387 -6.184 -46.279 1.00 57.19 652 ASP A N 1
ATOM 5179 C CA . ASP A 1 652 ? 21.279 -5.821 -47.170 1.00 57.19 652 ASP A CA 1
ATOM 5180 C C . ASP A 1 652 ? 19.928 -6.239 -46.562 1.00 57.19 652 ASP A C 1
ATOM 5182 O O . ASP A 1 652 ? 18.912 -5.574 -46.743 1.00 57.19 652 ASP A O 1
ATOM 5186 N N . LEU A 1 653 ? 19.917 -7.302 -45.746 1.00 64.56 653 LEU A N 1
ATOM 5187 C CA . LEU A 1 653 ? 18.717 -7.777 -45.056 1.00 64.56 653 LEU A CA 1
ATOM 5188 C C . LEU A 1 653 ? 18.161 -6.760 -44.042 1.00 64.56 653 LEU A C 1
ATOM 5190 O O . LEU A 1 653 ? 16.943 -6.640 -43.915 1.00 64.56 653 LEU A O 1
ATOM 5194 N N . GLN A 1 654 ? 19.012 -6.031 -43.311 1.00 58.53 654 GLN A N 1
ATOM 5195 C CA . GLN A 1 654 ? 18.529 -5.006 -42.374 1.00 58.53 654 GLN A CA 1
ATOM 5196 C C . GLN A 1 654 ? 17.976 -3.778 -43.100 1.00 58.53 654 GLN A C 1
ATOM 5198 O O . GLN A 1 654 ? 16.926 -3.262 -42.711 1.00 58.53 654 GLN A O 1
ATOM 5203 N N . GLU A 1 655 ? 18.632 -3.352 -44.179 1.00 60.84 655 GLU A N 1
ATOM 5204 C CA . GLU A 1 655 ? 18.167 -2.242 -45.014 1.00 60.84 655 GLU A CA 1
ATOM 5205 C C . GLU A 1 655 ? 16.797 -2.558 -45.638 1.00 60.84 655 GLU A C 1
ATOM 5207 O O . GLU A 1 655 ? 15.858 -1.760 -45.539 1.00 60.84 655 GLU A O 1
ATOM 5212 N N . VAL A 1 656 ? 16.640 -3.777 -46.170 1.00 67.12 656 VAL A N 1
ATOM 5213 C CA . VAL A 1 656 ? 15.372 -4.288 -46.711 1.00 67.12 656 VAL A CA 1
ATOM 5214 C C . VAL A 1 656 ? 14.287 -4.353 -45.630 1.00 67.12 656 VAL A C 1
ATOM 5216 O O . VAL A 1 656 ? 13.187 -3.845 -45.848 1.00 67.12 656 VAL A O 1
ATOM 5219 N N . LYS A 1 657 ? 14.574 -4.886 -44.432 1.00 70.94 657 LYS A N 1
ATOM 5220 C CA . LYS A 1 657 ? 13.591 -4.959 -43.328 1.00 70.94 657 LYS A CA 1
ATOM 5221 C C . LYS A 1 657 ? 13.082 -3.584 -42.891 1.00 70.94 657 LYS A C 1
ATOM 5223 O O . LYS A 1 657 ? 11.883 -3.411 -42.655 1.00 70.94 657 LYS A O 1
ATOM 5228 N N . VAL A 1 658 ? 13.961 -2.589 -42.796 1.00 66.94 658 VAL A N 1
ATOM 5229 C CA . VAL A 1 658 ? 13.569 -1.224 -42.417 1.00 66.94 658 VAL A CA 1
ATOM 5230 C C . VAL A 1 658 ? 12.740 -0.569 -43.523 1.00 66.94 658 VAL A C 1
ATOM 5232 O O . VAL A 1 658 ? 11.713 0.051 -43.231 1.00 66.94 658 VAL A O 1
ATOM 5235 N N . LYS A 1 659 ? 13.148 -0.719 -44.790 1.00 69.12 659 LYS A N 1
ATOM 5236 C CA . LYS A 1 659 ? 12.400 -0.193 -45.938 1.00 69.12 659 LYS A CA 1
ATOM 5237 C C . LYS A 1 659 ? 10.986 -0.778 -45.992 1.00 69.12 659 LYS A C 1
ATOM 5239 O O . LYS A 1 659 ? 10.021 -0.019 -46.069 1.00 69.12 659 LYS A O 1
ATOM 5244 N N . LEU A 1 660 ? 10.859 -2.095 -45.832 1.00 73.44 660 LEU A N 1
ATOM 5245 C CA . LEU A 1 660 ? 9.571 -2.791 -45.775 1.00 73.44 660 LEU A CA 1
ATOM 5246 C C . LEU A 1 660 ? 8.729 -2.355 -44.574 1.00 73.44 660 LEU A C 1
ATOM 5248 O O . LEU A 1 660 ? 7.532 -2.118 -44.708 1.00 73.44 660 LEU A O 1
ATOM 5252 N N . THR A 1 661 ? 9.345 -2.169 -43.405 1.00 76.31 661 THR A N 1
ATOM 5253 C CA . THR A 1 661 ? 8.641 -1.664 -42.216 1.00 76.31 661 THR A CA 1
ATOM 5254 C C . THR A 1 661 ? 8.045 -0.274 -42.463 1.00 76.31 661 THR A C 1
ATOM 5256 O O . THR A 1 661 ? 6.914 -0.003 -42.054 1.00 76.31 661 THR A O 1
ATOM 5259 N N . SER A 1 662 ? 8.774 0.602 -43.160 1.00 66.00 662 SER A N 1
ATOM 5260 C CA . SER A 1 662 ? 8.293 1.933 -43.549 1.00 66.00 662 SER A CA 1
ATOM 5261 C C . SER A 1 662 ? 7.111 1.860 -44.521 1.00 66.00 662 SER A C 1
ATOM 5263 O O . SER A 1 662 ? 6.099 2.538 -44.325 1.00 66.00 662 SER A O 1
ATOM 5265 N N . GLU A 1 663 ? 7.212 0.999 -45.533 1.00 73.00 663 GLU A N 1
ATOM 5266 C CA . GLU A 1 663 ? 6.173 0.794 -46.543 1.00 73.00 663 GLU A CA 1
ATOM 5267 C C . GLU A 1 663 ? 4.886 0.215 -45.938 1.00 73.00 663 GLU A C 1
ATOM 5269 O O . GLU A 1 663 ? 3.786 0.714 -46.196 1.00 73.00 663 GLU A O 1
ATOM 5274 N N . ILE A 1 664 ? 5.017 -0.766 -45.041 1.00 80.62 664 ILE A N 1
ATOM 5275 C CA . ILE A 1 664 ? 3.896 -1.341 -44.291 1.00 80.62 664 ILE A CA 1
ATOM 5276 C C . ILE A 1 664 ? 3.273 -0.281 -43.371 1.00 80.62 664 ILE A C 1
ATOM 5278 O O . ILE A 1 664 ? 2.052 -0.126 -43.356 1.00 80.62 664 ILE A O 1
ATOM 5282 N N . ALA A 1 665 ? 4.080 0.494 -42.637 1.00 79.06 665 ALA A N 1
ATOM 5283 C CA . ALA A 1 665 ? 3.577 1.548 -41.752 1.00 79.06 665 ALA A CA 1
ATOM 5284 C C . ALA A 1 665 ? 2.788 2.623 -42.512 1.00 79.06 665 ALA A C 1
ATOM 5286 O O . ALA A 1 665 ? 1.730 3.065 -42.052 1.00 79.06 665 ALA A O 1
ATOM 5287 N N . PHE A 1 666 ? 3.285 3.026 -43.685 1.00 72.88 666 PHE A N 1
ATOM 5288 C CA . PHE A 1 666 ? 2.600 3.973 -44.556 1.00 72.88 666 PHE A CA 1
ATOM 5289 C C . PHE A 1 666 ? 1.291 3.396 -45.105 1.00 72.88 666 PHE A C 1
ATOM 5291 O O . PHE A 1 666 ? 0.267 4.079 -45.089 1.00 72.88 666 PHE A O 1
ATOM 5298 N N . SER A 1 667 ? 1.295 2.128 -45.514 1.00 77.06 667 SER A N 1
ATOM 5299 C CA . SER A 1 667 ? 0.108 1.435 -46.027 1.00 77.06 667 SER A CA 1
ATOM 5300 C C . SER A 1 667 ? -0.992 1.312 -44.968 1.00 77.06 667 SER A C 1
ATOM 5302 O O . SER A 1 667 ? -2.156 1.601 -45.249 1.00 77.06 667 SER A O 1
ATOM 5304 N N . VAL A 1 668 ? -0.625 0.980 -43.724 1.00 82.50 668 VAL A N 1
ATOM 5305 C CA . VAL A 1 668 ? -1.545 0.978 -42.573 1.00 82.50 668 VAL A CA 1
ATOM 5306 C C . VAL A 1 668 ? -2.091 2.378 -42.309 1.00 82.50 668 VAL A C 1
ATOM 5308 O O . VAL A 1 668 ? -3.298 2.543 -42.148 1.00 82.50 668 VAL A O 1
ATOM 5311 N N . PHE A 1 669 ? -1.233 3.402 -42.318 1.00 79.00 669 PHE A N 1
ATOM 5312 C CA . PHE A 1 669 ? -1.671 4.783 -42.125 1.00 79.00 669 PHE A CA 1
ATOM 5313 C C . PHE A 1 669 ? -2.694 5.218 -43.188 1.00 79.00 669 PHE A C 1
ATOM 5315 O O . PHE A 1 669 ? -3.730 5.793 -42.845 1.00 79.00 669 PHE A O 1
ATOM 5322 N N . MET A 1 670 ? -2.418 4.949 -44.466 1.00 75.25 670 MET A N 1
ATOM 5323 C CA . MET A 1 670 ? -3.303 5.324 -45.572 1.00 75.25 670 MET A CA 1
ATOM 5324 C C . MET A 1 670 ? -4.664 4.635 -45.465 1.00 75.25 670 MET A C 1
ATOM 5326 O O . MET A 1 670 ? -5.692 5.281 -45.668 1.00 75.25 670 MET A O 1
ATOM 5330 N N . LEU A 1 671 ? -4.677 3.367 -45.056 1.00 81.38 671 LEU A N 1
ATOM 5331 C CA . LEU A 1 671 ? -5.902 2.610 -44.831 1.00 81.38 671 LEU A CA 1
ATOM 5332 C C . LEU A 1 671 ? -6.691 3.132 -43.615 1.00 81.38 671 LEU A C 1
ATOM 5334 O O . LEU A 1 671 ? -7.896 3.355 -43.717 1.00 81.38 671 LEU A O 1
ATOM 5338 N N . CYS A 1 672 ? -6.020 3.432 -42.495 1.00 81.38 672 CYS A N 1
ATOM 5339 C CA . CYS A 1 672 ? -6.645 4.069 -41.329 1.00 81.38 672 CYS A CA 1
ATOM 5340 C C . CYS A 1 672 ? -7.250 5.434 -41.683 1.00 81.38 672 CYS A C 1
ATOM 5342 O O . CYS A 1 672 ? -8.357 5.765 -41.257 1.00 81.38 672 CYS A O 1
ATOM 5344 N N . LYS A 1 673 ? -6.538 6.238 -42.482 1.00 78.69 673 LYS A N 1
ATOM 5345 C CA . LYS A 1 673 ? -7.036 7.523 -42.978 1.00 78.69 673 LYS A CA 1
ATOM 5346 C C . LYS A 1 673 ? -8.276 7.332 -43.853 1.00 78.69 673 LYS A C 1
ATOM 5348 O O . LYS A 1 673 ? -9.263 8.029 -43.638 1.00 78.69 673 LYS A O 1
ATOM 5353 N N . HIS A 1 674 ? -8.251 6.370 -44.774 1.00 80.25 674 HIS A N 1
ATOM 5354 C CA . HIS A 1 674 ? -9.395 6.062 -45.627 1.00 80.25 674 HIS A CA 1
ATOM 5355 C C . HIS A 1 674 ? -10.628 5.652 -44.809 1.00 80.25 674 HIS A C 1
ATOM 5357 O O . HIS A 1 674 ? -11.709 6.199 -45.018 1.00 80.25 674 HIS A O 1
ATOM 5363 N N . PHE A 1 675 ? -10.468 4.770 -43.818 1.00 82.25 675 PHE A N 1
ATOM 5364 C CA . PHE A 1 675 ? -11.577 4.372 -42.948 1.00 82.25 675 PHE A CA 1
ATOM 5365 C C . PHE A 1 675 ? -12.136 5.533 -42.117 1.00 82.25 675 PHE A C 1
ATOM 5367 O O . PHE A 1 675 ? -13.352 5.623 -41.953 1.00 82.25 675 PHE A O 1
ATOM 5374 N N . ARG A 1 676 ? -11.295 6.470 -41.654 1.00 81.00 676 ARG A N 1
ATOM 5375 C CA . ARG A 1 676 ? -11.760 7.698 -40.978 1.00 81.00 676 ARG A CA 1
ATOM 5376 C C . ARG A 1 676 ? -12.561 8.604 -41.914 1.00 81.00 676 ARG A C 1
ATOM 5378 O O . ARG A 1 676 ? -13.623 9.083 -41.526 1.00 81.00 676 ARG A O 1
ATOM 5385 N N . GLU A 1 677 ? -12.081 8.819 -43.138 1.00 80.44 677 GLU A N 1
ATOM 5386 C CA . GLU A 1 677 ? -12.768 9.638 -44.150 1.00 80.44 677 GLU A CA 1
ATOM 5387 C C . GLU A 1 677 ? -14.124 9.034 -44.548 1.00 80.44 677 GLU A C 1
ATOM 5389 O O . GLU A 1 677 ? -15.110 9.758 -44.677 1.00 80.44 677 GLU A O 1
ATOM 5394 N N . MET A 1 678 ? -14.194 7.705 -44.665 1.00 78.81 678 MET A N 1
ATOM 5395 C CA . MET A 1 678 ? -15.414 6.966 -45.008 1.00 78.81 678 MET A CA 1
ATOM 5396 C C . MET A 1 678 ? -16.313 6.654 -43.796 1.00 78.81 678 MET A C 1
ATOM 5398 O O . MET A 1 678 ? -17.350 6.015 -43.961 1.00 78.81 678 MET A O 1
ATOM 5402 N N . LYS A 1 679 ? -15.943 7.096 -42.582 1.00 77.38 679 LYS A N 1
ATOM 5403 C CA . LYS A 1 679 ? -16.629 6.805 -41.302 1.00 77.38 679 LYS A CA 1
ATOM 5404 C C . LYS A 1 679 ? -16.813 5.305 -40.999 1.00 77.38 679 LYS A C 1
ATOM 5406 O O . LYS A 1 679 ? -17.755 4.907 -40.317 1.00 77.38 679 LYS A O 1
ATOM 5411 N N . GLN A 1 680 ? -15.894 4.471 -41.470 1.00 82.19 680 GLN A N 1
ATOM 5412 C CA . GLN A 1 680 ? -15.853 3.025 -41.233 1.00 82.19 680 GLN A CA 1
ATOM 5413 C C . GLN A 1 680 ? -15.130 2.715 -39.910 1.00 82.19 680 GLN A C 1
ATOM 5415 O O . GLN A 1 680 ? -13.995 2.241 -39.883 1.00 82.19 680 GLN A O 1
ATOM 5420 N N . MET A 1 681 ? -15.767 3.067 -38.786 1.00 82.69 681 MET A N 1
ATOM 5421 C CA . MET A 1 681 ? -15.135 3.012 -37.455 1.00 82.69 681 MET A CA 1
ATOM 5422 C C . MET A 1 681 ? -14.926 1.581 -36.932 1.00 82.69 681 MET A C 1
ATOM 5424 O O . MET A 1 681 ? -13.992 1.347 -36.163 1.00 82.69 681 MET A O 1
ATOM 5428 N N . GLU A 1 682 ? -15.760 0.624 -37.358 1.00 84.06 682 GLU A N 1
ATOM 5429 C CA . GLU A 1 682 ? -15.648 -0.798 -36.998 1.00 84.06 682 GLU A CA 1
ATOM 5430 C C . GLU A 1 682 ? -14.400 -1.434 -37.629 1.00 84.06 682 GLU A C 1
ATOM 5432 O O . GLU A 1 682 ? -13.582 -2.027 -36.924 1.00 84.06 682 GLU A O 1
ATOM 5437 N N . GLU A 1 683 ? -14.200 -1.236 -38.934 1.00 83.88 683 GLU A N 1
ATOM 5438 C CA . GLU A 1 683 ? -13.025 -1.693 -39.681 1.00 83.88 683 GLU A CA 1
ATOM 5439 C C . GLU A 1 683 ? -11.743 -1.008 -39.190 1.00 83.88 683 GLU A C 1
ATOM 5441 O O . GLU A 1 683 ? -10.709 -1.660 -39.029 1.00 83.88 683 GLU A O 1
ATOM 5446 N N . LEU A 1 684 ? -11.820 0.292 -38.880 1.00 86.19 684 LEU A N 1
ATOM 5447 C CA . LEU A 1 684 ? -10.718 1.048 -38.286 1.00 86.19 684 LEU A CA 1
ATOM 5448 C C . LEU A 1 684 ? -10.311 0.480 -36.922 1.00 86.19 684 LEU A C 1
ATOM 5450 O O . LEU A 1 684 ? -9.125 0.282 -36.662 1.00 86.19 684 LEU A O 1
ATOM 5454 N N . SER A 1 685 ? -11.287 0.199 -36.057 1.00 85.19 685 SER A N 1
ATOM 5455 C CA . SER A 1 685 ? -11.046 -0.344 -34.719 1.00 85.19 685 SER A CA 1
ATOM 5456 C C . SER A 1 685 ? -10.492 -1.766 -34.763 1.00 85.19 685 SER A C 1
ATOM 5458 O O . SER A 1 685 ? -9.601 -2.103 -33.978 1.00 85.19 685 SER A O 1
ATOM 5460 N N . LEU A 1 686 ? -10.949 -2.586 -35.713 1.00 87.06 686 LEU A N 1
ATOM 5461 C CA . LEU A 1 686 ? -10.415 -3.926 -35.933 1.00 87.06 686 LEU A CA 1
ATOM 5462 C C . LEU A 1 686 ? -8.960 -3.879 -36.422 1.00 87.06 686 LEU A C 1
ATOM 5464 O O . LEU A 1 686 ? -8.105 -4.557 -35.851 1.00 87.06 686 LEU A O 1
ATOM 5468 N N . LEU A 1 687 ? -8.657 -3.028 -37.409 1.00 87.69 687 LEU A N 1
ATOM 5469 C CA . LEU A 1 687 ? -7.299 -2.842 -37.923 1.00 87.69 687 LEU A CA 1
ATOM 5470 C C . LEU A 1 687 ? -6.348 -2.355 -36.823 1.00 87.69 687 LEU A C 1
ATOM 5472 O O . LEU A 1 687 ? -5.319 -2.991 -36.593 1.00 87.69 687 LEU A O 1
ATOM 5476 N N . LEU A 1 688 ? -6.710 -1.282 -36.105 1.00 85.81 688 LEU A N 1
ATOM 5477 C CA . LEU A 1 688 ? -5.901 -0.706 -35.022 1.00 85.81 688 LEU A CA 1
ATOM 5478 C C . LEU A 1 688 ? -5.646 -1.709 -33.889 1.00 85.81 688 LEU A C 1
ATOM 5480 O O . LEU A 1 688 ? -4.545 -1.756 -33.339 1.00 85.81 688 LEU A O 1
ATOM 5484 N N . SER A 1 689 ? -6.616 -2.570 -33.582 1.00 86.12 689 SER A N 1
ATOM 5485 C CA . SER A 1 689 ? -6.445 -3.611 -32.565 1.00 86.12 689 SER A CA 1
ATOM 5486 C C . SER A 1 689 ? -5.408 -4.671 -32.946 1.00 86.12 689 SER A C 1
ATOM 5488 O O . SER A 1 689 ? -4.697 -5.166 -32.076 1.00 86.12 689 SER A O 1
ATOM 5490 N N . ILE A 1 690 ? -5.289 -5.011 -34.233 1.00 85.81 690 ILE A N 1
ATOM 5491 C CA . ILE A 1 690 ? -4.321 -6.006 -34.719 1.00 85.81 690 ILE A CA 1
ATOM 5492 C C . ILE A 1 690 ? -2.924 -5.383 -34.824 1.00 85.81 690 ILE A C 1
ATOM 5494 O O . ILE A 1 690 ? -1.957 -5.945 -34.310 1.00 85.81 690 ILE A O 1
ATOM 5498 N N . VAL A 1 691 ? -2.801 -4.194 -35.425 1.00 85.62 691 VAL A N 1
ATOM 5499 C CA . VAL A 1 691 ? -1.485 -3.561 -35.645 1.00 85.62 691 VAL A CA 1
ATOM 5500 C C . VAL A 1 691 ? -0.817 -3.101 -34.350 1.00 85.62 691 VAL A C 1
ATOM 5502 O O . VAL A 1 691 ? 0.408 -3.132 -34.251 1.00 85.62 691 VAL A O 1
ATOM 5505 N N . THR A 1 692 ? -1.589 -2.733 -33.323 1.00 82.88 692 THR A N 1
ATOM 5506 C CA . THR A 1 692 ? -1.037 -2.355 -32.008 1.00 82.88 692 THR A CA 1
ATOM 5507 C C . THR A 1 692 ? -0.357 -3.526 -31.296 1.00 82.88 692 THR A C 1
ATOM 5509 O O . THR A 1 692 ? 0.619 -3.311 -30.582 1.00 82.88 692 THR A O 1
ATOM 5512 N N . VAL A 1 693 ? -0.789 -4.773 -31.528 1.00 81.94 693 VAL A N 1
ATOM 5513 C CA . VAL A 1 693 ? -0.099 -5.977 -31.015 1.00 81.94 693 VAL A CA 1
ATOM 5514 C C . VAL A 1 693 ? 1.275 -6.159 -31.650 1.00 81.94 693 VAL A C 1
ATOM 5516 O O . VAL A 1 693 ? 2.193 -6.670 -31.012 1.00 81.94 693 VAL A O 1
ATOM 5519 N N . VAL A 1 694 ? 1.415 -5.715 -32.895 1.00 80.06 694 VAL A N 1
ATOM 5520 C CA . VAL A 1 694 ? 2.662 -5.745 -33.664 1.00 80.06 694 VAL A CA 1
ATOM 5521 C C . VAL A 1 694 ? 3.538 -4.512 -33.357 1.00 80.06 694 VAL A C 1
ATOM 5523 O O . VAL A 1 694 ? 4.641 -4.372 -33.869 1.00 80.06 694 VAL A O 1
ATOM 5526 N N . GLY A 1 695 ? 3.081 -3.621 -32.468 1.00 76.44 695 GLY A N 1
ATOM 5527 C CA . GLY A 1 695 ? 3.827 -2.442 -32.025 1.00 76.44 695 GLY A CA 1
ATOM 5528 C C . GLY A 1 695 ? 3.575 -1.184 -32.856 1.00 76.44 695 GLY A C 1
ATOM 5529 O O . GLY A 1 695 ? 4.376 -0.253 -32.792 1.00 76.44 695 GLY A O 1
ATOM 5530 N N . TYR A 1 696 ? 2.495 -1.125 -33.643 1.00 79.94 696 TYR A N 1
ATOM 5531 C CA . TYR A 1 696 ? 2.088 0.093 -34.350 1.00 79.94 696 TYR A CA 1
ATOM 5532 C C . TYR A 1 696 ? 1.498 1.123 -33.386 1.00 79.94 696 TYR A C 1
ATOM 5534 O O . TYR A 1 696 ? 0.573 0.823 -32.630 1.00 79.94 696 TYR A O 1
ATOM 5542 N N . SER A 1 697 ? 1.986 2.359 -33.457 1.00 73.12 697 SER A N 1
ATOM 5543 C CA . SER A 1 697 ? 1.419 3.494 -32.733 1.00 73.12 697 SER A CA 1
ATOM 5544 C C . SER A 1 697 ? 0.575 4.353 -33.672 1.00 73.12 697 SER A C 1
ATOM 5546 O O . SER A 1 697 ? 1.086 4.878 -34.656 1.00 73.12 697 SER A O 1
ATOM 5548 N N . ASP A 1 698 ? -0.707 4.549 -33.353 1.00 68.12 698 ASP A N 1
ATOM 5549 C CA . ASP A 1 698 ? -1.609 5.421 -34.124 1.00 68.12 698 ASP A CA 1
ATOM 5550 C C . ASP A 1 698 ? -1.275 6.918 -33.965 1.00 68.12 698 ASP A C 1
ATOM 5552 O O . ASP A 1 698 ? -1.572 7.719 -34.848 1.00 68.12 698 ASP A O 1
ATOM 5556 N N . THR A 1 699 ? -0.586 7.319 -32.889 1.00 59.09 699 THR A N 1
ATOM 5557 C CA . THR A 1 699 ? -0.114 8.706 -32.718 1.00 59.09 699 THR A CA 1
ATOM 5558 C C . THR A 1 699 ? 1.125 8.965 -33.577 1.00 59.09 699 THR A C 1
ATOM 5560 O O . THR A 1 699 ? 1.157 9.913 -34.362 1.00 59.09 699 THR A O 1
ATOM 5563 N N . ALA A 1 700 ? 2.108 8.060 -33.542 1.00 53.91 700 ALA A N 1
ATOM 5564 C CA . ALA A 1 700 ? 3.345 8.160 -34.325 1.00 53.91 700 ALA A CA 1
ATOM 5565 C C . ALA A 1 700 ? 3.197 7.686 -35.787 1.00 53.91 700 ALA A C 1
ATOM 5567 O O . ALA A 1 700 ? 4.035 7.997 -36.634 1.00 53.91 700 ALA A O 1
ATOM 5568 N N . ASN A 1 701 ? 2.132 6.934 -36.088 1.00 67.44 701 ASN A N 1
ATOM 5569 C CA . ASN A 1 701 ? 1.830 6.256 -37.359 1.00 67.44 701 ASN A CA 1
ATOM 5570 C C . ASN A 1 701 ? 3.006 5.451 -37.919 1.00 67.44 701 ASN A C 1
ATOM 5572 O O . ASN A 1 701 ? 3.278 5.443 -39.121 1.00 67.44 701 ASN A O 1
ATOM 5576 N N . THR A 1 702 ? 3.728 4.811 -37.007 1.00 71.81 702 THR A N 1
ATOM 5577 C CA . THR A 1 702 ? 4.893 3.968 -37.263 1.00 71.81 702 THR A CA 1
ATOM 5578 C C . THR A 1 702 ? 4.944 2.846 -36.232 1.00 71.81 702 THR A C 1
ATOM 5580 O O . THR A 1 702 ? 4.267 2.909 -35.201 1.00 71.81 702 THR A O 1
ATOM 5583 N N . PHE A 1 703 ? 5.712 1.799 -36.530 1.00 75.88 703 PHE A N 1
ATOM 5584 C CA . PHE A 1 703 ? 5.993 0.721 -35.584 1.00 75.88 703 PHE A CA 1
ATOM 5585 C C . PHE A 1 703 ? 7.103 1.142 -34.617 1.00 75.88 703 PHE A C 1
ATOM 5587 O O . PHE A 1 703 ? 8.029 1.840 -35.015 1.00 75.88 703 PHE A O 1
ATOM 5594 N N . GLN A 1 704 ? 7.011 0.715 -33.357 1.00 67.69 704 GLN A N 1
ATOM 5595 C CA . GLN A 1 704 ? 8.021 0.968 -32.317 1.00 67.69 704 GLN A CA 1
ATOM 5596 C C . GLN A 1 704 ? 9.335 0.208 -32.554 1.00 67.69 704 GLN A C 1
ATOM 5598 O O . GLN A 1 704 ? 10.374 0.586 -32.024 1.00 67.69 704 GLN A O 1
ATOM 5603 N N . SER A 1 705 ? 9.291 -0.871 -33.337 1.00 74.56 705 SER A N 1
ATOM 5604 C CA . SER A 1 705 ? 10.451 -1.688 -33.695 1.00 74.56 705 SER A CA 1
ATOM 5605 C C . SER A 1 705 ? 10.380 -2.090 -35.167 1.00 74.56 705 SER A C 1
ATOM 5607 O O . SER A 1 705 ? 9.304 -2.052 -35.770 1.00 74.56 705 SER A O 1
ATOM 5609 N N . VAL A 1 706 ? 11.528 -2.441 -35.751 1.00 76.88 706 VAL A N 1
ATOM 5610 C CA . VAL A 1 706 ? 11.603 -2.965 -37.122 1.00 76.88 706 VAL A CA 1
ATOM 5611 C C . VAL A 1 706 ? 10.871 -4.304 -37.172 1.00 76.88 706 VAL A C 1
ATOM 5613 O O . VAL A 1 706 ? 11.125 -5.172 -36.339 1.00 76.88 706 VAL A O 1
ATOM 5616 N N . LEU A 1 707 ? 9.960 -4.463 -38.133 1.00 77.25 707 LEU A N 1
ATOM 5617 C CA . LEU A 1 707 ? 9.195 -5.694 -38.282 1.00 77.25 707 LEU A CA 1
ATOM 5618 C C . LEU A 1 707 ? 10.102 -6.813 -38.780 1.00 77.25 707 LEU A C 1
ATOM 5620 O O . LEU A 1 707 ? 10.751 -6.679 -39.821 1.00 77.25 707 LEU A O 1
ATOM 5624 N N . ASP A 1 708 ? 10.120 -7.924 -38.050 1.00 74.62 708 ASP A N 1
ATOM 5625 C CA . ASP A 1 708 ? 10.783 -9.141 -38.487 1.00 74.62 708 ASP A CA 1
ATOM 5626 C C . ASP A 1 708 ? 9.774 -10.112 -39.128 1.00 74.62 708 ASP A C 1
ATOM 5628 O O . ASP A 1 708 ? 8.558 -9.895 -39.163 1.00 74.62 708 ASP A O 1
ATOM 5632 N N . TYR A 1 709 ? 10.295 -11.187 -39.709 1.00 79.31 709 TYR A N 1
ATOM 5633 C CA . TYR A 1 709 ? 9.529 -12.179 -40.449 1.00 79.31 709 TYR A CA 1
ATOM 5634 C C . TYR A 1 709 ? 8.344 -12.781 -39.649 1.00 79.31 709 TYR A C 1
ATOM 5636 O O . TYR A 1 709 ? 7.253 -12.882 -40.219 1.00 79.31 709 TYR A O 1
ATOM 5644 N N . PRO A 1 710 ? 8.473 -13.136 -38.348 1.00 79.06 710 PRO A N 1
ATOM 5645 C CA . PRO A 1 710 ? 7.348 -13.629 -37.545 1.00 79.06 710 PRO A CA 1
ATOM 5646 C C . PRO A 1 710 ? 6.227 -12.597 -37.360 1.00 79.06 710 PRO A C 1
ATOM 5648 O O . PRO A 1 710 ? 5.048 -12.942 -37.443 1.00 79.06 710 PRO A O 1
ATOM 5651 N N . GLU A 1 711 ? 6.580 -11.331 -37.142 1.00 82.19 711 GLU A N 1
ATOM 5652 C CA . GLU A 1 711 ? 5.642 -10.228 -36.949 1.00 82.19 711 GLU A CA 1
ATOM 5653 C C . GLU A 1 711 ? 4.838 -9.937 -38.221 1.00 82.19 711 GLU A C 1
ATOM 5655 O O . GLU A 1 711 ? 3.627 -9.716 -38.146 1.00 82.19 711 GLU A O 1
ATOM 5660 N N . ILE A 1 712 ? 5.484 -9.995 -39.390 1.00 83.06 712 ILE A N 1
ATOM 5661 C CA . ILE A 1 712 ? 4.824 -9.801 -40.691 1.00 83.06 712 ILE A CA 1
ATOM 5662 C C . ILE A 1 712 ? 3.866 -10.957 -40.995 1.00 83.06 712 ILE A C 1
ATOM 5664 O O . ILE A 1 712 ? 2.758 -10.714 -41.476 1.00 83.06 712 ILE A O 1
ATOM 5668 N N . ILE A 1 713 ? 4.244 -12.202 -40.674 1.00 82.44 713 ILE A N 1
ATOM 5669 C CA . ILE A 1 713 ? 3.357 -13.367 -40.833 1.00 82.44 713 ILE A CA 1
ATOM 5670 C C . ILE A 1 713 ? 2.122 -13.229 -39.952 1.00 82.44 713 ILE A C 1
ATOM 5672 O O . ILE A 1 713 ? 1.005 -13.356 -40.448 1.00 82.44 713 ILE A O 1
ATOM 5676 N N . PHE A 1 714 ? 2.314 -12.949 -38.662 1.00 86.88 714 PHE A N 1
ATOM 5677 C CA . PHE A 1 714 ? 1.196 -12.769 -37.745 1.00 86.88 714 PHE A CA 1
ATOM 5678 C C . PHE A 1 714 ? 0.263 -11.657 -38.228 1.00 86.88 714 PHE A C 1
ATOM 5680 O O . PHE A 1 714 ? -0.955 -11.840 -38.251 1.00 86.88 714 PHE A O 1
ATOM 5687 N N . PHE A 1 715 ? 0.831 -10.522 -38.652 1.00 87.50 715 PHE A N 1
ATOM 5688 C CA . PHE A 1 715 ? 0.038 -9.402 -39.132 1.00 87.50 715 PHE A CA 1
ATOM 5689 C C . PHE A 1 715 ? -0.789 -9.784 -40.366 1.00 87.50 715 PHE A C 1
ATOM 5691 O O . PHE A 1 715 ? -1.993 -9.543 -40.393 1.00 87.50 715 PHE A O 1
ATOM 5698 N N . HIS A 1 716 ? -0.170 -10.425 -41.356 1.00 86.44 716 HIS A N 1
ATOM 5699 C CA . HIS A 1 716 ? -0.854 -10.874 -42.565 1.00 86.44 716 HIS A CA 1
ATOM 5700 C C . HIS A 1 716 ? -1.976 -11.882 -42.268 1.00 86.44 716 HIS A C 1
ATOM 5702 O O . HIS A 1 716 ? -3.108 -11.719 -42.733 1.00 86.44 716 HIS A O 1
ATOM 5708 N N . ASP A 1 717 ? -1.672 -12.927 -41.499 1.00 84.31 717 ASP A N 1
ATOM 5709 C CA . ASP A 1 717 ? -2.577 -14.059 -41.302 1.00 84.31 717 ASP A CA 1
ATOM 5710 C C . ASP A 1 717 ? -3.760 -13.683 -40.403 1.00 84.31 717 ASP A C 1
ATOM 5712 O O . ASP A 1 717 ? -4.909 -14.015 -40.711 1.00 84.31 717 ASP A O 1
ATOM 5716 N N . GLU A 1 718 ? -3.512 -12.933 -39.324 1.00 85.62 718 GLU A N 1
ATOM 5717 C CA . GLU A 1 718 ? -4.575 -12.528 -38.405 1.00 85.62 718 GLU A CA 1
ATOM 5718 C C . GLU A 1 718 ? -5.448 -11.416 -39.007 1.00 85.62 718 GLU A C 1
ATOM 5720 O O . GLU A 1 718 ? -6.665 -11.442 -38.817 1.00 85.62 718 GLU A O 1
ATOM 5725 N N . LEU A 1 719 ? -4.884 -10.493 -39.804 1.00 86.62 719 LEU A N 1
ATOM 5726 C CA . LEU A 1 719 ? -5.668 -9.467 -40.503 1.00 86.62 719 LEU A CA 1
ATOM 5727 C C . LEU A 1 719 ? -6.630 -10.083 -41.526 1.00 86.62 719 LEU A C 1
ATOM 5729 O O . LEU A 1 719 ? -7.815 -9.747 -41.518 1.00 86.62 719 LEU A O 1
ATOM 5733 N N . ASN A 1 720 ? -6.155 -11.003 -42.372 1.00 83.69 720 ASN A N 1
ATOM 5734 C CA . ASN A 1 720 ? -7.005 -11.683 -43.355 1.00 83.69 720 ASN A CA 1
ATOM 5735 C C . ASN A 1 720 ? -8.139 -12.458 -42.676 1.00 83.69 720 ASN A C 1
ATOM 5737 O O . ASN A 1 720 ? -9.316 -12.248 -42.974 1.00 83.69 720 ASN A O 1
ATOM 5741 N N . LYS A 1 721 ? -7.792 -13.296 -41.697 1.00 86.12 721 LYS A N 1
ATOM 5742 C CA . LYS A 1 721 ? -8.752 -14.107 -40.943 1.00 86.12 721 LYS A CA 1
ATOM 5743 C C . LYS A 1 721 ? -9.791 -13.250 -40.216 1.00 86.12 721 LYS A C 1
ATOM 5745 O O . LYS A 1 721 ? -10.980 -13.581 -40.226 1.00 86.12 721 LYS A O 1
ATOM 5750 N N . ALA A 1 722 ? -9.368 -12.156 -39.581 1.00 86.25 722 ALA A N 1
ATOM 5751 C CA . ALA A 1 722 ? -10.273 -11.258 -38.877 1.00 86.25 722 ALA A CA 1
ATOM 5752 C C . ALA A 1 722 ? -11.208 -10.520 -39.845 1.00 86.25 722 ALA A C 1
ATOM 5754 O O . ALA A 1 722 ? -12.408 -10.442 -39.591 1.00 86.25 722 ALA A O 1
ATOM 5755 N N . MET A 1 723 ? -10.698 -10.030 -40.976 1.00 83.44 723 MET A N 1
ATOM 5756 C CA . MET A 1 723 ? -11.492 -9.263 -41.940 1.00 83.44 723 MET A CA 1
ATOM 5757 C C . MET A 1 723 ? -12.483 -10.128 -42.728 1.00 83.44 723 MET A C 1
ATOM 5759 O O . MET A 1 723 ? -13.616 -9.693 -42.957 1.00 83.44 723 MET A O 1
ATOM 5763 N N . GLU A 1 724 ? -12.124 -11.365 -43.083 1.00 85.12 724 GLU A N 1
ATOM 5764 C CA . GLU A 1 724 ? -13.061 -12.329 -43.679 1.00 85.12 724 GLU A CA 1
ATOM 5765 C C . GLU A 1 724 ? -14.205 -12.654 -42.716 1.00 85.12 724 GLU A C 1
ATOM 5767 O O . GLU A 1 724 ? -15.387 -12.592 -43.079 1.00 85.12 724 GLU A O 1
ATOM 5772 N N . LYS A 1 725 ? -13.861 -12.932 -41.453 1.00 85.12 725 LYS A N 1
ATOM 5773 C CA . LYS A 1 725 ? -14.843 -13.250 -40.418 1.00 85.12 725 LYS A CA 1
ATOM 5774 C C . LYS A 1 725 ? -15.742 -12.054 -40.107 1.00 85.12 725 LYS A C 1
ATOM 5776 O O . LYS A 1 725 ? -16.961 -12.221 -40.077 1.00 85.12 725 LYS A O 1
ATOM 5781 N N . TYR A 1 726 ? -15.188 -10.851 -39.983 1.00 87.88 726 TYR A N 1
ATOM 5782 C CA . TYR A 1 726 ? -15.963 -9.617 -39.837 1.00 87.88 726 TYR A CA 1
ATOM 5783 C C . TYR A 1 726 ? -16.930 -9.416 -41.010 1.00 87.88 726 TYR A C 1
ATOM 5785 O O . TYR A 1 726 ? -18.123 -9.220 -40.792 1.00 87.88 726 TYR A O 1
ATOM 5793 N N . SER A 1 727 ? -16.458 -9.560 -4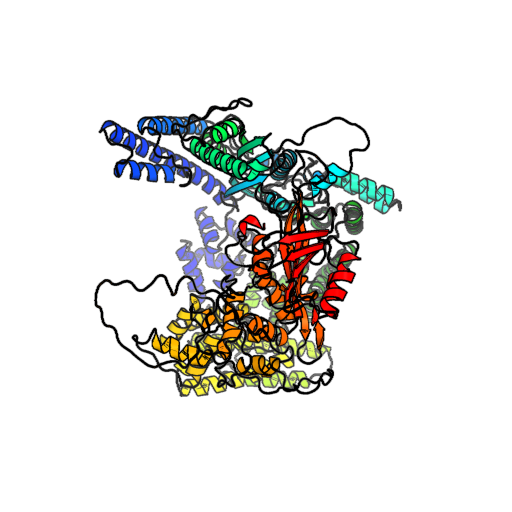2.251 1.00 85.06 727 SER A N 1
ATOM 5794 C CA . SER A 1 727 ? -17.283 -9.380 -43.455 1.00 85.06 727 SER A CA 1
ATOM 5795 C C . SER A 1 727 ? -18.394 -10.429 -43.582 1.00 85.06 727 SER A C 1
ATOM 5797 O O . SER A 1 727 ? -19.450 -10.153 -44.156 1.00 85.06 727 SER A O 1
ATOM 5799 N N . SER A 1 728 ? -18.178 -11.647 -43.073 1.00 86.62 728 SER A N 1
ATOM 5800 C CA . SER A 1 728 ? -19.228 -12.672 -42.982 1.00 86.62 728 SER A CA 1
ATOM 5801 C C . SER A 1 728 ? -20.296 -12.293 -41.952 1.00 86.62 728 SER A C 1
ATOM 5803 O O . SER A 1 728 ? -21.476 -12.232 -42.289 1.00 86.62 728 SER A O 1
ATOM 5805 N N . LEU A 1 729 ? -19.885 -11.904 -40.741 1.00 85.25 729 LEU A N 1
ATOM 5806 C CA . LEU A 1 729 ? -20.794 -11.555 -39.649 1.00 85.25 729 LEU A CA 1
ATOM 5807 C C . LEU A 1 729 ? -21.546 -10.249 -39.914 1.00 85.25 729 LEU A C 1
ATOM 5809 O O . LEU A 1 729 ? -22.717 -10.152 -39.568 1.00 85.25 729 LEU A O 1
ATOM 5813 N N . ARG A 1 730 ? -20.919 -9.278 -40.587 1.00 83.19 730 ARG A N 1
ATOM 5814 C CA . ARG A 1 730 ? -21.549 -8.015 -41.001 1.00 83.19 730 ARG A CA 1
ATOM 5815 C C . ARG A 1 730 ? -22.698 -8.233 -41.980 1.00 83.19 730 ARG A C 1
ATOM 5817 O O . ARG A 1 730 ? -23.698 -7.527 -41.896 1.00 83.19 730 ARG A O 1
ATOM 5824 N N . ARG A 1 731 ? -22.571 -9.214 -42.883 1.00 84.12 731 ARG A N 1
ATOM 5825 C CA . ARG A 1 731 ? -23.648 -9.606 -43.808 1.00 84.12 731 ARG A CA 1
ATOM 5826 C C . ARG A 1 731 ? -24.808 -10.292 -43.091 1.00 84.12 731 ARG A C 1
ATOM 5828 O O . ARG A 1 731 ? -25.935 -10.197 -43.561 1.00 84.12 731 ARG A O 1
ATOM 5835 N N . GLU A 1 732 ? -24.543 -10.958 -41.970 1.00 82.81 732 GLU A N 1
ATOM 5836 C CA . GLU A 1 732 ? -25.580 -11.589 -41.152 1.00 82.81 732 GLU A CA 1
ATOM 5837 C C . GLU A 1 732 ? -26.288 -10.594 -40.224 1.00 82.81 732 GLU A C 1
ATOM 5839 O O . GLU A 1 732 ? -27.513 -10.590 -40.141 1.00 82.81 732 GLU A O 1
ATOM 5844 N N . SER A 1 733 ? -25.534 -9.777 -39.483 1.00 82.62 733 SER A N 1
ATOM 5845 C CA . SER A 1 733 ? -26.073 -8.794 -38.543 1.00 82.62 733 SER A CA 1
ATOM 5846 C C . SER A 1 733 ? -25.009 -7.789 -38.093 1.00 82.62 733 SER A C 1
ATOM 5848 O O . SER A 1 733 ? -23.896 -8.159 -37.718 1.00 82.62 733 SER A O 1
ATOM 5850 N N . ILE A 1 734 ? -25.396 -6.514 -38.018 1.00 82.62 734 ILE A N 1
ATOM 5851 C CA . ILE A 1 734 ? -24.578 -5.427 -37.451 1.00 82.62 734 ILE A CA 1
ATOM 5852 C C . ILE A 1 734 ? -24.212 -5.724 -35.987 1.00 82.62 734 ILE A C 1
ATOM 5854 O O . ILE A 1 734 ? -23.080 -5.511 -35.567 1.00 82.62 734 ILE A O 1
ATOM 5858 N N . LEU A 1 735 ? -25.140 -6.297 -35.215 1.00 80.56 735 LEU A N 1
ATOM 5859 C CA . LEU A 1 735 ? -24.908 -6.655 -33.813 1.00 80.56 735 LEU A CA 1
ATOM 5860 C C . LEU A 1 735 ? -23.816 -7.734 -33.681 1.00 80.56 735 LEU A C 1
ATOM 5862 O O . LEU A 1 735 ? -22.942 -7.648 -32.818 1.00 80.56 735 LEU A O 1
ATOM 5866 N N . LYS A 1 736 ? -23.826 -8.731 -34.577 1.00 84.12 736 LYS A N 1
ATOM 5867 C CA . LYS A 1 736 ? -22.810 -9.794 -34.620 1.00 84.12 736 LYS A CA 1
ATOM 5868 C C . LYS A 1 736 ? -21.436 -9.255 -35.015 1.00 84.12 736 LYS A C 1
ATOM 5870 O O . LYS A 1 736 ? -20.437 -9.681 -34.435 1.00 84.12 736 LYS A O 1
ATOM 5875 N N . SER A 1 737 ? -21.375 -8.335 -35.983 1.00 84.19 737 SER A N 1
ATOM 5876 C CA . SER A 1 737 ? -20.107 -7.732 -36.411 1.00 84.19 737 SER A CA 1
ATOM 5877 C C . SER A 1 737 ? -19.496 -6.866 -35.315 1.00 84.19 737 SER A C 1
ATOM 5879 O O . SER A 1 737 ? -18.313 -7.013 -35.024 1.00 84.19 737 SER A O 1
ATOM 5881 N N . GLN A 1 738 ? -20.299 -6.041 -34.642 1.00 85.38 738 GLN A N 1
ATOM 5882 C CA . GLN A 1 738 ? -19.832 -5.188 -33.548 1.00 85.38 738 GLN A CA 1
ATOM 5883 C C . GLN A 1 738 ? -19.328 -6.009 -32.355 1.00 85.38 738 GLN A C 1
ATOM 5885 O O . GLN A 1 738 ? -18.248 -5.735 -31.831 1.00 85.38 738 GLN A O 1
ATOM 5890 N N . ALA A 1 739 ? -20.040 -7.079 -31.982 1.00 84.94 739 ALA A N 1
ATOM 5891 C CA . ALA A 1 739 ? -19.571 -7.997 -30.945 1.00 84.94 739 ALA A CA 1
ATOM 5892 C C . ALA A 1 739 ? -18.239 -8.670 -31.325 1.00 84.94 739 ALA A C 1
ATOM 5894 O O . ALA A 1 739 ? -17.356 -8.824 -30.479 1.00 84.94 739 ALA A O 1
ATOM 5895 N N . PHE A 1 740 ? -18.063 -9.009 -32.608 1.00 87.50 740 PHE A N 1
ATOM 5896 C CA . PHE A 1 740 ? -16.817 -9.573 -33.122 1.00 87.50 740 PHE A CA 1
ATOM 5897 C C . PHE A 1 740 ? -15.641 -8.586 -33.092 1.00 87.50 740 PHE A C 1
ATOM 5899 O O . PHE A 1 740 ? -14.529 -8.972 -32.727 1.00 87.50 740 PHE A O 1
ATOM 5906 N N . VAL A 1 741 ? -15.867 -7.317 -33.440 1.00 87.06 741 VAL A N 1
ATOM 5907 C CA . VAL A 1 741 ? -14.826 -6.277 -33.381 1.00 87.06 741 VAL A CA 1
ATOM 5908 C C . VAL A 1 741 ? -14.345 -6.086 -31.943 1.00 87.06 741 VAL A C 1
ATOM 5910 O O . VAL A 1 741 ? -13.139 -6.091 -31.697 1.00 87.06 741 VAL A O 1
ATOM 5913 N N . ILE A 1 742 ? -15.272 -6.005 -30.982 1.00 85.94 742 ILE A N 1
ATOM 5914 C CA . ILE A 1 742 ? -14.933 -5.803 -29.567 1.00 85.94 742 ILE A CA 1
ATOM 5915 C C . ILE A 1 742 ? -14.156 -6.999 -29.012 1.00 85.94 742 ILE A C 1
ATOM 5917 O O . ILE A 1 742 ? -13.106 -6.813 -28.394 1.00 85.94 742 ILE A O 1
ATOM 5921 N N . ILE A 1 743 ? -14.623 -8.230 -29.258 1.00 85.56 743 ILE A N 1
ATOM 5922 C CA . ILE A 1 743 ? -13.955 -9.417 -28.712 1.00 85.56 743 ILE A CA 1
ATOM 5923 C C . ILE A 1 743 ? -12.573 -9.635 -29.320 1.00 85.56 743 ILE A C 1
ATOM 5925 O O . ILE A 1 743 ? -11.625 -9.974 -28.610 1.00 85.56 743 ILE A O 1
ATOM 5929 N N . THR A 1 744 ? -12.427 -9.389 -30.622 1.00 85.69 744 THR A N 1
ATOM 5930 C CA . THR A 1 744 ? -11.131 -9.493 -31.294 1.00 85.69 744 THR A CA 1
ATOM 5931 C C . THR A 1 744 ? -10.184 -8.429 -30.748 1.00 85.69 744 THR A C 1
ATOM 5933 O O . THR A 1 744 ? -9.046 -8.740 -30.405 1.00 85.69 744 THR A O 1
ATOM 5936 N N . GLY A 1 745 ? -10.672 -7.202 -30.541 1.00 83.56 745 GLY A N 1
ATOM 5937 C CA . GLY A 1 745 ? -9.862 -6.115 -30.006 1.00 83.56 745 GLY A CA 1
ATOM 5938 C C . GLY A 1 745 ? -9.304 -6.365 -28.601 1.00 83.56 745 GLY A C 1
ATOM 5939 O O . GLY A 1 745 ? -8.143 -6.053 -28.327 1.00 83.56 745 GLY A O 1
ATOM 5940 N N . ILE A 1 746 ? -10.072 -7.006 -27.714 1.00 84.75 746 ILE A N 1
ATOM 5941 C CA . ILE A 1 746 ? -9.607 -7.316 -26.350 1.00 84.75 746 ILE A CA 1
ATOM 5942 C C . ILE A 1 746 ? -8.759 -8.598 -26.257 1.00 84.75 746 ILE A C 1
ATOM 5944 O O . ILE A 1 746 ? -7.964 -8.720 -25.324 1.00 84.75 746 ILE A O 1
ATOM 5948 N N . THR A 1 747 ? -8.889 -9.543 -27.199 1.00 82.19 747 THR A N 1
ATOM 5949 C CA . THR A 1 747 ? -8.238 -10.870 -27.108 1.00 82.19 747 THR A CA 1
ATOM 5950 C C . THR A 1 747 ? -7.013 -11.061 -28.004 1.00 82.19 747 THR A C 1
ATOM 5952 O O . THR A 1 747 ? -6.194 -11.932 -27.708 1.00 82.19 747 THR A O 1
ATOM 5955 N N . VAL A 1 748 ? -6.842 -10.262 -29.064 1.00 83.00 748 VAL A N 1
ATOM 5956 C CA . VAL A 1 748 ? -5.784 -10.483 -30.065 1.00 83.00 748 VAL A CA 1
ATOM 5957 C C . VAL A 1 748 ? -4.364 -10.393 -29.467 1.00 83.00 748 VAL A C 1
ATOM 5959 O O . VAL A 1 748 ? -4.046 -9.474 -28.700 1.00 83.00 748 VAL A O 1
ATOM 5962 N N . THR A 1 749 ? -3.506 -11.377 -29.781 1.00 78.38 749 THR A N 1
ATOM 5963 C CA . THR A 1 749 ? -2.125 -11.514 -29.269 1.00 78.38 749 THR A CA 1
ATOM 5964 C C . THR A 1 749 ? -1.214 -12.262 -30.258 1.00 78.38 749 THR A C 1
ATOM 5966 O O . THR A 1 749 ? -1.642 -13.238 -30.864 1.00 78.38 749 THR A O 1
ATOM 5969 N N . ASN A 1 750 ? 0.046 -11.822 -30.387 1.00 66.38 750 ASN A N 1
ATOM 5970 C CA . ASN A 1 750 ? 1.090 -12.399 -31.259 1.00 66.38 750 ASN A CA 1
ATOM 5971 C C . ASN A 1 750 ? 1.953 -13.462 -30.531 1.00 66.38 750 ASN A C 1
ATOM 5973 O O . ASN A 1 750 ? 2.693 -14.222 -31.143 1.00 66.38 750 ASN A O 1
ATOM 5977 N N . ARG A 1 751 ? 1.862 -13.567 -29.196 1.00 55.84 751 ARG A N 1
ATOM 5978 C CA . ARG A 1 751 ? 2.619 -14.551 -28.397 1.00 55.84 751 ARG A CA 1
ATOM 5979 C C . ARG A 1 751 ? 1.668 -15.380 -27.537 1.00 55.84 751 ARG A C 1
ATOM 5981 O O . ARG A 1 751 ? 0.626 -14.881 -27.116 1.00 55.84 751 ARG A O 1
ATOM 5988 N N . LEU A 1 752 ? 2.057 -16.620 -27.214 1.00 47.06 752 LEU A N 1
ATOM 5989 C CA . LEU A 1 752 ? 1.336 -17.575 -26.340 1.00 47.06 752 LEU A CA 1
ATOM 5990 C C . LEU A 1 752 ? 1.055 -17.049 -24.906 1.00 47.06 752 LEU A C 1
ATOM 5992 O O . LEU A 1 752 ? 0.549 -17.773 -24.049 1.00 47.06 752 LEU A O 1
ATOM 5996 N N . THR A 1 753 ? 1.379 -15.789 -24.627 1.00 50.44 753 THR A N 1
ATOM 5997 C CA . THR A 1 753 ? 1.083 -15.057 -23.400 1.00 50.44 753 THR A CA 1
ATOM 5998 C C . THR A 1 753 ? -0.373 -14.594 -23.375 1.00 50.44 753 THR A C 1
ATOM 6000 O O . THR A 1 753 ? -0.831 -13.885 -24.272 1.00 50.44 753 THR A O 1
ATOM 6003 N N . ARG A 1 754 ? -1.102 -14.959 -22.315 1.00 57.88 754 ARG A N 1
ATOM 6004 C CA . ARG A 1 754 ? -2.469 -14.477 -22.067 1.00 57.88 754 ARG A CA 1
ATOM 6005 C C . ARG A 1 754 ? -2.470 -12.957 -21.865 1.00 57.88 754 ARG A C 1
ATOM 6007 O O . ARG A 1 754 ? -1.676 -12.448 -21.078 1.00 57.88 754 ARG A O 1
ATOM 6014 N N . VAL A 1 755 ? -3.385 -12.251 -22.534 1.00 73.75 755 VAL A N 1
ATOM 6015 C CA . VAL A 1 755 ? -3.595 -10.804 -22.347 1.00 73.75 755 VAL A CA 1
ATOM 6016 C C . VAL A 1 755 ? -4.050 -10.547 -20.906 1.00 73.75 755 VAL A C 1
ATOM 6018 O O . VAL A 1 755 ? -5.055 -11.118 -20.470 1.00 73.75 755 VAL A O 1
ATOM 6021 N N . THR A 1 756 ? -3.317 -9.714 -20.162 1.00 76.38 756 THR A N 1
ATOM 6022 C CA . THR A 1 756 ? -3.643 -9.427 -18.758 1.00 76.38 756 THR A CA 1
ATOM 6023 C C . THR A 1 756 ? -4.912 -8.567 -18.636 1.00 76.38 756 THR A C 1
ATOM 6025 O O . THR A 1 756 ? -5.244 -7.817 -19.563 1.00 76.38 756 THR A O 1
ATOM 6028 N N . PRO A 1 757 ? -5.639 -8.637 -17.505 1.00 73.81 757 PRO A N 1
ATOM 6029 C CA . PRO A 1 757 ? -6.850 -7.844 -17.275 1.00 73.81 757 PRO A CA 1
ATOM 6030 C C . PRO A 1 757 ? -6.655 -6.326 -17.426 1.00 73.81 757 PRO A C 1
ATOM 6032 O O . PRO A 1 757 ? -7.550 -5.635 -17.910 1.00 73.81 757 PRO A O 1
ATOM 6035 N N . GLU A 1 758 ? -5.487 -5.794 -17.057 1.00 73.06 758 GLU A N 1
ATOM 6036 C CA . GLU A 1 758 ? -5.172 -4.363 -17.160 1.00 73.06 758 GLU A CA 1
ATOM 6037 C C . GLU A 1 758 ? -5.053 -3.922 -18.623 1.00 73.06 758 GLU A C 1
ATOM 6039 O O . GLU A 1 758 ? -5.537 -2.852 -18.997 1.00 73.06 758 GLU A O 1
ATOM 6044 N N . VAL A 1 759 ? -4.444 -4.764 -19.466 1.00 76.62 759 VAL A N 1
ATOM 6045 C CA . VAL A 1 759 ? -4.329 -4.518 -20.909 1.00 76.62 759 VAL A CA 1
ATOM 6046 C C . VAL A 1 759 ? -5.705 -4.598 -21.567 1.00 76.62 759 VAL A C 1
ATOM 6048 O O . VAL A 1 759 ? -6.039 -3.721 -22.363 1.00 76.62 759 VAL A O 1
ATOM 6051 N N . LYS A 1 760 ? -6.539 -5.577 -21.185 1.00 81.00 760 LYS A N 1
ATOM 6052 C CA . LYS A 1 760 ? -7.929 -5.670 -21.661 1.00 81.00 760 LYS A CA 1
ATOM 6053 C C . LYS A 1 760 ? -8.739 -4.425 -21.298 1.00 81.00 760 LYS A C 1
ATOM 6055 O O . LYS A 1 760 ? -9.432 -3.895 -22.160 1.00 81.00 760 LYS A O 1
ATOM 6060 N N . LYS A 1 761 ? -8.586 -3.894 -20.076 1.00 78.81 761 LYS A N 1
ATOM 6061 C CA . LYS A 1 761 ? -9.266 -2.661 -19.633 1.00 78.81 761 LYS A CA 1
ATOM 6062 C C . LYS A 1 761 ? -8.880 -1.456 -20.488 1.00 78.81 761 LYS A C 1
ATOM 6064 O O . LYS A 1 761 ? -9.752 -0.726 -20.949 1.00 78.81 761 LYS A O 1
ATOM 6069 N N . LYS A 1 762 ? -7.580 -1.274 -20.742 1.00 77.69 762 LYS A N 1
ATOM 6070 C CA . LYS A 1 762 ? -7.081 -0.190 -21.603 1.00 77.69 762 LYS A CA 1
ATOM 6071 C C . LYS A 1 762 ? -7.604 -0.324 -23.038 1.00 77.69 762 LYS A C 1
ATOM 6073 O O . LYS A 1 762 ? -8.109 0.650 -23.590 1.00 77.69 762 LYS A O 1
ATOM 6078 N N . ARG A 1 763 ? -7.551 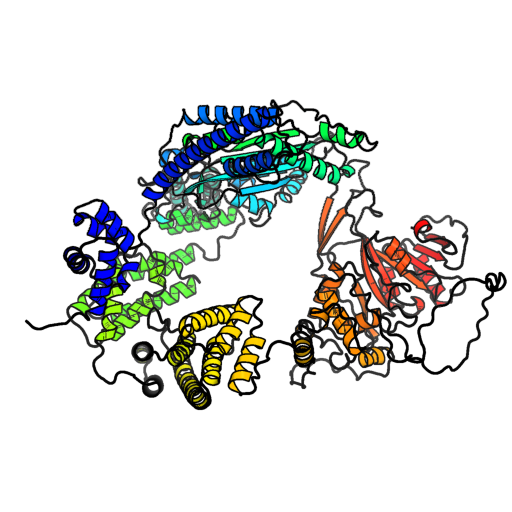-1.527 -23.619 1.00 84.31 763 ARG A N 1
ATOM 6079 C CA . ARG A 1 763 ? -8.067 -1.792 -24.975 1.00 84.31 763 ARG A CA 1
ATOM 6080 C C . ARG A 1 763 ? -9.576 -1.579 -25.080 1.00 84.31 763 ARG A C 1
ATOM 6082 O O . ARG A 1 763 ? -10.023 -0.986 -26.053 1.00 84.31 763 ARG A O 1
ATOM 6089 N N . LEU A 1 764 ? -10.346 -1.989 -24.070 1.00 83.06 764 LEU A N 1
ATOM 6090 C CA . LEU A 1 764 ? -11.791 -1.772 -24.039 1.00 83.06 764 LEU A CA 1
ATOM 6091 C C . LEU A 1 764 ? -12.133 -0.279 -24.008 1.00 83.06 764 LEU A C 1
ATOM 6093 O O . LEU A 1 764 ? -12.922 0.166 -24.830 1.00 83.06 764 LEU A O 1
ATOM 6097 N N . SER A 1 765 ? -11.459 0.508 -23.161 1.00 80.75 765 SER A N 1
ATOM 6098 C CA . SER A 1 765 ? -11.680 1.963 -23.100 1.00 80.75 765 SER A CA 1
ATOM 6099 C C . SER A 1 765 ? -11.373 2.682 -24.424 1.00 80.75 765 SER A C 1
ATOM 6101 O O . SER A 1 765 ? -12.037 3.652 -24.780 1.00 80.75 765 SER A O 1
ATOM 6103 N N . PHE A 1 766 ? -10.394 2.181 -25.189 1.00 82.12 766 PHE A N 1
ATOM 6104 C CA . PHE A 1 766 ? -10.077 2.676 -26.532 1.00 82.12 766 PHE A CA 1
ATOM 6105 C C . PHE A 1 766 ? -11.146 2.297 -27.570 1.00 82.12 766 PHE A C 1
ATOM 6107 O O . PHE A 1 766 ? -11.470 3.094 -28.447 1.00 82.12 766 PHE A O 1
ATOM 6114 N N . LEU A 1 767 ? -11.707 1.089 -27.487 1.00 83.88 767 LEU A N 1
ATOM 6115 C CA . LEU A 1 767 ? -12.786 0.654 -28.378 1.00 83.88 767 LEU A CA 1
ATOM 6116 C C . LEU A 1 767 ? -14.093 1.394 -28.072 1.00 83.88 767 LEU A C 1
ATOM 6118 O O . LEU A 1 767 ? -14.774 1.824 -28.997 1.00 83.88 767 LEU A O 1
ATOM 6122 N N . GLU A 1 768 ? -14.411 1.601 -26.792 1.00 79.50 768 GLU A N 1
ATOM 6123 C CA . GLU A 1 768 ? -15.571 2.380 -26.344 1.00 79.50 768 GLU A CA 1
ATOM 6124 C C . GLU A 1 768 ? -15.502 3.831 -26.818 1.00 79.50 768 GLU A C 1
ATOM 6126 O O . GLU A 1 768 ? -16.510 4.374 -27.265 1.00 79.50 768 GLU A O 1
ATOM 6131 N N . SER A 1 769 ? -14.322 4.459 -26.775 1.00 79.88 769 SER A N 1
ATOM 6132 C CA . SER A 1 769 ? -14.163 5.838 -27.242 1.00 79.88 769 SER A CA 1
ATOM 6133 C C . SER A 1 769 ? -14.267 5.963 -28.765 1.00 79.88 769 SER A C 1
ATOM 6135 O O . SER A 1 769 ? -14.909 6.895 -29.245 1.00 79.88 769 SER A O 1
ATOM 6137 N N . ASN A 1 770 ? -13.700 5.020 -29.528 1.00 77.56 770 ASN A N 1
ATOM 6138 C CA . ASN A 1 770 ? -13.729 5.053 -30.995 1.00 77.56 770 ASN A CA 1
ATOM 6139 C C . ASN A 1 770 ? -15.069 4.618 -31.596 1.00 77.56 770 ASN A C 1
ATOM 6141 O O . ASN A 1 770 ? -15.447 5.107 -32.659 1.00 77.56 770 ASN A O 1
ATOM 6145 N N . LEU A 1 771 ? -15.780 3.693 -30.949 1.00 81.75 771 LEU A N 1
ATOM 6146 C CA . LEU A 1 771 ? -17.057 3.173 -31.439 1.00 81.75 771 LEU A CA 1
ATOM 6147 C C . LEU A 1 771 ? -18.268 3.897 -30.832 1.00 81.75 771 LEU A C 1
ATOM 6149 O O . LEU A 1 771 ? -19.389 3.597 -31.230 1.00 81.75 771 LEU A O 1
ATOM 6153 N N . LYS A 1 772 ? -18.070 4.862 -29.921 1.00 76.06 772 LYS A N 1
ATOM 6154 C CA . LYS A 1 772 ? -19.130 5.552 -29.162 1.00 76.06 772 LYS A CA 1
ATOM 6155 C C . LYS A 1 772 ? -20.337 5.988 -30.001 1.00 76.06 772 LYS A C 1
ATOM 6157 O O . LYS A 1 772 ? -21.468 5.797 -29.573 1.00 76.06 772 LYS A O 1
ATOM 6162 N N . ASP A 1 773 ? -20.093 6.533 -31.192 1.00 72.88 773 ASP A N 1
ATOM 6163 C CA . ASP A 1 773 ? -21.139 7.075 -32.072 1.00 72.88 773 ASP A CA 1
ATOM 6164 C C . ASP A 1 773 ? -21.777 6.018 -33.000 1.00 72.88 773 ASP A C 1
ATOM 6166 O O . ASP A 1 773 ? -22.738 6.312 -33.709 1.00 72.88 773 ASP A O 1
ATOM 6170 N N . VAL A 1 774 ? -21.231 4.796 -33.029 1.00 78.75 774 VAL A N 1
ATOM 6171 C CA . VAL A 1 774 ? -21.604 3.708 -33.956 1.00 78.75 774 VAL A CA 1
ATOM 6172 C C . VAL A 1 774 ? -22.159 2.478 -33.218 1.00 78.75 774 VAL A C 1
ATOM 6174 O O . VAL A 1 774 ? -22.828 1.643 -33.832 1.00 78.75 774 VAL A O 1
ATOM 6177 N N . LEU A 1 775 ? -21.913 2.349 -31.910 1.00 80.25 775 LEU A N 1
ATOM 6178 C CA . LEU A 1 775 ? -22.388 1.226 -31.098 1.00 80.25 775 LEU A CA 1
ATOM 6179 C C . LEU A 1 775 ? -23.917 1.165 -31.050 1.00 80.25 775 LEU A C 1
ATOM 6181 O O . LEU A 1 775 ? -24.592 2.143 -30.731 1.00 80.25 775 LEU A O 1
ATOM 6185 N N . LEU A 1 776 ? -24.459 -0.026 -31.304 1.00 80.31 776 LEU A N 1
ATOM 6186 C CA . LEU A 1 776 ? -25.866 -0.314 -31.049 1.00 80.31 776 LEU A CA 1
ATOM 6187 C C . LEU A 1 776 ? -26.167 -0.230 -29.549 1.00 80.31 776 LEU A C 1
ATOM 6189 O O . LEU A 1 776 ? -25.373 -0.677 -28.722 1.00 80.31 776 LEU A O 1
ATOM 6193 N N . GLU A 1 777 ? -27.354 0.276 -29.214 1.00 72.19 777 GLU A N 1
ATOM 6194 C CA . GLU A 1 777 ? -27.812 0.493 -27.835 1.00 72.19 777 GLU A CA 1
ATOM 6195 C C . GLU A 1 777 ? -27.716 -0.780 -26.974 1.00 72.19 777 GLU A C 1
ATOM 6197 O O . GLU A 1 777 ? -27.331 -0.720 -25.811 1.00 72.19 777 GLU A O 1
ATOM 6202 N N . ASP A 1 778 ? -27.964 -1.955 -27.561 1.00 69.81 778 ASP A N 1
ATOM 6203 C CA . ASP A 1 778 ? -27.839 -3.243 -26.869 1.00 69.81 778 ASP A CA 1
ATOM 6204 C C . ASP A 1 778 ? -26.382 -3.577 -26.475 1.00 69.81 778 ASP A C 1
ATOM 6206 O O . ASP A 1 778 ? -26.150 -4.140 -25.406 1.00 69.81 778 ASP A O 1
ATOM 6210 N N . ILE A 1 779 ? -25.390 -3.207 -27.296 1.00 77.81 779 ILE A N 1
ATOM 6211 C CA . ILE A 1 779 ? -23.962 -3.383 -26.973 1.00 77.81 779 ILE A CA 1
ATOM 6212 C C . ILE A 1 779 ? -23.484 -2.263 -26.045 1.00 77.81 779 ILE A C 1
ATOM 6214 O O . ILE A 1 779 ? -22.727 -2.532 -25.118 1.00 77.81 779 ILE A O 1
ATOM 6218 N N . GLY A 1 780 ? -23.955 -1.029 -26.243 1.00 74.81 780 GLY A N 1
ATOM 6219 C CA . GLY A 1 780 ? -23.664 0.096 -25.353 1.00 74.81 780 GLY A CA 1
ATOM 6220 C C . GLY A 1 780 ? -24.115 -0.173 -23.914 1.00 74.81 780 GLY A C 1
ATOM 6221 O O . GLY A 1 780 ? -23.324 -0.021 -22.987 1.00 74.81 780 GLY A O 1
ATOM 6222 N N . ASN A 1 781 ? -25.339 -0.680 -23.735 1.00 71.94 781 ASN A N 1
ATOM 6223 C CA . ASN A 1 781 ? -25.871 -1.072 -22.427 1.00 71.94 781 ASN A CA 1
ATOM 6224 C C . ASN A 1 781 ? -25.099 -2.249 -21.814 1.00 71.94 781 ASN A C 1
ATOM 6226 O O . ASN A 1 781 ? -24.831 -2.238 -20.613 1.00 71.94 781 ASN A O 1
ATOM 6230 N N . LEU A 1 782 ? -24.706 -3.238 -22.631 1.00 76.62 782 LEU A N 1
ATOM 6231 C CA . LEU A 1 782 ? -23.860 -4.348 -22.183 1.00 76.62 782 LEU A CA 1
ATOM 6232 C C . LEU A 1 782 ? -22.531 -3.818 -21.632 1.00 76.62 782 LEU A C 1
ATOM 6234 O O . LEU A 1 782 ? -22.145 -4.177 -20.529 1.00 76.62 782 LEU A O 1
ATOM 6238 N N . LEU A 1 783 ? -21.842 -2.944 -22.368 1.00 74.56 783 LEU A N 1
ATOM 6239 C CA . LEU A 1 783 ? -20.563 -2.373 -21.939 1.00 74.56 783 LEU A CA 1
ATOM 6240 C C . LEU A 1 783 ? -20.710 -1.485 -20.693 1.00 74.56 783 LEU A C 1
ATOM 6242 O O . LEU A 1 783 ? -19.891 -1.579 -19.778 1.00 74.56 783 LEU A O 1
ATOM 6246 N N . GLN A 1 784 ? -21.792 -0.706 -20.598 1.00 69.75 784 GLN A N 1
ATOM 6247 C CA . GLN A 1 784 ? -22.073 0.133 -19.432 1.00 69.75 784 GLN A CA 1
ATOM 6248 C C . GLN A 1 784 ? -22.316 -0.698 -18.159 1.00 69.75 784 GLN A C 1
ATOM 6250 O O . GLN A 1 784 ? -21.759 -0.358 -17.115 1.00 69.75 784 GLN A O 1
ATOM 6255 N N . GLU A 1 785 ? -23.028 -1.832 -18.249 1.00 66.31 785 GLU A N 1
ATOM 6256 C CA . GLU A 1 785 ? -23.216 -2.788 -17.136 1.00 66.31 785 GLU A CA 1
ATOM 6257 C C . GLU A 1 785 ? -21.872 -3.278 -16.563 1.00 66.31 785 GLU A C 1
ATOM 6259 O O . GLU A 1 785 ? -21.737 -3.488 -15.357 1.00 66.31 785 GLU A O 1
ATOM 6264 N N . PHE A 1 786 ? -20.848 -3.426 -17.411 1.00 63.62 786 PHE A N 1
ATOM 6265 C CA . PHE A 1 786 ? -19.510 -3.844 -16.985 1.00 63.62 786 PHE A CA 1
ATOM 6266 C C . PHE A 1 786 ? -18.595 -2.680 -16.579 1.00 63.62 786 PHE A C 1
ATOM 6268 O O . PHE A 1 786 ? -17.593 -2.916 -15.907 1.00 63.62 786 PHE A O 1
ATOM 6275 N N . SER A 1 787 ? -18.930 -1.433 -16.917 1.00 54.00 787 SER A N 1
ATOM 6276 C CA . SER A 1 787 ? -18.120 -0.255 -16.572 1.00 54.00 787 SER A CA 1
ATOM 6277 C C . SER A 1 787 ? -18.212 0.159 -15.089 1.00 54.00 787 SER A C 1
ATOM 6279 O O . SER A 1 787 ? -17.280 0.776 -14.571 1.00 54.00 787 SER A O 1
ATOM 6281 N N . GLU A 1 788 ? -19.275 -0.243 -14.378 1.00 46.91 788 GLU A N 1
ATOM 6282 C CA . GLU A 1 788 ? -19.590 0.193 -13.002 1.00 46.91 788 GLU A CA 1
ATOM 6283 C C . GLU A 1 788 ? -19.222 -0.830 -11.895 1.00 46.91 788 GLU A C 1
ATOM 6285 O O . GLU A 1 788 ? -19.434 -0.568 -10.711 1.00 46.91 788 GLU A O 1
ATOM 6290 N N . GLY A 1 789 ? -18.616 -1.980 -12.232 1.00 49.50 789 GLY A N 1
ATOM 6291 C CA . GLY A 1 789 ? -18.273 -3.046 -11.272 1.00 49.50 789 GLY A CA 1
ATOM 6292 C C . GLY A 1 789 ? -16.919 -3.739 -11.503 1.00 49.50 789 GLY A C 1
ATOM 6293 O O . GLY A 1 789 ? -16.174 -3.426 -12.429 1.00 49.50 789 GLY A O 1
ATOM 6294 N N . LEU A 1 790 ? -16.577 -4.716 -10.648 1.00 44.62 790 LEU A N 1
ATOM 6295 C CA . LEU A 1 790 ? -15.415 -5.607 -10.822 1.00 44.62 790 LEU A CA 1
ATOM 6296 C C . LEU A 1 790 ? -15.594 -6.461 -12.098 1.00 44.62 790 LEU A C 1
ATOM 6298 O O . LEU A 1 790 ? -16.252 -7.499 -12.070 1.00 44.62 790 LEU A O 1
ATOM 6302 N N . ILE A 1 791 ? -15.027 -6.011 -13.225 1.00 55.06 791 ILE A N 1
ATOM 6303 C CA . ILE A 1 791 ? -15.138 -6.658 -14.547 1.00 55.06 791 ILE A CA 1
ATOM 6304 C C . ILE A 1 791 ? -14.653 -8.117 -14.496 1.00 55.06 791 ILE A C 1
ATOM 6306 O O . ILE A 1 791 ? -13.459 -8.389 -14.352 1.00 55.06 791 ILE A O 1
ATOM 6310 N N . VAL A 1 792 ? -15.567 -9.070 -14.707 1.00 67.69 792 VAL A N 1
ATOM 6311 C CA . VAL A 1 792 ? -15.233 -10.477 -14.978 1.00 67.69 792 VAL A CA 1
ATOM 6312 C C . VAL A 1 792 ? -15.126 -10.668 -16.494 1.00 67.69 792 VAL A C 1
ATOM 6314 O O . VAL A 1 792 ? -16.122 -10.932 -17.163 1.00 67.69 792 VAL A O 1
ATOM 6317 N N . TRP A 1 793 ? -13.912 -10.543 -17.044 1.00 74.00 793 TRP A N 1
ATOM 6318 C CA . TRP A 1 793 ? -13.635 -10.575 -18.494 1.00 74.00 793 TRP A CA 1
ATOM 6319 C C . TRP A 1 793 ? -14.239 -11.774 -19.237 1.00 74.00 793 TRP A C 1
ATOM 6321 O O . TRP A 1 793 ? -14.767 -11.605 -20.331 1.00 74.00 793 TRP A O 1
ATOM 6331 N N . ASN A 1 794 ? -14.233 -12.959 -18.620 1.00 72.88 794 ASN A N 1
ATOM 6332 C CA . ASN A 1 794 ? -14.790 -14.169 -19.231 1.00 72.88 794 ASN A CA 1
ATOM 6333 C C . ASN A 1 794 ? -16.305 -14.045 -19.485 1.00 72.88 794 ASN A C 1
ATOM 6335 O O . ASN A 1 794 ? -16.792 -14.530 -20.496 1.00 72.88 794 ASN A O 1
ATOM 6339 N N . LYS A 1 795 ? -17.050 -13.347 -18.611 1.00 73.50 795 LYS A N 1
ATOM 6340 C CA . LYS A 1 795 ? -18.503 -13.153 -18.760 1.00 73.50 795 LYS A CA 1
ATOM 6341 C C . LYS A 1 795 ? -18.824 -12.209 -19.923 1.00 73.50 795 LYS A C 1
ATOM 6343 O O . LYS A 1 795 ? -19.761 -12.472 -20.674 1.00 73.50 795 LYS A O 1
ATOM 6348 N N . LEU A 1 796 ? -18.038 -11.141 -20.077 1.00 80.31 796 LEU A N 1
ATOM 6349 C CA . LEU A 1 796 ? -18.158 -10.216 -21.205 1.00 80.31 796 LEU A CA 1
ATOM 6350 C C . LEU A 1 796 ? -17.825 -10.927 -22.527 1.00 80.31 796 LEU A C 1
ATOM 6352 O O . LEU A 1 796 ? -18.587 -10.822 -23.484 1.00 80.31 796 LEU A O 1
ATOM 6356 N N . GLU A 1 797 ? -16.738 -11.705 -22.566 1.00 80.88 797 GLU A N 1
ATOM 6357 C CA . GLU A 1 797 ? -16.355 -12.505 -23.738 1.00 80.88 797 GLU A CA 1
ATOM 6358 C C . GLU A 1 797 ? -17.428 -13.543 -24.104 1.00 80.88 797 GLU A C 1
ATOM 6360 O O . GLU A 1 797 ? -17.813 -13.633 -25.269 1.00 80.88 797 GLU A O 1
ATOM 6365 N N . ASP A 1 798 ? -17.992 -14.259 -23.126 1.00 79.25 798 ASP A N 1
ATOM 6366 C CA . ASP A 1 798 ? -19.064 -15.238 -23.347 1.00 79.25 798 ASP A CA 1
ATOM 6367 C C . ASP A 1 798 ? -20.353 -14.587 -23.878 1.00 79.25 798 ASP A C 1
ATOM 6369 O O . ASP A 1 798 ? -21.009 -15.130 -24.773 1.00 79.25 798 ASP A O 1
ATOM 6373 N N . GLN A 1 799 ? -20.731 -13.409 -23.367 1.00 76.00 799 GLN A N 1
ATOM 6374 C CA . GLN A 1 799 ? -21.905 -12.678 -23.855 1.00 76.00 799 GLN A CA 1
ATOM 6375 C C . GLN A 1 799 ? -21.692 -12.132 -25.268 1.00 76.00 799 GLN A C 1
ATOM 6377 O O . GLN A 1 799 ? -22.581 -12.279 -26.107 1.00 76.00 799 GLN A O 1
ATOM 6382 N N . LEU A 1 800 ? -20.512 -11.583 -25.565 1.00 81.38 800 LEU A N 1
ATOM 6383 C CA . LEU A 1 800 ? -20.150 -11.146 -26.914 1.00 81.38 800 LEU A CA 1
ATOM 6384 C C . LEU A 1 800 ? -20.097 -12.336 -27.890 1.00 81.38 800 LEU A C 1
ATOM 6386 O O . LEU A 1 800 ? -20.631 -12.242 -28.995 1.00 81.38 800 LEU A O 1
ATOM 6390 N N . HIS A 1 801 ? -19.569 -13.494 -27.476 1.00 81.38 801 HIS A N 1
ATOM 6391 C CA . HIS A 1 801 ? -19.610 -14.730 -28.266 1.00 81.38 801 HIS A CA 1
ATOM 6392 C C . HIS A 1 801 ? -21.039 -15.249 -28.489 1.00 81.38 801 HIS A C 1
ATOM 6394 O O . HIS A 1 801 ? -21.363 -15.693 -29.591 1.00 81.38 801 HIS A O 1
ATOM 6400 N N . SER A 1 802 ? -21.920 -15.163 -27.488 1.00 79.75 802 SER A N 1
ATOM 6401 C CA . SER A 1 802 ? -23.340 -15.516 -27.638 1.00 79.75 802 SER A CA 1
ATOM 6402 C C . SER A 1 802 ? -24.065 -14.580 -28.608 1.00 79.75 802 SER A C 1
ATOM 6404 O O . SER A 1 802 ? -24.927 -15.028 -29.366 1.00 79.75 802 SER A O 1
ATOM 6406 N N . ILE A 1 803 ? -23.725 -13.288 -28.603 1.00 79.31 803 ILE A N 1
ATOM 6407 C CA . ILE A 1 803 ? -24.246 -12.316 -29.569 1.00 79.31 803 ILE A CA 1
ATOM 6408 C C . ILE A 1 803 ? -23.759 -12.674 -30.976 1.00 79.31 803 ILE A C 1
ATOM 6410 O O . ILE A 1 803 ? -24.583 -12.790 -31.881 1.00 79.31 803 ILE A O 1
ATOM 6414 N N . MET A 1 804 ? -22.461 -12.953 -31.154 1.00 75.12 804 MET A N 1
ATOM 6415 C CA . MET A 1 804 ? -21.894 -13.382 -32.441 1.00 75.12 804 MET A CA 1
ATOM 6416 C C . MET A 1 804 ? -22.559 -14.650 -32.994 1.00 75.12 804 MET A C 1
ATOM 6418 O O . MET A 1 804 ? -22.867 -14.720 -34.183 1.00 75.12 804 MET A O 1
ATOM 6422 N N . ASN A 1 805 ? -22.816 -15.642 -32.137 1.00 77.44 805 ASN A N 1
ATOM 6423 C CA . ASN A 1 805 ? -23.423 -16.914 -32.536 1.00 77.44 805 ASN A CA 1
ATOM 6424 C C . ASN A 1 805 ? -24.949 -16.821 -32.737 1.00 77.44 805 ASN A C 1
ATOM 6426 O O . ASN A 1 805 ? -25.563 -17.787 -33.182 1.00 77.44 805 ASN A O 1
ATOM 6430 N N . GLY A 1 806 ? -25.570 -15.667 -32.457 1.00 67.69 806 GLY A N 1
ATOM 6431 C CA . GLY A 1 806 ? -27.003 -15.434 -32.664 1.00 67.69 806 GLY A CA 1
ATOM 6432 C C . GLY A 1 806 ? -27.919 -16.068 -31.612 1.00 67.69 806 GLY A C 1
ATOM 6433 O O . GLY A 1 806 ? -29.118 -16.176 -31.842 1.00 67.69 806 GLY A O 1
ATOM 6434 N N . THR A 1 807 ? -27.385 -16.473 -30.458 1.00 66.44 807 THR A N 1
ATOM 6435 C CA . THR A 1 807 ? -28.136 -17.119 -29.363 1.00 66.44 807 THR A CA 1
ATOM 6436 C C . THR A 1 807 ? -28.580 -16.135 -28.272 1.00 66.44 807 THR A C 1
ATOM 6438 O O . THR A 1 807 ? -28.981 -16.544 -27.185 1.00 66.44 807 THR A O 1
ATOM 6441 N N . TYR A 1 808 ? -28.473 -14.829 -28.526 1.00 56.81 808 TYR A N 1
ATOM 6442 C CA . TYR A 1 808 ? -28.780 -13.771 -27.563 1.00 56.81 808 TYR A CA 1
ATOM 6443 C C . TYR A 1 808 ? -30.285 -13.440 -27.540 1.00 56.81 808 TYR A C 1
ATOM 6445 O O . TYR A 1 808 ? -30.835 -12.994 -28.544 1.00 56.81 808 TYR A O 1
ATOM 6453 N N . GLN A 1 809 ? -30.950 -13.636 -26.395 1.00 51.50 809 GLN A N 1
ATOM 6454 C CA . GLN A 1 809 ? -32.344 -13.230 -26.154 1.00 51.50 809 GLN A CA 1
ATOM 6455 C C . GLN A 1 809 ? -32.389 -12.026 -25.200 1.00 51.50 809 GLN A C 1
ATOM 6457 O O . GLN A 1 809 ? -31.742 -12.035 -24.150 1.00 51.50 809 GLN A O 1
ATOM 6462 N N . LYS A 1 810 ? -33.146 -10.985 -25.576 1.00 47.34 810 LYS A N 1
ATOM 6463 C CA . LYS A 1 810 ? -33.346 -9.762 -24.784 1.00 47.34 810 LYS A CA 1
ATOM 6464 C C . LYS A 1 810 ? -34.421 -10.017 -23.728 1.00 47.34 810 LYS A C 1
ATOM 6466 O O . LYS A 1 810 ? -35.592 -10.162 -24.065 1.00 47.34 810 LYS A O 1
ATOM 6471 N N . ASN A 1 811 ? -34.029 -10.059 -22.460 1.00 39.50 811 ASN A N 1
ATOM 6472 C CA . ASN A 1 811 ? -34.967 -10.256 -21.359 1.00 39.50 811 ASN A CA 1
ATOM 6473 C C . ASN A 1 811 ? -35.651 -8.936 -20.985 1.00 39.50 811 ASN A C 1
ATOM 6475 O O . ASN A 1 811 ? -35.012 -8.017 -20.471 1.00 39.50 811 ASN A O 1
ATOM 6479 N N . THR A 1 812 ? -36.958 -8.845 -21.226 1.00 33.72 812 THR A N 1
ATOM 6480 C CA . THR A 1 812 ? -37.819 -7.801 -20.664 1.00 33.72 812 THR A CA 1
ATOM 6481 C C . THR A 1 812 ? -37.990 -7.985 -19.158 1.00 33.72 812 THR A C 1
ATOM 6483 O O . THR A 1 812 ? -38.030 -9.096 -18.636 1.00 33.72 812 THR A O 1
ATOM 6486 N N . LYS A 1 813 ? -38.042 -6.842 -18.476 1.00 42.19 813 LYS A N 1
ATOM 6487 C CA . LYS A 1 813 ? -38.149 -6.653 -17.030 1.00 42.19 813 LYS A CA 1
ATOM 6488 C C . LYS A 1 813 ? -39.369 -7.394 -16.462 1.00 42.19 813 LYS A C 1
ATOM 6490 O O . LYS A 1 813 ? -40.471 -6.906 -16.642 1.00 42.19 813 LYS A O 1
ATOM 6495 N N . ASP A 1 814 ? -39.142 -8.552 -15.840 1.00 38.34 814 ASP A N 1
ATOM 6496 C CA . ASP A 1 814 ? -39.903 -9.057 -14.674 1.00 38.34 814 ASP A CA 1
ATOM 6497 C C . ASP A 1 814 ? -39.350 -10.374 -14.080 1.00 38.34 814 ASP A C 1
ATOM 6499 O O . ASP A 1 814 ? -39.794 -10.818 -13.028 1.00 38.34 814 ASP A O 1
ATOM 6503 N N . GLU A 1 815 ? -38.284 -10.959 -14.640 1.00 37.56 815 GLU A N 1
ATOM 6504 C CA . GLU A 1 815 ? -37.657 -12.181 -14.096 1.00 37.56 815 GLU A CA 1
ATOM 6505 C C . GLU A 1 815 ? -36.318 -11.941 -13.368 1.00 37.56 815 GLU A C 1
ATOM 6507 O O . GLU A 1 815 ? -35.438 -12.803 -13.369 1.00 37.56 815 GLU A O 1
ATOM 6512 N N . SER A 1 816 ? -36.091 -10.778 -12.748 1.00 41.16 816 SER A N 1
ATOM 6513 C CA . SER A 1 816 ? -34.767 -10.465 -12.169 1.00 41.16 816 SER A CA 1
ATOM 6514 C C . SER A 1 816 ? -34.334 -11.426 -11.049 1.00 41.16 816 SER A C 1
ATOM 6516 O O . SER A 1 816 ? -33.138 -11.622 -10.847 1.00 41.16 816 SER A O 1
ATOM 6518 N N . ALA A 1 817 ? -35.269 -12.096 -10.370 1.00 36.12 817 ALA A N 1
ATOM 6519 C CA . ALA A 1 817 ? -34.949 -13.093 -9.346 1.00 36.12 817 ALA A CA 1
ATOM 6520 C C . ALA A 1 817 ? -34.837 -14.533 -9.892 1.00 36.12 817 ALA A C 1
ATOM 6522 O O . ALA A 1 817 ? -34.040 -15.329 -9.386 1.00 36.12 817 ALA A O 1
ATOM 6523 N N . GLU A 1 818 ? -35.606 -14.885 -10.926 1.00 34.22 818 GLU A N 1
ATOM 6524 C CA . GLU A 1 818 ? -35.729 -16.266 -11.415 1.00 34.22 818 GLU A CA 1
ATOM 6525 C C . GLU A 1 818 ? -34.785 -16.562 -12.593 1.00 34.22 818 GLU A C 1
ATOM 6527 O O . GLU A 1 818 ? -34.176 -17.636 -12.637 1.00 34.22 818 GLU A O 1
ATOM 6532 N N . TYR A 1 819 ? -34.519 -15.564 -13.446 1.00 42.66 819 TYR A N 1
ATOM 6533 C CA . TYR A 1 819 ? -33.488 -15.615 -14.488 1.00 42.66 819 TYR A CA 1
ATOM 6534 C C . TYR A 1 819 ? -32.071 -15.647 -13.902 1.00 42.66 819 TYR A C 1
ATOM 6536 O O . TYR A 1 819 ? -31.203 -16.380 -14.380 1.00 42.66 819 TYR A O 1
ATOM 6544 N N . VAL A 1 820 ? -31.828 -14.905 -12.813 1.00 45.31 820 VAL A N 1
ATOM 6545 C CA . VAL A 1 820 ? -30.548 -14.947 -12.085 1.00 45.31 820 VAL A CA 1
ATOM 6546 C C . VAL A 1 820 ? -30.341 -16.328 -11.459 1.00 45.31 820 VAL A C 1
ATOM 6548 O O . VAL A 1 820 ? -29.252 -16.883 -11.594 1.00 45.31 820 VAL A O 1
ATOM 6551 N N . LYS A 1 821 ? -31.385 -16.948 -10.886 1.00 39.31 821 LYS A N 1
ATOM 6552 C CA . LYS A 1 821 ? -31.335 -18.330 -10.367 1.00 39.31 821 LYS A CA 1
ATOM 6553 C C . LYS A 1 821 ? -31.062 -19.374 -11.452 1.00 39.31 821 LYS A C 1
ATOM 6555 O O . LYS A 1 821 ? -30.249 -20.271 -11.225 1.00 39.31 821 LYS A O 1
ATOM 6560 N N . THR A 1 822 ? -31.690 -19.268 -12.623 1.00 39.66 822 THR A N 1
ATOM 6561 C CA . THR A 1 822 ? -31.497 -20.232 -13.723 1.00 39.66 822 THR A CA 1
ATOM 6562 C C . THR A 1 822 ? -30.136 -20.074 -14.411 1.00 39.66 822 THR A C 1
ATOM 6564 O O . THR A 1 822 ? -29.476 -21.086 -14.658 1.00 39.66 822 THR A O 1
ATOM 6567 N N . LYS A 1 823 ? -29.634 -18.843 -14.621 1.00 42.69 823 LYS A N 1
ATOM 6568 C CA . LYS A 1 823 ? -28.276 -18.613 -15.162 1.00 42.69 823 LYS A CA 1
ATOM 6569 C C . LYS A 1 823 ? -27.163 -18.955 -14.167 1.00 42.69 823 LYS A C 1
ATOM 6571 O O . LYS A 1 823 ? -26.163 -19.554 -14.574 1.00 42.69 823 LYS A O 1
ATOM 6576 N N . LEU A 1 824 ? -27.339 -18.668 -12.870 1.00 41.12 824 LEU A N 1
ATOM 6577 C CA . LEU A 1 824 ? -26.448 -19.189 -11.826 1.00 41.12 824 LEU A CA 1
ATOM 6578 C C . LEU A 1 824 ? -26.463 -20.716 -11.846 1.00 41.12 824 LEU A C 1
ATOM 6580 O O . LEU A 1 824 ? -25.404 -21.320 -11.941 1.00 41.12 824 LEU A O 1
ATOM 6584 N N . GLY A 1 825 ? -27.629 -21.360 -11.911 1.00 39.47 825 GLY A N 1
ATOM 6585 C CA . GLY A 1 825 ? -27.728 -22.820 -12.031 1.00 39.47 825 GLY A CA 1
ATOM 6586 C C . GLY A 1 825 ? -26.883 -23.431 -13.164 1.00 39.47 825 GLY A C 1
ATOM 6587 O O . GLY A 1 825 ? -26.369 -24.540 -13.009 1.00 39.47 825 GLY A O 1
ATOM 6588 N N . THR A 1 826 ? -26.676 -22.708 -14.274 1.00 42.50 826 THR A N 1
ATOM 6589 C CA . THR A 1 826 ? -25.808 -23.139 -15.387 1.00 42.50 826 THR A CA 1
ATOM 6590 C C . THR A 1 826 ? -24.317 -22.809 -15.219 1.00 42.50 826 THR A C 1
ATOM 6592 O O . THR A 1 826 ? -23.490 -23.620 -15.631 1.00 42.50 826 THR A O 1
ATOM 6595 N N . VAL A 1 827 ? -23.956 -21.682 -14.587 1.00 43.19 827 VAL A N 1
ATOM 6596 C CA . VAL A 1 827 ? -22.551 -21.284 -14.315 1.00 43.19 827 VAL A CA 1
ATOM 6597 C C . VAL A 1 827 ? -21.958 -22.048 -13.118 1.00 43.19 827 VAL A C 1
ATOM 6599 O O . VAL A 1 827 ? -20.757 -22.284 -13.053 1.00 43.19 827 VAL A O 1
ATOM 6602 N N . LEU A 1 828 ? -22.808 -22.510 -12.199 1.00 40.84 828 LEU A N 1
ATOM 6603 C CA . LEU A 1 828 ? -22.441 -23.177 -10.945 1.00 40.84 828 LEU A CA 1
ATOM 6604 C C . LEU A 1 828 ? -22.093 -24.668 -11.065 1.00 40.84 828 LEU A C 1
ATOM 6606 O O . LEU A 1 828 ? -21.749 -25.301 -10.065 1.00 40.84 828 LEU A O 1
ATOM 6610 N N . LYS A 1 829 ? -22.198 -25.268 -12.256 1.00 45.38 829 LYS A N 1
ATOM 6611 C CA . LYS A 1 829 ? -21.866 -26.687 -12.433 1.00 45.38 829 LYS A CA 1
ATOM 6612 C C . LYS A 1 829 ? -20.350 -26.867 -12.481 1.00 45.38 829 LYS A C 1
ATOM 6614 O O . LYS A 1 829 ? -19.717 -26.567 -13.492 1.00 45.38 829 LYS A O 1
ATOM 6619 N N . ARG A 1 830 ? -19.774 -27.424 -11.409 1.00 45.12 830 ARG A N 1
ATOM 6620 C CA . ARG A 1 830 ? -18.391 -27.927 -11.397 1.00 45.12 830 ARG A CA 1
ATOM 6621 C C . ARG A 1 830 ? -18.236 -28.961 -12.514 1.00 45.12 830 ARG A C 1
ATOM 6623 O O . ARG A 1 830 ? -18.775 -30.059 -12.411 1.00 45.12 830 ARG A O 1
ATOM 6630 N N . ARG A 1 831 ? -17.544 -28.619 -13.607 1.00 37.72 831 ARG A N 1
ATOM 6631 C CA . ARG A 1 831 ? -17.200 -29.601 -14.647 1.00 37.72 831 ARG A CA 1
ATOM 6632 C C . ARG A 1 831 ? -16.161 -30.570 -14.069 1.00 37.72 831 ARG A C 1
ATOM 6634 O O . ARG A 1 831 ? -15.095 -30.105 -13.669 1.00 37.72 831 ARG A O 1
ATOM 6641 N N . PRO A 1 832 ? -16.397 -31.893 -14.066 1.00 36.22 832 PRO A N 1
ATOM 6642 C CA . PRO A 1 832 ? -15.325 -32.853 -13.844 1.00 36.22 832 PRO A CA 1
ATOM 6643 C C . PRO A 1 832 ? -14.300 -32.684 -14.970 1.00 36.22 832 PRO A C 1
ATOM 6645 O O . PRO A 1 832 ? -14.665 -32.702 -16.147 1.00 36.22 832 PRO A O 1
ATOM 6648 N N . ARG A 1 833 ? -13.022 -32.485 -14.636 1.00 33.31 833 ARG A N 1
ATOM 6649 C CA . ARG A 1 833 ? -11.956 -32.424 -15.644 1.00 33.31 833 ARG A CA 1
ATOM 6650 C C . ARG A 1 833 ? -11.888 -33.768 -16.379 1.00 33.31 833 ARG A C 1
ATOM 6652 O O . ARG A 1 833 ? -11.644 -34.804 -15.763 1.00 33.31 833 ARG A O 1
ATOM 6659 N N . SER A 1 834 ? -12.072 -33.747 -17.698 1.00 34.12 834 SER A N 1
ATOM 6660 C CA . SER A 1 834 ? -11.666 -34.840 -18.582 1.00 34.12 834 SER A CA 1
ATOM 6661 C C . SER A 1 834 ? -10.159 -35.054 -18.434 1.00 34.12 834 SER A C 1
ATOM 6663 O O . SER A 1 834 ? -9.402 -34.082 -18.448 1.00 34.12 834 SER A O 1
ATOM 6665 N N . LYS A 1 835 ? -9.740 -36.313 -18.263 1.00 34.53 835 LYS A N 1
ATOM 6666 C CA . LYS A 1 835 ? -8.337 -36.725 -18.105 1.00 34.53 835 LYS A CA 1
ATOM 6667 C C . LYS A 1 835 ? -7.473 -36.081 -19.199 1.00 34.53 835 LYS A C 1
ATOM 6669 O O . LYS A 1 835 ? -7.603 -36.443 -20.361 1.00 34.53 835 LYS A O 1
ATOM 6674 N N . SER A 1 836 ? -6.612 -35.137 -18.829 1.00 31.19 836 SER A N 1
ATOM 6675 C CA . SER A 1 836 ? -5.520 -34.664 -19.681 1.00 31.19 836 SER A CA 1
ATOM 6676 C C . SER A 1 836 ? -4.218 -35.231 -19.135 1.00 31.19 836 SER A C 1
ATOM 6678 O O . SER A 1 836 ? -3.892 -35.009 -17.967 1.00 31.19 836 SER A O 1
ATOM 6680 N N . GLU A 1 837 ? -3.517 -35.976 -19.978 1.00 38.03 837 GLU A N 1
ATOM 6681 C CA . GLU A 1 837 ? -2.221 -36.597 -19.724 1.00 38.03 837 GLU A CA 1
ATOM 6682 C C . GLU A 1 837 ? -1.206 -35.562 -19.215 1.00 38.03 837 GLU A C 1
ATOM 6684 O O . GLU A 1 837 ? -0.893 -34.582 -19.890 1.00 38.03 837 GLU A O 1
ATOM 6689 N N . ARG A 1 838 ? -0.688 -35.778 -18.003 1.00 30.64 838 ARG A N 1
ATOM 6690 C CA . ARG A 1 838 ? 0.604 -35.236 -17.578 1.00 30.64 838 ARG A CA 1
ATOM 6691 C C . ARG A 1 838 ? 1.539 -36.417 -17.388 1.00 30.64 838 ARG A C 1
ATOM 6693 O O . ARG A 1 838 ? 1.319 -37.245 -16.510 1.00 30.64 838 ARG A O 1
ATOM 6700 N N . ASN A 1 839 ? 2.548 -36.476 -18.247 1.00 37.66 839 ASN A N 1
ATOM 6701 C CA . ASN A 1 839 ? 3.708 -37.332 -18.085 1.00 37.66 839 ASN A CA 1
ATOM 6702 C C . ASN A 1 839 ? 4.574 -36.745 -16.974 1.00 37.66 839 ASN A C 1
ATOM 6704 O O . ASN A 1 839 ? 5.247 -35.751 -17.208 1.00 37.66 839 ASN A O 1
ATOM 6708 N N . GLU A 1 840 ? 4.537 -37.350 -15.792 1.00 36.59 840 GLU A N 1
ATOM 6709 C CA . GLU A 1 840 ? 5.641 -37.358 -14.832 1.00 36.59 840 GLU A CA 1
ATOM 6710 C C . GLU A 1 840 ? 5.413 -38.522 -13.858 1.00 36.59 840 GLU A C 1
ATOM 6712 O O . GLU A 1 840 ? 4.306 -38.774 -13.384 1.00 36.59 840 GLU A O 1
ATOM 6717 N N . SER A 1 841 ? 6.461 -39.310 -13.656 1.00 42.28 841 SER A N 1
ATOM 6718 C CA . SER A 1 841 ? 6.478 -40.545 -12.880 1.00 42.28 841 SER A CA 1
ATOM 6719 C C . SER A 1 841 ? 6.321 -40.274 -11.378 1.00 42.28 841 SER A C 1
ATOM 6721 O O . SER A 1 841 ? 7.295 -39.935 -10.711 1.00 42.28 841 SER A O 1
ATOM 6723 N N . GLU A 1 842 ? 5.115 -40.480 -10.845 1.00 33.88 842 GLU A N 1
ATOM 6724 C CA . GLU A 1 842 ? 4.822 -40.543 -9.405 1.00 33.88 842 GLU A CA 1
ATOM 6725 C C . GLU A 1 842 ? 4.407 -41.967 -8.976 1.00 33.88 842 GLU A C 1
ATOM 6727 O O . GLU A 1 842 ? 3.921 -42.749 -9.801 1.00 33.88 842 GLU A O 1
ATOM 6732 N N . PRO A 1 843 ? 4.621 -42.350 -7.700 1.00 34.00 843 PRO A N 1
ATOM 6733 C CA . PRO A 1 843 ? 4.481 -43.729 -7.249 1.00 34.00 843 PRO A CA 1
ATOM 6734 C C . PRO A 1 843 ? 3.024 -44.189 -7.336 1.00 34.00 843 PRO A C 1
ATOM 6736 O O . PRO A 1 843 ? 2.124 -43.596 -6.741 1.00 34.00 843 PRO A O 1
ATOM 6739 N N . VAL A 1 844 ? 2.802 -45.287 -8.060 1.00 37.00 844 VAL A N 1
ATOM 6740 C CA . VAL A 1 844 ? 1.508 -45.971 -8.155 1.00 37.00 844 VAL A CA 1
ATOM 6741 C C . VAL A 1 844 ? 1.108 -46.454 -6.758 1.00 37.00 844 VAL A C 1
ATOM 6743 O O . VAL A 1 844 ? 1.620 -47.457 -6.265 1.00 37.00 844 VAL A O 1
ATOM 6746 N N . MET A 1 845 ? 0.211 -45.723 -6.099 1.00 41.84 845 MET A N 1
ATOM 6747 C CA . MET A 1 845 ? -0.430 -46.169 -4.862 1.00 41.84 845 MET A CA 1
ATOM 6748 C C . MET A 1 845 ? -1.628 -47.080 -5.187 1.00 41.84 845 MET A C 1
ATOM 6750 O O . MET A 1 845 ? -2.285 -46.861 -6.210 1.00 41.84 845 MET A O 1
ATOM 6754 N N . PRO A 1 846 ? -1.934 -48.094 -4.352 1.00 42.69 846 PRO A N 1
ATOM 6755 C CA . PRO A 1 846 ? -2.980 -49.071 -4.639 1.00 42.69 846 PRO A CA 1
ATOM 6756 C C . PRO A 1 846 ? -4.375 -48.425 -4.702 1.00 42.69 846 PRO A C 1
ATOM 6758 O O . PRO A 1 846 ? -4.600 -47.388 -4.070 1.00 42.69 846 PRO A O 1
ATOM 6761 N N . PRO A 1 847 ? -5.328 -49.033 -5.433 1.00 45.97 847 PRO A N 1
ATOM 6762 C CA . PRO A 1 847 ? -6.717 -48.585 -5.455 1.00 45.97 847 PRO A CA 1
ATOM 6763 C C . PRO A 1 847 ? -7.329 -48.569 -4.045 1.00 45.97 847 PRO A C 1
ATOM 6765 O O . PRO A 1 847 ? -6.980 -49.389 -3.198 1.00 45.97 847 PRO A O 1
ATOM 6768 N N . LEU A 1 848 ? -8.237 -47.610 -3.822 1.00 48.59 848 LEU A N 1
ATOM 6769 C CA . LEU A 1 848 ? -9.014 -47.418 -2.591 1.00 48.59 848 LEU A CA 1
ATOM 6770 C C . LEU A 1 848 ? -9.590 -48.763 -2.110 1.00 48.59 848 LEU A C 1
ATOM 6772 O O . LEU A 1 848 ? -10.469 -49.319 -2.759 1.00 48.59 848 LEU A O 1
ATOM 6776 N N . THR A 1 849 ? -9.088 -49.286 -0.993 1.00 50.22 849 THR A N 1
ATOM 6777 C CA . THR A 1 849 ? -9.697 -50.411 -0.268 1.00 50.22 849 THR A CA 1
ATOM 6778 C C . THR A 1 849 ? -11.011 -49.959 0.379 1.00 50.22 849 THR A C 1
ATOM 6780 O O . THR A 1 849 ? -11.053 -48.826 0.866 1.00 50.22 849 THR A O 1
ATOM 6783 N N . ASP A 1 850 ? -12.027 -50.836 0.428 1.00 55.09 850 ASP A N 1
ATOM 6784 C CA . ASP A 1 850 ? -13.383 -50.655 1.003 1.00 55.09 850 ASP A CA 1
ATOM 6785 C C . ASP A 1 850 ? -13.380 -50.258 2.500 1.00 55.09 850 ASP A C 1
ATOM 6787 O O . ASP A 1 850 ? -13.828 -50.988 3.382 1.00 55.09 850 ASP A O 1
ATOM 6791 N N . SER A 1 851 ? -12.823 -49.094 2.824 1.00 67.06 851 SER A N 1
ATOM 6792 C CA . SER A 1 851 ? -12.775 -48.540 4.175 1.00 67.06 851 SER A CA 1
ATOM 6793 C C . SER A 1 851 ? -13.935 -47.557 4.384 1.00 67.06 851 SER A C 1
ATOM 6795 O O . SER A 1 851 ? -14.266 -46.799 3.468 1.00 67.06 851 SER A O 1
ATOM 6797 N N . PRO A 1 852 ? -14.525 -47.476 5.593 1.00 70.19 852 PRO A N 1
ATOM 6798 C CA . PRO A 1 852 ? -15.593 -46.517 5.907 1.00 70.19 852 PRO A CA 1
ATOM 6799 C C . PRO A 1 852 ? -15.235 -45.054 5.585 1.00 70.19 852 PRO A C 1
ATOM 6801 O O . PRO A 1 852 ? -16.097 -44.266 5.202 1.00 70.19 852 PRO A O 1
ATOM 6804 N N . CYS A 1 853 ? -13.950 -44.694 5.666 1.00 76.19 853 CYS A N 1
ATOM 6805 C CA . CYS A 1 853 ? -13.423 -43.382 5.283 1.00 76.19 853 CYS A CA 1
ATOM 6806 C C . CYS A 1 853 ? -13.603 -43.074 3.786 1.00 76.19 853 CYS A C 1
ATOM 6808 O O . CYS A 1 853 ? -13.878 -41.932 3.415 1.00 76.19 853 CYS A O 1
ATOM 6810 N N . CYS A 1 854 ? -13.486 -44.086 2.920 1.00 74.31 854 CYS A N 1
ATOM 6811 C CA . CYS A 1 854 ? -13.727 -43.937 1.486 1.00 74.31 854 CYS A CA 1
ATOM 6812 C C . CYS A 1 854 ? -15.207 -43.661 1.208 1.00 74.31 854 CYS A C 1
ATOM 6814 O O . CYS A 1 854 ? -15.504 -42.786 0.400 1.00 74.31 854 CYS A O 1
ATOM 6816 N N . ASN A 1 855 ? -16.123 -44.290 1.952 1.00 78.75 855 ASN A N 1
ATOM 6817 C CA . ASN A 1 855 ? -17.562 -44.030 1.831 1.00 78.75 855 ASN A CA 1
ATOM 6818 C C . ASN A 1 855 ? -17.912 -42.566 2.137 1.00 78.75 855 ASN A C 1
ATOM 6820 O O . ASN A 1 855 ? -18.788 -42.004 1.487 1.00 78.75 855 ASN A O 1
ATOM 6824 N N . VAL A 1 856 ? -17.209 -41.913 3.074 1.00 82.62 856 VAL A N 1
ATOM 6825 C CA . VAL A 1 856 ? -17.387 -40.473 3.345 1.00 82.62 856 VAL A CA 1
ATOM 6826 C C . VAL A 1 856 ? -16.944 -39.632 2.147 1.00 82.62 856 VAL A C 1
ATOM 6828 O O . VAL A 1 856 ? -17.687 -38.765 1.692 1.00 82.62 856 VAL A O 1
ATOM 6831 N N . ILE A 1 857 ? -15.761 -39.906 1.593 1.00 84.31 857 ILE A N 1
ATOM 6832 C CA . ILE A 1 857 ? -15.228 -39.194 0.418 1.00 84.31 857 ILE A CA 1
ATOM 6833 C C . ILE A 1 857 ? -16.133 -39.410 -0.807 1.00 84.31 857 ILE A C 1
ATOM 6835 O O . ILE A 1 857 ? -16.351 -38.483 -1.587 1.00 84.31 857 ILE A O 1
ATOM 6839 N N . GLU A 1 858 ? -16.695 -40.608 -0.966 1.00 83.44 858 GLU A N 1
ATOM 6840 C CA . GLU A 1 858 ? -17.639 -40.945 -2.033 1.00 83.44 858 GLU A CA 1
ATOM 6841 C C . GLU A 1 858 ? -18.998 -40.274 -1.858 1.00 83.44 858 GLU A C 1
ATOM 6843 O O . GLU A 1 858 ? -19.510 -39.687 -2.812 1.00 83.44 858 GLU A O 1
ATOM 6848 N N . ARG A 1 859 ? -19.549 -40.277 -0.640 1.00 83.38 859 ARG A N 1
ATOM 6849 C CA . ARG A 1 859 ? -20.811 -39.603 -0.305 1.00 83.38 859 ARG A CA 1
ATOM 6850 C C . ARG A 1 859 ? -20.732 -38.091 -0.528 1.00 83.38 859 ARG A C 1
ATOM 6852 O O . ARG A 1 859 ? -21.693 -37.489 -0.995 1.00 83.38 859 ARG A O 1
ATOM 6859 N N . LEU A 1 860 ? -19.568 -37.497 -0.262 1.00 83.88 860 LEU A N 1
ATOM 6860 C CA . LEU A 1 860 ? -19.259 -36.093 -0.557 1.00 83.88 860 LEU A CA 1
ATOM 6861 C C . LEU A 1 860 ? -18.849 -35.854 -2.025 1.00 83.88 860 LEU A C 1
ATOM 6863 O O . LEU A 1 860 ? -18.584 -34.715 -2.402 1.00 83.88 860 LEU A O 1
ATOM 6867 N N . GLN A 1 861 ? -18.782 -36.909 -2.849 1.00 82.50 861 GLN A N 1
ATOM 6868 C CA . GLN A 1 861 ? -18.363 -36.896 -4.259 1.00 82.50 861 GLN A CA 1
ATOM 6869 C C . GLN A 1 861 ? -16.960 -36.303 -4.505 1.00 82.50 861 GLN A C 1
ATOM 6871 O O . GLN A 1 861 ? -16.656 -35.787 -5.582 1.00 82.50 861 GLN A O 1
ATOM 6876 N N . LEU A 1 862 ? -16.061 -36.425 -3.527 1.00 85.19 862 LEU A N 1
ATOM 6877 C CA . LEU A 1 862 ? -14.677 -35.946 -3.603 1.00 85.19 862 LEU A CA 1
ATOM 6878 C C . LEU A 1 862 ? -13.698 -36.981 -4.190 1.00 85.19 862 LEU A C 1
ATOM 6880 O O . LEU A 1 862 ? -12.526 -36.673 -4.396 1.00 85.19 862 LEU A O 1
ATOM 6884 N N . LYS A 1 863 ? -14.169 -38.190 -4.535 1.00 83.69 863 LYS A N 1
ATOM 6885 C CA . LYS A 1 863 ? -13.358 -39.285 -5.110 1.00 83.69 863 LYS A CA 1
ATOM 6886 C C . LYS A 1 863 ? -12.452 -38.864 -6.287 1.00 83.69 863 LYS A C 1
ATOM 6888 O O . LYS A 1 863 ? -11.298 -39.287 -6.292 1.00 83.69 863 LYS A O 1
ATOM 6893 N N . PRO A 1 864 ? -12.884 -38.023 -7.257 1.00 83.19 864 PRO A N 1
ATOM 6894 C CA . PRO A 1 864 ? -12.016 -37.589 -8.361 1.00 83.19 864 PRO A CA 1
ATOM 6895 C C . PRO A 1 864 ? -10.803 -36.772 -7.903 1.00 83.19 864 PRO A C 1
ATOM 6897 O O . PRO A 1 864 ? -9.764 -36.777 -8.566 1.00 83.19 864 PRO A O 1
ATOM 6900 N N . PHE A 1 865 ? -10.943 -36.077 -6.774 1.00 83.75 865 PHE A N 1
ATOM 6901 C CA . PHE A 1 865 ? -9.920 -35.207 -6.213 1.00 83.75 865 PHE A CA 1
ATOM 6902 C C . PHE A 1 865 ? -8.979 -35.935 -5.246 1.00 83.75 865 PHE A C 1
ATOM 6904 O O . PHE A 1 865 ? -7.963 -35.382 -4.831 1.00 83.75 865 PHE A O 1
ATOM 6911 N N . PHE A 1 866 ? -9.283 -37.182 -4.895 1.00 82.69 866 PHE A N 1
ATOM 6912 C CA . PHE A 1 866 ? -8.446 -37.973 -4.011 1.00 82.69 866 PHE A CA 1
ATOM 6913 C C . PHE A 1 866 ? -7.362 -38.746 -4.799 1.00 82.69 866 PHE A C 1
ATOM 6915 O O . PHE A 1 866 ? -7.639 -39.291 -5.877 1.00 82.69 866 PHE A O 1
ATOM 6922 N N . PRO A 1 867 ? -6.126 -38.848 -4.278 1.00 82.69 867 PRO A N 1
ATOM 6923 C CA . PRO A 1 867 ? -5.538 -38.020 -3.221 1.00 82.69 867 PRO A CA 1
ATOM 6924 C C . PRO A 1 867 ? -5.007 -36.687 -3.787 1.00 82.69 867 PRO A C 1
ATOM 6926 O O . PRO A 1 867 ? -4.446 -36.673 -4.880 1.00 82.69 867 PRO A O 1
ATOM 6929 N N . LYS A 1 868 ? -5.130 -35.592 -3.024 1.00 85.06 868 LYS A N 1
ATOM 6930 C CA . LYS A 1 868 ? -4.430 -34.302 -3.239 1.00 85.06 868 LYS A CA 1
ATOM 6931 C C . LYS A 1 868 ? -4.534 -33.647 -4.635 1.00 85.06 868 LYS A C 1
ATOM 6933 O O . LYS A 1 868 ? -3.594 -32.991 -5.075 1.00 85.06 868 LYS A O 1
ATOM 6938 N N . LYS A 1 869 ? -5.655 -33.803 -5.347 1.00 86.44 869 LYS A N 1
ATOM 6939 C CA . LYS A 1 869 ? -5.892 -33.199 -6.678 1.00 86.44 869 LYS A CA 1
ATOM 6940 C C . LYS A 1 869 ? -6.827 -31.989 -6.657 1.00 86.44 869 LYS A C 1
ATOM 6942 O O . LYS A 1 869 ? -7.018 -31.376 -7.703 1.00 86.44 869 LYS A O 1
ATOM 6947 N N . LEU A 1 870 ? -7.442 -31.669 -5.519 1.00 87.81 870 LEU A N 1
ATOM 6948 C CA . LEU A 1 870 ? -8.225 -30.448 -5.341 1.00 87.81 870 LEU A CA 1
ATOM 6949 C C . LEU A 1 870 ? -7.256 -29.271 -5.210 1.00 87.81 870 LEU A C 1
ATOM 6951 O O . LEU A 1 870 ? -6.446 -29.226 -4.286 1.00 87.81 870 LEU A O 1
ATOM 6955 N N . THR A 1 871 ? -7.337 -28.333 -6.146 1.00 87.88 871 THR A N 1
ATOM 6956 C CA . THR A 1 871 ? -6.421 -27.191 -6.243 1.00 87.88 871 THR A CA 1
ATOM 6957 C C . THR A 1 871 ? -7.128 -25.880 -5.908 1.00 87.88 871 THR A C 1
ATOM 6959 O O . THR A 1 871 ? -8.358 -25.799 -5.894 1.00 87.88 871 THR A O 1
ATOM 6962 N N . MET A 1 872 ? -6.363 -24.801 -5.716 1.00 81.94 872 MET A N 1
ATOM 6963 C CA . MET A 1 872 ? -6.927 -23.454 -5.534 1.00 81.94 872 MET A CA 1
ATOM 6964 C C . MET A 1 872 ? -7.877 -23.036 -6.670 1.00 81.94 872 MET A C 1
ATOM 6966 O O . MET A 1 872 ? -8.848 -22.328 -6.418 1.00 81.94 872 MET A O 1
ATOM 6970 N N . SER A 1 873 ? -7.643 -23.484 -7.909 1.00 79.25 873 SER A N 1
ATOM 6971 C CA . SER A 1 873 ? -8.518 -23.170 -9.049 1.00 79.25 873 SER A CA 1
ATOM 6972 C C . SER A 1 873 ? -9.907 -23.800 -8.941 1.00 79.25 873 SER A C 1
ATOM 6974 O O . SER A 1 873 ? -10.858 -23.251 -9.489 1.00 79.25 873 SER A O 1
ATOM 6976 N N . ASP A 1 874 ? -10.032 -24.923 -8.233 1.00 81.38 874 ASP A N 1
ATOM 6977 C CA . ASP A 1 874 ? -11.312 -25.608 -8.021 1.00 81.38 874 ASP A CA 1
ATOM 6978 C C . ASP A 1 874 ? -12.132 -24.958 -6.892 1.00 81.38 874 ASP A C 1
ATOM 6980 O O . ASP A 1 874 ? -13.351 -25.127 -6.821 1.00 81.38 874 ASP A O 1
ATOM 6984 N N . VAL A 1 875 ? -11.456 -24.213 -6.009 1.00 79.25 875 VAL A N 1
ATOM 6985 C CA . VAL A 1 875 ? -12.031 -23.590 -4.808 1.00 79.25 875 VAL A CA 1
ATOM 6986 C C . VAL A 1 875 ? -12.332 -22.103 -5.013 1.00 79.25 875 VAL A C 1
ATOM 6988 O O . VAL A 1 875 ? -13.355 -21.624 -4.535 1.00 79.25 875 VAL A O 1
ATOM 6991 N N . LEU A 1 876 ? -11.508 -21.371 -5.772 1.00 75.69 876 LEU A N 1
ATOM 6992 C CA . LEU A 1 876 ? -11.713 -19.951 -6.107 1.00 75.69 876 LEU A CA 1
ATOM 6993 C C . LEU A 1 876 ? -12.740 -19.747 -7.238 1.00 75.69 876 LEU A C 1
ATOM 6995 O O . LEU A 1 876 ? -12.526 -18.966 -8.165 1.00 75.69 876 LEU A O 1
ATOM 6999 N N . LEU A 1 877 ? -13.855 -20.470 -7.171 1.00 72.31 877 LEU A N 1
ATOM 7000 C CA . LEU A 1 877 ? -14.986 -20.326 -8.080 1.00 72.31 877 LEU A CA 1
ATOM 7001 C C . LEU A 1 877 ? -16.078 -19.513 -7.384 1.00 72.31 877 LEU A C 1
ATOM 7003 O O . LEU A 1 877 ? -16.353 -19.732 -6.207 1.00 72.31 877 LEU A O 1
ATOM 7007 N N . ILE A 1 878 ? -16.712 -18.589 -8.106 1.00 60.91 878 ILE A N 1
ATOM 7008 C CA . ILE A 1 878 ? -17.908 -17.900 -7.609 1.00 60.91 878 ILE A CA 1
ATOM 7009 C C . ILE A 1 878 ? -19.043 -18.917 -7.662 1.00 60.91 878 ILE A C 1
ATOM 7011 O O . ILE A 1 878 ? -19.492 -19.270 -8.757 1.00 60.91 878 ILE A O 1
ATOM 7015 N N . ASP A 1 879 ? -19.464 -19.418 -6.499 1.00 62.38 879 ASP A N 1
ATOM 7016 C CA . ASP A 1 879 ? -20.537 -20.397 -6.399 1.00 62.38 879 ASP A CA 1
ATOM 7017 C C . ASP A 1 879 ? -21.806 -19.864 -5.687 1.00 62.38 879 ASP A C 1
ATOM 7019 O O . ASP A 1 879 ? -21.855 -18.710 -5.258 1.00 62.38 879 ASP A O 1
ATOM 7023 N N . LYS A 1 880 ? -22.884 -20.668 -5.594 1.00 63.78 880 LYS A N 1
ATOM 7024 C CA . LYS A 1 880 ? -24.147 -20.251 -4.940 1.00 63.78 880 LYS A CA 1
ATOM 7025 C C . LYS A 1 880 ? -23.939 -19.871 -3.475 1.00 63.78 880 LYS A C 1
ATOM 7027 O O . LYS A 1 880 ? -24.704 -19.067 -2.948 1.00 63.78 880 LYS A O 1
ATOM 7032 N N . PHE A 1 881 ? -22.913 -20.432 -2.841 1.00 63.59 881 PHE A N 1
ATOM 7033 C CA . PHE A 1 881 ? -22.544 -20.155 -1.460 1.00 63.59 881 PHE A CA 1
ATOM 7034 C C . PHE A 1 881 ? -21.709 -18.878 -1.329 1.00 63.59 881 PHE A C 1
ATOM 7036 O O . PHE A 1 881 ? -21.668 -18.313 -0.243 1.00 63.59 881 PHE A O 1
ATOM 7043 N N . SER A 1 882 ? -21.103 -18.387 -2.417 1.00 58.44 882 SER A N 1
ATOM 7044 C CA . SER A 1 882 ? -20.405 -17.094 -2.456 1.00 58.44 882 SER A CA 1
ATOM 7045 C C . SER A 1 882 ? -21.354 -15.887 -2.557 1.00 58.44 882 SER A C 1
ATOM 7047 O O . SER A 1 882 ? -20.957 -14.778 -2.214 1.00 58.44 882 SER A O 1
ATOM 7049 N N . LEU A 1 883 ? -22.582 -16.074 -3.067 1.00 53.53 883 LEU A N 1
ATOM 7050 C CA . LEU A 1 883 ? -23.509 -14.977 -3.410 1.00 53.53 883 LEU A CA 1
ATOM 7051 C C . LEU A 1 883 ? -24.708 -14.826 -2.461 1.00 53.53 883 LEU A C 1
ATOM 7053 O O . LEU A 1 883 ? -25.278 -13.742 -2.372 1.00 53.53 883 LEU A O 1
ATOM 7057 N N . TYR A 1 884 ? -25.098 -15.891 -1.757 1.00 53.88 884 TYR A N 1
ATOM 7058 C CA . TYR A 1 884 ? -26.216 -15.892 -0.808 1.00 53.88 884 TYR A CA 1
ATOM 7059 C C . TYR A 1 884 ? -25.827 -16.670 0.458 1.00 53.88 884 TYR A C 1
ATOM 7061 O O . TYR A 1 884 ? -25.141 -17.688 0.349 1.00 53.88 884 TYR A O 1
ATOM 7069 N N . GLU A 1 885 ? -26.341 -16.286 1.638 1.00 53.69 885 GLU A N 1
ATOM 7070 C CA . GLU A 1 885 ? -26.304 -17.111 2.867 1.00 53.69 885 GLU A CA 1
ATOM 7071 C C . GLU A 1 885 ? -27.227 -18.345 2.735 1.00 53.69 885 GLU A C 1
ATOM 7073 O O . GLU A 1 885 ? -28.174 -18.553 3.491 1.00 53.69 885 GLU A O 1
ATOM 7078 N N . SER A 1 886 ? -26.994 -19.169 1.715 1.00 58.72 886 SER A N 1
ATOM 7079 C CA . SER A 1 886 ? -27.770 -20.373 1.444 1.00 58.72 886 SER A CA 1
ATOM 7080 C C . SER A 1 886 ? -27.162 -21.575 2.173 1.00 58.72 886 SER A C 1
ATOM 7082 O O . SER A 1 886 ? -25.961 -21.830 2.101 1.00 58.72 886 SER A O 1
ATOM 7084 N N . GLN A 1 887 ? -27.987 -22.323 2.909 1.00 65.44 887 GLN A N 1
ATOM 7085 C CA . GLN A 1 887 ? -27.583 -23.608 3.497 1.00 65.44 887 GLN A CA 1
ATOM 7086 C C . GLN A 1 887 ? -27.451 -24.669 2.387 1.00 65.44 887 GLN A C 1
ATOM 7088 O O . GLN A 1 887 ? -28.189 -24.602 1.396 1.00 65.44 887 GLN A O 1
ATOM 7093 N N . PRO A 1 888 ? -26.538 -25.651 2.516 1.00 69.69 888 PRO A N 1
ATOM 7094 C CA . PRO A 1 888 ? -26.363 -26.686 1.505 1.00 69.69 888 PRO A CA 1
ATOM 7095 C C . PRO A 1 888 ? -27.636 -27.520 1.335 1.00 69.69 888 PRO A C 1
ATOM 7097 O O . PRO A 1 888 ? -28.308 -27.884 2.298 1.00 69.69 888 PRO A O 1
ATOM 7100 N N . SER A 1 889 ? -27.964 -27.816 0.078 1.00 66.88 889 SER A N 1
ATOM 7101 C CA . SER A 1 889 ? -29.142 -28.601 -0.311 1.00 66.88 889 SER A CA 1
ATOM 7102 C C . SER A 1 889 ? -28.864 -30.102 -0.430 1.00 66.88 889 SER A C 1
ATOM 7104 O O . SER A 1 889 ? -29.804 -30.887 -0.446 1.00 66.88 889 SER A O 1
ATOM 7106 N N . SER A 1 890 ? -27.594 -30.503 -0.550 1.00 74.75 890 SER A N 1
ATOM 7107 C CA . SER A 1 890 ? -27.162 -31.894 -0.737 1.00 74.75 890 SER A CA 1
ATOM 7108 C C . SER A 1 890 ? -25.795 -32.142 -0.093 1.00 74.75 890 SER A C 1
ATOM 7110 O O . SER A 1 890 ? -25.029 -31.194 0.086 1.00 74.75 890 SER A O 1
ATOM 7112 N N . ASP A 1 891 ? -25.459 -33.404 0.189 1.00 76.75 891 ASP A N 1
ATOM 7113 C CA . ASP A 1 891 ? -24.177 -33.782 0.808 1.00 76.75 891 ASP A CA 1
ATOM 7114 C C . ASP A 1 891 ? -22.950 -33.392 -0.050 1.00 76.75 891 ASP A C 1
ATOM 7116 O O . ASP A 1 891 ? -21.932 -32.972 0.498 1.00 76.75 891 ASP A O 1
ATOM 7120 N N . HIS A 1 892 ? -23.054 -33.414 -1.389 1.00 79.44 892 HIS A N 1
ATOM 7121 C CA . HIS A 1 892 ? -21.998 -32.940 -2.311 1.00 79.44 892 HIS A CA 1
ATOM 7122 C C . HIS A 1 892 ? -21.691 -31.443 -2.145 1.00 79.44 892 HIS A C 1
ATOM 7124 O O . HIS A 1 892 ? -20.578 -30.984 -2.404 1.00 79.44 892 HIS A O 1
ATOM 7130 N N . ASP A 1 893 ? -22.682 -30.644 -1.752 1.00 81.12 893 ASP A N 1
ATOM 7131 C CA . ASP A 1 893 ? -22.511 -29.199 -1.662 1.00 81.12 893 ASP A CA 1
ATOM 7132 C C . ASP A 1 893 ? -21.748 -28.769 -0.398 1.00 81.12 893 ASP A C 1
ATOM 7134 O O . ASP A 1 893 ? -21.172 -27.680 -0.357 1.00 81.12 893 ASP A O 1
ATOM 7138 N N . ILE A 1 894 ? -21.722 -29.626 0.624 1.00 83.88 894 ILE A N 1
ATOM 7139 C CA . ILE A 1 894 ? -21.205 -29.321 1.963 1.00 83.88 894 ILE A CA 1
ATOM 7140 C C . ILE A 1 894 ? -19.703 -28.999 1.969 1.00 83.88 894 ILE A C 1
ATOM 7142 O O . ILE A 1 894 ? -19.352 -27.951 2.517 1.00 83.88 894 ILE A O 1
ATOM 7146 N N . PRO A 1 895 ? -18.807 -29.807 1.355 1.00 87.00 895 PRO A N 1
ATOM 7147 C CA . PRO A 1 895 ? -17.367 -29.534 1.345 1.00 87.00 895 PRO A CA 1
ATOM 7148 C C . PRO A 1 895 ? -17.036 -28.141 0.822 1.00 87.00 895 PRO A C 1
ATOM 7150 O O . PRO A 1 895 ? -16.141 -27.459 1.315 1.00 87.00 895 PRO A O 1
ATOM 7153 N N . PHE A 1 896 ? -17.794 -27.699 -0.173 1.00 84.94 896 PHE A N 1
ATOM 7154 C CA . PHE A 1 896 ? -17.523 -26.451 -0.850 1.00 84.94 896 PHE A CA 1
ATOM 7155 C C . PHE A 1 896 ? -18.236 -25.264 -0.215 1.00 84.94 896 PHE A C 1
ATOM 7157 O O . PHE A 1 896 ? -17.647 -24.195 -0.149 1.00 84.94 896 PHE A O 1
ATOM 7164 N N . CYS A 1 897 ? -19.434 -25.452 0.347 1.00 84.25 897 CYS A N 1
ATOM 7165 C CA . CYS A 1 897 ? -20.035 -24.460 1.238 1.00 84.25 897 CYS A CA 1
ATOM 7166 C C . CYS A 1 897 ? -19.100 -24.164 2.425 1.00 84.25 897 CYS A C 1
ATOM 7168 O O . CYS A 1 897 ? -18.867 -23.003 2.762 1.00 84.25 897 CYS A O 1
ATOM 7170 N N . PHE A 1 898 ? -18.491 -25.208 3.003 1.00 86.75 898 PHE A N 1
ATOM 7171 C CA . PHE A 1 898 ? -17.462 -25.069 4.032 1.00 86.75 898 PHE A CA 1
ATOM 7172 C C . PHE A 1 898 ? -16.255 -24.262 3.536 1.00 86.75 898 PHE A C 1
ATOM 7174 O O . PHE A 1 898 ? -15.885 -23.276 4.173 1.00 86.75 898 PHE A O 1
ATOM 7181 N N . LEU A 1 899 ? -15.671 -24.632 2.392 1.00 88.19 899 LEU A N 1
ATOM 7182 C CA . LEU A 1 899 ? -14.528 -23.917 1.816 1.00 88.19 899 LEU A CA 1
ATOM 7183 C C . LEU A 1 899 ? -14.842 -22.447 1.495 1.00 88.19 899 LEU A C 1
ATOM 7185 O O . LEU A 1 899 ? -14.004 -21.588 1.753 1.00 88.19 899 LEU A O 1
ATOM 7189 N N . GLN A 1 900 ? -16.038 -22.139 0.989 1.00 85.50 900 GLN A N 1
ATOM 7190 C CA . GLN A 1 900 ? -16.478 -20.770 0.682 1.00 85.50 900 GLN A CA 1
ATOM 7191 C C . GLN A 1 900 ? -16.672 -19.926 1.943 1.00 85.50 900 GLN A C 1
ATOM 7193 O O . GLN A 1 900 ? -16.173 -18.805 2.027 1.00 85.50 900 GLN A O 1
ATOM 7198 N N . LYS A 1 901 ? -17.316 -20.475 2.977 1.00 85.38 901 LYS A N 1
ATOM 7199 C CA . LYS A 1 901 ? -17.414 -19.795 4.277 1.00 85.38 901 LYS A CA 1
ATOM 7200 C C . LYS A 1 901 ? -16.033 -19.543 4.880 1.00 85.38 901 LYS A C 1
ATOM 7202 O O . LYS A 1 901 ? -15.761 -18.454 5.380 1.00 85.38 901 LYS A O 1
ATOM 7207 N N . LEU A 1 902 ? -15.130 -20.517 4.766 1.00 86.75 902 LEU A N 1
ATOM 7208 C CA . LEU A 1 902 ? -13.751 -20.384 5.223 1.00 86.75 902 LEU A CA 1
ATOM 7209 C C . LEU A 1 902 ? -12.968 -19.325 4.416 1.00 86.75 902 LEU A C 1
ATOM 7211 O O . LEU A 1 902 ? -12.210 -18.545 4.994 1.00 86.75 902 LEU A O 1
ATOM 7215 N N . LEU A 1 903 ? -13.183 -19.242 3.097 1.00 84.19 903 LEU A N 1
ATOM 7216 C CA . LEU A 1 903 ? -12.631 -18.206 2.211 1.00 84.19 903 LEU A CA 1
ATOM 7217 C C . LEU A 1 903 ? -13.036 -16.797 2.664 1.00 84.19 903 LEU A C 1
ATOM 7219 O O . LEU A 1 903 ? -12.172 -15.914 2.758 1.00 84.19 903 LEU A O 1
ATOM 7223 N N . MET A 1 904 ? -14.321 -16.628 2.992 1.00 83.31 904 MET A N 1
ATOM 7224 C CA . MET A 1 904 ? -14.927 -15.391 3.498 1.00 83.31 904 MET A CA 1
ATOM 7225 C C . MET A 1 904 ? -14.567 -15.073 4.957 1.00 83.31 904 MET A C 1
ATOM 7227 O O . MET A 1 904 ? -14.984 -14.038 5.468 1.00 83.31 904 MET A O 1
ATOM 7231 N N . ILE A 1 905 ? -13.769 -15.920 5.621 1.00 86.38 905 ILE A N 1
ATOM 7232 C CA . ILE A 1 905 ? -13.380 -15.753 7.031 1.00 86.38 905 ILE A CA 1
ATOM 7233 C C . ILE A 1 905 ? -14.630 -15.741 7.944 1.00 86.38 905 ILE A C 1
ATOM 7235 O O . ILE A 1 905 ? -14.675 -15.090 8.986 1.00 86.38 905 ILE A O 1
ATOM 7239 N N . ASP A 1 906 ? -15.672 -16.485 7.558 1.00 84.44 906 ASP A N 1
ATOM 7240 C CA . ASP A 1 906 ? -16.874 -16.670 8.370 1.00 84.44 906 ASP A CA 1
ATOM 7241 C C . ASP A 1 906 ? -16.560 -17.632 9.527 1.00 84.44 906 ASP A C 1
ATOM 7243 O O . ASP A 1 906 ? -16.384 -18.838 9.336 1.00 84.44 906 ASP A O 1
ATOM 7247 N N . TYR A 1 907 ? -16.530 -17.114 10.758 1.00 81.50 907 TYR A N 1
ATOM 7248 C CA . TYR A 1 907 ? -16.323 -17.918 11.968 1.00 81.50 907 TYR A CA 1
ATOM 7249 C C . TYR A 1 907 ? -17.457 -18.932 12.229 1.00 81.50 907 TYR A C 1
ATOM 7251 O O . TYR A 1 907 ? -17.344 -19.790 13.101 1.00 81.50 907 TYR A O 1
ATOM 7259 N N . LYS A 1 908 ? -18.557 -18.882 11.466 1.00 83.19 908 LYS A N 1
ATOM 7260 C CA . LYS A 1 908 ? -19.628 -19.889 11.468 1.00 83.19 908 LYS A CA 1
ATOM 7261 C C . LYS A 1 908 ? -19.409 -20.990 10.423 1.00 83.19 908 LYS A C 1
ATOM 7263 O O . LYS A 1 908 ? -20.311 -21.800 10.209 1.00 83.19 908 LYS A O 1
ATOM 7268 N N . ALA A 1 909 ? -18.231 -21.081 9.792 1.00 83.69 909 ALA A N 1
ATOM 7269 C CA . ALA A 1 909 ? -17.915 -22.107 8.789 1.00 83.69 909 ALA A CA 1
ATOM 7270 C C . ALA A 1 909 ? -18.110 -23.552 9.286 1.00 83.69 909 ALA A C 1
ATOM 7272 O O . ALA A 1 909 ? -18.446 -24.421 8.488 1.00 83.69 909 ALA A O 1
ATOM 7273 N N . ARG A 1 910 ? -17.958 -23.808 10.597 1.00 82.31 910 ARG A N 1
ATOM 7274 C CA . ARG A 1 910 ? -18.203 -25.121 11.228 1.00 82.31 910 ARG A CA 1
ATOM 7275 C C . ARG A 1 910 ? -19.652 -25.357 11.687 1.00 82.31 910 ARG A C 1
ATOM 7277 O O . ARG A 1 910 ? -19.942 -26.418 12.218 1.00 82.31 910 ARG A O 1
ATOM 7284 N N . GLN A 1 911 ? -20.558 -24.391 11.509 1.00 76.69 911 GLN A N 1
ATOM 7285 C CA . GLN A 1 911 ? -21.959 -24.459 11.969 1.00 76.69 911 GLN A CA 1
ATOM 7286 C C . GLN A 1 911 ? -22.950 -24.779 10.832 1.00 76.69 911 GLN A C 1
ATOM 7288 O O . GLN A 1 911 ? -24.111 -24.363 10.875 1.00 76.69 911 GLN A O 1
ATOM 7293 N N . ILE A 1 912 ? -22.495 -25.473 9.787 1.00 75.44 912 ILE A N 1
ATOM 7294 C CA . ILE A 1 912 ? -23.322 -25.836 8.629 1.00 75.44 912 ILE A CA 1
ATOM 7295 C C . ILE A 1 912 ? -24.290 -26.959 9.032 1.00 75.44 912 ILE A C 1
ATOM 7297 O O . ILE A 1 912 ? -23.873 -27.972 9.589 1.00 75.44 912 ILE A O 1
ATOM 7301 N N . VAL A 1 913 ? -25.588 -26.776 8.767 1.00 66.56 913 VAL A N 1
ATOM 7302 C CA . VAL A 1 913 ? -26.634 -27.724 9.187 1.00 66.56 913 VAL A CA 1
ATOM 7303 C C . VAL A 1 913 ? -26.920 -28.729 8.072 1.00 66.56 913 VAL A C 1
ATOM 7305 O O . VAL A 1 913 ? -27.201 -28.346 6.938 1.00 66.56 913 VAL A O 1
ATOM 7308 N N . PHE A 1 914 ? -26.898 -30.020 8.410 1.00 65.25 914 PHE A N 1
ATOM 7309 C CA . PHE A 1 914 ? -27.276 -31.107 7.507 1.00 65.25 914 PHE A CA 1
ATOM 7310 C C . PHE A 1 914 ? -28.802 -31.184 7.392 1.00 65.25 914 PHE A C 1
ATOM 7312 O O . PHE A 1 914 ? -29.483 -31.473 8.374 1.00 65.25 914 PHE A O 1
ATOM 7319 N N . LYS A 1 915 ? -29.359 -30.961 6.198 1.00 55.59 915 LYS A N 1
ATOM 7320 C CA . LYS A 1 915 ? -30.742 -31.359 5.910 1.00 55.59 915 LYS A CA 1
ATOM 7321 C C . LYS A 1 915 ? -30.730 -32.818 5.465 1.00 55.59 915 LYS A C 1
ATOM 7323 O O . LYS A 1 915 ? -30.437 -33.100 4.308 1.00 55.59 915 LYS A O 1
ATOM 7328 N N . THR A 1 916 ? -31.034 -33.748 6.366 1.00 44.88 916 THR A N 1
ATOM 7329 C CA . THR A 1 916 ? -31.326 -35.130 5.965 1.00 44.88 916 THR A CA 1
ATOM 7330 C C . THR A 1 916 ? -32.645 -35.134 5.205 1.00 44.88 916 THR A C 1
ATOM 7332 O O . THR A 1 916 ? -33.712 -34.959 5.791 1.00 44.88 916 THR A O 1
ATOM 7335 N N . THR A 1 917 ? -32.575 -35.286 3.887 1.00 35.34 917 THR A N 1
ATOM 7336 C CA . THR A 1 917 ? -33.740 -35.576 3.055 1.00 35.34 917 THR A CA 1
ATOM 7337 C C . THR A 1 917 ? -34.231 -36.976 3.420 1.00 35.34 917 THR A C 1
ATOM 7339 O O . THR A 1 917 ? -33.493 -37.943 3.244 1.00 35.34 917 THR A O 1
ATOM 7342 N N . ASN A 1 918 ? -35.447 -37.023 3.981 1.00 37.44 918 ASN A N 1
ATOM 7343 C CA . ASN A 1 918 ? -36.370 -38.157 4.182 1.00 37.44 918 ASN A CA 1
ATOM 7344 C C . ASN A 1 918 ? -36.830 -38.317 5.641 1.00 37.44 918 ASN A C 1
ATOM 7346 O O . ASN A 1 918 ? -36.451 -39.254 6.338 1.00 37.44 918 ASN A O 1
ATOM 7350 N N . ALA A 1 919 ? -37.698 -37.398 6.063 1.00 30.20 919 ALA A N 1
ATOM 7351 C CA . ALA A 1 919 ? -38.781 -37.661 7.008 1.00 30.20 919 ALA A CA 1
ATOM 7352 C C . ALA A 1 919 ? -39.893 -36.633 6.742 1.00 30.20 919 ALA A C 1
ATOM 7354 O O . ALA A 1 919 ? -40.161 -35.756 7.556 1.00 30.20 919 ALA A O 1
ATOM 7355 N N . GLU A 1 920 ? -40.489 -36.689 5.550 1.00 32.69 920 GLU A N 1
ATOM 7356 C CA . GLU A 1 920 ? -41.824 -36.129 5.356 1.00 32.69 920 GLU A CA 1
ATOM 7357 C C . GLU A 1 920 ? -42.825 -37.239 5.654 1.00 32.69 920 GLU A C 1
ATOM 7359 O O . GLU A 1 920 ? -43.012 -38.140 4.844 1.00 32.69 920 GLU A O 1
ATOM 7364 N N . THR A 1 921 ? -43.450 -37.159 6.824 1.00 29.44 921 THR A N 1
ATOM 7365 C CA . THR A 1 921 ? -44.848 -37.560 6.987 1.00 29.44 921 THR A CA 1
ATOM 7366 C C . THR A 1 921 ? -45.417 -36.779 8.162 1.00 29.44 921 THR A C 1
ATOM 7368 O O . THR A 1 921 ? -45.041 -37.040 9.300 1.00 29.44 921 THR A O 1
ATOM 7371 N N . GLU A 1 922 ? -46.312 -35.848 7.809 1.00 30.94 922 GLU A N 1
ATOM 7372 C CA . GLU A 1 922 ? -47.546 -35.505 8.533 1.00 30.94 922 GLU A CA 1
ATOM 7373 C C . GLU A 1 922 ? -47.374 -34.754 9.874 1.00 30.94 922 GLU A C 1
ATOM 7375 O O . GLU A 1 922 ? -46.582 -35.115 10.727 1.00 30.94 922 GLU A O 1
ATOM 7380 N N . SER A 1 923 ? -48.081 -33.671 10.185 1.00 27.64 923 SER A N 1
ATOM 7381 C CA . SER A 1 923 ? -49.259 -33.052 9.580 1.00 27.64 923 SER A CA 1
ATOM 7382 C C . SER A 1 923 ? -49.579 -31.766 10.361 1.00 27.64 923 SER A C 1
ATOM 7384 O O . SER A 1 923 ? -49.451 -31.756 11.582 1.00 27.64 923 SER A O 1
ATOM 7386 N N . SER A 1 924 ? -50.063 -30.749 9.641 1.00 30.33 924 SER A N 1
ATOM 7387 C CA . SER A 1 924 ? -51.089 -29.758 10.034 1.00 30.33 924 SER A CA 1
ATOM 7388 C C . SER A 1 924 ? -50.968 -28.945 11.335 1.00 30.33 924 SER A C 1
ATOM 7390 O O . SER A 1 924 ? -50.949 -29.459 12.448 1.00 30.33 924 SER A O 1
ATOM 7392 N N . GLU A 1 925 ? -51.077 -27.627 11.159 1.00 33.78 925 GLU A N 1
ATOM 7393 C CA . GLU A 1 925 ? -51.503 -26.669 12.179 1.00 33.78 925 GLU A CA 1
ATOM 7394 C C . GLU A 1 925 ? -52.836 -27.076 12.837 1.00 33.78 925 GLU A C 1
ATOM 7396 O O . GLU A 1 925 ? -53.822 -27.330 12.145 1.00 33.78 925 GLU A O 1
ATOM 7401 N N . SER A 1 926 ? -52.905 -27.014 14.170 1.00 25.08 926 SER A N 1
ATOM 7402 C CA . SER A 1 926 ? -54.129 -26.625 14.882 1.00 25.08 926 SER A CA 1
ATOM 7403 C C . SER A 1 926 ? -53.805 -26.103 16.287 1.00 25.08 926 SER A C 1
ATOM 7405 O O . SER A 1 926 ? -53.234 -26.816 17.110 1.00 25.08 926 SER A O 1
ATOM 7407 N N . ASN A 1 927 ? -54.201 -24.860 16.558 1.00 32.25 927 ASN A N 1
ATOM 7408 C CA . ASN A 1 927 ? -54.262 -24.246 17.888 1.00 32.25 927 ASN A CA 1
ATOM 7409 C C . ASN A 1 927 ? -55.256 -24.984 18.802 1.00 32.25 927 ASN A C 1
ATOM 7411 O O . ASN A 1 927 ? -56.379 -25.151 18.348 1.00 32.25 927 ASN A O 1
ATOM 7415 N N . VAL A 1 928 ? -54.926 -25.257 20.079 1.00 25.66 928 VAL A N 1
ATOM 7416 C CA . VAL A 1 928 ? -55.814 -25.114 21.268 1.00 25.66 928 VAL A CA 1
ATOM 7417 C C . VAL A 1 928 ? -54.958 -24.964 22.550 1.00 25.66 928 VAL A C 1
ATOM 7419 O O . VAL A 1 928 ? -53.860 -25.495 22.664 1.00 25.66 928 VAL A O 1
ATOM 7422 N N . GLN A 1 929 ? -55.502 -24.184 23.483 1.00 27.45 929 GLN A N 1
ATOM 7423 C CA . GLN A 1 929 ? -55.055 -23.753 24.811 1.00 27.45 929 GLN A CA 1
ATOM 7424 C C . GLN A 1 929 ? -54.756 -24.848 25.874 1.00 27.45 929 GLN A C 1
ATOM 7426 O O . GLN A 1 929 ? -55.309 -25.938 25.842 1.00 27.45 929 GLN A O 1
ATOM 7431 N N . THR A 1 930 ? -53.939 -24.434 26.857 1.00 29.92 930 THR A N 1
ATOM 7432 C CA . THR A 1 930 ? -53.812 -24.781 28.302 1.00 29.92 930 THR A CA 1
ATOM 7433 C C . THR A 1 930 ? -54.127 -26.171 28.897 1.00 29.92 930 THR A C 1
ATOM 7435 O O . THR A 1 930 ? -55.211 -26.719 28.756 1.00 29.92 930 THR A O 1
ATOM 7438 N N . THR A 1 931 ? -53.203 -26.540 29.809 1.00 32.03 931 THR A N 1
ATOM 7439 C CA . THR A 1 931 ? -53.313 -27.331 31.064 1.00 32.03 931 THR A CA 1
ATOM 7440 C C . THR A 1 931 ? -53.615 -28.831 30.987 1.00 32.03 931 THR A C 1
ATOM 7442 O O . THR A 1 931 ? -54.747 -29.223 30.737 1.00 32.03 931 THR A O 1
ATOM 7445 N N . ASN A 1 932 ? -52.639 -29.671 31.369 1.00 25.45 932 ASN A N 1
ATOM 7446 C CA . ASN A 1 932 ? -52.666 -30.457 32.618 1.00 25.45 932 ASN A CA 1
ATOM 7447 C C . ASN A 1 932 ? -51.397 -31.315 32.798 1.00 25.45 932 ASN A C 1
ATOM 7449 O O . ASN A 1 932 ? -50.748 -31.713 31.836 1.00 25.45 932 ASN A O 1
ATOM 7453 N N . ALA A 1 933 ? -51.044 -31.536 34.064 1.00 39.72 933 ALA A N 1
ATOM 7454 C CA . ALA A 1 933 ? -49.838 -32.194 34.553 1.00 39.72 933 ALA A CA 1
ATOM 7455 C C . ALA A 1 933 ? -49.861 -33.730 34.435 1.00 39.72 933 ALA A C 1
ATOM 7457 O O . ALA A 1 933 ? -50.890 -34.345 34.700 1.00 39.72 933 ALA A O 1
ATOM 7458 N N . ILE A 1 934 ? -48.691 -34.316 34.154 1.00 31.30 934 ILE A N 1
ATOM 7459 C CA . ILE A 1 934 ? -48.257 -35.708 34.404 1.00 31.30 934 ILE A CA 1
ATOM 7460 C C . ILE A 1 934 ? -46.717 -35.635 34.513 1.00 31.30 934 ILE A C 1
ATOM 7462 O O . ILE A 1 934 ? -46.119 -34.933 33.704 1.00 31.30 934 ILE A O 1
ATOM 7466 N N . SER A 1 935 ? -45.963 -36.276 35.407 1.00 29.45 935 SER A N 1
ATOM 7467 C CA . SER A 1 935 ? -46.120 -36.879 36.743 1.00 29.45 935 SER A CA 1
ATOM 7468 C C . SER A 1 935 ? -44.677 -37.031 37.278 1.00 29.45 935 SER A C 1
ATOM 7470 O O . SER A 1 935 ? -43.742 -37.181 36.493 1.00 29.45 935 SER A O 1
ATOM 7472 N N . LEU A 1 936 ? -44.474 -36.996 38.598 1.00 33.66 936 LEU A N 1
ATOM 7473 C CA . LEU A 1 936 ? -43.162 -37.040 39.274 1.00 33.66 936 LEU A CA 1
ATOM 7474 C C . LEU A 1 936 ? -42.395 -38.375 39.084 1.00 33.66 936 LEU A C 1
ATOM 7476 O O . LEU A 1 936 ? -41.239 -38.486 39.486 1.00 33.66 936 LEU A O 1
ATOM 7480 N N . GLU A 1 937 ? -43.009 -39.378 38.455 1.00 37.03 937 GLU A N 1
ATOM 7481 C CA . GLU A 1 937 ? -42.431 -40.714 38.236 1.00 37.03 937 GLU A CA 1
ATOM 7482 C C . GLU A 1 937 ? -41.604 -40.830 36.942 1.00 37.03 937 GLU A C 1
ATOM 7484 O O . GLU A 1 937 ? -40.695 -41.655 36.893 1.00 37.03 937 GLU A O 1
ATOM 7489 N N . ASP A 1 938 ? -41.789 -39.933 35.963 1.00 38.19 938 ASP A N 1
ATOM 7490 C CA . ASP A 1 938 ? -40.879 -39.811 34.804 1.00 38.19 938 ASP A CA 1
ATOM 7491 C C . ASP A 1 938 ? -39.599 -39.021 35.146 1.00 38.19 938 ASP A C 1
ATOM 7493 O O . ASP A 1 938 ? -38.619 -39.033 34.402 1.00 38.19 938 ASP A O 1
ATOM 7497 N N . PHE A 1 939 ? -39.586 -38.333 36.294 1.00 32.47 939 PHE A N 1
ATOM 7498 C CA . PHE A 1 939 ? -38.492 -37.458 36.723 1.00 32.47 939 PHE A CA 1
ATOM 7499 C C . PHE A 1 939 ? -37.421 -38.174 37.573 1.00 32.47 939 PHE A C 1
ATOM 7501 O O . PHE A 1 939 ? -36.354 -37.607 37.798 1.00 32.47 939 PHE A O 1
ATOM 7508 N N . LEU A 1 940 ? -37.667 -39.400 38.065 1.00 33.84 940 LEU A N 1
ATOM 7509 C CA . LEU A 1 940 ? -36.840 -40.021 39.121 1.00 33.84 940 LEU A CA 1
ATOM 7510 C C . LEU A 1 940 ? -36.424 -41.493 38.897 1.00 33.84 940 LEU A C 1
ATOM 7512 O O . LEU A 1 940 ? -36.027 -42.166 39.848 1.00 33.84 940 LEU A O 1
ATOM 7516 N N . GLY A 1 941 ? -36.433 -42.007 37.667 1.00 28.39 941 GLY A N 1
ATOM 7517 C CA . GLY A 1 941 ? -35.988 -43.378 37.372 1.00 28.39 941 GLY A CA 1
ATOM 7518 C C . GLY A 1 941 ? -34.553 -43.477 36.847 1.00 28.39 941 GLY A C 1
ATOM 7519 O O . GLY A 1 941 ? -34.345 -43.521 35.640 1.00 28.39 941 GLY A O 1
ATOM 7520 N N . ALA A 1 942 ? -33.556 -43.552 37.731 1.00 37.06 942 ALA A N 1
ATOM 7521 C CA . ALA A 1 942 ? -32.189 -43.927 37.369 1.00 37.06 942 ALA A CA 1
ATOM 7522 C C . ALA A 1 942 ? -32.023 -45.457 37.372 1.00 37.06 942 ALA A C 1
ATOM 7524 O O . ALA A 1 942 ? -32.232 -46.081 38.410 1.00 37.06 942 ALA A O 1
ATOM 7525 N N . THR A 1 943 ? -31.600 -46.056 36.253 1.00 27.78 943 THR A N 1
ATOM 7526 C CA . THR A 1 943 ? -30.574 -47.124 36.199 1.00 27.78 943 THR A CA 1
ATOM 7527 C C . THR A 1 943 ? -30.249 -47.510 34.754 1.00 27.78 943 THR A C 1
ATOM 7529 O O . THR A 1 943 ? -31.106 -47.957 33.998 1.00 27.78 943 THR A O 1
ATOM 7532 N N . ASP A 1 944 ? -28.974 -47.359 34.402 1.00 35.28 944 ASP A N 1
ATOM 7533 C CA . ASP A 1 944 ? -28.333 -47.991 33.255 1.00 35.28 944 ASP A CA 1
ATOM 7534 C C . ASP A 1 944 ? -28.374 -49.521 33.396 1.00 35.28 944 ASP A C 1
ATOM 7536 O O . ASP A 1 944 ? -27.839 -50.045 34.372 1.00 35.28 944 ASP A O 1
ATOM 7540 N N . ILE A 1 945 ? -28.902 -50.238 32.397 1.00 30.52 945 ILE A N 1
ATOM 7541 C CA . ILE A 1 945 ? -28.410 -51.573 32.020 1.00 30.52 945 ILE A CA 1
ATOM 7542 C C . ILE A 1 945 ? -28.401 -51.668 30.491 1.00 30.52 945 ILE A C 1
ATOM 7544 O O . ILE A 1 945 ? -29.422 -51.529 29.821 1.00 30.52 945 ILE A O 1
ATOM 7548 N N . PHE A 1 946 ? -27.202 -51.905 29.964 1.00 35.19 946 PHE A N 1
ATOM 7549 C CA . PHE A 1 946 ? -26.904 -52.256 28.584 1.00 35.19 946 PHE A CA 1
ATOM 7550 C C . PHE A 1 946 ? -27.736 -53.453 28.116 1.00 35.19 946 PHE A C 1
ATOM 7552 O O . PHE A 1 946 ? -27.732 -54.494 28.769 1.00 35.19 946 PHE A O 1
ATOM 7559 N N . ASN A 1 947 ? -28.330 -53.347 26.929 1.00 23.97 947 ASN A N 1
ATOM 7560 C CA . ASN A 1 947 ? -28.558 -54.520 26.099 1.00 23.97 947 ASN A CA 1
ATOM 7561 C C . ASN A 1 947 ? -28.001 -54.248 24.702 1.00 23.97 947 ASN A C 1
ATOM 7563 O O . ASN A 1 947 ? -28.531 -53.448 23.931 1.00 23.97 947 ASN A O 1
ATOM 7567 N N . ASP A 1 948 ? -26.867 -54.893 24.456 1.00 36.66 948 ASP A N 1
ATOM 7568 C CA . ASP A 1 948 ? -26.282 -55.115 23.146 1.00 36.66 948 ASP A CA 1
ATOM 7569 C C . ASP A 1 948 ? -27.214 -56.044 22.348 1.00 36.66 948 ASP A C 1
ATOM 7571 O O . ASP A 1 948 ? -27.869 -56.916 22.925 1.00 36.66 948 ASP A O 1
ATOM 7575 N N . ASN A 1 949 ? -27.235 -55.870 21.027 1.00 34.22 949 ASN A N 1
ATOM 7576 C CA . ASN A 1 949 ? -28.066 -56.567 20.033 1.00 34.22 949 ASN A CA 1
ATOM 7577 C C . ASN A 1 949 ? -29.514 -56.073 19.874 1.00 34.22 949 ASN A C 1
ATOM 7579 O O . ASN A 1 949 ? -30.467 -56.660 20.381 1.00 34.22 949 ASN A O 1
ATOM 7583 N N . THR A 1 950 ? -29.688 -55.087 18.993 1.00 27.58 950 THR A N 1
ATOM 7584 C CA . THR A 1 950 ? -30.774 -55.151 18.005 1.00 27.58 950 THR A CA 1
ATOM 7585 C C . THR A 1 950 ? -30.229 -54.759 16.636 1.00 27.58 950 THR A C 1
ATOM 7587 O O . THR A 1 950 ? -29.827 -53.618 16.412 1.00 27.58 950 THR A O 1
ATOM 7590 N N . ASP A 1 951 ? -30.221 -55.729 15.720 1.00 38.25 951 ASP A N 1
ATOM 7591 C CA . ASP A 1 951 ? -30.235 -55.481 14.282 1.00 38.25 951 ASP A CA 1
ATOM 7592 C C . ASP A 1 951 ? -31.386 -54.515 13.981 1.00 38.25 951 ASP A C 1
ATOM 7594 O O . ASP A 1 951 ? -32.561 -54.877 14.034 1.00 38.25 951 ASP A O 1
ATOM 7598 N N . CYS A 1 952 ? -31.052 -53.257 13.713 1.00 23.64 952 CYS A N 1
ATOM 7599 C CA . CYS A 1 952 ? -32.021 -52.213 13.421 1.00 23.64 952 CYS A CA 1
ATOM 7600 C C . CYS A 1 952 ? -31.543 -51.450 12.188 1.00 23.64 952 CYS A C 1
ATOM 7602 O O . CYS A 1 952 ? -30.610 -50.654 12.257 1.00 23.64 952 CYS A O 1
ATOM 7604 N N . SER A 1 953 ? -32.186 -51.760 11.059 1.00 27.64 953 SER A N 1
ATOM 7605 C CA . SER A 1 953 ? -32.230 -51.019 9.791 1.00 27.64 953 SER A CA 1
ATOM 7606 C C . SER A 1 953 ? -31.397 -49.730 9.755 1.00 27.64 953 SER A C 1
ATOM 7608 O O . SER A 1 953 ? -31.746 -48.744 10.411 1.00 27.64 953 SER A O 1
ATOM 7610 N N . VAL A 1 954 ? -30.332 -49.736 8.947 1.00 30.73 954 VAL A N 1
ATOM 7611 C CA . VAL A 1 954 ? -29.402 -48.619 8.719 1.00 30.73 954 VAL A CA 1
ATOM 7612 C C . VAL A 1 954 ? -30.171 -47.337 8.375 1.00 30.73 954 VAL A C 1
ATOM 7614 O O . VAL A 1 954 ? -30.502 -47.076 7.220 1.00 30.73 954 VAL A O 1
ATOM 7617 N N . LYS A 1 955 ? -30.441 -46.500 9.383 1.00 31.27 955 LYS A N 1
ATOM 7618 C CA . LYS A 1 955 ? -30.673 -45.069 9.167 1.00 31.27 955 LYS A CA 1
ATOM 7619 C C . LYS A 1 955 ? -29.378 -44.515 8.561 1.00 31.27 955 LYS A C 1
ATOM 7621 O O . LYS A 1 955 ? -28.309 -44.857 9.070 1.00 31.27 955 LYS A O 1
ATOM 7626 N N . PRO A 1 956 ? -29.408 -43.693 7.499 1.00 41.28 956 PRO A N 1
ATOM 7627 C CA . PRO A 1 956 ? -28.180 -43.131 6.952 1.00 41.28 956 PRO A CA 1
ATOM 7628 C C . PRO A 1 956 ? -27.494 -42.298 8.041 1.00 41.28 956 PRO A C 1
ATOM 7630 O O . PRO A 1 956 ? -28.025 -41.271 8.462 1.00 41.28 956 PRO A O 1
ATOM 7633 N N . ALA A 1 957 ? -26.339 -42.771 8.524 1.00 52.12 957 ALA A N 1
ATOM 7634 C CA . ALA A 1 957 ? -25.574 -42.124 9.585 1.00 52.12 957 ALA A CA 1
ATOM 7635 C C . ALA A 1 957 ? -25.364 -40.641 9.246 1.00 52.12 957 ALA A C 1
ATOM 7637 O O . ALA A 1 957 ? -24.993 -40.297 8.116 1.00 52.12 957 ALA A O 1
ATOM 7638 N N . SER A 1 958 ? -25.650 -39.748 10.192 1.00 63.72 958 SER A N 1
ATOM 7639 C CA . SER A 1 958 ? -25.407 -38.319 10.019 1.00 63.72 958 SER A CA 1
ATOM 7640 C C . SER A 1 958 ? -23.903 -38.081 9.847 1.00 63.72 958 SER A C 1
ATOM 7642 O O . SER A 1 958 ? -23.091 -38.529 10.658 1.00 63.72 958 SER A O 1
ATOM 7644 N N . LEU A 1 959 ? -23.520 -37.407 8.759 1.00 73.94 959 LEU A N 1
ATOM 7645 C CA . LEU A 1 959 ? -22.126 -37.054 8.484 1.00 73.94 959 LEU A CA 1
ATOM 7646 C C . LEU A 1 959 ? -21.582 -36.192 9.629 1.00 73.94 959 LEU A C 1
ATOM 7648 O O . LEU A 1 959 ? -22.159 -35.155 9.949 1.00 73.94 959 LEU A O 1
ATOM 7652 N N . HIS A 1 960 ? -20.458 -36.592 10.226 1.00 82.75 960 HIS A N 1
ATOM 7653 C CA . HIS A 1 960 ? -19.770 -35.741 11.190 1.00 82.75 960 HIS A CA 1
ATOM 7654 C C . HIS A 1 960 ? -19.137 -34.555 10.451 1.00 82.75 960 HIS A C 1
ATOM 7656 O O . HIS A 1 960 ? -18.335 -34.755 9.538 1.00 82.75 960 HIS A O 1
ATOM 7662 N N . PHE A 1 961 ? -19.419 -33.313 10.856 1.00 85.75 961 PHE A N 1
ATOM 7663 C CA . PHE A 1 961 ? -18.895 -32.134 10.148 1.00 85.75 961 PHE A CA 1
ATOM 7664 C C . PHE A 1 961 ? -17.367 -32.141 9.996 1.00 85.75 961 PHE A C 1
ATOM 7666 O O . PHE A 1 961 ? -16.820 -31.862 8.931 1.00 85.75 961 PHE A O 1
ATOM 7673 N N . MET A 1 962 ? -16.657 -32.507 11.059 1.00 88.50 962 MET A N 1
ATOM 7674 C CA . MET A 1 962 ? -15.196 -32.545 11.019 1.00 88.50 962 MET A CA 1
ATOM 7675 C C . MET A 1 962 ? -14.642 -33.626 10.069 1.00 88.50 962 MET A C 1
ATOM 7677 O O . MET A 1 962 ? -13.532 -33.466 9.568 1.00 88.50 962 MET A O 1
ATOM 7681 N N . ASP A 1 963 ? -15.415 -34.666 9.736 1.00 88.56 963 ASP A N 1
ATOM 7682 C CA . ASP A 1 963 ? -15.013 -35.613 8.690 1.00 88.56 963 ASP A CA 1
ATOM 7683 C C . ASP A 1 963 ? -15.118 -34.984 7.300 1.00 88.56 963 ASP A C 1
ATOM 7685 O O . ASP A 1 963 ? -14.299 -35.277 6.435 1.00 88.56 963 ASP A O 1
ATOM 7689 N N . VAL A 1 964 ? -16.057 -34.055 7.091 1.00 88.81 964 VAL A N 1
ATOM 7690 C CA . VAL A 1 964 ? -16.113 -33.243 5.867 1.00 88.81 964 VAL A CA 1
ATOM 7691 C C . VAL A 1 964 ? -14.860 -32.373 5.753 1.00 88.81 964 VAL A C 1
ATOM 7693 O O . VAL A 1 964 ? -14.234 -32.343 4.693 1.00 88.81 964 VAL A O 1
ATOM 7696 N N . GLN A 1 965 ? -14.445 -31.720 6.847 1.00 91.06 965 GLN A N 1
ATOM 7697 C CA . GLN A 1 965 ? -13.203 -30.936 6.884 1.00 91.06 965 GLN A CA 1
ATOM 7698 C C . GLN A 1 965 ? -11.990 -31.802 6.505 1.00 91.06 965 GLN A C 1
ATOM 7700 O O . GLN A 1 965 ? -11.172 -31.386 5.683 1.00 91.06 965 GLN A O 1
ATOM 7705 N N . MET A 1 966 ? -11.878 -33.013 7.056 1.00 91.06 966 MET A N 1
ATOM 7706 C CA . MET A 1 966 ? -10.757 -33.907 6.748 1.00 91.06 966 MET A CA 1
ATOM 7707 C C . MET A 1 966 ? -10.839 -34.530 5.360 1.00 91.06 966 MET A C 1
ATOM 7709 O O . MET A 1 966 ? -9.806 -34.678 4.713 1.00 91.06 966 MET A O 1
ATOM 7713 N N . ALA A 1 967 ? -12.034 -34.833 4.851 1.00 90.81 967 ALA A N 1
ATOM 7714 C CA . ALA A 1 967 ? -12.214 -35.295 3.477 1.00 90.81 967 ALA A CA 1
ATOM 7715 C C . ALA A 1 967 ? -11.702 -34.245 2.482 1.00 90.81 967 ALA A C 1
ATOM 7717 O O . ALA A 1 967 ? -10.948 -34.575 1.565 1.00 90.81 967 ALA A O 1
ATOM 7718 N N . VAL A 1 968 ? -12.038 -32.969 2.713 1.00 90.81 968 VAL A N 1
ATOM 7719 C CA . VAL A 1 968 ? -11.487 -31.839 1.953 1.00 90.81 968 VAL A CA 1
ATOM 7720 C C . VAL A 1 968 ? -9.970 -31.787 2.091 1.00 90.81 968 VAL A C 1
ATOM 7722 O O . VAL A 1 968 ? -9.276 -31.691 1.079 1.00 90.81 968 VAL A O 1
ATOM 7725 N N . TYR A 1 969 ? -9.446 -31.897 3.314 1.00 90.12 969 TYR A N 1
ATOM 7726 C CA . TYR A 1 969 ? -8.007 -31.853 3.565 1.00 90.12 969 TYR A CA 1
ATOM 7727 C C . TYR A 1 969 ? -7.268 -32.959 2.795 1.00 90.12 969 TYR A C 1
ATOM 7729 O O . TYR A 1 969 ? -6.350 -32.666 2.041 1.00 90.12 969 TYR A O 1
ATOM 7737 N N . HIS A 1 970 ? -7.714 -34.215 2.852 1.00 89.69 970 HIS A N 1
ATOM 7738 C CA . HIS A 1 970 ? -7.079 -35.318 2.118 1.00 89.69 970 HIS A CA 1
ATOM 7739 C C . HIS A 1 970 ? -7.168 -35.202 0.586 1.00 89.69 970 HIS A C 1
ATOM 7741 O O . HIS A 1 970 ? -6.326 -35.749 -0.133 1.00 89.69 970 HIS A O 1
ATOM 7747 N N . CYS A 1 971 ? -8.176 -34.495 0.072 1.00 90.06 971 CYS A N 1
ATOM 7748 C CA . CYS A 1 971 ? -8.315 -34.237 -1.359 1.00 90.06 971 CYS A CA 1
ATOM 7749 C C . CYS A 1 971 ? -7.514 -33.016 -1.828 1.00 90.06 971 CYS A C 1
ATOM 7751 O O . CYS A 1 971 ? -7.295 -32.882 -3.025 1.00 90.06 971 CYS A O 1
ATOM 7753 N N . SER A 1 972 ? -7.065 -32.147 -0.922 1.00 90.88 972 SER A N 1
ATOM 7754 C CA . SER A 1 972 ? -6.401 -30.875 -1.237 1.00 90.88 972 SER A CA 1
ATOM 7755 C C . SER A 1 972 ? -4.910 -31.027 -1.538 1.00 90.88 972 SER A C 1
ATOM 7757 O O . SER A 1 972 ? -4.218 -31.816 -0.895 1.00 90.88 972 SER A O 1
ATOM 7759 N N . ASP A 1 973 ? -4.415 -30.262 -2.512 1.00 89.62 973 ASP A N 1
ATOM 7760 C CA . ASP A 1 973 ? -2.982 -30.138 -2.786 1.00 89.62 973 ASP A CA 1
ATOM 7761 C C . ASP A 1 973 ? -2.250 -29.331 -1.692 1.00 89.62 973 ASP A C 1
ATOM 7763 O O . ASP A 1 973 ? -2.857 -28.744 -0.791 1.00 89.62 973 ASP A O 1
ATOM 7767 N N . MET A 1 974 ? -0.914 -29.304 -1.747 1.00 87.44 974 MET A N 1
ATOM 7768 C CA . MET A 1 974 ? -0.107 -28.636 -0.716 1.00 87.44 974 MET A CA 1
ATOM 7769 C C . MET A 1 974 ? -0.379 -27.126 -0.633 1.00 87.44 974 MET A C 1
ATOM 7771 O O . MET A 1 974 ? -0.363 -26.566 0.463 1.00 87.44 974 MET A O 1
ATOM 7775 N N . PHE A 1 975 ? -0.652 -26.462 -1.760 1.00 89.19 975 PHE A N 1
ATOM 7776 C CA . PHE A 1 975 ? -0.952 -25.028 -1.781 1.00 89.19 975 PHE A CA 1
ATOM 7777 C C . PHE A 1 975 ? -2.302 -24.732 -1.125 1.00 89.19 975 PHE A C 1
ATOM 7779 O O . PHE A 1 975 ? -2.406 -23.823 -0.297 1.00 89.19 975 PHE A O 1
ATOM 7786 N N . LEU A 1 976 ? -3.320 -25.535 -1.431 1.00 89.62 976 LEU A N 1
ATOM 7787 C CA . LEU A 1 976 ? -4.636 -25.436 -0.821 1.00 89.62 976 LEU A CA 1
ATOM 7788 C C . LEU A 1 976 ? -4.588 -25.796 0.671 1.00 89.62 976 LEU A C 1
ATOM 7790 O O . LEU A 1 976 ? -5.272 -25.147 1.457 1.00 89.62 976 LEU A O 1
ATOM 7794 N N . TRP A 1 977 ? -3.724 -26.723 1.110 1.00 90.12 977 TRP A N 1
ATOM 7795 C CA . TRP A 1 977 ? -3.465 -26.945 2.542 1.00 90.12 977 TRP A CA 1
ATOM 7796 C C . TRP A 1 977 ? -2.979 -25.689 3.246 1.00 90.12 977 TRP A C 1
ATOM 7798 O O . TRP A 1 977 ? -3.537 -25.312 4.270 1.00 90.12 977 TRP A O 1
ATOM 7808 N N . GLN A 1 978 ? -1.954 -25.028 2.706 1.00 91.31 978 GLN A N 1
ATOM 7809 C CA . GLN A 1 978 ? -1.438 -23.785 3.281 1.00 91.31 978 GLN A CA 1
ATOM 7810 C C . GLN A 1 978 ? -2.520 -22.707 3.355 1.00 91.31 978 GLN A C 1
ATOM 7812 O O . GLN A 1 978 ? -2.619 -21.993 4.355 1.00 91.31 978 GLN A O 1
ATOM 7817 N N . TYR A 1 979 ? -3.372 -22.636 2.337 1.00 90.31 979 TYR A N 1
ATOM 7818 C CA . TYR A 1 979 ? -4.488 -21.707 2.310 1.00 90.31 979 TYR A CA 1
ATOM 7819 C C . TYR A 1 979 ? -5.557 -22.029 3.370 1.00 90.31 979 TYR A C 1
ATOM 7821 O O . TYR A 1 979 ? -5.922 -21.154 4.157 1.00 90.31 979 TYR A O 1
ATOM 7829 N N . ILE A 1 980 ? -6.015 -23.285 3.451 1.00 92.00 980 ILE A N 1
ATOM 7830 C CA . ILE A 1 980 ? -6.988 -23.758 4.451 1.00 92.00 980 ILE A CA 1
ATOM 7831 C C . ILE A 1 980 ? -6.438 -23.549 5.866 1.00 92.00 980 ILE A C 1
ATOM 7833 O O . ILE A 1 980 ? -7.129 -22.976 6.706 1.00 92.00 980 ILE A O 1
ATOM 7837 N N . THR A 1 981 ? -5.187 -23.942 6.127 1.00 92.56 981 THR A N 1
ATOM 7838 C CA . THR A 1 981 ? -4.515 -23.760 7.423 1.00 92.56 981 THR A CA 1
ATOM 7839 C C . THR A 1 981 ? -4.450 -22.279 7.813 1.00 92.56 981 THR A C 1
ATOM 7841 O O . THR A 1 981 ? -4.759 -21.924 8.952 1.00 92.56 981 THR A O 1
ATOM 7844 N N . SER A 1 982 ? -4.118 -21.388 6.871 1.00 91.62 982 SER A N 1
ATOM 7845 C CA . SER A 1 982 ? -4.104 -19.939 7.109 1.00 91.62 982 SER A CA 1
ATOM 7846 C C . SER A 1 982 ? -5.487 -19.403 7.482 1.00 91.62 982 SER A C 1
ATOM 7848 O O . SER A 1 982 ? -5.624 -18.695 8.481 1.00 91.62 982 SER A O 1
ATOM 7850 N N . LYS A 1 983 ? -6.530 -19.785 6.737 1.00 92.19 983 LYS A N 1
ATOM 7851 C CA . LYS A 1 983 ? -7.902 -19.334 6.998 1.00 92.19 983 LYS A CA 1
ATOM 7852 C C . LYS A 1 983 ? -8.465 -19.880 8.307 1.00 92.19 983 LYS A C 1
ATOM 7854 O O . LYS A 1 983 ? -9.024 -19.105 9.075 1.00 92.19 983 LYS A O 1
ATOM 7859 N N . LEU A 1 984 ? -8.243 -21.161 8.616 1.00 92.00 984 LEU A N 1
ATOM 7860 C CA . LEU A 1 984 ? -8.619 -21.751 9.906 1.00 92.00 984 LEU A CA 1
ATOM 7861 C C . LEU A 1 984 ? -7.951 -21.006 11.071 1.00 92.00 984 LEU A C 1
ATOM 7863 O O . LEU A 1 984 ? -8.605 -20.718 12.069 1.00 92.00 984 LEU A O 1
ATOM 7867 N N . SER A 1 985 ? -6.676 -20.627 10.917 1.00 91.06 985 SER A N 1
ATOM 7868 C CA . SER A 1 985 ? -5.942 -19.867 11.932 1.00 91.06 985 SER A CA 1
ATOM 7869 C C . SER A 1 985 ? -6.542 -18.475 12.148 1.00 91.06 985 SER A C 1
ATOM 7871 O O . SER A 1 985 ? -6.699 -18.048 13.294 1.00 91.06 985 SER A O 1
ATOM 7873 N N . ILE A 1 986 ? -6.901 -17.766 11.072 1.00 89.12 986 ILE A N 1
ATOM 7874 C CA . ILE A 1 986 ? -7.548 -16.446 11.161 1.00 89.12 986 ILE A CA 1
ATOM 7875 C C . ILE A 1 986 ? -8.921 -16.565 11.837 1.00 89.12 986 ILE A C 1
ATOM 7877 O O . ILE A 1 986 ? -9.232 -15.767 12.716 1.00 89.12 986 ILE A O 1
ATOM 7881 N N . CYS A 1 987 ? -9.696 -17.597 11.499 1.00 88.50 987 CYS A N 1
ATOM 7882 C CA . CYS A 1 987 ? -10.968 -17.920 12.149 1.00 88.50 987 CYS A CA 1
ATOM 7883 C C . CYS A 1 987 ? -10.815 -18.502 13.568 1.00 88.50 987 CYS A C 1
ATOM 7885 O O . CYS A 1 987 ? -11.795 -18.993 14.107 1.00 88.50 987 CYS A O 1
ATOM 7887 N N . GLN A 1 988 ? -9.615 -18.499 14.164 1.00 89.38 988 GLN A N 1
ATOM 7888 C CA . GLN A 1 988 ? -9.354 -19.013 15.519 1.00 89.38 988 GLN A CA 1
ATOM 7889 C C . GLN A 1 988 ? -9.799 -20.474 15.736 1.00 89.38 988 GLN A C 1
ATOM 7891 O O . GLN A 1 988 ? -10.151 -20.878 16.841 1.00 89.38 988 GLN A O 1
ATOM 7896 N N . PHE A 1 989 ? -9.765 -21.294 14.685 1.00 90.94 989 PHE A N 1
ATOM 7897 C CA . PHE A 1 989 ? -10.041 -22.723 14.774 1.00 90.94 989 PHE A CA 1
ATOM 7898 C C . PHE A 1 989 ? -8.772 -23.540 15.007 1.00 90.94 989 PHE A C 1
ATOM 7900 O O . PHE A 1 989 ? -7.687 -23.184 14.546 1.00 90.94 989 PHE A O 1
ATOM 7907 N N . ALA A 1 990 ? -8.931 -24.691 15.664 1.00 92.31 990 ALA A N 1
ATOM 7908 C CA . ALA A 1 990 ? -7.856 -25.666 15.793 1.00 92.31 990 ALA A CA 1
ATOM 7909 C C . ALA A 1 990 ? -7.414 -26.209 14.419 1.00 92.31 990 ALA A C 1
ATOM 7911 O O . ALA A 1 990 ? -8.252 -26.492 13.551 1.00 92.31 990 ALA A O 1
ATOM 7912 N N . LEU A 1 991 ? -6.098 -26.343 14.245 1.00 94.44 991 LEU A N 1
ATOM 7913 C CA . LEU A 1 991 ? -5.429 -26.722 13.000 1.00 94.44 991 LEU A CA 1
ATOM 7914 C C . LEU A 1 991 ? -4.984 -28.190 13.039 1.00 94.44 991 LEU A C 1
ATOM 7916 O O . LEU A 1 991 ? -4.524 -28.641 14.086 1.00 94.44 991 LEU A O 1
ATOM 7920 N N . PRO A 1 992 ? -5.053 -28.940 11.928 1.00 93.88 992 PRO A N 1
ATOM 7921 C CA . PRO A 1 992 ? -4.570 -30.318 11.885 1.00 93.88 992 PRO A CA 1
ATOM 7922 C C . PRO A 1 992 ? -3.030 -30.374 11.926 1.00 93.88 992 PRO A C 1
ATOM 7924 O O . PRO A 1 992 ? -2.361 -29.900 11.009 1.00 93.88 992 PRO A O 1
ATOM 7927 N N . LEU A 1 993 ? -2.469 -30.959 12.989 1.00 93.56 993 LEU A N 1
ATOM 7928 C CA . LEU A 1 993 ? -1.028 -31.152 13.199 1.00 93.56 993 LEU A CA 1
ATOM 7929 C C . LEU A 1 993 ? -0.562 -32.547 12.769 1.00 93.56 993 LEU A C 1
ATOM 7931 O O . LEU A 1 993 ? 0.411 -32.657 12.035 1.00 93.56 993 LEU A O 1
ATOM 7935 N N . LEU A 1 994 ? -1.240 -33.607 13.216 1.00 93.69 994 LEU A N 1
ATOM 7936 C CA . LEU A 1 994 ? -0.984 -34.974 12.753 1.00 93.69 994 LEU A CA 1
ATOM 7937 C C . LEU A 1 994 ? -2.218 -35.495 12.042 1.00 93.69 994 LEU A C 1
ATOM 7939 O O . LEU A 1 994 ? -3.297 -35.539 12.631 1.00 93.69 994 LEU A O 1
ATOM 7943 N N . VAL A 1 995 ? -2.047 -35.893 10.786 1.00 92.38 995 VAL A N 1
ATOM 7944 C CA . VAL A 1 995 ? -3.136 -36.327 9.916 1.00 92.38 995 VAL A CA 1
ATOM 7945 C C . VAL A 1 995 ? -2.887 -37.774 9.486 1.00 92.38 995 VAL A C 1
ATOM 7947 O O . VAL A 1 995 ? -2.019 -38.015 8.644 1.00 92.38 995 VAL A O 1
ATOM 7950 N N . PRO A 1 996 ? -3.598 -38.764 10.051 1.00 89.25 996 PRO A N 1
ATOM 7951 C CA . PRO A 1 996 ? -3.486 -40.147 9.613 1.00 89.25 996 PRO A CA 1
ATOM 7952 C C . PRO A 1 996 ? -4.076 -40.289 8.208 1.00 89.25 996 PRO A C 1
ATOM 7954 O O . PRO A 1 996 ? -5.193 -39.864 7.930 1.00 89.25 996 PRO A O 1
ATOM 7957 N N . ASN A 1 997 ? -3.313 -40.877 7.293 1.00 83.50 997 ASN A N 1
ATOM 7958 C CA . ASN A 1 997 ? -3.763 -41.097 5.930 1.00 83.50 997 ASN A CA 1
ATOM 7959 C C . ASN A 1 997 ? -4.673 -42.343 5.873 1.00 83.50 997 ASN A C 1
ATOM 7961 O O . ASN A 1 997 ? -4.203 -43.441 6.192 1.00 83.50 997 ASN A O 1
ATOM 7965 N N . PRO A 1 998 ? -5.932 -42.211 5.409 1.00 75.00 998 PRO A N 1
ATOM 7966 C CA . PRO A 1 998 ? -6.914 -43.295 5.442 1.00 75.00 998 PRO A CA 1
ATOM 7967 C C . PRO A 1 998 ? -6.562 -44.476 4.527 1.00 75.00 998 PRO A C 1
ATOM 7969 O O . PRO A 1 998 ? -7.040 -45.579 4.760 1.00 75.00 998 PRO A O 1
ATOM 7972 N N . SER A 1 999 ? -5.725 -44.278 3.502 1.00 70.44 999 SER A N 1
ATOM 7973 C CA . SER A 1 999 ? -5.341 -45.335 2.552 1.00 70.44 999 SER A CA 1
ATOM 7974 C C . SER A 1 999 ? -3.997 -45.983 2.873 1.00 70.44 999 SER A C 1
ATOM 7976 O O . SER A 1 999 ? -3.758 -47.120 2.487 1.00 70.44 999 SER A O 1
ATOM 7978 N N . THR A 1 1000 ? -3.088 -45.260 3.534 1.00 72.31 1000 THR A N 1
ATOM 7979 C CA . THR A 1 1000 ? -1.700 -45.722 3.718 1.00 72.31 1000 THR A CA 1
ATOM 7980 C C . THR A 1 1000 ? -1.329 -46.003 5.162 1.00 72.31 1000 THR A C 1
ATOM 7982 O O . THR A 1 1000 ? -0.247 -46.536 5.401 1.00 72.31 1000 THR A O 1
ATOM 7985 N N . THR A 1 1001 ? -2.178 -45.629 6.127 1.00 70.00 1001 THR A N 1
ATOM 7986 C CA . THR A 1 1001 ? -1.913 -45.673 7.581 1.00 70.00 1001 THR A CA 1
ATOM 7987 C C . THR A 1 1001 ? -0.670 -44.884 8.029 1.00 70.00 1001 THR A C 1
ATOM 7989 O O . THR A 1 1001 ? -0.299 -44.899 9.204 1.00 70.00 1001 THR A O 1
ATOM 7992 N N . LYS A 1 1002 ? -0.013 -44.161 7.108 1.00 84.06 1002 LYS A N 1
ATOM 7993 C CA . LYS A 1 1002 ? 1.070 -43.222 7.411 1.00 84.06 1002 LYS A CA 1
ATOM 7994 C C . LYS A 1 1002 ? 0.479 -41.946 7.995 1.00 84.06 1002 LYS A C 1
ATOM 7996 O O . LYS A 1 1002 ? -0.598 -41.520 7.591 1.00 84.06 1002 LYS A O 1
ATOM 8001 N N . ILE A 1 1003 ? 1.199 -41.327 8.920 1.00 88.94 1003 ILE A N 1
ATOM 8002 C CA . ILE A 1 1003 ? 0.800 -40.060 9.533 1.00 88.94 1003 ILE A CA 1
ATOM 8003 C C . ILE A 1 1003 ? 1.519 -38.936 8.788 1.00 88.94 1003 ILE A C 1
ATOM 8005 O O . ILE A 1 1003 ? 2.744 -38.948 8.673 1.00 88.94 1003 ILE A O 1
ATOM 8009 N N . GLU A 1 1004 ? 0.757 -37.987 8.255 1.00 90.31 1004 GLU A N 1
ATOM 8010 C CA . GLU A 1 1004 ? 1.263 -36.792 7.589 1.00 90.31 1004 GLU A CA 1
ATOM 8011 C C . GLU A 1 1004 ? 1.347 -35.632 8.588 1.00 90.31 1004 GLU A C 1
ATOM 8013 O O . GLU A 1 1004 ? 0.434 -35.409 9.385 1.00 90.31 1004 GLU A O 1
ATOM 8018 N N . LEU A 1 1005 ? 2.452 -34.888 8.529 1.00 90.31 1005 LEU A N 1
ATOM 8019 C CA . LEU A 1 1005 ? 2.743 -33.748 9.397 1.00 90.31 1005 LEU A CA 1
ATOM 8020 C C . LEU A 1 1005 ? 2.890 -32.486 8.522 1.00 90.31 1005 LEU A C 1
ATOM 8022 O O . LEU A 1 1005 ? 3.966 -32.242 7.967 1.00 90.31 1005 LEU A O 1
ATOM 8026 N N . PRO A 1 1006 ? 1.824 -31.684 8.331 1.00 88.12 1006 PRO A N 1
ATOM 8027 C CA . PRO A 1 1006 ? 1.785 -30.628 7.323 1.00 88.12 1006 PRO A CA 1
ATOM 8028 C C . PRO A 1 1006 ? 2.459 -29.321 7.784 1.00 88.12 1006 PRO A C 1
ATOM 8030 O O . PRO A 1 1006 ? 1.919 -28.240 7.554 1.00 88.12 1006 PRO A O 1
ATOM 8033 N N . ILE A 1 1007 ? 3.663 -29.383 8.373 1.00 86.31 1007 ILE A N 1
ATOM 8034 C CA . ILE A 1 1007 ? 4.407 -28.219 8.920 1.00 86.31 1007 ILE A CA 1
ATOM 8035 C C . ILE A 1 1007 ? 4.566 -27.087 7.895 1.00 86.31 1007 ILE A C 1
ATOM 8037 O O . ILE A 1 1007 ? 4.491 -25.910 8.243 1.00 86.31 1007 ILE A O 1
ATOM 8041 N N . TRP A 1 1008 ? 4.749 -27.413 6.611 1.00 86.50 1008 TRP A N 1
ATOM 8042 C CA . TRP A 1 1008 ? 4.882 -26.401 5.558 1.00 86.50 1008 TRP A CA 1
ATOM 8043 C C . TRP A 1 1008 ? 3.663 -25.465 5.471 1.00 86.50 1008 TRP A C 1
ATOM 8045 O O . TRP A 1 1008 ? 3.821 -24.264 5.240 1.00 86.50 1008 TRP A O 1
ATOM 8055 N N . SER A 1 1009 ? 2.459 -25.989 5.732 1.00 90.25 1009 SER A N 1
ATOM 8056 C CA . SER A 1 1009 ? 1.216 -25.206 5.719 1.00 90.25 1009 SER A CA 1
ATOM 8057 C C . SER A 1 1009 ? 1.160 -24.155 6.834 1.00 90.25 1009 SER A C 1
ATOM 8059 O O . SER A 1 1009 ? 0.465 -23.152 6.692 1.00 90.25 1009 SER A O 1
ATOM 8061 N N . PHE A 1 1010 ? 1.938 -24.335 7.905 1.00 90.12 1010 PHE A N 1
ATOM 8062 C CA . PHE A 1 1010 ? 1.975 -23.424 9.042 1.00 90.12 1010 PHE A CA 1
ATOM 8063 C C . PHE A 1 1010 ? 2.993 -22.283 8.848 1.00 90.12 1010 PHE A C 1
ATOM 8065 O O . PHE A 1 1010 ? 2.915 -21.272 9.542 1.00 90.12 1010 PHE A O 1
ATOM 8072 N N . ARG A 1 1011 ? 3.933 -22.378 7.890 1.00 88.88 1011 ARG A N 1
ATOM 8073 C CA . ARG A 1 1011 ? 4.983 -21.355 7.683 1.00 88.88 1011 ARG A CA 1
ATOM 8074 C C . ARG A 1 1011 ? 4.470 -19.921 7.478 1.00 88.88 1011 ARG A C 1
ATOM 8076 O O . ARG A 1 1011 ? 5.181 -19.010 7.885 1.00 88.88 1011 ARG A O 1
ATOM 8083 N N . PRO A 1 1012 ? 3.300 -19.656 6.873 1.00 87.25 1012 PRO A N 1
ATOM 8084 C CA . PRO A 1 1012 ? 2.785 -18.288 6.773 1.00 87.25 1012 PRO A CA 1
ATOM 8085 C C . PRO A 1 1012 ? 2.179 -17.745 8.075 1.00 87.25 1012 PRO A C 1
ATOM 8087 O O . PRO A 1 1012 ? 1.852 -16.561 8.140 1.00 87.25 1012 PRO A O 1
ATOM 8090 N N . LEU A 1 1013 ? 1.977 -18.585 9.096 1.00 90.81 1013 LEU A N 1
ATOM 8091 C CA . LEU A 1 1013 ? 1.263 -18.210 10.311 1.00 90.81 1013 LEU A CA 1
ATOM 8092 C C . LEU A 1 1013 ? 2.132 -17.320 11.203 1.00 90.81 1013 LEU A C 1
ATOM 8094 O O . LEU A 1 1013 ? 3.068 -17.774 11.863 1.00 90.81 1013 LEU A O 1
ATOM 8098 N N . LYS A 1 1014 ? 1.777 -16.036 11.255 1.00 89.75 1014 LYS A N 1
ATOM 8099 C CA . LYS A 1 1014 ? 2.332 -15.072 12.207 1.00 89.75 1014 LYS A CA 1
ATOM 8100 C C . LYS A 1 1014 ? 1.335 -14.852 13.338 1.00 89.75 1014 LYS A C 1
ATOM 8102 O O . LYS A 1 1014 ? 0.149 -14.644 13.084 1.00 89.75 1014 LYS A O 1
ATOM 8107 N N . ARG A 1 1015 ? 1.817 -14.905 14.578 1.00 87.44 1015 ARG A N 1
ATOM 8108 C CA . ARG A 1 1015 ? 1.030 -14.613 15.781 1.00 87.44 1015 ARG A CA 1
ATOM 8109 C C . ARG A 1 1015 ? 1.734 -13.536 16.591 1.00 87.44 1015 ARG A C 1
ATOM 8111 O O . ARG A 1 1015 ? 2.963 -13.474 16.608 1.00 87.44 1015 ARG A O 1
ATOM 8118 N N . SER A 1 1016 ? 0.930 -12.708 17.243 1.00 86.19 1016 SER A N 1
ATOM 8119 C CA . SER A 1 1016 ? 1.383 -11.694 18.185 1.00 86.19 1016 SER A CA 1
ATOM 8120 C C . SER A 1 1016 ? 0.827 -12.003 19.569 1.00 86.19 1016 SER A C 1
ATOM 8122 O O . SER A 1 1016 ? -0.369 -12.265 19.694 1.00 86.19 1016 SER A O 1
ATOM 8124 N N . TRP A 1 1017 ? 1.672 -11.964 20.591 1.00 87.50 1017 TRP A N 1
ATOM 8125 C CA . TRP A 1 1017 ? 1.273 -12.130 21.988 1.00 87.50 1017 TRP A CA 1
ATOM 8126 C C . TRP A 1 1017 ? 2.140 -11.256 22.886 1.00 87.50 1017 TRP A C 1
ATOM 8128 O O . TRP A 1 1017 ? 3.191 -10.761 22.473 1.00 87.50 1017 TRP A O 1
ATOM 8138 N N . LYS A 1 1018 ? 1.691 -11.053 24.119 1.00 85.69 1018 LYS A N 1
ATOM 8139 C CA . LYS A 1 1018 ? 2.385 -10.232 25.100 1.00 85.69 1018 LYS A CA 1
ATOM 8140 C C . LYS A 1 1018 ? 2.666 -11.053 26.356 1.00 85.69 1018 LYS A C 1
ATOM 8142 O O . LYS A 1 1018 ? 1.723 -11.536 26.969 1.00 85.69 1018 LYS A O 1
ATOM 8147 N N . CYS A 1 1019 ? 3.936 -11.215 26.728 1.00 72.62 1019 CYS A N 1
ATOM 8148 C CA . CYS A 1 1019 ? 4.310 -11.941 27.948 1.00 72.62 1019 CYS A CA 1
ATOM 8149 C C . CYS A 1 1019 ? 4.699 -10.976 29.069 1.00 72.62 1019 CYS A C 1
ATOM 8151 O O . CYS A 1 1019 ? 5.404 -9.990 28.832 1.00 72.62 1019 CYS A O 1
ATOM 8153 N N . ALA A 1 1020 ? 4.287 -11.300 30.294 1.00 62.19 1020 ALA A N 1
ATOM 8154 C CA . ALA A 1 1020 ? 4.835 -10.692 31.501 1.00 62.19 1020 ALA A CA 1
ATOM 8155 C C . ALA A 1 1020 ? 6.143 -11.407 31.877 1.00 62.19 1020 ALA A C 1
ATOM 8157 O O . ALA A 1 1020 ? 6.185 -12.636 31.885 1.00 62.19 1020 ALA A O 1
ATOM 8158 N N . ASP A 1 1021 ? 7.211 -10.662 32.171 1.00 53.81 1021 ASP A N 1
ATOM 8159 C CA . ASP A 1 1021 ? 8.499 -11.248 32.560 1.00 53.81 1021 ASP A CA 1
ATOM 8160 C C . ASP A 1 1021 ? 8.358 -11.945 33.928 1.00 53.81 1021 ASP A C 1
ATOM 8162 O O . ASP A 1 1021 ? 8.112 -11.300 34.948 1.00 53.81 1021 ASP A O 1
ATOM 8166 N N . THR A 1 1022 ? 8.499 -13.271 33.972 1.00 47.28 1022 THR A N 1
ATOM 8167 C CA . THR A 1 1022 ? 8.305 -14.103 35.179 1.00 47.28 1022 THR A CA 1
ATOM 8168 C C . THR A 1 1022 ? 9.393 -13.926 36.249 1.00 47.28 1022 THR A C 1
ATOM 8170 O O . THR A 1 1022 ? 9.347 -14.594 37.282 1.00 47.28 1022 THR A O 1
ATOM 8173 N N . LEU A 1 1023 ? 10.371 -13.039 36.033 1.00 45.50 1023 LEU A N 1
ATOM 8174 C CA . LEU A 1 1023 ? 11.541 -12.858 36.900 1.00 45.50 1023 LEU A CA 1
ATOM 8175 C C . LEU A 1 1023 ? 11.529 -11.585 37.760 1.00 45.50 1023 LEU A C 1
ATOM 8177 O O . LEU A 1 1023 ? 12.419 -11.436 38.597 1.00 45.50 1023 LEU A O 1
ATOM 8181 N N . SER A 1 1024 ? 10.542 -10.692 37.641 1.00 35.75 1024 SER A N 1
ATOM 8182 C CA . SER A 1 1024 ? 10.468 -9.506 38.507 1.00 35.75 1024 SER A CA 1
ATOM 8183 C C . SER A 1 1024 ? 9.068 -9.262 39.071 1.00 35.75 1024 SER A C 1
ATOM 8185 O O . SER A 1 1024 ? 8.070 -9.128 38.367 1.00 35.75 1024 SER A O 1
ATOM 8187 N N . ASN A 1 1025 ? 9.002 -9.201 40.402 1.00 37.34 1025 ASN A N 1
ATOM 8188 C CA . ASN A 1 1025 ? 7.808 -8.801 41.133 1.00 37.34 1025 ASN A CA 1
ATOM 8189 C C . ASN A 1 1025 ? 7.356 -7.398 40.688 1.00 37.34 1025 ASN A C 1
ATOM 8191 O O . ASN A 1 1025 ? 8.106 -6.438 40.809 1.00 37.34 1025 ASN A O 1
ATOM 8195 N N . GLN A 1 1026 ? 6.104 -7.306 40.233 1.00 40.41 1026 GLN A N 1
ATOM 8196 C CA . GLN A 1 1026 ? 5.248 -6.110 40.227 1.00 40.41 1026 GLN A CA 1
ATOM 8197 C C . GLN A 1 1026 ? 5.834 -4.809 39.630 1.00 40.41 1026 GLN A C 1
ATOM 8199 O O . GLN A 1 1026 ? 5.616 -3.746 40.199 1.00 40.41 1026 GLN A O 1
ATOM 8204 N N . SER A 1 1027 ? 6.513 -4.859 38.475 1.00 43.19 1027 SER A N 1
ATOM 8205 C CA . SER A 1 1027 ? 6.702 -3.700 37.561 1.00 43.19 1027 SER A CA 1
ATOM 8206 C C . SER A 1 1027 ? 7.498 -4.052 36.288 1.00 43.19 1027 SER A C 1
ATOM 8208 O O . SER A 1 1027 ? 8.334 -3.274 35.842 1.00 43.19 1027 SER A O 1
ATOM 8210 N N . ALA A 1 1028 ? 7.280 -5.229 35.690 1.00 46.09 1028 ALA A N 1
ATOM 8211 C CA . ALA A 1 1028 ? 7.966 -5.598 34.447 1.00 46.09 1028 ALA A CA 1
ATOM 8212 C C . ALA A 1 1028 ? 7.235 -5.037 33.208 1.00 46.09 1028 ALA A C 1
ATOM 8214 O O . ALA A 1 1028 ? 6.007 -5.184 33.122 1.00 46.09 1028 ALA A O 1
ATOM 8215 N N . PRO A 1 1029 ? 7.947 -4.445 32.231 1.00 52.72 1029 PRO A N 1
ATOM 8216 C CA . PRO A 1 1029 ? 7.362 -4.021 30.968 1.00 52.72 1029 PRO A CA 1
ATOM 8217 C C . PRO A 1 1029 ? 6.862 -5.248 30.203 1.00 52.72 1029 PRO A C 1
ATOM 8219 O O . PRO A 1 1029 ? 7.532 -6.275 30.085 1.00 52.72 1029 PRO A O 1
ATOM 8222 N N . LEU A 1 1030 ? 5.647 -5.139 29.681 1.00 62.38 1030 LEU A N 1
ATOM 8223 C CA . LEU A 1 1030 ? 4.993 -6.198 28.935 1.00 62.38 1030 LEU A CA 1
ATOM 8224 C C . LEU A 1 1030 ? 5.641 -6.316 27.545 1.00 62.38 1030 LEU A C 1
ATOM 8226 O O . LEU A 1 1030 ? 5.430 -5.468 26.676 1.00 62.38 1030 LEU A O 1
ATOM 8230 N N . LYS A 1 1031 ? 6.437 -7.365 27.324 1.00 70.56 1031 LYS A N 1
ATOM 8231 C CA . LYS A 1 1031 ? 7.139 -7.583 26.052 1.00 70.56 1031 LYS A CA 1
ATOM 8232 C C . LYS A 1 1031 ? 6.161 -8.108 25.003 1.00 70.56 1031 LYS A C 1
ATOM 8234 O O . LYS A 1 1031 ? 5.590 -9.188 25.161 1.00 70.56 1031 LYS A O 1
ATOM 8239 N N . SER A 1 1032 ? 5.970 -7.348 23.925 1.00 78.81 1032 SER A N 1
ATOM 8240 C CA . SER A 1 1032 ? 5.194 -7.780 22.761 1.00 78.81 1032 SER A CA 1
ATOM 8241 C C . SER A 1 1032 ? 6.069 -8.569 21.792 1.00 78.81 1032 SER A C 1
ATOM 8243 O O . SER A 1 1032 ? 7.053 -8.045 21.271 1.00 78.81 1032 SER A O 1
ATOM 8245 N N . PHE A 1 1033 ? 5.674 -9.800 21.495 1.00 77.38 1033 PHE A N 1
ATOM 8246 C CA . PHE A 1 1033 ? 6.326 -10.661 20.519 1.00 77.38 1033 PHE A CA 1
ATOM 8247 C C . PHE A 1 1033 ? 5.441 -10.770 19.284 1.00 77.38 1033 PHE A C 1
ATOM 8249 O O . PHE A 1 1033 ? 4.242 -11.005 19.400 1.00 77.38 1033 PHE A O 1
ATOM 8256 N N . THR A 1 1034 ? 6.024 -10.617 18.096 1.00 85.81 1034 THR A N 1
ATOM 8257 C CA . THR A 1 1034 ? 5.388 -11.010 16.833 1.00 85.81 1034 THR A CA 1
ATOM 8258 C C . THR A 1 1034 ? 6.349 -11.910 16.088 1.00 85.81 1034 THR A C 1
ATOM 8260 O O . THR A 1 1034 ? 7.413 -11.470 15.659 1.00 85.81 1034 THR A O 1
ATOM 8263 N N . ALA A 1 1035 ? 5.985 -13.177 15.939 1.00 85.12 1035 ALA A N 1
ATOM 8264 C CA . ALA A 1 1035 ? 6.857 -14.162 15.324 1.00 85.12 1035 ALA A CA 1
ATOM 8265 C C . ALA A 1 1035 ? 6.066 -15.191 14.516 1.00 85.12 1035 ALA A C 1
ATOM 8267 O O . ALA A 1 1035 ? 4.837 -15.293 14.587 1.00 85.12 1035 ALA A O 1
ATOM 8268 N N . ASN A 1 1036 ? 6.803 -15.943 13.704 1.00 86.50 1036 ASN A N 1
ATOM 8269 C CA . ASN A 1 1036 ? 6.275 -17.116 13.036 1.00 86.50 1036 ASN A CA 1
ATOM 8270 C C . ASN A 1 1036 ? 6.074 -18.223 14.068 1.00 86.50 1036 ASN A C 1
ATOM 8272 O O . ASN A 1 1036 ? 7.053 -18.711 14.631 1.00 86.50 1036 ASN A O 1
ATOM 8276 N N . ILE A 1 1037 ? 4.828 -18.642 14.278 1.00 83.94 1037 ILE A N 1
ATOM 8277 C CA . ILE A 1 1037 ? 4.499 -19.582 15.352 1.00 83.94 1037 ILE A CA 1
ATOM 8278 C C . ILE A 1 1037 ? 5.150 -20.961 15.152 1.00 83.94 1037 ILE A C 1
ATOM 8280 O O . ILE A 1 1037 ? 5.373 -21.676 16.119 1.00 83.94 1037 ILE A O 1
ATOM 8284 N N . CYS A 1 1038 ? 5.528 -21.320 13.918 1.00 81.12 1038 CYS A N 1
ATOM 8285 C CA . CYS A 1 1038 ? 6.269 -22.557 13.637 1.00 81.12 1038 CYS A CA 1
ATOM 8286 C C . CYS A 1 1038 ? 7.707 -22.539 14.134 1.00 81.12 1038 CYS A C 1
ATOM 8288 O O . CYS A 1 1038 ? 8.302 -23.593 14.336 1.00 81.12 1038 CYS A O 1
ATOM 8290 N N . SER A 1 1039 ? 8.299 -21.349 14.200 1.00 80.31 1039 SER A N 1
ATOM 8291 C CA . SER A 1 1039 ? 9.710 -21.148 14.528 1.00 80.31 1039 SER A CA 1
ATOM 8292 C C . SER A 1 1039 ? 9.903 -20.711 15.978 1.00 80.31 1039 SER A C 1
ATOM 8294 O O . SER A 1 1039 ? 11.039 -20.577 16.420 1.00 80.31 1039 SER A O 1
ATOM 8296 N N . THR A 1 1040 ? 8.816 -20.473 16.714 1.00 84.69 1040 THR A N 1
ATOM 8297 C CA . THR A 1 1040 ? 8.859 -20.053 18.113 1.00 84.69 1040 THR A CA 1
ATOM 8298 C C . THR A 1 1040 ? 8.720 -21.263 19.040 1.00 84.69 1040 THR A C 1
ATOM 8300 O O . THR A 1 1040 ? 7.733 -21.990 18.929 1.00 84.69 1040 THR A O 1
ATOM 8303 N N . PRO A 1 1041 ? 9.652 -21.473 19.988 1.00 85.88 1041 PRO A N 1
ATOM 8304 C CA . PRO A 1 1041 ? 9.478 -22.476 21.029 1.00 85.88 1041 PRO A CA 1
ATOM 8305 C C . PRO A 1 1041 ? 8.369 -22.028 21.992 1.00 85.88 1041 PRO A C 1
ATOM 8307 O O . PRO A 1 1041 ? 8.460 -20.958 22.590 1.00 85.88 1041 PRO A O 1
ATOM 8310 N N . VAL A 1 1042 ? 7.323 -22.842 22.133 1.00 89.88 1042 VAL A N 1
ATOM 8311 C CA . VAL A 1 1042 ? 6.206 -22.605 23.061 1.00 89.88 1042 VAL A CA 1
ATOM 8312 C C . VAL A 1 1042 ? 5.912 -23.877 23.861 1.00 89.88 1042 VAL A C 1
ATOM 8314 O O . VAL A 1 1042 ? 6.001 -24.971 23.294 1.00 89.88 1042 VAL A O 1
ATOM 8317 N N . PRO A 1 1043 ? 5.564 -23.775 25.158 1.00 91.44 1043 PRO A N 1
ATOM 8318 C CA . PRO A 1 1043 ? 5.151 -24.930 25.945 1.00 91.44 1043 PRO A CA 1
ATOM 8319 C C . PRO A 1 1043 ? 3.885 -25.562 25.357 1.00 91.44 1043 PRO A C 1
ATOM 8321 O O . PRO A 1 1043 ? 2.957 -24.862 24.943 1.00 91.44 1043 PRO A O 1
ATOM 8324 N N . MET A 1 1044 ? 3.847 -26.894 25.334 1.00 92.31 1044 MET A N 1
ATOM 8325 C CA . MET A 1 1044 ? 2.756 -27.663 24.735 1.00 92.31 1044 MET A CA 1
ATOM 8326 C C . MET A 1 1044 ? 1.965 -28.426 25.802 1.00 92.31 1044 MET A C 1
ATOM 8328 O O . MET A 1 1044 ? 2.518 -29.254 26.526 1.00 92.31 1044 MET A O 1
ATOM 8332 N N . VAL A 1 1045 ? 0.660 -28.175 25.880 1.00 94.25 1045 VAL A N 1
ATOM 8333 C CA . VAL A 1 1045 ? -0.288 -28.881 26.746 1.00 94.25 1045 VAL A CA 1
ATOM 8334 C C . VAL A 1 1045 ? -1.127 -29.822 25.897 1.00 94.25 1045 VAL A C 1
ATOM 8336 O O . VAL A 1 1045 ? -1.872 -29.394 25.016 1.00 94.25 1045 VAL A O 1
ATOM 8339 N N . THR A 1 1046 ? -1.040 -31.112 26.188 1.00 94.69 1046 THR A N 1
ATOM 8340 C CA . THR A 1 1046 ? -1.675 -32.149 25.380 1.00 94.69 1046 THR A CA 1
ATOM 8341 C C . THR A 1 1046 ? -2.820 -32.803 26.113 1.00 94.69 1046 THR A C 1
ATOM 8343 O O . THR A 1 1046 ? -2.672 -33.269 27.238 1.00 94.69 1046 THR A O 1
ATOM 8346 N N . PHE A 1 1047 ? -3.957 -32.904 25.435 1.00 94.31 1047 PHE A N 1
ATOM 8347 C CA . PHE A 1 1047 ? -5.164 -33.530 25.944 1.00 94.31 1047 PHE A CA 1
ATOM 8348 C C . PHE A 1 1047 ? -5.431 -34.861 25.233 1.00 94.31 1047 PHE A C 1
ATOM 8350 O O . PHE A 1 1047 ? -5.628 -34.916 24.014 1.00 94.31 1047 PHE A O 1
ATOM 8357 N N . MET A 1 1048 ? -5.556 -35.936 26.010 1.00 93.06 1048 MET A N 1
ATOM 8358 C CA . MET A 1 1048 ? -5.879 -37.298 25.563 1.00 93.06 1048 MET A CA 1
ATOM 8359 C C . MET A 1 1048 ? -7.086 -37.861 26.326 1.00 93.06 1048 MET A C 1
ATOM 8361 O O . MET A 1 1048 ? -7.464 -37.346 27.379 1.00 93.06 1048 MET A O 1
ATOM 8365 N N . ARG A 1 1049 ? -7.728 -38.901 25.782 1.00 90.31 1049 ARG A N 1
ATOM 8366 C CA . ARG A 1 1049 ? -8.846 -39.596 26.436 1.00 90.31 1049 ARG A CA 1
ATOM 8367 C C . ARG A 1 1049 ? -8.715 -41.106 26.286 1.00 90.31 1049 ARG A C 1
ATOM 8369 O O . ARG A 1 1049 ? -8.326 -41.562 25.212 1.00 90.31 1049 ARG A O 1
ATOM 8376 N N . PHE A 1 1050 ? -9.117 -41.843 27.318 1.00 87.62 1050 PHE A N 1
ATOM 8377 C CA . PHE A 1 1050 ? -9.311 -43.292 27.260 1.00 87.62 1050 PHE A CA 1
ATOM 8378 C C . PHE A 1 1050 ? -10.797 -43.640 27.205 1.00 87.62 1050 PHE A C 1
ATOM 8380 O O . PHE A 1 1050 ? -11.575 -43.235 28.069 1.00 87.62 1050 PHE A O 1
ATOM 8387 N N . GLY A 1 1051 ? -11.192 -44.389 26.177 1.00 81.75 1051 GLY A N 1
ATOM 8388 C CA . GLY A 1 1051 ? -12.569 -44.849 26.009 1.00 81.75 1051 GLY A CA 1
ATOM 8389 C C . GLY A 1 1051 ? -13.590 -43.728 25.815 1.00 81.75 1051 GLY A C 1
ATOM 8390 O O . GLY A 1 1051 ? -13.259 -42.603 25.434 1.00 81.75 1051 GLY A O 1
ATOM 8391 N N . ARG A 1 1052 ? -14.872 -44.046 26.029 1.00 77.06 1052 ARG A N 1
ATOM 8392 C CA . ARG A 1 1052 ? -15.980 -43.089 25.908 1.00 77.06 1052 ARG A CA 1
ATOM 8393 C C . ARG A 1 1052 ? -16.296 -42.463 27.269 1.00 77.06 1052 ARG A C 1
ATOM 8395 O O . ARG A 1 1052 ? -16.978 -43.063 28.082 1.00 77.06 1052 ARG A O 1
ATOM 8402 N N . CYS A 1 1053 ? -15.840 -41.232 27.495 1.00 75.50 1053 CYS A N 1
ATOM 8403 C CA . CYS A 1 1053 ? -16.177 -40.467 28.705 1.00 75.50 1053 CYS A CA 1
ATOM 8404 C C . CYS A 1 1053 ? -17.431 -39.590 28.534 1.00 75.50 1053 CYS A C 1
ATOM 8406 O O . CYS A 1 1053 ? -17.656 -39.010 27.464 1.00 75.50 1053 CYS A O 1
ATOM 8408 N N . THR A 1 1054 ? -18.186 -39.411 29.620 1.00 71.31 1054 THR A N 1
ATOM 8409 C CA . THR A 1 1054 ? -19.326 -38.481 29.740 1.00 71.31 1054 THR A CA 1
ATOM 8410 C C . THR A 1 1054 ? -18.908 -37.030 29.508 1.00 71.31 1054 THR A C 1
ATOM 8412 O O . THR A 1 1054 ? -19.553 -36.331 28.736 1.00 71.31 1054 THR A O 1
ATOM 8415 N N . SER A 1 1055 ? -17.777 -36.596 30.067 1.00 75.06 1055 SER A N 1
ATOM 8416 C CA . SER A 1 1055 ? -17.264 -35.231 29.898 1.00 75.06 1055 SER A CA 1
ATOM 8417 C C . SER A 1 1055 ? -16.548 -35.024 28.558 1.00 75.06 1055 SER A C 1
ATOM 8419 O O . SER A 1 1055 ? -15.792 -35.875 28.074 1.00 75.06 1055 SER A O 1
ATOM 8421 N N . SER A 1 1056 ? -16.782 -33.874 27.923 1.00 81.81 1056 SER A N 1
ATOM 8422 C CA . SER A 1 1056 ? -16.179 -33.509 26.639 1.00 81.81 1056 SER A CA 1
ATOM 8423 C C . SER A 1 1056 ? -14.791 -32.889 26.810 1.00 81.81 1056 SER A C 1
ATOM 8425 O O . SER A 1 1056 ? -14.652 -31.762 27.271 1.00 81.81 1056 SER A O 1
ATOM 8427 N N . LYS A 1 1057 ? -13.751 -33.605 26.373 1.00 88.06 1057 LYS A N 1
ATOM 8428 C CA . LYS A 1 1057 ? -12.357 -33.138 26.428 1.00 88.06 1057 LYS A CA 1
ATOM 8429 C C . LYS A 1 1057 ? -12.145 -31.804 25.700 1.00 88.06 1057 LYS A C 1
ATOM 8431 O O . LYS A 1 1057 ? -11.544 -30.895 26.254 1.00 88.06 1057 LYS A O 1
ATOM 8436 N N . SER A 1 1058 ? -12.673 -31.671 24.483 1.00 88.88 1058 SER A N 1
ATOM 8437 C CA . SER A 1 1058 ? -12.553 -30.439 23.690 1.00 88.88 1058 SER A CA 1
ATOM 8438 C C . SER A 1 1058 ? -13.282 -29.251 24.324 1.00 88.88 1058 SER A C 1
ATOM 8440 O O . SER A 1 1058 ? -12.804 -28.131 24.212 1.00 88.88 1058 SER A O 1
ATOM 8442 N N . GLN A 1 1059 ? -14.383 -29.490 25.044 1.00 85.56 1059 GLN A N 1
ATOM 8443 C CA . GLN A 1 1059 ? -15.107 -28.436 25.764 1.00 85.56 1059 GLN A CA 1
ATOM 8444 C C . GLN A 1 1059 ? -14.292 -27.903 26.949 1.00 85.56 1059 GLN A C 1
ATOM 8446 O O . GLN A 1 1059 ? -14.208 -26.694 27.142 1.00 85.56 1059 GLN A O 1
ATOM 8451 N N . ILE A 1 1060 ? -13.626 -28.796 27.694 1.00 86.44 1060 ILE A N 1
ATOM 8452 C CA . ILE A 1 1060 ? -12.693 -28.410 28.765 1.00 86.44 1060 ILE A CA 1
ATOM 8453 C C . ILE A 1 1060 ? -11.576 -27.533 28.185 1.00 86.44 1060 ILE A C 1
ATOM 8455 O O . ILE A 1 1060 ? -11.299 -26.463 28.715 1.00 86.44 1060 ILE A O 1
ATOM 8459 N N . MET A 1 1061 ? -10.984 -27.946 27.059 1.00 88.62 1061 MET A N 1
ATOM 8460 C CA . MET A 1 1061 ? -9.937 -27.170 26.386 1.00 88.62 1061 MET A CA 1
ATOM 8461 C C . MET A 1 1061 ? -10.417 -25.791 25.921 1.00 88.62 1061 MET A C 1
ATOM 8463 O O . MET A 1 1061 ? -9.687 -24.821 26.086 1.00 88.62 1061 MET A O 1
ATOM 8467 N N . ASN A 1 1062 ? -11.628 -25.679 25.363 1.00 88.56 1062 ASN A N 1
ATOM 8468 C CA . ASN A 1 1062 ? -12.178 -24.383 24.948 1.00 88.56 1062 ASN A CA 1
ATOM 8469 C C . ASN A 1 1062 ? -12.360 -23.433 26.135 1.00 88.56 1062 ASN A C 1
ATOM 8471 O O . ASN A 1 1062 ? -12.122 -22.240 25.994 1.00 88.56 1062 ASN A O 1
ATOM 8475 N N . GLY A 1 1063 ? -12.706 -23.964 27.311 1.00 83.88 1063 GLY A N 1
ATOM 8476 C CA . GLY A 1 1063 ? -12.758 -23.189 28.550 1.00 83.88 1063 GLY A CA 1
ATOM 8477 C C . GLY A 1 1063 ? -11.434 -22.518 28.933 1.00 83.88 1063 GLY A C 1
ATOM 8478 O O . GLY A 1 1063 ? -11.437 -21.409 29.460 1.00 83.88 1063 GLY A O 1
ATOM 8479 N N . LEU A 1 1064 ? -10.309 -23.167 28.615 1.00 83.94 1064 LEU A N 1
ATOM 8480 C CA . LEU A 1 1064 ? -8.960 -22.655 28.879 1.00 83.94 1064 LEU A CA 1
ATOM 8481 C C . LEU A 1 1064 ? -8.485 -21.626 27.835 1.00 83.94 1064 LEU A C 1
ATOM 8483 O O . LEU A 1 1064 ? -7.531 -20.893 28.069 1.00 83.94 1064 LEU A O 1
ATOM 8487 N N . LEU A 1 1065 ? -9.114 -21.572 26.655 1.00 80.12 1065 LEU A N 1
ATOM 8488 C CA . LEU A 1 1065 ? -8.674 -20.741 25.526 1.00 80.12 1065 LEU A CA 1
ATOM 8489 C C . LEU A 1 1065 ? -9.295 -19.324 25.483 1.00 80.12 1065 LEU A C 1
ATOM 8491 O O . LEU A 1 1065 ? -9.137 -18.617 24.484 1.00 80.12 1065 LEU A O 1
ATOM 8495 N N . ASN A 1 1066 ? -9.909 -18.881 26.589 1.00 65.00 1066 ASN A N 1
ATOM 8496 C CA . ASN A 1 1066 ? -10.640 -17.614 26.779 1.00 65.00 1066 ASN A CA 1
ATOM 8497 C C . ASN A 1 1066 ? -12.012 -17.517 26.065 1.00 65.00 1066 ASN A C 1
ATOM 8499 O O . ASN A 1 1066 ? -12.328 -18.310 25.179 1.00 65.00 1066 ASN A O 1
ATOM 8503 N N . HIS A 1 1067 ? -12.840 -16.532 26.456 1.00 62.34 1067 HIS A N 1
ATOM 8504 C CA . HIS A 1 1067 ? -14.212 -16.294 25.957 1.00 62.34 1067 HIS A CA 1
ATOM 8505 C C . HIS A 1 1067 ? -14.268 -15.818 24.488 1.00 62.34 1067 HIS A C 1
ATOM 8507 O O . HIS A 1 1067 ? -14.648 -14.686 24.181 1.00 62.34 1067 HIS A O 1
ATOM 8513 N N . GLN A 1 1068 ? -13.883 -16.685 23.553 1.00 66.06 1068 GLN A N 1
ATOM 8514 C CA . GLN A 1 1068 ? -14.076 -16.455 22.123 1.00 66.06 1068 GLN A CA 1
ATOM 8515 C C . GLN A 1 1068 ? -15.571 -16.482 21.765 1.00 66.06 1068 GLN A C 1
ATOM 8517 O O . GLN A 1 1068 ? -16.391 -17.097 22.445 1.00 66.06 1068 GLN A O 1
ATOM 8522 N N . LYS A 1 1069 ? -15.946 -15.830 20.654 1.00 72.19 1069 LYS A N 1
ATOM 8523 C CA . LYS A 1 1069 ? -17.338 -15.817 20.153 1.00 72.19 1069 LYS A CA 1
ATOM 8524 C C . LYS A 1 1069 ? -17.831 -17.201 19.692 1.00 72.19 1069 LYS A C 1
ATOM 8526 O O . LYS A 1 1069 ? -19.019 -17.357 19.415 1.00 72.19 1069 LYS A O 1
ATOM 8531 N N . HIS A 1 1070 ? -16.927 -18.171 19.554 1.00 84.25 1070 HIS A N 1
ATOM 8532 C CA . HIS A 1 1070 ? -17.197 -19.553 19.168 1.00 84.25 1070 HIS A CA 1
ATOM 8533 C C . HIS A 1 1070 ? -16.113 -20.493 19.716 1.00 84.25 1070 HIS A C 1
ATOM 8535 O O . HIS A 1 1070 ? -15.037 -20.057 20.114 1.00 84.25 1070 HIS A O 1
ATOM 8541 N N . ASP A 1 1071 ? -16.373 -21.796 19.653 1.00 86.62 1071 ASP A N 1
ATOM 8542 C CA . ASP A 1 1071 ? -15.436 -22.842 20.058 1.00 86.62 1071 ASP A CA 1
ATOM 8543 C C . ASP A 1 1071 ? -14.236 -22.990 19.104 1.00 86.62 1071 ASP A C 1
ATOM 8545 O O . ASP A 1 1071 ? -14.404 -23.115 17.885 1.00 86.62 1071 ASP A O 1
ATOM 8549 N N . THR A 1 1072 ? -13.017 -23.034 19.656 1.00 89.62 1072 THR A N 1
ATOM 8550 C CA . THR A 1 1072 ? -11.775 -23.310 18.908 1.00 89.62 1072 THR A CA 1
ATOM 8551 C C . THR A 1 1072 ? -11.680 -24.786 18.503 1.00 89.62 1072 THR A C 1
ATOM 8553 O O . THR A 1 1072 ? -11.468 -25.119 17.327 1.00 89.62 1072 THR A O 1
ATOM 8556 N N . PHE A 1 1073 ? -11.830 -25.688 19.479 1.00 90.31 1073 PHE A N 1
ATOM 8557 C CA . PHE A 1 1073 ? -11.884 -27.132 19.280 1.00 90.31 1073 PHE A CA 1
ATOM 8558 C C . PHE A 1 1073 ? -13.337 -27.581 19.175 1.00 90.31 1073 PHE A C 1
ATOM 8560 O O . PHE A 1 1073 ? -14.135 -27.403 20.091 1.00 90.31 1073 PHE A O 1
ATOM 8567 N N . TYR A 1 1074 ? -13.675 -28.239 18.072 1.00 87.81 1074 TYR A N 1
ATOM 8568 C CA . TYR A 1 1074 ? -15.022 -28.757 17.852 1.00 87.81 1074 TYR A CA 1
ATOM 8569 C C . TYR A 1 1074 ? -15.397 -29.803 18.920 1.00 87.81 1074 TYR A C 1
ATOM 8571 O O . TYR A 1 1074 ? -14.616 -30.728 19.146 1.00 87.81 1074 TYR A O 1
ATOM 8579 N N . HIS A 1 1075 ? -16.554 -29.708 19.573 1.00 86.50 1075 HIS A N 1
ATOM 8580 C CA . HIS A 1 1075 ? -16.993 -30.666 20.599 1.00 86.50 1075 HIS A CA 1
ATOM 8581 C C . HIS A 1 1075 ? -18.364 -31.274 20.279 1.00 86.50 1075 HIS A C 1
ATOM 8583 O O . HIS A 1 1075 ? -18.991 -30.936 19.280 1.00 86.50 1075 HIS A O 1
ATOM 8589 N N . ARG A 1 1076 ? -18.805 -32.217 21.119 1.00 79.88 1076 ARG A N 1
ATOM 8590 C CA . ARG A 1 1076 ? -20.023 -33.014 20.907 1.00 79.88 1076 ARG A CA 1
ATOM 8591 C C . ARG A 1 1076 ? -21.320 -32.192 20.854 1.00 79.88 1076 ARG A C 1
ATOM 8593 O O . ARG A 1 1076 ? -22.266 -32.607 20.204 1.00 79.88 1076 ARG A O 1
ATOM 8600 N N . ASP A 1 1077 ? -21.347 -31.032 21.510 1.00 79.62 1077 ASP A N 1
ATOM 8601 C CA . ASP A 1 1077 ? -22.523 -30.150 21.555 1.00 79.62 1077 ASP A CA 1
ATOM 8602 C C . ASP A 1 1077 ? -22.485 -29.082 20.446 1.00 79.62 1077 ASP A C 1
ATOM 8604 O O . ASP A 1 1077 ? -23.407 -28.278 20.311 1.00 79.62 1077 ASP A O 1
ATOM 8608 N N . CYS A 1 1078 ? -21.434 -29.073 19.615 1.00 80.31 1078 CYS A N 1
ATOM 8609 C CA . CYS A 1 1078 ? -21.400 -28.248 18.415 1.00 80.31 1078 CYS A CA 1
ATOM 8610 C C . CYS A 1 1078 ? -22.429 -28.740 17.383 1.00 80.31 1078 CYS A C 1
ATOM 8612 O O . CYS A 1 1078 ? -22.643 -29.940 17.182 1.00 80.31 1078 CYS A O 1
ATOM 8614 N N . LYS A 1 1079 ? -23.022 -27.791 16.651 1.00 75.19 1079 LYS A N 1
ATOM 8615 C CA . LYS A 1 1079 ? -23.974 -28.075 15.567 1.00 75.19 1079 LYS A CA 1
ATOM 8616 C C . LYS A 1 1079 ? -23.317 -28.906 14.464 1.00 75.19 1079 LYS A C 1
ATOM 8618 O O . LYS A 1 1079 ? -22.350 -28.450 13.871 1.00 75.19 1079 LYS A O 1
ATOM 8623 N N . GLY A 1 1080 ? -23.893 -30.071 14.155 1.00 68.62 1080 GLY A N 1
ATOM 8624 C CA . GLY A 1 1080 ? -23.365 -31.000 13.146 1.00 68.62 1080 GLY A CA 1
ATOM 8625 C C . GLY A 1 1080 ? -22.413 -32.064 13.706 1.00 68.62 1080 GLY A C 1
ATOM 8626 O O . GLY A 1 1080 ? -21.700 -32.718 12.944 1.00 68.62 1080 GLY A O 1
ATOM 8627 N N . SER A 1 1081 ? -22.331 -32.208 15.035 1.00 73.62 1081 SER A N 1
ATOM 8628 C CA . SER A 1 1081 ? -21.633 -33.330 15.662 1.00 73.62 1081 SER A CA 1
ATOM 8629 C C . SER A 1 1081 ? -22.471 -34.604 15.544 1.00 73.62 1081 SER A C 1
ATOM 8631 O O . SER A 1 1081 ? -23.697 -34.575 15.653 1.00 73.62 1081 SER A O 1
ATOM 8633 N N . SER A 1 1082 ? -21.798 -35.724 15.307 1.00 71.00 1082 SER A N 1
ATOM 8634 C CA . SER A 1 1082 ? -22.373 -37.066 15.344 1.00 71.00 1082 SER A CA 1
ATOM 8635 C C . SER A 1 1082 ? -21.522 -37.961 16.250 1.00 71.00 1082 SER A C 1
ATOM 8637 O O . SER A 1 1082 ? -20.386 -37.635 16.598 1.00 71.00 1082 SER A O 1
ATOM 8639 N N . ASN A 1 1083 ? -22.072 -39.098 16.667 1.00 61.91 1083 ASN A N 1
ATOM 8640 C CA . ASN A 1 1083 ? -21.375 -40.008 17.581 1.00 61.91 1083 ASN A CA 1
ATOM 8641 C C . ASN A 1 1083 ? -20.269 -40.835 16.896 1.00 61.91 1083 ASN A C 1
ATOM 8643 O O . ASN A 1 1083 ? -19.473 -41.478 17.584 1.00 61.91 1083 ASN A O 1
ATOM 8647 N N . GLU A 1 1084 ? -20.209 -40.812 15.563 1.00 66.56 1084 GLU A N 1
ATOM 8648 C CA . GLU A 1 1084 ? -19.314 -41.624 14.741 1.00 66.56 1084 GLU A CA 1
ATOM 8649 C C . GLU A 1 1084 ? -18.494 -40.719 13.814 1.00 66.56 1084 GLU A C 1
ATOM 8651 O O . GLU A 1 1084 ? -18.957 -40.318 12.749 1.00 66.56 1084 GLU A O 1
ATOM 8656 N N . SER A 1 1085 ? -17.275 -40.373 14.241 1.00 74.56 1085 SER A N 1
ATOM 8657 C CA . SER A 1 1085 ? -16.284 -39.690 13.402 1.00 74.56 1085 SER A CA 1
ATOM 8658 C C . SER A 1 1085 ? -15.311 -40.706 12.807 1.00 74.56 1085 SER A C 1
ATOM 8660 O O . SER A 1 1085 ? -14.686 -41.453 13.561 1.00 74.56 1085 SER A O 1
ATOM 8662 N N . LEU A 1 1086 ? -15.157 -40.713 11.487 1.00 82.81 1086 LEU A N 1
ATOM 8663 C CA . LEU A 1 1086 ? -14.333 -41.671 10.748 1.00 82.81 1086 LEU A CA 1
ATOM 8664 C C . LEU A 1 1086 ? -12.973 -41.087 10.351 1.00 82.81 1086 LEU A C 1
ATOM 8666 O O . LEU A 1 1086 ? -11.940 -41.691 10.616 1.00 82.81 1086 LEU A O 1
ATOM 8670 N N . LEU A 1 1087 ? -12.959 -39.901 9.738 1.00 86.06 1087 LEU A N 1
ATOM 8671 C CA . LEU A 1 1087 ? -11.740 -39.276 9.208 1.00 86.06 1087 LEU A CA 1
ATOM 8672 C C . LEU A 1 1087 ? -10.994 -38.445 10.259 1.00 86.06 1087 LEU A C 1
ATOM 8674 O O . LEU A 1 1087 ? -9.798 -38.209 10.120 1.00 86.06 1087 LEU A O 1
ATOM 8678 N N . MET A 1 1088 ? -11.685 -37.996 11.307 1.00 88.25 1088 MET A N 1
ATOM 8679 C CA . MET A 1 1088 ? -11.053 -37.303 12.432 1.00 88.25 1088 MET A CA 1
ATOM 8680 C C . MET A 1 1088 ? -10.418 -38.228 13.469 1.00 88.25 1088 MET A C 1
ATOM 8682 O O . MET A 1 1088 ? -9.673 -37.734 14.316 1.00 88.25 1088 MET A O 1
ATOM 8686 N N . ASP A 1 1089 ? -10.727 -39.526 13.475 1.00 88.44 1089 ASP A N 1
ATOM 8687 C CA . ASP A 1 1089 ? -10.177 -40.446 14.474 1.00 88.44 1089 ASP A CA 1
ATOM 8688 C C . ASP A 1 1089 ? -8.651 -40.562 14.308 1.00 88.44 1089 ASP A C 1
ATOM 8690 O O . ASP A 1 1089 ? -8.145 -40.828 13.220 1.00 88.44 1089 ASP A O 1
ATOM 8694 N N . GLY A 1 1090 ? -7.899 -40.299 15.378 1.00 88.75 1090 GLY A N 1
ATOM 8695 C CA . GLY A 1 1090 ? -6.435 -40.285 15.358 1.00 88.75 1090 GLY A CA 1
ATOM 8696 C C . GLY A 1 1090 ? -5.790 -38.998 14.831 1.00 88.75 1090 GLY A C 1
ATOM 8697 O O . GLY A 1 1090 ? -4.559 -38.931 14.792 1.00 88.75 1090 GLY A O 1
ATOM 8698 N N . VAL A 1 1091 ? -6.569 -37.976 14.449 1.00 93.69 1091 VAL A N 1
ATOM 8699 C CA . VAL A 1 1091 ? -6.043 -36.639 14.117 1.00 93.69 1091 VAL A CA 1
ATOM 8700 C C . VAL A 1 1091 ? -5.607 -35.922 15.396 1.00 93.69 1091 VAL A C 1
ATOM 8702 O O . VAL A 1 1091 ? -6.353 -35.868 16.375 1.00 93.69 1091 VAL A O 1
ATOM 8705 N N . VAL A 1 1092 ? -4.423 -35.309 15.381 1.00 95.12 1092 VAL A N 1
ATOM 8706 C CA . VAL A 1 1092 ? -4.016 -34.359 16.429 1.00 95.12 1092 VAL A CA 1
ATOM 8707 C C . VAL A 1 1092 ? -4.256 -32.950 15.924 1.00 95.12 1092 VAL A C 1
ATOM 8709 O O . VAL A 1 1092 ? -3.666 -32.545 14.925 1.00 95.12 1092 VAL A O 1
ATOM 8712 N N . GLU A 1 1093 ? -5.107 -32.198 16.615 1.00 95.06 1093 GLU A N 1
ATOM 8713 C CA . GLU A 1 1093 ? -5.309 -30.772 16.351 1.00 95.06 1093 GLU A CA 1
ATOM 8714 C C . GLU A 1 1093 ? -4.449 -29.915 17.289 1.00 95.06 1093 GLU A C 1
ATOM 8716 O O . GLU A 1 1093 ? -4.219 -30.310 18.429 1.00 95.06 1093 GLU A O 1
ATOM 8721 N N . ILE A 1 1094 ? -4.027 -28.731 16.842 1.00 94.31 1094 ILE A N 1
ATOM 8722 C CA . ILE A 1 1094 ? -3.269 -27.747 17.625 1.00 94.31 1094 ILE A CA 1
ATOM 8723 C C . ILE A 1 1094 ? -3.913 -26.357 17.549 1.00 94.31 1094 ILE A C 1
ATOM 8725 O O . ILE A 1 1094 ? -4.417 -25.946 16.504 1.00 94.31 1094 ILE A O 1
ATOM 8729 N N . SER A 1 1095 ? -3.885 -25.624 18.658 1.00 93.38 1095 SER A N 1
ATOM 8730 C CA . SER A 1 1095 ? -4.194 -24.193 18.724 1.00 93.38 1095 SER A CA 1
ATOM 8731 C C . SER A 1 1095 ? -3.283 -23.507 19.743 1.00 93.38 1095 SER A C 1
ATOM 8733 O O . SER A 1 1095 ? -2.627 -24.186 20.530 1.00 93.38 1095 SER A O 1
ATOM 8735 N N . TRP A 1 1096 ? -3.241 -22.177 19.748 1.00 91.69 1096 TRP A N 1
ATOM 8736 C CA . TRP A 1 1096 ? -2.412 -21.398 20.668 1.00 91.69 1096 TRP A CA 1
ATOM 8737 C C . TRP A 1 1096 ? -3.261 -20.445 21.497 1.00 91.69 1096 TRP A C 1
ATOM 8739 O O . TRP A 1 1096 ? -4.102 -19.725 20.957 1.00 91.69 1096 TRP A O 1
ATOM 8749 N N . TYR A 1 1097 ? -2.981 -20.409 22.795 1.00 89.88 1097 TYR A N 1
ATOM 8750 C CA . TYR A 1 1097 ? -3.354 -19.307 23.664 1.00 89.88 1097 TYR A CA 1
ATOM 8751 C C . TYR A 1 1097 ? -2.293 -18.218 23.534 1.00 89.88 1097 TYR A C 1
ATOM 8753 O O . TYR A 1 1097 ? -1.134 -18.444 23.876 1.00 89.88 1097 TYR A O 1
ATOM 8761 N N . CYS A 1 1098 ? -2.674 -17.053 23.022 1.00 88.81 1098 CYS A N 1
ATOM 8762 C CA . CYS A 1 1098 ? -1.789 -15.903 22.882 1.00 88.81 1098 CYS A CA 1
ATOM 8763 C C . CYS A 1 1098 ? -2.254 -14.812 23.856 1.00 88.81 1098 CYS A C 1
ATOM 8765 O O . CYS A 1 1098 ? -3.270 -14.179 23.562 1.00 88.81 1098 CYS A O 1
ATOM 8767 N N . PRO A 1 1099 ? -1.557 -14.585 24.985 1.00 86.56 1099 PRO A N 1
ATOM 8768 C CA . PRO A 1 1099 ? -1.957 -13.557 25.943 1.00 86.56 1099 PRO A CA 1
ATOM 8769 C C . PRO A 1 1099 ? -1.958 -12.160 25.315 1.00 86.56 1099 PRO A C 1
ATOM 8771 O O . PRO A 1 1099 ? -1.058 -11.806 24.543 1.00 86.56 1099 PRO A O 1
ATOM 8774 N N . ALA A 1 1100 ? -2.972 -11.365 25.661 1.00 80.69 1100 ALA A N 1
ATOM 8775 C CA . ALA A 1 1100 ? -3.103 -9.966 25.252 1.00 80.69 1100 ALA A CA 1
ATOM 8776 C C . ALA A 1 1100 ? -2.375 -9.001 26.209 1.00 80.69 1100 ALA A C 1
ATOM 8778 O O . ALA A 1 1100 ? -2.165 -7.831 25.862 1.00 80.69 1100 ALA A O 1
ATOM 8779 N N . GLY A 1 1101 ? -1.957 -9.513 27.372 1.00 75.00 1101 GLY A N 1
ATOM 8780 C CA . GLY A 1 1101 ? -1.361 -8.790 28.490 1.00 75.00 1101 GLY A CA 1
ATOM 8781 C C . GLY A 1 1101 ? -2.373 -8.152 29.437 1.00 75.00 1101 GLY A C 1
ATOM 8782 O O . GLY A 1 1101 ? -2.031 -7.189 30.124 1.00 75.00 1101 GLY A O 1
ATOM 8783 N N . ASN A 1 1102 ? -3.609 -8.649 29.443 1.00 76.56 1102 ASN A N 1
ATOM 8784 C CA . ASN A 1 1102 ? -4.701 -8.141 30.269 1.00 76.56 1102 ASN A CA 1
ATOM 8785 C C . ASN A 1 1102 ? -4.743 -8.879 31.615 1.00 76.56 1102 ASN A C 1
ATOM 8787 O O . ASN A 1 1102 ? -4.256 -10.000 31.728 1.00 76.56 1102 ASN A O 1
ATOM 8791 N N . LYS A 1 1103 ? -5.357 -8.282 32.652 1.00 71.12 1103 LYS A N 1
ATOM 8792 C CA . LYS A 1 1103 ? -5.521 -8.972 33.953 1.00 71.12 1103 LYS A CA 1
ATOM 8793 C C . LYS A 1 1103 ? -6.384 -10.234 33.852 1.00 71.12 1103 LYS A C 1
ATOM 8795 O O . LYS A 1 1103 ? -6.240 -11.125 34.679 1.00 71.12 1103 LYS A O 1
ATOM 8800 N N . ASP A 1 1104 ? -7.258 -10.275 32.850 1.00 72.31 1104 ASP A N 1
ATOM 8801 C CA . ASP A 1 1104 ? -8.180 -11.380 32.586 1.00 72.31 1104 ASP A CA 1
ATOM 8802 C C . ASP A 1 1104 ? -7.528 -12.502 31.751 1.00 72.31 1104 ASP A C 1
ATOM 8804 O O . ASP A 1 1104 ? -8.200 -13.458 31.365 1.00 72.31 1104 ASP A O 1
ATOM 8808 N N . ASP A 1 1105 ? -6.228 -12.396 31.435 1.00 78.75 1105 ASP A N 1
ATOM 8809 C CA . ASP A 1 1105 ? -5.499 -13.485 30.787 1.00 78.75 1105 ASP A CA 1
ATOM 8810 C C . ASP A 1 1105 ? -5.259 -14.642 31.768 1.00 78.75 1105 ASP A C 1
ATOM 8812 O O . ASP A 1 1105 ? -4.698 -14.461 32.847 1.00 78.75 1105 ASP A O 1
ATOM 8816 N N . GLN A 1 1106 ? -5.639 -15.859 31.368 1.00 79.44 1106 GLN A N 1
ATOM 8817 C CA . GLN A 1 1106 ? -5.469 -17.063 32.193 1.00 79.44 1106 GLN A CA 1
ATOM 8818 C C . GLN A 1 1106 ? -4.005 -17.522 32.281 1.00 79.44 1106 GLN A C 1
ATOM 8820 O O . GLN A 1 1106 ? -3.600 -18.138 33.267 1.00 79.44 1106 GLN A O 1
ATOM 8825 N N . PHE A 1 1107 ? -3.207 -17.232 31.249 1.00 85.19 1107 PHE A N 1
ATOM 8826 C CA . PHE A 1 1107 ? -1.802 -17.623 31.159 1.00 85.19 1107 PHE A CA 1
ATOM 8827 C C . PHE A 1 1107 ? -0.926 -16.427 30.786 1.00 85.19 1107 PHE A C 1
ATOM 8829 O O . PHE A 1 1107 ? -1.281 -15.644 29.910 1.00 85.19 1107 PHE A O 1
ATOM 8836 N N . ASN A 1 1108 ? 0.252 -16.326 31.407 1.00 82.00 1108 ASN A N 1
ATOM 8837 C CA . ASN A 1 1108 ? 1.192 -15.216 31.193 1.00 82.00 1108 ASN A CA 1
ATOM 8838 C C . ASN A 1 1108 ? 2.091 -15.390 29.959 1.00 82.00 1108 ASN A C 1
ATOM 8840 O O . ASN A 1 1108 ? 2.774 -14.449 29.558 1.00 82.00 1108 ASN A O 1
ATOM 8844 N N . GLU A 1 1109 ? 2.115 -16.586 29.375 1.00 84.75 1109 GLU A N 1
ATOM 8845 C CA . GLU A 1 1109 ? 2.943 -16.940 28.225 1.00 84.75 1109 GLU A CA 1
ATOM 8846 C C . GLU A 1 1109 ? 2.089 -17.529 27.100 1.00 84.75 1109 GLU A C 1
ATOM 8848 O O . GLU A 1 1109 ? 0.950 -17.949 27.309 1.00 84.75 1109 GLU A O 1
ATOM 8853 N N . CYS A 1 1110 ? 2.639 -17.555 25.884 1.00 89.06 1110 CYS A N 1
ATOM 8854 C CA . CYS A 1 1110 ? 1.996 -18.220 24.756 1.00 89.06 1110 CYS A CA 1
ATOM 8855 C C . CYS A 1 1110 ? 2.065 -19.740 24.939 1.00 89.06 1110 CYS A C 1
ATOM 8857 O O . CYS A 1 1110 ? 3.158 -20.292 25.036 1.00 89.06 1110 CYS A O 1
ATOM 8859 N N . ILE A 1 1111 ? 0.916 -20.419 24.960 1.00 91.06 1111 ILE A N 1
ATOM 8860 C CA . ILE A 1 1111 ? 0.831 -21.868 25.197 1.00 91.06 1111 ILE A CA 1
ATOM 8861 C C . ILE A 1 1111 ? 0.182 -22.551 23.997 1.00 91.06 1111 ILE A C 1
ATOM 8863 O O . ILE A 1 1111 ? -0.882 -22.138 23.539 1.00 91.06 1111 ILE A O 1
ATOM 8867 N N . ALA A 1 1112 ? 0.795 -23.626 23.506 1.00 93.31 1112 ALA A N 1
ATOM 8868 C CA . ALA A 1 1112 ? 0.195 -24.494 22.503 1.00 93.31 1112 ALA A CA 1
ATOM 8869 C C . ALA A 1 1112 ? -0.672 -25.566 23.173 1.00 93.31 1112 ALA A C 1
ATOM 8871 O O . ALA A 1 1112 ? -0.203 -26.310 24.026 1.00 93.31 1112 ALA A O 1
ATOM 8872 N N . PHE A 1 1113 ? -1.921 -25.699 22.748 1.00 94.00 1113 PHE A N 1
ATOM 8873 C CA . PHE A 1 1113 ? -2.828 -26.756 23.180 1.00 94.00 1113 PHE A CA 1
ATOM 8874 C C . PHE A 1 1113 ? -3.006 -27.768 22.057 1.00 94.00 1113 PHE A C 1
ATOM 8876 O O . PHE A 1 1113 ? -3.376 -27.386 20.945 1.00 94.00 1113 PHE A O 1
ATOM 8883 N N . THR A 1 1114 ? -2.792 -29.054 22.342 1.00 95.75 1114 THR A N 1
ATOM 8884 C CA . THR A 1 1114 ? -3.044 -30.133 21.382 1.00 95.75 1114 THR A CA 1
ATOM 8885 C C . THR A 1 1114 ? -4.137 -31.086 21.846 1.00 95.75 1114 THR A C 1
ATOM 8887 O O . THR A 1 1114 ? -4.307 -31.371 23.034 1.00 95.75 1114 THR A O 1
ATOM 8890 N N . ASN A 1 1115 ? -4.910 -31.575 20.882 1.00 94.69 1115 ASN A N 1
ATOM 8891 C CA . ASN A 1 1115 ? -6.065 -32.428 21.099 1.00 94.69 1115 ASN A CA 1
ATOM 8892 C C . ASN A 1 1115 ? -5.957 -33.690 20.233 1.00 94.69 1115 ASN A C 1
ATOM 8894 O O . ASN A 1 1115 ? -6.197 -33.622 19.029 1.00 94.69 1115 ASN A O 1
ATOM 8898 N N . LEU A 1 1116 ? -5.666 -34.847 20.842 1.00 94.44 1116 LEU A N 1
ATOM 8899 C CA . LEU A 1 1116 ? -5.740 -36.143 20.152 1.00 94.44 1116 LEU A CA 1
ATOM 8900 C C . LEU A 1 1116 ? -7.197 -36.596 19.998 1.00 94.44 1116 LEU A C 1
ATOM 8902 O O . LEU A 1 1116 ? -7.851 -36.955 20.981 1.00 94.44 1116 LEU A O 1
ATOM 8906 N N . ARG A 1 1117 ? -7.730 -36.577 18.782 1.00 90.38 1117 ARG A N 1
ATOM 8907 C CA . ARG A 1 1117 ? -9.094 -37.029 18.496 1.00 90.38 1117 ARG A CA 1
ATOM 8908 C C . ARG A 1 1117 ? -9.178 -38.550 18.550 1.00 90.38 1117 ARG A C 1
ATOM 8910 O O . ARG A 1 1117 ? -8.277 -39.238 18.085 1.00 90.38 1117 ARG A O 1
ATOM 8917 N N . GLY A 1 1118 ? -10.271 -39.054 19.120 1.00 88.19 1118 GLY A N 1
ATOM 8918 C CA . GLY A 1 1118 ? -10.476 -40.489 19.294 1.00 88.19 1118 GLY A CA 1
ATOM 8919 C C . GLY A 1 1118 ? -10.108 -41.025 20.671 1.00 88.19 1118 GLY A C 1
ATOM 8920 O O . GLY A 1 1118 ? -10.119 -40.304 21.674 1.00 88.19 1118 GLY A O 1
ATOM 8921 N N . ASP A 1 1119 ? -9.850 -42.328 20.708 1.00 88.62 1119 ASP A N 1
ATOM 8922 C CA . ASP A 1 1119 ? -9.383 -43.061 21.884 1.00 88.62 1119 ASP A CA 1
ATOM 8923 C C . ASP A 1 1119 ? -7.870 -43.257 21.788 1.00 88.62 1119 ASP A C 1
ATOM 8925 O O . ASP A 1 1119 ? -7.388 -43.885 20.847 1.00 88.62 1119 ASP A O 1
ATOM 8929 N N . ALA A 1 1120 ? -7.118 -42.730 22.755 1.00 89.88 1120 ALA A N 1
ATOM 8930 C CA . ALA A 1 1120 ? -5.657 -42.762 22.717 1.00 89.88 1120 ALA A CA 1
ATOM 8931 C C . ALA A 1 1120 ? -5.094 -44.193 22.660 1.00 89.88 1120 ALA A C 1
ATOM 8933 O O . ALA A 1 1120 ? -4.049 -44.411 22.062 1.00 89.88 1120 ALA A O 1
ATOM 8934 N N . ARG A 1 1121 ? -5.831 -45.178 23.190 1.00 89.38 1121 ARG A N 1
ATOM 8935 C CA . ARG A 1 1121 ? -5.453 -46.603 23.183 1.00 89.38 1121 ARG A CA 1
ATOM 8936 C C . ARG A 1 1121 ? -5.393 -47.238 21.790 1.00 89.38 1121 ARG A C 1
ATOM 8938 O O . ARG A 1 1121 ? -4.938 -48.364 21.661 1.00 89.38 1121 ARG A O 1
ATOM 8945 N N . LYS A 1 1122 ? -5.922 -46.563 20.764 1.00 88.94 1122 LYS A N 1
ATOM 8946 C CA . LYS A 1 1122 ? -5.924 -47.046 19.373 1.00 88.94 1122 LYS A CA 1
ATOM 8947 C C . LYS A 1 1122 ? -4.821 -46.416 18.517 1.00 88.94 1122 LYS A C 1
ATOM 8949 O O . LYS A 1 1122 ? -4.661 -46.801 17.364 1.00 88.94 1122 LYS A O 1
ATOM 8954 N N . HIS A 1 1123 ? -4.100 -45.428 19.054 1.00 90.12 1123 HIS A N 1
ATOM 8955 C CA . HIS A 1 1123 ? -3.282 -44.489 18.280 1.00 90.12 1123 HIS A CA 1
ATOM 8956 C C . HIS A 1 1123 ? -1.867 -44.359 18.857 1.00 90.12 1123 HIS A C 1
ATOM 8958 O O . HIS A 1 1123 ? -1.404 -43.256 19.151 1.00 90.12 1123 HIS A O 1
ATOM 8964 N N . ASP A 1 1124 ? -1.172 -45.489 19.012 1.00 89.31 1124 ASP A N 1
ATOM 8965 C CA . ASP A 1 1124 ? 0.124 -45.581 19.704 1.00 89.31 1124 ASP A CA 1
ATOM 8966 C C . ASP A 1 1124 ? 1.183 -44.616 19.152 1.00 89.31 1124 ASP A C 1
ATOM 8968 O O . ASP A 1 1124 ? 1.878 -43.949 19.914 1.00 89.31 1124 ASP A O 1
ATOM 8972 N N . LYS A 1 1125 ? 1.278 -44.469 17.822 1.00 90.81 1125 LYS A N 1
ATOM 8973 C CA . LYS A 1 1125 ? 2.257 -43.568 17.183 1.00 90.81 1125 LYS A CA 1
ATOM 8974 C C . LYS A 1 1125 ? 2.003 -42.101 17.529 1.00 90.81 1125 LYS A C 1
ATOM 8976 O O . LYS A 1 1125 ? 2.947 -41.354 17.776 1.00 90.81 1125 LYS A O 1
ATOM 8981 N N . GLN A 1 1126 ? 0.739 -41.682 17.534 1.00 93.44 1126 GLN A N 1
ATOM 8982 C CA . GLN A 1 1126 ? 0.346 -40.325 17.903 1.00 93.44 1126 GLN A CA 1
ATOM 8983 C C . GLN A 1 1126 ? 0.576 -40.083 19.393 1.00 93.44 1126 GLN A C 1
ATOM 8985 O O . GLN A 1 1126 ? 1.068 -39.020 19.758 1.00 93.44 1126 GLN A O 1
ATOM 8990 N N . VAL A 1 1127 ? 0.262 -41.067 20.243 1.00 91.69 1127 VAL A N 1
ATOM 8991 C CA . VAL A 1 1127 ? 0.538 -41.000 21.683 1.00 91.69 1127 VAL A CA 1
ATOM 8992 C C . VAL A 1 1127 ? 2.036 -40.862 21.929 1.00 91.69 1127 VAL A C 1
ATOM 8994 O O . VAL A 1 1127 ? 2.434 -39.960 22.654 1.00 91.69 1127 VAL A O 1
ATOM 8997 N N . GLN A 1 1128 ? 2.873 -41.672 21.282 1.00 91.25 1128 GLN A N 1
ATOM 8998 C CA . GLN A 1 1128 ? 4.322 -41.609 21.461 1.00 91.25 1128 GLN A CA 1
ATOM 8999 C C . GLN A 1 1128 ? 4.914 -40.269 21.007 1.00 91.25 1128 GLN A C 1
ATOM 9001 O O . GLN A 1 1128 ? 5.677 -39.663 21.755 1.00 91.25 1128 GLN A O 1
ATOM 9006 N N . PHE A 1 1129 ? 4.492 -39.749 19.847 1.00 92.56 1129 PHE A N 1
ATOM 9007 C CA . PHE A 1 1129 ? 4.867 -38.399 19.412 1.00 92.56 1129 PHE A CA 1
ATOM 9008 C C . PHE A 1 1129 ? 4.492 -37.347 20.462 1.00 92.56 1129 PHE A C 1
ATOM 9010 O O . PHE A 1 1129 ? 5.310 -36.515 20.843 1.00 92.56 1129 PHE A O 1
ATOM 9017 N N . LEU A 1 1130 ? 3.258 -37.406 20.966 1.00 92.44 1130 LEU A N 1
ATOM 9018 C CA . LEU A 1 1130 ? 2.775 -36.465 21.965 1.00 92.44 1130 LEU A CA 1
ATOM 9019 C C . LEU A 1 1130 ? 3.533 -36.591 23.291 1.00 92.44 1130 LEU A C 1
ATOM 9021 O O . LEU A 1 1130 ? 3.833 -35.573 23.904 1.00 92.44 1130 LEU A O 1
ATOM 9025 N N . LEU A 1 1131 ? 3.891 -37.794 23.735 1.00 88.75 1131 LEU A N 1
ATOM 9026 C CA . LEU A 1 1131 ? 4.685 -37.990 24.951 1.00 88.75 1131 LEU A CA 1
ATOM 9027 C C . LEU A 1 1131 ? 6.048 -37.291 24.870 1.00 88.75 1131 LEU A C 1
ATOM 9029 O O . LEU A 1 1131 ? 6.490 -36.718 25.866 1.00 88.75 1131 LEU A O 1
ATOM 9033 N N . GLU A 1 1132 ? 6.678 -37.309 23.694 1.00 88.62 1132 GLU A N 1
ATOM 9034 C CA . GLU A 1 1132 ? 7.981 -36.685 23.446 1.00 88.62 1132 GLU A CA 1
ATOM 9035 C C . GLU A 1 1132 ? 7.894 -35.158 23.307 1.00 88.62 1132 GLU A C 1
ATOM 9037 O O . GLU A 1 1132 ? 8.783 -34.449 23.778 1.00 88.62 1132 GLU A O 1
ATOM 9042 N N . THR A 1 1133 ? 6.830 -34.628 22.694 1.00 89.12 1133 THR A N 1
ATOM 9043 C CA . THR A 1 1133 ? 6.712 -33.184 22.416 1.00 89.12 1133 THR A CA 1
ATOM 9044 C C . THR A 1 1133 ? 5.996 -32.380 23.503 1.00 89.12 1133 THR A C 1
ATOM 9046 O O . THR A 1 1133 ? 6.116 -31.156 23.532 1.00 89.12 1133 THR A O 1
ATOM 9049 N N . SER A 1 1134 ? 5.210 -33.023 24.371 1.00 91.62 1134 SER A N 1
ATOM 9050 C CA . SER A 1 1134 ? 4.348 -32.322 25.336 1.00 91.62 1134 SER A CA 1
ATOM 9051 C C . SER A 1 1134 ? 5.104 -31.860 26.570 1.00 91.62 1134 SER A C 1
ATOM 9053 O O . SER A 1 1134 ? 5.776 -32.648 27.224 1.00 91.62 1134 SER A O 1
ATOM 9055 N N . SER A 1 1135 ? 4.892 -30.610 26.974 1.00 92.12 1135 SER A N 1
ATOM 9056 C CA . SER A 1 1135 ? 5.349 -30.084 28.263 1.00 92.12 1135 SER A CA 1
ATOM 9057 C C . SER A 1 1135 ? 4.440 -30.527 29.411 1.00 92.12 1135 SER A C 1
ATOM 9059 O O . SER A 1 1135 ? 4.930 -30.816 30.496 1.00 92.12 1135 SER A O 1
ATOM 9061 N N . ILE A 1 1136 ? 3.123 -30.604 29.188 1.00 91.88 1136 ILE A N 1
ATOM 9062 C CA . ILE A 1 1136 ? 2.133 -31.071 30.173 1.00 91.88 1136 ILE A CA 1
ATOM 9063 C C . ILE A 1 1136 ? 1.180 -32.049 29.494 1.00 91.88 1136 ILE A C 1
ATOM 9065 O O . ILE A 1 1136 ? 0.673 -31.777 28.406 1.00 91.88 1136 ILE A O 1
ATOM 9069 N N . ASN A 1 1137 ? 0.892 -33.165 30.160 1.00 91.31 1137 ASN A N 1
ATOM 9070 C CA . ASN A 1 1137 ? -0.067 -34.154 29.683 1.00 91.31 1137 ASN A CA 1
ATOM 9071 C C . ASN A 1 1137 ? -1.345 -34.128 30.527 1.00 91.31 1137 ASN A C 1
ATOM 9073 O O . ASN A 1 1137 ? -1.296 -34.200 31.755 1.00 91.31 1137 ASN A O 1
ATOM 9077 N N . VAL A 1 1138 ? -2.498 -34.075 29.868 1.00 91.81 1138 VAL A N 1
ATOM 9078 C CA . VAL A 1 1138 ? -3.825 -34.136 30.483 1.00 91.81 1138 VAL A CA 1
ATOM 9079 C C . VAL A 1 1138 ? -4.577 -35.332 29.915 1.00 91.81 1138 VAL A C 1
ATOM 9081 O O . VAL A 1 1138 ? -4.787 -35.433 28.706 1.00 91.81 1138 VAL A O 1
ATOM 9084 N N . VAL A 1 1139 ? -5.002 -36.248 30.782 1.00 90.69 1139 VAL A N 1
ATOM 9085 C CA . VAL A 1 1139 ? -5.730 -37.460 30.388 1.00 90.69 1139 VAL A CA 1
ATOM 9086 C C . VAL A 1 1139 ? -7.108 -37.465 31.021 1.00 90.69 1139 VAL A C 1
ATOM 9088 O O . VAL A 1 1139 ? -7.234 -37.444 32.243 1.00 90.69 1139 VAL A O 1
ATOM 9091 N N . VAL A 1 1140 ? -8.140 -37.531 30.184 1.00 88.44 1140 VAL A N 1
ATOM 9092 C CA . VAL A 1 1140 ? -9.524 -37.759 30.611 1.00 88.44 1140 VAL A CA 1
ATOM 9093 C C . VAL A 1 1140 ? -9.802 -39.256 30.589 1.00 88.44 1140 VAL A C 1
ATOM 9095 O O . VAL A 1 1140 ? -9.639 -39.903 29.554 1.00 88.44 1140 VAL A O 1
ATOM 9098 N N . LEU A 1 1141 ? -10.216 -39.819 31.717 1.00 87.44 1141 LEU A N 1
ATOM 9099 C CA . LEU A 1 1141 ? -10.452 -41.254 31.843 1.00 87.44 1141 LEU A CA 1
ATOM 9100 C C . LEU A 1 1141 ? -11.635 -41.556 32.765 1.00 87.44 1141 LEU A C 1
ATOM 9102 O O . LEU A 1 1141 ? -12.091 -40.704 33.525 1.00 87.44 1141 LEU A O 1
ATOM 9106 N N . MET A 1 1142 ? -12.130 -42.784 32.676 1.00 80.88 1142 MET A N 1
ATOM 9107 C CA . MET A 1 1142 ? -13.024 -43.395 33.660 1.00 80.88 1142 MET A CA 1
ATOM 9108 C C . MET A 1 1142 ? -12.360 -44.670 34.157 1.00 80.88 1142 MET A C 1
ATOM 9110 O O . MET A 1 1142 ? -11.640 -45.320 33.395 1.00 80.88 1142 MET A O 1
ATOM 9114 N N . GLU A 1 1143 ? -12.585 -45.018 35.416 1.00 73.75 1143 GLU A N 1
ATOM 9115 C CA . GLU A 1 1143 ? -11.971 -46.192 36.032 1.00 73.75 1143 GLU A CA 1
ATOM 9116 C C . GLU A 1 1143 ? -12.438 -47.490 35.359 1.00 73.75 1143 GLU A C 1
ATOM 9118 O O . GLU A 1 1143 ? -11.626 -48.382 35.120 1.00 73.75 1143 GLU A O 1
ATOM 9123 N N . ASP A 1 1144 ? -13.694 -47.530 34.913 1.00 69.44 1144 ASP A N 1
ATOM 9124 C CA . ASP A 1 1144 ? -14.292 -48.681 34.225 1.00 69.44 1144 ASP A CA 1
ATOM 9125 C C . ASP A 1 1144 ? -13.673 -48.965 32.842 1.00 69.44 1144 ASP A C 1
ATOM 9127 O O . ASP A 1 1144 ? -13.726 -50.090 32.349 1.00 69.44 1144 ASP A O 1
ATOM 9131 N N . TYR A 1 1145 ? -13.046 -47.964 32.210 1.00 67.44 1145 TYR A N 1
ATOM 9132 C CA . TYR A 1 1145 ? -12.417 -48.087 30.886 1.00 67.44 1145 TYR A CA 1
ATOM 9133 C C . TYR A 1 1145 ? -10.883 -48.245 30.944 1.00 67.44 1145 TYR A C 1
ATOM 9135 O O . TYR A 1 1145 ? -10.226 -48.185 29.904 1.00 67.44 1145 TYR A O 1
ATOM 9143 N N . LEU A 1 1146 ? -10.294 -48.456 32.129 1.00 75.75 1146 LEU A N 1
ATOM 9144 C CA . LEU A 1 1146 ? -8.851 -48.675 32.323 1.00 75.75 1146 LEU A CA 1
ATOM 9145 C C . LEU A 1 1146 ? -8.458 -50.146 32.072 1.00 75.75 1146 LEU A C 1
ATOM 9147 O O . LEU A 1 1146 ? -8.251 -50.943 32.993 1.00 75.75 1146 LEU A O 1
ATOM 9151 N N . ASP A 1 1147 ? -8.331 -50.498 30.795 1.00 79.81 1147 ASP A N 1
ATOM 9152 C CA . ASP A 1 1147 ? -7.809 -51.786 30.321 1.00 79.81 1147 ASP A CA 1
ATOM 9153 C C . ASP A 1 1147 ? -6.272 -51.891 30.434 1.00 79.81 1147 ASP A C 1
ATOM 9155 O O . ASP A 1 1147 ? -5.596 -50.994 30.942 1.00 79.81 1147 ASP A O 1
ATOM 9159 N N . SER A 1 1148 ? -5.693 -53.019 30.004 1.00 82.12 1148 SER A N 1
ATOM 9160 C CA . SER A 1 1148 ? -4.240 -53.250 30.062 1.00 82.12 1148 SER A CA 1
ATOM 9161 C C . SER A 1 1148 ? -3.440 -52.219 29.258 1.00 82.12 1148 SER A C 1
ATOM 9163 O O . SER A 1 1148 ? -2.419 -51.743 29.746 1.00 82.12 1148 SER A O 1
ATOM 9165 N N . ILE A 1 1149 ? -3.933 -51.828 28.078 1.00 83.88 1149 ILE A N 1
ATOM 9166 C CA . ILE A 1 1149 ? -3.297 -50.839 27.191 1.00 83.88 1149 ILE A CA 1
ATOM 9167 C C . ILE A 1 1149 ? -3.367 -49.437 27.809 1.00 83.88 1149 ILE A C 1
ATOM 9169 O O . ILE A 1 1149 ? -2.364 -48.732 27.893 1.00 83.88 1149 ILE A O 1
ATOM 9173 N N . GLY A 1 1150 ? -4.534 -49.031 28.316 1.00 83.50 1150 GLY A N 1
ATOM 9174 C CA . GLY A 1 1150 ? -4.695 -47.760 29.020 1.00 83.50 1150 GLY A CA 1
ATOM 9175 C C . GLY A 1 1150 ? -3.815 -47.670 30.267 1.00 83.50 1150 GLY A C 1
ATOM 9176 O O . GLY A 1 1150 ? -3.249 -46.611 30.544 1.00 83.50 1150 GLY A O 1
ATOM 9177 N N . LYS A 1 1151 ? -3.640 -48.782 30.996 1.00 83.94 1151 LYS A N 1
ATOM 9178 C CA . LYS A 1 1151 ? -2.696 -48.872 32.122 1.00 83.94 1151 LYS A CA 1
ATOM 9179 C C . LYS A 1 1151 ? -1.253 -48.700 31.666 1.00 83.94 1151 LYS A C 1
ATOM 9181 O O . LYS A 1 1151 ? -0.532 -47.956 32.316 1.00 83.94 1151 LYS A O 1
ATOM 9186 N N . GLU A 1 1152 ? -0.849 -49.317 30.559 1.00 86.69 1152 GLU A N 1
ATOM 9187 C CA . GLU A 1 1152 ? 0.500 -49.166 30.004 1.00 86.69 1152 GLU A CA 1
ATOM 9188 C C . GLU A 1 1152 ? 0.806 -47.709 29.630 1.00 86.69 1152 GLU A C 1
ATOM 9190 O O . GLU A 1 1152 ? 1.795 -47.149 30.107 1.00 86.69 1152 GLU A O 1
ATOM 9195 N N . ILE A 1 1153 ? -0.085 -47.055 28.875 1.00 86.44 1153 ILE A N 1
ATOM 9196 C CA . ILE A 1 1153 ? 0.061 -45.636 28.507 1.00 86.44 1153 ILE A CA 1
ATOM 9197 C C . ILE A 1 1153 ? 0.106 -44.756 29.766 1.00 86.44 1153 ILE A C 1
ATOM 9199 O O . ILE A 1 1153 ? 0.926 -43.840 29.872 1.00 86.44 1153 ILE A O 1
ATOM 9203 N N . LEU A 1 1154 ? -0.746 -45.034 30.759 1.00 85.75 1154 LEU A N 1
ATOM 9204 C CA . LEU A 1 1154 ? -0.744 -44.295 32.021 1.00 85.75 1154 LEU A CA 1
ATOM 9205 C C . LEU A 1 1154 ? 0.553 -44.517 32.813 1.00 85.75 1154 LEU A C 1
ATOM 9207 O O . LEU A 1 1154 ? 1.077 -43.569 33.394 1.00 85.75 1154 LEU A O 1
ATOM 9211 N N . THR A 1 1155 ? 1.099 -45.733 32.820 1.00 84.56 1155 THR A N 1
ATOM 9212 C CA . THR A 1 1155 ? 2.390 -46.042 33.441 1.00 84.56 1155 THR A CA 1
ATOM 9213 C C . THR A 1 1155 ? 3.515 -45.259 32.770 1.00 84.56 1155 THR A C 1
ATOM 9215 O O . THR A 1 1155 ? 4.296 -44.627 33.482 1.00 84.56 1155 THR A O 1
ATOM 9218 N N . GLN A 1 1156 ? 3.553 -45.206 31.435 1.00 85.12 1156 GLN A N 1
ATOM 9219 C CA . GLN A 1 1156 ? 4.519 -44.388 30.691 1.00 85.12 1156 GLN A CA 1
ATOM 9220 C C . GLN A 1 1156 ? 4.392 -42.896 31.053 1.00 85.12 1156 GLN A C 1
ATOM 9222 O O . GLN A 1 1156 ? 5.383 -42.236 31.363 1.00 85.12 1156 GLN A O 1
ATOM 9227 N N . LEU A 1 1157 ? 3.167 -42.365 31.120 1.00 85.00 1157 LEU A N 1
ATOM 9228 C CA . LEU A 1 1157 ? 2.897 -40.976 31.515 1.00 85.00 1157 LEU A CA 1
ATOM 9229 C C . LEU A 1 1157 ? 3.303 -40.660 32.960 1.00 85.00 1157 LEU A C 1
ATOM 9231 O O . LEU A 1 1157 ? 3.795 -39.565 33.255 1.00 85.00 1157 LEU A O 1
ATOM 9235 N N . VAL A 1 1158 ? 3.094 -41.596 33.884 1.00 84.69 1158 VAL A N 1
ATOM 9236 C CA . VAL A 1 1158 ? 3.490 -41.442 35.288 1.00 84.69 1158 VAL A CA 1
ATOM 9237 C C . VAL A 1 1158 ? 5.011 -41.493 35.432 1.00 84.69 1158 VAL A C 1
ATOM 9239 O O . VAL A 1 1158 ? 5.552 -40.684 36.184 1.00 84.69 1158 VAL A O 1
ATOM 9242 N N . GLN A 1 1159 ? 5.687 -42.374 34.688 1.00 82.38 1159 GLN A N 1
ATOM 9243 C CA . GLN A 1 1159 ? 7.150 -42.481 34.647 1.00 82.38 1159 GLN A CA 1
ATOM 9244 C C . GLN A 1 1159 ? 7.818 -41.299 33.929 1.00 82.38 1159 GLN A C 1
ATOM 9246 O O . GLN A 1 1159 ? 8.965 -40.977 34.230 1.00 82.38 1159 GLN A O 1
ATOM 9251 N N . SER A 1 1160 ? 7.109 -40.633 33.013 1.00 81.81 1160 SER A N 1
ATOM 9252 C CA . SER A 1 1160 ? 7.629 -39.459 32.310 1.00 81.81 1160 SER A CA 1
ATOM 9253 C C . SER A 1 1160 ? 7.926 -38.290 33.271 1.00 81.81 1160 SER A C 1
ATOM 9255 O O . SER A 1 1160 ? 7.178 -38.080 34.241 1.00 81.81 1160 SER A O 1
ATOM 9257 N N . PRO A 1 1161 ? 8.973 -37.484 32.997 1.00 81.19 1161 PRO A N 1
ATOM 9258 C CA . PRO A 1 1161 ? 9.320 -36.323 33.822 1.00 81.19 1161 PRO A CA 1
ATOM 9259 C C . PRO A 1 1161 ? 8.280 -35.194 33.730 1.00 81.19 1161 PRO A C 1
ATOM 9261 O O . PRO A 1 1161 ? 8.202 -34.348 34.621 1.00 81.19 1161 PRO A O 1
ATOM 9264 N N . ASN A 1 1162 ? 7.452 -35.196 32.683 1.00 85.81 1162 ASN A N 1
ATOM 9265 C CA . ASN A 1 1162 ? 6.490 -34.138 32.396 1.00 85.81 1162 ASN A CA 1
ATOM 9266 C C . ASN A 1 1162 ? 5.312 -34.165 33.394 1.00 85.81 1162 ASN A C 1
ATOM 9268 O O . ASN A 1 1162 ? 4.838 -35.249 33.770 1.00 85.81 1162 ASN A O 1
ATOM 9272 N N . PRO A 1 1163 ? 4.798 -33.002 33.839 1.00 89.69 1163 PRO A N 1
ATOM 9273 C CA . PRO A 1 1163 ? 3.587 -32.930 34.649 1.00 89.69 1163 PRO A CA 1
ATOM 9274 C C . PRO A 1 1163 ? 2.398 -33.665 34.013 1.00 89.69 1163 PRO A C 1
ATOM 9276 O O . PRO A 1 1163 ? 2.195 -33.624 32.798 1.00 89.69 1163 PRO A O 1
ATOM 9279 N N . LEU A 1 1164 ? 1.607 -34.338 34.854 1.00 89.19 1164 LEU A N 1
ATOM 9280 C CA . LEU A 1 1164 ? 0.439 -35.123 34.445 1.00 89.19 1164 LEU A CA 1
ATOM 9281 C C . LEU A 1 1164 ? -0.793 -34.696 35.237 1.00 89.19 1164 LEU A C 1
ATOM 9283 O O . LEU A 1 1164 ? -0.769 -34.680 36.469 1.00 89.19 1164 LEU A O 1
ATOM 9287 N N . ILE A 1 1165 ? -1.894 -34.455 34.534 1.00 90.00 1165 ILE A N 1
ATOM 9288 C CA . ILE A 1 1165 ? -3.209 -34.206 35.119 1.00 90.00 1165 ILE A CA 1
ATOM 9289 C C . ILE A 1 1165 ? -4.155 -35.319 34.663 1.00 90.00 1165 ILE A C 1
ATOM 9291 O O . ILE A 1 1165 ? -4.427 -35.474 33.476 1.00 90.00 1165 ILE A O 1
ATOM 9295 N N . CYS A 1 1166 ? -4.659 -36.108 35.607 1.00 87.56 1166 CYS A N 1
ATOM 9296 C CA . CYS A 1 1166 ? -5.661 -37.141 35.353 1.00 87.56 1166 CYS A CA 1
ATOM 9297 C C . CYS A 1 1166 ? -7.043 -36.631 35.761 1.00 87.56 1166 CYS A C 1
ATOM 9299 O O . CYS A 1 1166 ? -7.286 -36.371 36.942 1.00 87.56 1166 CYS A O 1
ATOM 9301 N N . LEU A 1 1167 ? -7.948 -36.524 34.795 1.00 87.94 1167 LEU A N 1
ATOM 9302 C CA . LEU A 1 1167 ? -9.327 -36.097 34.989 1.00 87.94 1167 LEU A CA 1
ATOM 9303 C C . LEU A 1 1167 ? -10.247 -37.328 34.979 1.00 87.94 1167 LEU A C 1
ATOM 9305 O O . LEU A 1 1167 ? -10.423 -37.959 33.938 1.00 87.94 1167 LEU A O 1
ATOM 9309 N N . TYR A 1 1168 ? -10.819 -37.672 36.133 1.00 85.00 1168 TYR A N 1
ATOM 9310 C CA . TYR A 1 1168 ? -11.729 -38.809 36.305 1.00 85.00 1168 TYR A CA 1
ATOM 9311 C C . TYR A 1 1168 ? -13.172 -38.365 36.055 1.00 85.00 1168 TYR A C 1
ATOM 9313 O O . TYR A 1 1168 ? -13.723 -37.575 36.825 1.00 85.00 1168 TYR A O 1
ATOM 9321 N N . ALA A 1 1169 ? -13.780 -38.857 34.976 1.00 81.38 1169 ALA A N 1
ATOM 9322 C CA . ALA A 1 1169 ? -15.119 -38.450 34.540 1.00 81.38 1169 ALA A CA 1
ATOM 9323 C C . ALA A 1 1169 ? -16.274 -39.066 35.360 1.00 81.38 1169 ALA A C 1
ATOM 9325 O O . ALA A 1 1169 ? -17.393 -38.560 35.346 1.00 81.38 1169 ALA A O 1
ATOM 9326 N N . ASP A 1 1170 ? -16.001 -40.143 36.087 1.00 79.50 1170 ASP A N 1
ATOM 9327 C CA . ASP A 1 1170 ? -16.932 -40.978 36.854 1.00 79.50 1170 ASP A CA 1
ATOM 9328 C C . ASP A 1 1170 ? -16.963 -40.663 38.362 1.00 79.50 1170 ASP A C 1
ATOM 9330 O O . ASP A 1 1170 ? -17.956 -40.948 39.044 1.00 79.50 1170 ASP A O 1
ATOM 9334 N N . LYS A 1 1171 ? -15.905 -40.034 38.888 1.00 79.31 1171 LYS A N 1
ATOM 9335 C CA . LYS A 1 1171 ? -15.739 -39.746 40.320 1.00 79.31 1171 LYS A CA 1
ATOM 9336 C C . LYS A 1 1171 ? -16.172 -38.330 40.684 1.00 79.31 1171 LYS A C 1
ATOM 9338 O O . LYS A 1 1171 ? -15.845 -37.373 39.987 1.00 79.31 1171 LYS A O 1
ATOM 9343 N N . THR A 1 1172 ? -16.878 -38.207 41.809 1.00 68.31 1172 THR A N 1
ATOM 9344 C CA . THR A 1 1172 ? -17.313 -36.927 42.405 1.00 68.31 1172 THR A CA 1
ATOM 9345 C C . THR A 1 1172 ? -16.258 -36.338 43.340 1.00 68.31 1172 THR A C 1
ATOM 9347 O O . THR A 1 1172 ? -16.053 -35.129 43.360 1.00 68.31 1172 THR A O 1
ATOM 9350 N N . ASN A 1 1173 ? -15.541 -37.191 44.077 1.00 66.38 1173 ASN A N 1
ATOM 9351 C CA . ASN A 1 1173 ? -14.471 -36.807 44.992 1.00 66.38 1173 ASN A CA 1
ATOM 9352 C C . ASN A 1 1173 ? -13.280 -37.764 44.862 1.00 66.38 1173 ASN A C 1
ATOM 9354 O O . ASN A 1 1173 ? -13.445 -38.971 44.694 1.00 66.38 1173 ASN A O 1
ATOM 9358 N N . LEU A 1 1174 ? -12.069 -37.216 44.955 1.00 68.25 1174 LEU A N 1
ATOM 9359 C CA . LEU A 1 1174 ? -10.806 -37.954 44.927 1.00 68.25 1174 LEU A CA 1
ATOM 9360 C C . LEU A 1 1174 ? -9.951 -37.537 46.121 1.00 68.25 1174 LEU A C 1
ATOM 9362 O O . LEU A 1 1174 ? -9.897 -36.355 46.464 1.00 68.25 1174 LEU A O 1
ATOM 9366 N N . ALA A 1 1175 ? -9.248 -38.492 46.731 1.00 57.84 1175 ALA A N 1
ATOM 9367 C CA . ALA A 1 1175 ? -8.243 -38.177 47.737 1.00 57.84 1175 ALA A CA 1
ATOM 9368 C C . ALA A 1 1175 ? -7.138 -37.317 47.097 1.00 57.84 1175 ALA A C 1
ATOM 9370 O O . ALA A 1 1175 ? -6.586 -37.689 46.057 1.00 57.84 1175 ALA A O 1
ATOM 9371 N N . LYS A 1 1176 ? -6.822 -36.163 47.703 1.00 55.19 1176 LYS A N 1
ATOM 9372 C CA . LYS A 1 1176 ? -5.707 -35.313 47.263 1.00 55.19 1176 LYS A CA 1
ATOM 9373 C C . LYS A 1 1176 ? -4.417 -36.129 47.358 1.00 55.19 1176 LYS A C 1
ATOM 9375 O O . LYS A 1 1176 ? -4.003 -36.510 48.447 1.00 55.19 1176 LYS A O 1
ATOM 9380 N N . GLY A 1 1177 ? -3.807 -36.431 46.215 1.00 55.91 1177 GLY A N 1
ATOM 9381 C CA . GLY A 1 1177 ? -2.485 -37.049 46.185 1.00 55.91 1177 GLY A CA 1
ATOM 9382 C C . GLY A 1 1177 ? -1.418 -36.065 46.673 1.00 55.91 1177 GLY A C 1
ATOM 9383 O O . GLY A 1 1177 ? -1.509 -34.872 46.398 1.00 55.91 1177 GLY A O 1
ATOM 9384 N N . ASN A 1 1178 ? -0.381 -36.562 47.349 1.00 54.75 1178 ASN A N 1
ATOM 9385 C CA . ASN A 1 1178 ? 0.720 -35.748 47.888 1.00 54.75 1178 ASN A CA 1
ATOM 9386 C C . ASN A 1 1178 ? 1.789 -35.360 46.836 1.00 54.75 1178 ASN A C 1
ATOM 9388 O O . ASN A 1 1178 ? 2.868 -34.889 47.194 1.00 54.75 1178 ASN A O 1
ATOM 9392 N N . HIS A 1 1179 ? 1.533 -35.567 45.539 1.00 63.78 1179 HIS A N 1
ATOM 9393 C CA . HIS A 1 1179 ? 2.514 -35.342 44.471 1.00 63.78 1179 HIS A CA 1
ATOM 9394 C C . HIS A 1 1179 ? 2.308 -33.980 43.792 1.00 63.78 1179 HIS A C 1
ATOM 9396 O O . HIS A 1 1179 ? 1.255 -33.729 43.214 1.00 63.78 1179 HIS A O 1
ATOM 9402 N N . LYS A 1 1180 ? 3.337 -33.115 43.803 1.00 64.56 1180 LYS A N 1
ATOM 9403 C CA . LYS A 1 1180 ? 3.272 -31.754 43.226 1.00 64.56 1180 LYS A CA 1
ATOM 9404 C C . LYS A 1 1180 ? 3.052 -31.717 41.704 1.00 64.56 1180 LYS A C 1
ATOM 9406 O O . LYS A 1 1180 ? 2.460 -30.768 41.214 1.00 64.56 1180 LYS A O 1
ATOM 9411 N N . THR A 1 1181 ? 3.529 -32.718 40.959 1.00 76.12 1181 THR A N 1
ATOM 9412 C CA . THR A 1 1181 ? 3.522 -32.733 39.478 1.00 76.12 1181 THR A CA 1
ATOM 9413 C C . THR A 1 1181 ? 2.517 -33.706 38.859 1.00 76.12 1181 THR A C 1
ATOM 9415 O O . THR A 1 1181 ? 2.321 -33.690 37.644 1.00 76.12 1181 THR A O 1
ATOM 9418 N N . LYS A 1 1182 ? 1.890 -34.572 39.664 1.00 83.56 1182 LYS A N 1
ATOM 9419 C CA . LYS A 1 1182 ? 0.945 -35.600 39.206 1.00 83.56 1182 LYS A CA 1
ATOM 9420 C C . LYS A 1 1182 ? -0.382 -35.391 39.940 1.00 83.56 1182 LYS A C 1
ATOM 9422 O O . LYS A 1 1182 ? -0.533 -35.798 41.091 1.00 83.56 1182 LYS A O 1
ATOM 9427 N N . VAL A 1 1183 ? -1.324 -34.723 39.282 1.00 83.62 1183 VAL A N 1
ATOM 9428 C CA . VAL A 1 1183 ? -2.586 -34.262 39.878 1.00 83.62 1183 VAL A CA 1
ATOM 9429 C C . VAL A 1 1183 ? -3.740 -35.148 39.415 1.00 83.62 1183 VAL A C 1
ATOM 9431 O O . VAL A 1 1183 ? -3.817 -35.521 38.246 1.00 83.62 1183 VAL A O 1
ATOM 9434 N N . LYS A 1 1184 ? -4.656 -35.486 40.329 1.00 84.06 1184 LYS A N 1
ATOM 9435 C CA . LYS A 1 1184 ? -5.907 -36.190 40.015 1.00 84.06 1184 LYS A CA 1
ATOM 9436 C C . LYS A 1 1184 ? -7.094 -35.290 40.355 1.00 84.06 1184 LYS A C 1
ATOM 9438 O O . LYS A 1 1184 ? -7.172 -34.804 41.481 1.00 84.06 1184 LYS A O 1
ATOM 9443 N N . LEU A 1 1185 ? -8.009 -35.089 39.410 1.00 83.81 1185 LEU A N 1
ATOM 9444 C CA . LEU A 1 1185 ? -9.213 -34.268 39.580 1.00 83.81 1185 LEU A CA 1
ATOM 9445 C C . LEU A 1 1185 ? -10.462 -35.070 39.212 1.00 83.81 1185 LEU A C 1
ATOM 9447 O O . LEU A 1 1185 ? -10.448 -35.864 38.275 1.00 83.81 1185 LEU A O 1
ATOM 9451 N N . ALA A 1 1186 ? -11.528 -34.871 39.980 1.00 83.38 1186 ALA A N 1
ATOM 9452 C CA . ALA A 1 1186 ? -12.833 -35.479 39.752 1.00 83.38 1186 ALA A CA 1
ATOM 9453 C C . ALA A 1 1186 ? -13.692 -34.504 38.932 1.00 83.38 1186 ALA A C 1
ATOM 9455 O O . ALA A 1 1186 ? -13.745 -33.323 39.273 1.00 83.38 1186 ALA A O 1
ATOM 9456 N N . LEU A 1 1187 ? -14.330 -34.981 37.860 1.00 79.94 1187 LEU A N 1
ATOM 9457 C CA . LEU A 1 1187 ? -15.157 -34.157 36.967 1.00 79.94 1187 LEU A CA 1
ATOM 9458 C C . LEU A 1 1187 ? -16.662 -34.301 37.219 1.00 79.94 1187 LEU A C 1
ATOM 9460 O O . LEU A 1 1187 ? -17.436 -33.455 36.774 1.00 79.94 1187 LEU A O 1
ATOM 9464 N N . ARG A 1 1188 ? -17.112 -35.376 37.878 1.00 74.50 1188 ARG A N 1
ATOM 9465 C CA . ARG A 1 1188 ? -18.549 -35.646 38.014 1.00 74.50 1188 ARG A CA 1
ATOM 9466 C C . ARG A 1 1188 ? -19.210 -34.571 38.881 1.00 74.50 1188 ARG A C 1
ATOM 9468 O O . ARG A 1 1188 ? -18.728 -34.283 39.973 1.00 74.50 1188 ARG A O 1
ATOM 9475 N N . ASN A 1 1189 ? -20.326 -34.024 38.397 1.00 66.44 1189 ASN A N 1
ATOM 9476 C CA . ASN A 1 1189 ? -21.104 -32.936 39.010 1.00 66.44 1189 ASN A CA 1
ATOM 9477 C C . ASN A 1 1189 ? -20.377 -31.586 39.145 1.00 66.44 1189 ASN A C 1
ATOM 9479 O O . ASN A 1 1189 ? -20.860 -30.730 39.879 1.00 66.44 1189 ASN A O 1
ATOM 9483 N N . ARG A 1 1190 ? -19.258 -31.373 38.441 1.00 70.06 1190 ARG A N 1
ATOM 9484 C CA . ARG A 1 1190 ? -18.626 -30.050 38.351 1.00 70.06 1190 ARG A CA 1
ATOM 9485 C C . ARG A 1 1190 ? -19.013 -29.382 37.047 1.00 70.06 1190 ARG A C 1
ATOM 9487 O O . ARG A 1 1190 ? -18.945 -30.003 35.984 1.00 70.06 1190 ARG A O 1
ATOM 9494 N N . ASN A 1 1191 ? -19.429 -28.126 37.130 1.00 63.38 1191 ASN A N 1
ATOM 9495 C CA . ASN A 1 1191 ? -19.617 -27.317 35.932 1.00 63.38 1191 ASN A CA 1
ATOM 9496 C C . ASN A 1 1191 ? -18.248 -26.879 35.371 1.00 63.38 1191 ASN A C 1
ATOM 9498 O O . ASN A 1 1191 ? -17.205 -27.033 36.006 1.00 63.38 1191 ASN A O 1
ATOM 9502 N N . GLN A 1 1192 ? -18.247 -26.360 34.144 1.00 61.94 1192 GLN A N 1
ATOM 9503 C CA . GLN A 1 1192 ? -17.024 -25.947 33.453 1.00 61.94 1192 GLN A CA 1
ATOM 9504 C C . GLN A 1 1192 ? -16.260 -24.850 34.217 1.00 61.94 1192 GLN A C 1
ATOM 9506 O O . GLN A 1 1192 ? -15.035 -24.867 34.229 1.00 61.94 1192 GLN A O 1
ATOM 9511 N N . SER A 1 1193 ? -16.976 -23.949 34.889 1.00 64.19 1193 SER A N 1
ATOM 9512 C CA . SER A 1 1193 ? -16.421 -22.837 35.667 1.00 64.19 1193 SER A CA 1
ATOM 9513 C C . SER A 1 1193 ? -15.723 -23.274 36.958 1.00 64.19 1193 SER A C 1
ATOM 9515 O O . SER A 1 1193 ? -14.824 -22.592 37.414 1.00 64.19 1193 SER A O 1
ATOM 9517 N N . GLU A 1 1194 ? -16.138 -24.390 37.558 1.00 68.44 1194 GLU A N 1
ATOM 9518 C CA . GLU A 1 1194 ? -15.503 -24.976 38.749 1.00 68.44 1194 GLU A CA 1
ATOM 9519 C C . GLU A 1 1194 ? -14.261 -25.813 38.416 1.00 68.44 1194 GLU A C 1
ATOM 9521 O O . GLU A 1 1194 ? -13.503 -26.195 39.312 1.00 68.44 1194 GLU A O 1
ATOM 9526 N N . LEU A 1 1195 ? -14.108 -26.188 37.144 1.00 68.69 1195 LEU A N 1
ATOM 9527 C CA . LEU A 1 1195 ? -13.008 -27.018 36.669 1.00 68.69 1195 LEU A CA 1
ATOM 9528 C C . LEU A 1 1195 ? -11.816 -26.194 36.168 1.00 68.69 1195 LEU A C 1
ATOM 9530 O O . LEU A 1 1195 ? -10.680 -26.637 36.348 1.00 68.69 1195 LEU A O 1
ATOM 9534 N N . ILE A 1 1196 ? -12.104 -25.076 35.494 1.00 63.00 1196 ILE A N 1
ATOM 9535 C CA . ILE A 1 1196 ? -11.133 -24.058 35.061 1.00 63.00 1196 ILE A CA 1
ATOM 9536 C C . ILE A 1 1196 ? -10.662 -23.297 36.296 1.00 63.00 1196 ILE A C 1
ATOM 9538 O O . ILE A 1 1196 ? -9.429 -23.149 36.441 1.00 63.00 1196 ILE A O 1
#

Sequence (1196 aa):
MSDSSIPEQEAEGLQKRFKDVGLDPAYWLPKLKVKLGIISVQALPYVGREDYEKLLPYCKADWEKRALKSVFNIKDDKSEVEKLQKERLEKAKKRQEESRCMLTELRALYEQGKERSDHDVEAIKQKLQRELEIPPEYWSTSTVPLKAVIENMQKHLDCMESSLQKSENLSDREIFKNASGGLALEGIYKTNKLEDLMNKREQLIDLHQSFSLAGPQDTQIFEQVEVSSHESEATFGKVMEKMGRSIAAEVKGGRWGFSLDVQLQQKTSSEFTGASNSLTEKSYICTTKYNYIPLASYFINKSDLTLTKAALDELKKIEMLVMNTNDKELQLKEMQTFFDRFGSHANQGPLHFGGIYWWKASCEGFHSQETEEVRRIVSESLNSYIGASYSGFGLNVSAGGGIEMSSSEESVTGKTKDILKSKIQLTVSKTGGPEAADQLLQWKTGLTSSSKTWSVIDRGQHLVPVWEIILSSHSTEFRNVQTVADCLAKGYETLSGLKTSDLTGAELGIIFKEVQEVLSTIKSWNASDPEQHLIQLSELKINLIDKTKSCKVWINECLSDPSLQGFLYSIVSTHKTSPNKNSAYIKSQMRLLLLPDIEESESFLERVFIMTWLNESRREIKKEESVKNVSQLCNILQLAKMEIQNTSPLKDLQEVKVKLTSEIAFSVFMLCKHFREMKQMEELSLLLSIVTVVGYSDTANTFQSVLDYPEIIFFHDELNKAMEKYSSLRRESILKSQAFVIITGITVTNRLTRVTPEVKKKRLSFLESNLKDVLLEDIGNLLQEFSEGLIVWNKLEDQLHSIMNGTYQKNTKDESAEYVKTKLGTVLKRRPRSKSERNESEPVMPPLTDSPCCNVIERLQLKPFFPKKLTMSDVLLIDKFSLYESQPSSDHDIPFCFLQKLLMIDYKARQIVFKTTNAETESSESNVQTTNAISLEDFLGATDIFNDNTDCSVKPASLHFMDVQMAVYHCSDMFLWQYITSKLSICQFALPLLVPNPSTTKIELPIWSFRPLKRSWKCADTLSNQSAPLKSFTANICSTPVPMVTFMRFGRCTSSKSQIMNGLLNHQKHDTFYHRDCKGSSNESLLMDGVVEISWYCPAGNKDDQFNECIAFTNLRGDARKHDKQVQFLLETSSINVVVLMEDYLDSIGKEILTQLVQSPNPLICLYADKTNLAKGNHKTKVKLALRNRNQSELI